Protein 4HW8 (pdb70)

CATH classification: 3.40.190.10 (+1 more: 3.40.190.10)

Nearest PDB structures (foldseek):
  4hw8-assembly1_B  TM=1.002E+00  e=1.871E-74  Staphylococcus aureus subsp. aureus NCTC 8325
  6dtt-assembly1_A  TM=9.181E-01  e=9.989E-35  Thermotoga maritima MSB8
  6dtu-assembly1_A  TM=7.642E-01  e=1.991E-34  Thermotoga maritima MSB8
  8el1-assembly4_D  TM=7.261E-01  e=2.075E-28  Escherichia coli K-12
  5vaw-assembly1_A  TM=8.468E-01  e=7.764E-27  Escherichia coli

Solvent-accessible surface area: 32344 Å² total; per-residue (Å²): 193,127,111,13,141,89,0,24,0,9,0,23,12,38,76,8,59,64,7,0,122,123,14,4,61,92,0,32,158,151,14,55,1,126,28,110,32,38,15,6,29,30,140,78,0,26,141,33,0,47,125,29,2,78,65,74,125,23,4,15,0,0,0,0,21,0,54,36,0,0,31,0,46,114,94,34,7,2,4,61,5,148,35,50,182,109,42,61,160,18,14,6,138,40,0,22,91,3,0,43,46,61,112,64,24,0,0,0,0,0,4,3,55,2,2,0,2,0,14,1,71,125,38,5,134,111,30,2,112,52,4,139,63,5,51,59,25,0,63,151,17,34,57,86,183,121,76,31,31,0,4,1,0,9,1,15,60,1,35,14,0,15,6,6,2,8,29,77,143,23,60,10,1,91,82,106,60,58,87,44,46,42,136,75,17,1,0,52,39,187,79,0,13,123,8,0,84,52,1,27,118,2,8,111,119,35,24,3,22,108,18,6,19,30,71,0,4,26,11,3,0,75,91,26,64,0,0,1,0,6,2,1,21,119,36,6,92,81,1,50,153,69,15,44,165,21,11,2,18,20,30,10,7,51,40,79,68,126,57,8,59,2,1,0,7,1,55,0,0,0,5,0,84,104,7,183,64,75,95,34,0,39,41,0,0,37,55,0,0,32,111,86,2,0,50,98,0,5,92,108,42,50,54,8,7,0,34,50,41,4,107,16,109,32,98,25,2,127,27,3,12,102,3,3,92,89,2,54,7,22,4,4,7,22,20,5,168,15,0,74,66,9,0,14,21,3,2,14,19,1,4,61,51,46,77,6,117,98,2,1,38,75,4,15,103,38,0,50,71,0,4,125,19,49,69,156,202,126,107,17,134,85,0,21,0,7,0,26,21,47,136,12,59,64,4,1,123,118,13,3,66,90,1,38,166,154,12,57,1,132,27,109,25,35,16,5,32,24,136,65,0,24,128,26,0,40,137,40,3,78,68,72,150,21,3,14,0,0,0,0,23,1,59,33,0,0,30,0,47,113,95,34,5,3,4,83,5,177,34,56,184,106,53,59,139,18,9,5,160,52,0,18,120,2,0,40,47,85,124,60,24,0,0,0,0,0,4,2,50,2,3,0,1,0,13,2,73,125,38,8,137,107,30,1,112,57,5,140,58,4,38,60,26,0,62,162,14,35,56,84,168,129,76,34,28,0,3,1,0,6,0,15,61,2,36,12,0,14,6,5,1,7,33,77,127,22,69,8,2,84,97,94,61,81,129,33,37,42,136,83,26,2,0,54,37,175,90,0,13,132,14,0,88,41,1,27,86,1,6,110,118,36,24,3,20,109,15,2,19,29,68,0,4,25,12,2,0,74,90,25,64,0,0,1,0,7,3,1,22,121,39,6,97,63,1,48,139,58,15,44,171,15,10,2,18,18,32,10,9,44,37,80,66,99,63,9,59,2,2,0,8,2,53,0,0,0,6,0,84,103,8,179,67,74,102,39,0,37,39,0,0,36,57,0,1,31,116,89,3,0,47,91,1,4,88,92,33,51,55,9,7,0,34,51,48,5,107,19,106,37,96,25,4,125,30,2,12,104,2,3,90,84,1,42,7,22,5,5,9,22,21,4,167,15,0,80,64,9,1,13,21,2,1,15,26,2,4,56,51,43,75,8,121,100,3,1,50,87,4,19,87,32,0,50,66,1,5,120,14,50,61,152

Sequence (752 aa):
KDKPNQLTMWVDGDDKKQMAFYKKITDQYTKKTGIKVKLVNIGQNDQLENISLDAPAGKGPDIFFLAHDDNTGSSAYLQGLAAEIKLSKDDELKGFNKKQALKAMNYDNKQLALPAIVETTALLFYNKKLVKNAPQTLEEVEANAAKLTDSKKKQYGMLFDAKNFYFNYPFLFGNDDYIFKKNGSEYDIHQLGLNSSKHVVKNAERLQKWYDKGYLPKAATHDVMIGLFKEGKVGQFVTGPWNINEYQETFGKDLGVTTLPTDGGKPPMKPFLGVRGWYLSEYSKHKYWAKDLMMLYITSKDTLQKYTDEEMSEITGRVDVKSSSNPNLKVFEKQARHAEPMPNIPEMRQVWEPMGNASIFISNGKNPKQALDEATNNDITQNIKILHPKDKPNQLTMWVDGDDKQMAFYKKITDQYTKKTGIKVKLVNIGQNDQLENISLDAPAGKGPDIFFLAHDNTGSAYLQGLAAEIKLSKDDELKGFNKQALKAMNYDNNKQLALPAIVETTALLFYNKKLVKKNAPQTLEEVEANAAKLTDSKKKKQYGMLFDAKNFYFNYPFLFGNDDDYIFKKNGSEYDIHQLGLNSSKHVVKNAERLQKWYDKGYLPKAATHDVMIGLFKEEGKVGQFVTGPWNINEYQQEETFGKDLGVTTLPTDGGKPMKPFLGVRGWYLSEYSKHKYWAKDLMLYITSKDTLQKYTDEMSEITGRVDVKSSNPNLKVFEKQARHAEPMPNIPEMRQVWEPMGNASIFISNGKNPKQALDEATNNDITQNIKILHP

Secondary structure (DSSP, 8-state):
----SEEEEEESSHHHHHHHHHHHHHHHHHH--EEEEEE--TTTHHHHHHHHGGGT-S-SEEEEEGGGHHHHHHTT-EEP----HHHHTTB-HHHHHHTEETTEE-EEEEEEE--EEEEETTT--S---BHHHHHHHHHHH-BTTTTBEEEE--TTSHHHHHHHH--TT--SEEESSSSEEEEEE-TT-HHHHHHHHHHHHHHHTTSS-SS--HHHHHHHHHTT-EEEEEE-STTHHHHHHHHGGGEEEEPPPEETTEE---EEEEEEEEEETT-S-HHHHHHHHHHTTSHHHHHHHHHHH---BSBTT---S-HHHHHHHHHTTS-EEPP-SGGGGGTHHHHHHHHHHHHTT--HHHHHHHHHHHHHHHHHHH--/-PPPSEEEEEESSHHHHHHHHHHHHHHHHHH--EEEEEE--HHHHHHHHHHHGGGT-S-SEEEEEGGGHHHHHHTT-EEP----HHHHTTB-HHHHHHTEETTEE-EEEEEEE--EEEEETTT--S---BHHHHHHHHHHH-BTTTTBEEEE--TTSHHHHHHHH--TT--SEEESSS-EEEEEE-TT-HHHHHHHHHHHHHHHTTSS-SS--HHHHHHHHHHT-EEEEEE-STTHHHHHHHHGGGEEEE---EETTEEP--EEEEEEEEEETT-S-HHHHHHHHHHHTSHHHHHHHHHHH---BSBTT---S-HHHHHHHHHHTS-EEPP-SGGGGGTHHHHHHHHHHHHTT--HHHHHHHHHHHHHHHHHHH--

Radius of gyration: 26.46 Å; Cα contacts (8 Å, |Δi|>4): 1482; chains: 2; bounding box: 68×65×67 Å

Foldseek 3Di:
DDDDQEFEEEDADDVVQVLVVVLQVVVCVVPVHHYHYDYDHQVCLLVVCLPQLVVVRHGQKYKHKLLCLAVCVVSQWFDFDDDDPVLCPQFQPQLQLSQAAPNGRFFGFFFKKWKFKKFFCVLPVDDDAEVVVLVVQQLVFDDPPVLAAAEEEQLLFCLTCVLLQDDPPAAQFDCPPSHGDLQRGRLQPPSSLVSLVVVLVCLVSVRYDLPDHRVVVVVCVLVVRYGMYIDMCPCVVVSCVRRPVRIDIAGQHAYVNHGRAGAMMTMGMTGTSSDPCNVVSSVVRSSCRDLVNSLVVCASPVGAIRGLSRDYPDPNVNRRSVSNSRHHYQRSHPLSVLLGPLSSQLSSVSSVPDSNSVSSVVSVVSSSVVCVVVPD/DDDDQEFEEEDADPVVVVLVVVLVVVVCVVRVHYYHYDHDHQVCLQVVQLPQLVVVNHGQKYKHKLLCQAVCVVSQWFDFDDDDPVLCPQFQVQLQLSQADPNGRFFGFWFKKWKFKKFFCVLPVDDDAEVVSLVVQQVPFDDDPVLAGAEDDQQLFCLTCVLLQDAPPADQFDDPPSDGHLQRGRLQPPRSLVSLVVVLVCLVSVNYDLPDHRVNVVVCVLVVRYGMYIDICVCVPVSCVSRPVRIDIAGQHAYVNGGTAHAMMTMGMGGTSSNPCNVVSVVVRSSCRDLVNSLVVCAVPVGATRGLSRDHPDVRVNRRSVSNSRHHYQRSHPLSVLLGPLSSVLSSVSSVPPSSSVSSVVSVVSSNVVCVVVPD

Structure (mmCIF, N/CA/C/O backbone):
data_4HW8
#
_entry.id   4HW8
#
_cell.length_a   102.363
_cell.length_b   102.363
_cell.length_c   190.308
_cell.angle_alpha   90.00
_cell.angle_beta   90.00
_cell.angle_gamma   120.00
#
_symmetry.space_group_name_H-M   'P 65'
#
loop_
_entity.id
_entity.type
_entity.pdbx_description
1 polymer 'Bacterial extracellular solute-binding protein, putative'
2 branched alpha-D-glucopyranose-(1-4)-alpha-D-glucopyranose
3 non-polymer 'CHLORIDE ION'
4 non-polymer 'POTASSIUM ION'
5 non-polymer 'SULFATE ION'
6 water water
#
loop_
_atom_site.group_PDB
_atom_site.id
_atom_site.type_symbol
_atom_site.label_atom_id
_atom_site.label_alt_id
_atom_site.label_comp_id
_atom_site.label_asym_id
_atom_site.label_entity_id
_atom_site.label_seq_id
_atom_site.pdbx_PDB_ins_code
_atom_site.Cartn_x
_atom_site.Cartn_y
_atom_site.Cartn_z
_atom_site.occupancy
_atom_site.B_iso_or_equiv
_atom_site.auth_seq_id
_atom_site.auth_comp_id
_atom_site.auth_asym_id
_atom_site.auth_atom_id
_atom_site.pdbx_PDB_model_num
ATOM 1 N N . LYS A 1 37 ? 101.339 -29.377 -4.926 1.00 92.57 40 LYS A N 1
ATOM 2 C CA . LYS A 1 37 ? 101.677 -28.567 -3.710 1.00 94.14 40 LYS A CA 1
ATOM 3 C C . LYS A 1 37 ? 102.831 -27.553 -3.907 1.00 95.56 40 LYS A C 1
ATOM 4 O O . LYS A 1 37 ? 103.387 -27.047 -2.925 1.00 97.90 40 LYS A O 1
ATOM 10 N N . ASP A 1 38 ? 103.203 -27.283 -5.164 1.00 93.98 41 ASP A N 1
ATOM 11 C CA . ASP A 1 38 ? 104.167 -26.211 -5.480 1.00 94.35 41 ASP A CA 1
ATOM 12 C C . ASP A 1 38 ? 103.376 -25.171 -6.300 1.00 89.56 41 ASP A C 1
ATOM 13 O O . ASP A 1 38 ? 102.768 -25.482 -7.317 1.00 87.47 41 ASP A O 1
ATOM 18 N N . LYS A 1 39 ? 103.382 -23.938 -5.809 1.00 87.47 42 LYS A N 1
ATOM 19 C CA . LYS A 1 39 ? 102.536 -22.851 -6.327 1.00 83.17 42 LYS A CA 1
ATOM 20 C C . LYS A 1 39 ? 102.652 -22.471 -7.797 1.00 82.01 42 LYS A C 1
ATOM 21 O O . LYS A 1 39 ? 103.711 -22.598 -8.389 1.00 83.94 42 LYS A O 1
ATOM 27 N N . PRO A 1 40 ? 101.531 -22.004 -8.384 1.00 78.08 43 PRO A N 1
ATOM 28 C CA . PRO A 1 40 ? 101.484 -21.479 -9.740 1.00 77.54 43 PRO A CA 1
ATOM 29 C C . PRO A 1 40 ? 101.635 -19.967 -9.696 1.00 77.83 43 PRO A C 1
ATOM 30 O O . PRO A 1 40 ? 101.434 -19.368 -8.642 1.00 77.23 43 PRO A O 1
ATOM 34 N N . ASN A 1 41 ? 101.977 -19.352 -10.822 1.00 78.40 44 ASN A N 1
ATOM 35 C CA . ASN A 1 41 ? 102.122 -17.900 -10.858 1.00 79.21 44 ASN A CA 1
ATOM 36 C C . ASN A 1 41 ? 100.788 -17.174 -10.724 1.00 75.59 44 ASN A C 1
ATOM 37 O O . ASN A 1 41 ? 100.701 -16.152 -10.043 1.00 75.98 44 ASN A O 1
ATOM 42 N N . GLN A 1 42 ? 99.745 -17.708 -11.351 1.00 71.90 45 GLN A N 1
ATOM 43 C CA . GLN A 1 42 ? 98.445 -17.042 -11.329 1.00 68.13 45 GLN A CA 1
ATOM 44 C C . GLN A 1 42 ? 97.257 -18.004 -11.254 1.00 63.37 45 GLN A C 1
ATOM 45 O O . GLN A 1 42 ? 97.324 -19.141 -11.731 1.00 62.03 45 GLN A O 1
ATOM 51 N N . LEU A 1 43 ? 96.186 -17.538 -10.611 1.00 59.36 46 LEU A N 1
ATOM 52 C CA . LEU A 1 43 ? 94.941 -18.283 -10.517 1.00 55.33 46 LEU A CA 1
ATOM 53 C C . LEU A 1 43 ? 93.850 -17.414 -11.106 1.00 53.33 46 LEU A C 1
ATOM 54 O O . LEU A 1 43 ? 93.839 -16.206 -10.908 1.00 54.58 46 LEU A O 1
ATOM 59 N N . THR A 1 44 ? 92.939 -18.010 -11.856 1.00 51.12 47 THR A N 1
ATOM 60 C CA . THR A 1 44 ? 91.863 -17.229 -12.450 1.00 49.47 47 THR A CA 1
ATOM 61 C C . THR A 1 44 ? 90.537 -17.630 -11.881 1.00 46.65 47 THR A C 1
ATOM 62 O O . THR A 1 44 ? 90.285 -18.818 -11.671 1.00 43.64 47 THR A O 1
ATOM 66 N N . MET A 1 45 ? 89.692 -16.637 -11.612 1.00 46.93 48 MET A N 1
ATOM 67 C CA . MET A 1 45 ? 88.348 -16.909 -11.129 1.00 45.05 48 MET A CA 1
ATOM 68 C C . MET A 1 45 ? 87.329 -16.073 -11.870 1.00 44.36 48 MET A C 1
ATOM 69 O O . MET A 1 45 ? 87.559 -14.910 -12.154 1.00 44.92 48 MET A O 1
ATOM 74 N N . TRP A 1 46 ? 86.215 -16.719 -12.206 1.00 43.01 49 TRP A N 1
ATOM 75 C CA . TRP A 1 46 ? 85.078 -16.096 -12.876 1.00 43.16 49 TRP A CA 1
ATOM 76 C C . TRP A 1 46 ? 84.045 -15.720 -11.815 1.00 42.80 49 TRP A C 1
ATOM 77 O O . TRP A 1 46 ? 83.512 -16.579 -11.097 1.00 41.08 49 TRP A O 1
ATOM 88 N N . VAL A 1 47 ? 83.778 -14.419 -11.737 1.00 44.47 50 VAL A N 1
ATOM 89 C CA . VAL A 1 47 ? 82.911 -13.821 -10.736 1.00 43.30 50 VAL A CA 1
ATOM 90 C C . VAL A 1 47 ? 81.590 -13.356 -11.347 1.00 44.07 50 VAL A C 1
ATOM 91 O O . VAL A 1 47 ? 81.556 -12.856 -12.469 1.00 45.88 50 VAL A O 1
ATOM 95 N N . ASP A 1 48 ? 80.510 -13.516 -10.592 1.00 42.69 51 ASP A N 1
ATOM 96 C CA . ASP A 1 48 ? 79.174 -13.124 -11.036 1.00 43.50 51 ASP A CA 1
ATOM 97 C C . ASP A 1 48 ? 78.854 -11.652 -10.767 1.00 44.96 51 ASP A C 1
ATOM 98 O O . ASP A 1 48 ? 78.265 -11.323 -9.732 1.00 44.04 51 ASP A O 1
ATOM 103 N N . GLY A 1 49 ? 79.250 -10.775 -11.689 1.00 47.19 52 GLY A N 1
ATOM 104 C CA . GLY A 1 49 ? 78.915 -9.342 -11.591 1.00 49.32 52 GLY A CA 1
ATOM 105 C C . GLY A 1 49 ? 80.004 -8.407 -11.105 1.00 50.95 52 GLY A C 1
ATOM 106 O O . GLY A 1 49 ? 80.917 -8.830 -10.383 1.00 49.40 52 GLY A O 1
ATOM 107 N N A ASP A 1 50 ? 79.926 -7.149 -11.562 0.70 53.68 53 ASP A N 1
ATOM 108 N N B ASP A 1 50 ? 79.865 -7.115 -11.409 0.30 52.87 53 ASP A N 1
ATOM 109 C CA A ASP A 1 50 ? 80.932 -6.132 -11.241 0.70 56.50 53 ASP A CA 1
ATOM 110 C CA B ASP A 1 50 ? 80.852 -6.127 -10.969 0.30 54.72 53 ASP A CA 1
ATOM 111 C C A ASP A 1 50 ? 81.057 -5.924 -9.739 0.70 55.47 53 ASP A C 1
ATOM 112 C C B ASP A 1 50 ? 80.802 -5.922 -9.448 0.30 53.95 53 ASP A C 1
ATOM 113 O O A ASP A 1 50 ? 82.161 -5.828 -9.197 0.70 57.25 53 ASP A O 1
ATOM 114 O O B ASP A 1 50 ? 81.849 -5.860 -8.805 0.30 54.67 53 ASP A O 1
ATOM 123 N N A LYS A 1 51 ? 79.902 -5.867 -9.074 0.50 54.00 54 LYS A N 1
ATOM 124 N N B LYS A 1 51 ? 79.611 -5.821 -8.858 0.50 53.34 54 LYS A N 1
ATOM 125 C CA A LYS A 1 51 ? 79.823 -5.636 -7.629 0.50 53.18 54 LYS A CA 1
ATOM 126 C CA B LYS A 1 51 ? 79.558 -5.653 -7.413 0.50 52.82 54 LYS A CA 1
ATOM 127 C C A LYS A 1 51 ? 80.558 -6.726 -6.842 0.50 50.29 54 LYS A C 1
ATOM 128 C C B LYS A 1 51 ? 80.383 -6.745 -6.698 0.50 50.13 54 LYS A C 1
ATOM 129 O O A LYS A 1 51 ? 81.381 -6.429 -5.977 0.50 50.31 54 LYS A O 1
ATOM 130 O O B LYS A 1 51 ? 81.120 -6.454 -5.758 0.50 50.26 54 LYS A O 1
ATOM 141 N N . GLN A 1 52 ? 80.298 -7.985 -7.176 1.00 47.88 55 GLN A N 1
ATOM 142 C CA . GLN A 1 52 ? 80.990 -9.087 -6.534 1.00 45.29 55 GLN A CA 1
ATOM 143 C C . GLN A 1 52 ? 82.483 -9.054 -6.870 1.00 45.45 55 GLN A C 1
ATOM 144 O O . GLN A 1 52 ? 83.325 -9.340 -6.021 1.00 44.96 55 GLN A O 1
ATOM 150 N N . MET A 1 53 ? 82.818 -8.642 -8.081 1.00 46.49 56 MET A N 1
ATOM 151 C CA . MET A 1 53 ? 84.213 -8.642 -8.498 1.00 48.33 56 MET A CA 1
ATOM 152 C C . MET A 1 53 ? 85.010 -7.608 -7.705 1.00 50.42 56 MET A C 1
ATOM 153 O O . MET A 1 53 ? 86.166 -7.847 -7.335 1.00 51.40 56 MET A O 1
ATOM 158 N N . ALA A 1 54 ? 84.389 -6.463 -7.437 1.00 51.53 57 ALA A N 1
ATOM 159 C CA . ALA A 1 54 ? 85.020 -5.422 -6.637 1.00 53.24 57 ALA A CA 1
ATOM 160 C C . ALA A 1 54 ? 85.269 -5.975 -5.238 1.00 51.15 57 ALA A C 1
ATOM 161 O O . ALA A 1 54 ? 86.314 -5.750 -4.642 1.00 51.86 57 ALA A O 1
ATOM 163 N N . PHE A 1 55 ? 84.311 -6.725 -4.720 1.00 48.69 58 PHE A N 1
ATOM 164 C CA . PHE A 1 55 ? 84.493 -7.316 -3.412 1.00 47.87 58 PHE A CA 1
ATOM 165 C C . PHE A 1 55 ? 85.623 -8.371 -3.416 1.00 46.97 58 PHE A C 1
ATOM 166 O O . PHE A 1 55 ? 86.474 -8.363 -2.538 1.00 47.21 58 PHE A O 1
ATOM 174 N N . TYR A 1 56 ? 85.641 -9.270 -4.395 1.00 45.85 59 TYR A N 1
ATOM 175 C CA . TYR A 1 56 ? 86.690 -10.303 -4.420 1.00 45.58 59 TYR A CA 1
ATOM 176 C C . TYR A 1 56 ? 88.096 -9.798 -4.808 1.00 48.27 59 TYR A C 1
ATOM 177 O O . TYR A 1 56 ? 89.075 -10.413 -4.424 1.00 49.30 59 TYR A O 1
ATOM 186 N N . LYS A 1 57 ? 88.227 -8.701 -5.543 1.00 51.15 60 LYS A N 1
ATOM 187 C CA . LYS A 1 57 ? 89.587 -8.190 -5.791 1.00 54.94 60 LYS A CA 1
ATOM 188 C C . LYS A 1 57 ? 90.274 -7.878 -4.458 1.00 57.19 60 LYS A C 1
ATOM 189 O O . LYS A 1 57 ? 91.443 -8.221 -4.255 1.00 58.16 60 LYS A O 1
ATOM 195 N N . LYS A 1 58 ? 89.544 -7.201 -3.571 1.00 57.51 61 LYS A N 1
ATOM 196 C CA . LYS A 1 58 ? 90.051 -6.842 -2.243 1.00 60.08 61 LYS A CA 1
ATOM 197 C C . LYS A 1 58 ? 90.475 -8.066 -1.427 1.00 58.44 61 LYS A C 1
ATOM 198 O O . LYS A 1 58 ? 91.536 -8.053 -0.788 1.00 60.85 61 LYS A O 1
ATOM 204 N N . ILE A 1 59 ? 89.641 -9.104 -1.432 1.00 54.34 62 ILE A N 1
ATOM 205 C CA . ILE A 1 59 ? 89.942 -10.335 -0.706 1.00 52.84 62 ILE A CA 1
ATOM 206 C C . ILE A 1 59 ? 91.165 -11.007 -1.334 1.00 54.21 62 ILE A C 1
ATOM 207 O O . ILE A 1 59 ? 92.118 -11.361 -0.634 1.00 54.43 62 ILE A O 1
ATOM 212 N N . THR A 1 60 ? 91.130 -11.158 -2.661 1.00 54.54 63 THR A N 1
ATOM 213 C CA . THR A 1 60 ? 92.221 -11.784 -3.419 1.00 55.87 63 THR A CA 1
ATOM 214 C C . THR A 1 60 ? 93.513 -10.942 -3.400 1.00 59.57 63 THR A C 1
ATOM 215 O O . THR A 1 60 ? 94.602 -11.485 -3.565 1.00 61.81 63 THR A O 1
ATOM 219 N N . ASP A 1 61 ? 93.403 -9.629 -3.208 1.00 61.26 64 ASP A N 1
ATOM 220 C CA . ASP A 1 61 ? 94.599 -8.806 -3.047 1.00 64.76 64 ASP A CA 1
ATOM 221 C C . ASP A 1 61 ? 95.302 -9.268 -1.766 1.00 66.15 64 ASP A C 1
ATOM 222 O O . ASP A 1 61 ? 96.533 -9.305 -1.706 1.00 69.20 64 ASP A O 1
ATOM 227 N N . GLN A 1 62 ? 94.523 -9.619 -0.743 1.00 63.92 65 GLN A N 1
ATOM 228 C CA . GLN A 1 62 ? 95.101 -10.118 0.508 1.00 65.06 65 GLN A CA 1
ATOM 229 C C . GLN A 1 62 ? 95.621 -11.538 0.333 1.00 63.69 65 GLN A C 1
ATOM 230 O O . GLN A 1 62 ? 96.661 -11.886 0.892 1.00 66.56 65 GLN A O 1
ATOM 236 N N . TYR A 1 63 ? 94.901 -12.347 -0.441 1.00 60.53 66 TYR A N 1
ATOM 237 C CA . TYR A 1 63 ? 95.332 -13.722 -0.734 1.00 59.58 66 TYR A CA 1
ATOM 238 C C . TYR A 1 63 ? 96.738 -13.728 -1.343 1.00 61.07 66 TYR A C 1
ATOM 239 O O . TYR A 1 63 ? 97.590 -14.533 -0.961 1.00 62.00 66 TYR A O 1
ATOM 248 N N . THR A 1 64 ? 96.960 -12.827 -2.296 1.00 61.62 67 THR A N 1
ATOM 249 C CA . THR A 1 64 ? 98.240 -12.724 -2.977 1.00 64.32 67 THR A CA 1
ATOM 250 C C . THR A 1 64 ? 99.357 -12.305 -2.003 1.00 68.47 67 THR A C 1
ATOM 251 O O . THR A 1 64 ? 100.524 -12.647 -2.206 1.00 71.06 67 THR A O 1
ATOM 255 N N . LYS A 1 65 ? 99.011 -11.578 -0.947 1.00 69.09 68 LYS A N 1
ATOM 256 C CA . LYS A 1 65 ? 100.022 -11.182 0.037 1.00 73.50 68 LYS A CA 1
ATOM 257 C C . LYS A 1 65 ? 100.411 -12.379 0.915 1.00 73.30 68 LYS A C 1
ATOM 258 O O . LYS A 1 65 ? 101.583 -12.526 1.294 1.00 75.67 68 LYS A O 1
ATOM 264 N N . LYS A 1 66 ? 99.431 -13.241 1.205 1.00 69.38 69 LYS A N 1
ATOM 265 C CA . LYS A 1 66 ? 99.649 -14.438 2.027 1.00 69.44 69 LYS A CA 1
ATOM 266 C C . LYS A 1 66 ? 100.425 -15.535 1.293 1.00 70.08 69 LYS A C 1
ATOM 267 O O . LYS A 1 66 ? 101.412 -16.075 1.805 1.00 72.00 69 LYS A O 1
ATOM 273 N N . THR A 1 67 ? 99.952 -15.864 0.097 1.00 67.82 70 THR A N 1
ATOM 274 C CA . THR A 1 67 ? 100.491 -16.970 -0.689 1.00 67.29 70 THR A CA 1
ATOM 275 C C . THR A 1 67 ? 101.547 -16.569 -1.708 1.00 70.48 70 THR A C 1
ATOM 276 O O . THR A 1 67 ? 102.519 -17.295 -1.912 1.00 73.16 70 THR A O 1
ATOM 280 N N . GLY A 1 68 ? 101.344 -15.420 -2.352 1.00 70.97 71 GLY A N 1
ATOM 281 C CA . GLY A 1 68 ? 102.240 -14.934 -3.405 1.00 73.20 71 GLY A CA 1
ATOM 282 C C . GLY A 1 68 ? 101.658 -15.215 -4.781 1.00 71.20 71 GLY A C 1
ATOM 283 O O . GLY A 1 68 ? 102.224 -14.816 -5.784 1.00 72.59 71 GLY A O 1
ATOM 284 N N . ILE A 1 69 ? 100.506 -15.882 -4.813 1.00 68.34 72 ILE A N 1
ATOM 285 C CA . ILE A 1 69 ? 99.836 -16.253 -6.053 1.00 66.27 72 ILE A CA 1
ATOM 286 C C . ILE A 1 69 ? 98.934 -15.133 -6.551 1.00 66.04 72 ILE A C 1
ATOM 287 O O . ILE A 1 69 ? 98.033 -14.700 -5.836 1.00 64.91 72 ILE A O 1
ATOM 292 N N . LYS A 1 70 ? 99.168 -14.666 -7.776 1.00 67.83 73 LYS A N 1
ATOM 293 C CA . LYS A 1 70 ? 98.340 -13.604 -8.367 1.00 67.52 73 LYS A CA 1
ATOM 294 C C . LYS A 1 70 ? 96.973 -14.153 -8.687 1.00 63.22 73 LYS A C 1
ATOM 295 O O . LYS A 1 70 ? 96.838 -15.335 -9.009 1.00 61.67 73 LYS A O 1
ATOM 301 N N . VAL A 1 71 ? 95.953 -13.305 -8.602 1.00 61.12 74 VAL A N 1
ATOM 302 C CA . VAL A 1 71 ? 94.617 -13.730 -8.970 1.00 57.14 74 VAL A CA 1
ATOM 303 C C . VAL A 1 71 ? 94.028 -12.807 -10.025 1.00 57.11 74 VAL A C 1
ATOM 304 O O . VAL A 1 71 ? 94.007 -11.591 -9.857 1.00 56.74 74 VAL A O 1
ATOM 308 N N . LYS A 1 72 ? 93.583 -13.405 -11.129 1.00 56.60 75 LYS A N 1
ATOM 309 C CA . LYS A 1 72 ? 92.900 -12.679 -12.189 1.00 57.48 75 LYS A CA 1
ATOM 310 C C . LYS A 1 72 ? 91.399 -12.893 -12.020 1.00 54.16 75 LYS A C 1
ATOM 311 O O . LYS A 1 72 ? 90.939 -14.024 -11.920 1.00 53.26 75 LYS A O 1
ATOM 317 N N . LEU A 1 73 ? 90.642 -11.809 -12.021 1.00 53.92 76 LEU A N 1
ATOM 318 C CA . LEU A 1 73 ? 89.205 -11.874 -11.873 1.00 51.74 76 LEU A CA 1
ATOM 319 C C . LEU A 1 73 ? 88.586 -11.449 -13.189 1.00 52.70 76 LEU A C 1
ATOM 320 O O . LEU A 1 73 ? 89.045 -10.477 -13.800 1.00 54.86 76 LEU A O 1
ATOM 325 N N . VAL A 1 74 ? 87.552 -12.166 -13.629 1.00 50.52 77 VAL A N 1
ATOM 326 C CA . VAL A 1 74 ? 86.839 -11.824 -14.864 1.00 51.19 77 VAL A CA 1
ATOM 327 C C . VAL A 1 74 ? 85.341 -11.808 -14.552 1.00 49.80 77 VAL A C 1
ATOM 328 O O . VAL A 1 74 ? 84.838 -12.712 -13.904 1.00 47.89 77 VAL A O 1
ATOM 332 N N . ASN A 1 75 ? 84.638 -10.786 -15.013 1.00 51.49 78 ASN A N 1
ATOM 333 C CA . ASN A 1 75 ? 83.211 -10.660 -14.752 1.00 51.53 78 ASN A CA 1
ATOM 334 C C . ASN A 1 75 ? 82.378 -11.328 -15.826 1.00 51.82 78 ASN A C 1
ATOM 335 O O . ASN A 1 75 ? 82.168 -10.784 -16.915 1.00 53.54 78 ASN A O 1
ATOM 340 N N . ILE A 1 76 ? 81.918 -12.527 -15.503 1.00 50.00 79 ILE A N 1
ATOM 341 C CA . ILE A 1 76 ? 81.017 -13.261 -16.361 1.00 49.68 79 ILE A CA 1
ATOM 342 C C . ILE A 1 76 ? 79.843 -13.639 -15.472 1.00 47.55 79 ILE A C 1
ATOM 343 O O . ILE A 1 76 ? 80.027 -14.259 -14.403 1.00 43.61 79 ILE A O 1
ATOM 348 N N . GLY A 1 77 ? 78.648 -13.223 -15.887 1.00 47.58 80 GLY A N 1
ATOM 349 C CA . GLY A 1 77 ? 77.446 -13.519 -15.136 1.00 47.39 80 GLY A CA 1
ATOM 350 C C . GLY A 1 77 ? 77.294 -15.014 -14.959 1.00 46.81 80 GLY A C 1
ATOM 351 O O . GLY A 1 77 ? 77.645 -15.779 -15.863 1.00 46.82 80 GLY A O 1
ATOM 352 N N . GLN A 1 78 ? 76.754 -15.435 -13.817 1.00 45.80 81 GLN A N 1
ATOM 353 C CA . GLN A 1 78 ? 76.592 -16.866 -13.526 1.00 45.00 81 GLN A CA 1
ATOM 354 C C . GLN A 1 78 ? 75.690 -17.633 -14.497 1.00 45.70 81 GLN A C 1
ATOM 355 O O . GLN A 1 78 ? 75.801 -18.857 -14.589 1.00 45.22 81 GLN A O 1
ATOM 361 N N . ASN A 1 79 ? 74.785 -16.932 -15.179 1.00 47.50 82 ASN A N 1
ATOM 362 C CA . ASN A 1 79 ? 73.877 -17.562 -16.159 1.00 49.60 82 ASN A CA 1
ATOM 363 C C . ASN A 1 79 ? 74.573 -17.836 -17.485 1.00 49.78 82 ASN A C 1
ATOM 364 O O . ASN A 1 79 ? 74.035 -18.537 -18.329 1.00 50.67 82 ASN A O 1
ATOM 369 N N . ASP A 1 80 ? 75.761 -17.266 -17.657 1.00 49.57 83 ASP A N 1
ATOM 370 C CA . ASP A 1 80 ? 76.550 -17.420 -18.867 1.00 50.15 83 ASP A CA 1
ATOM 371 C C . ASP A 1 80 ? 77.838 -18.215 -18.649 1.00 47.22 83 ASP A C 1
ATOM 372 O O . ASP A 1 80 ? 78.517 -18.567 -19.620 1.00 48.53 83 ASP A O 1
ATOM 377 N N . GLN A 1 81 ? 78.179 -18.520 -17.402 1.00 43.16 84 GLN A N 1
ATOM 378 C CA . GLN A 1 81 ? 79.450 -19.186 -17.140 1.00 42.32 84 GLN A CA 1
ATOM 379 C C . GLN A 1 81 ? 79.575 -20.619 -17.686 1.00 41.99 84 GLN A C 1
ATOM 380 O O . GLN A 1 81 ? 80.637 -20.963 -18.210 1.00 42.41 84 GLN A O 1
ATOM 386 N N . LEU A 1 82 ? 78.537 -21.452 -17.549 1.00 41.36 85 LEU A N 1
ATOM 387 C CA . LEU A 1 82 ? 78.611 -22.830 -18.084 1.00 41.93 85 LEU A CA 1
ATOM 388 C C . LEU A 1 82 ? 78.878 -22.871 -19.561 1.00 42.52 85 LEU A C 1
ATOM 389 O O . LEU A 1 82 ? 79.727 -23.646 -20.043 1.00 42.98 85 LEU A O 1
ATOM 394 N N . GLU A 1 83 ? 78.125 -22.076 -20.296 1.00 43.77 86 GLU A N 1
ATOM 395 C CA . GLU A 1 83 ? 78.318 -22.032 -21.733 1.00 45.91 86 GLU A CA 1
ATOM 396 C C . GLU A 1 83 ? 79.721 -21.505 -22.019 1.00 44.91 86 GLU A C 1
ATOM 397 O O . GLU A 1 83 ? 80.460 -22.119 -22.762 1.00 48.13 86 GLU A O 1
ATOM 403 N N . ASN A 1 84 ? 80.108 -20.393 -21.413 1.00 43.39 87 ASN A N 1
ATOM 404 C CA . ASN A 1 84 ? 81.425 -19.851 -21.697 1.00 45.12 87 ASN A CA 1
ATOM 405 C C . ASN A 1 84 ? 82.555 -20.854 -21.363 1.00 43.64 87 ASN A C 1
ATOM 406 O O . ASN A 1 84 ? 83.469 -21.035 -22.167 1.00 42.87 87 ASN A O 1
ATOM 411 N N . ILE A 1 85 ? 82.468 -21.514 -20.202 1.00 41.62 88 ILE A N 1
ATOM 412 C CA . ILE A 1 85 ? 83.514 -22.451 -19.761 1.00 42.50 88 ILE A CA 1
ATOM 413 C C . ILE A 1 85 ? 83.535 -23.676 -20.661 1.00 44.41 88 ILE A C 1
ATOM 414 O O . ILE A 1 85 ? 84.593 -24.215 -20.979 1.00 45.28 88 ILE A O 1
ATOM 419 N N . SER A 1 86 ? 82.354 -24.090 -21.084 1.00 45.15 89 SER A N 1
ATOM 420 C CA . SER A 1 86 ? 82.218 -25.209 -21.978 1.00 48.23 89 SER A CA 1
ATOM 421 C C . SER A 1 86 ? 83.101 -25.037 -23.218 1.00 51.08 89 SER A C 1
ATOM 422 O O . SER A 1 86 ? 83.685 -26.006 -23.706 1.00 51.55 89 SER A O 1
ATOM 425 N N . LEU A 1 87 ? 83.201 -23.798 -23.697 1.00 53.06 90 LEU A N 1
ATOM 426 C CA . LEU A 1 87 ? 83.978 -23.468 -24.895 1.00 56.62 90 LEU A CA 1
ATOM 427 C C . LEU A 1 87 ? 85.424 -23.037 -24.612 1.00 56.72 90 LEU A C 1
ATOM 428 O O . LEU A 1 87 ? 86.337 -23.414 -25.338 1.00 59.18 90 LEU A O 1
ATOM 433 N N . ASP A 1 88 ? 85.637 -22.258 -23.558 1.00 54.85 91 ASP A N 1
ATOM 434 C CA . ASP A 1 88 ? 86.980 -21.748 -23.242 1.00 55.34 91 ASP A CA 1
ATOM 435 C C . ASP A 1 88 ? 87.910 -22.724 -22.496 1.00 53.97 91 ASP A C 1
ATOM 436 O O . ASP A 1 88 ? 89.119 -22.710 -22.716 1.00 56.61 91 ASP A O 1
ATOM 441 N N . ALA A 1 89 ? 87.358 -23.553 -21.614 1.00 51.29 92 ALA A N 1
ATOM 442 C CA . ALA A 1 89 ? 88.182 -24.458 -20.802 1.00 50.10 92 ALA A CA 1
ATOM 443 C C . ALA A 1 89 ? 89.079 -25.377 -21.632 1.00 51.66 92 ALA A C 1
ATOM 444 O O . ALA A 1 89 ? 90.277 -25.450 -21.360 1.00 51.68 92 ALA A O 1
ATOM 446 N N . PRO A 1 90 ? 88.505 -26.079 -22.635 1.00 52.01 93 PRO A N 1
ATOM 447 C CA . PRO A 1 90 ? 89.288 -26.981 -23.489 1.00 54.53 93 PRO A CA 1
ATOM 448 C C . PRO A 1 90 ? 90.404 -26.296 -24.262 1.00 57.23 93 PRO A C 1
ATOM 449 O O . PRO A 1 90 ? 91.359 -26.965 -24.664 1.00 58.48 93 PRO A O 1
ATOM 453 N N . ALA A 1 91 ? 90.278 -24.981 -24.475 1.00 57.88 94 ALA A N 1
ATOM 454 C CA . ALA A 1 91 ? 91.282 -24.221 -25.216 1.00 60.61 94 ALA A CA 1
ATOM 455 C C . ALA A 1 91 ? 92.303 -23.592 -24.273 1.00 61.65 94 ALA A C 1
ATOM 456 O O . ALA A 1 91 ? 93.017 -22.675 -24.657 1.00 64.53 94 ALA A O 1
ATOM 458 N N . GLY A 1 92 ? 92.369 -24.084 -23.040 1.00 60.49 95 GLY A N 1
ATOM 459 C CA . GLY A 1 92 ? 93.314 -23.571 -22.048 1.00 61.63 95 GLY A CA 1
ATOM 460 C C . GLY A 1 92 ? 93.070 -22.138 -21.581 1.00 62.10 95 GLY A C 1
ATOM 461 O O . GLY A 1 92 ? 93.934 -21.548 -20.930 1.00 62.46 95 GLY A O 1
ATOM 462 N N . LYS A 1 93 ? 91.897 -21.576 -21.878 1.00 61.90 96 LYS A N 1
ATOM 463 C CA . LYS A 1 93 ? 91.614 -20.182 -21.497 1.00 62.74 96 LYS A CA 1
ATOM 464 C C . LYS A 1 93 ? 90.468 -20.045 -20.497 1.00 59.21 96 LYS A C 1
ATOM 465 O O . LYS A 1 93 ? 89.945 -18.946 -20.275 1.00 59.28 96 LYS A O 1
ATOM 471 N N . GLY A 1 94 ? 90.099 -21.158 -19.870 1.00 55.94 97 GLY A N 1
ATOM 472 C CA . GLY A 1 94 ? 89.062 -21.139 -18.856 1.00 52.69 97 GLY A CA 1
ATOM 473 C C . GLY A 1 94 ? 89.668 -20.741 -17.524 1.00 51.59 97 GLY A C 1
ATOM 474 O O . GLY A 1 94 ? 90.866 -20.514 -17.429 1.00 52.49 97 GLY A O 1
ATOM 475 N N . PRO A 1 95 ? 88.846 -20.675 -16.475 1.00 48.59 98 PRO A N 1
ATOM 476 C CA . PRO A 1 95 ? 89.343 -20.292 -15.169 1.00 47.29 98 PRO A CA 1
ATOM 477 C C . PRO A 1 95 ? 89.724 -21.492 -14.335 1.00 45.04 98 PRO A C 1
ATOM 478 O O . PRO A 1 95 ? 89.507 -22.623 -14.748 1.00 43.61 98 PRO A O 1
ATOM 482 N N . ASP A 1 96 ? 90.300 -21.229 -13.171 1.00 44.09 99 ASP A N 1
ATOM 483 C CA . ASP A 1 96 ? 90.598 -22.282 -12.213 1.00 43.55 99 ASP A CA 1
ATOM 484 C C . ASP A 1 96 ? 89.323 -22.560 -11.407 1.00 40.33 99 ASP A C 1
ATOM 485 O O . ASP A 1 96 ? 88.942 -23.724 -11.196 1.00 39.01 99 ASP A O 1
ATOM 490 N N . ILE A 1 97 ? 88.648 -21.498 -10.988 1.00 39.84 100 ILE A N 1
ATOM 491 C CA . ILE A 1 97 ? 87.390 -21.649 -10.263 1.00 38.74 100 ILE A CA 1
ATOM 492 C C . ILE A 1 97 ? 86.326 -20.777 -10.916 1.00 38.24 100 ILE A C 1
ATOM 493 O O . ILE A 1 97 ? 86.635 -19.743 -11.479 1.00 41.07 100 ILE A O 1
ATOM 498 N N . PHE A 1 98 ? 85.078 -21.237 -10.887 1.00 36.72 101 PHE A N 1
ATOM 499 C CA . PHE A 1 98 ? 83.982 -20.517 -11.511 1.00 34.84 101 PHE A CA 1
ATOM 500 C C . PHE A 1 98 ? 82.739 -20.523 -10.593 1.00 34.10 101 PHE A C 1
ATOM 501 O O . PHE A 1 98 ? 82.707 -21.247 -9.612 1.00 32.42 101 PHE A O 1
ATOM 509 N N . PHE A 1 99 ? 81.738 -19.707 -10.930 1.00 34.13 102 PHE A N 1
ATOM 510 C CA . PHE A 1 99 ? 80.567 -19.467 -10.071 1.00 32.87 102 PHE A CA 1
ATOM 511 C C . PHE A 1 99 ? 79.258 -19.809 -10.757 1.00 31.95 102 PHE A C 1
ATOM 512 O O . PHE A 1 99 ? 78.927 -19.220 -11.789 1.00 31.83 102 PHE A O 1
ATOM 520 N N . LEU A 1 100 ? 78.498 -20.729 -10.163 1.00 30.42 103 LEU A N 1
ATOM 521 C CA . LEU A 1 100 ? 77.197 -21.126 -10.711 1.00 29.25 103 LEU A CA 1
ATOM 522 C C . LEU A 1 100 ? 76.091 -21.232 -9.657 1.00 27.63 103 LEU A C 1
ATOM 523 O O . LEU A 1 100 ? 76.370 -21.312 -8.456 1.00 26.73 103 LEU A O 1
ATOM 528 N N . ALA A 1 101 ? 74.835 -21.253 -10.116 1.00 26.55 104 ALA A N 1
ATOM 529 C CA . ALA A 1 101 ? 73.705 -21.577 -9.232 1.00 26.34 104 ALA A CA 1
ATOM 530 C C . ALA A 1 101 ? 73.771 -23.102 -9.107 1.00 26.46 104 ALA A C 1
ATOM 531 O O . ALA A 1 101 ? 74.097 -23.795 -10.077 1.00 27.93 104 ALA A O 1
ATOM 533 N N . HIS A 1 102 ? 73.443 -23.627 -7.941 1.00 28.00 105 HIS A N 1
ATOM 534 C CA . HIS A 1 102 ? 73.575 -25.056 -7.669 1.00 28.63 105 HIS A CA 1
ATOM 535 C C . HIS A 1 102 ? 72.712 -25.934 -8.554 1.00 29.92 105 HIS A C 1
ATOM 536 O O . HIS A 1 102 ? 72.979 -27.119 -8.695 1.00 30.09 105 HIS A O 1
ATOM 543 N N A ASP A 1 103 ? 71.683 -25.341 -9.139 0.70 32.06 106 ASP A N 1
ATOM 544 N N B ASP A 1 103 ? 71.667 -25.366 -9.144 0.30 31.33 106 ASP A N 1
ATOM 545 C CA A ASP A 1 103 ? 70.765 -26.067 -10.021 0.70 34.25 106 ASP A CA 1
ATOM 546 C CA B ASP A 1 103 ? 70.781 -26.130 -10.029 0.30 32.87 106 ASP A CA 1
ATOM 547 C C A ASP A 1 103 ? 71.531 -26.682 -11.225 0.70 33.95 106 ASP A C 1
ATOM 548 C C B ASP A 1 103 ? 71.535 -26.693 -11.245 0.30 33.27 106 ASP A C 1
ATOM 549 O O A ASP A 1 103 ? 71.086 -27.667 -11.817 0.70 34.10 106 ASP A O 1
ATOM 550 O O B ASP A 1 103 ? 71.085 -27.656 -11.870 0.30 33.77 106 ASP A O 1
ATOM 559 N N . ASN A 1 104 ? 72.680 -26.091 -11.573 1.00 33.38 107 ASN A N 1
ATOM 560 C CA . ASN A 1 104 ? 73.515 -26.547 -12.698 1.00 33.46 107 ASN A CA 1
ATOM 561 C C . ASN A 1 104 ? 74.597 -27.534 -12.317 1.00 33.13 107 ASN A C 1
ATOM 562 O O . ASN A 1 104 ? 75.475 -27.843 -13.138 1.00 33.32 107 ASN A O 1
ATOM 567 N N . THR A 1 105 ? 74.564 -28.024 -11.084 1.00 32.29 108 THR A N 1
ATOM 568 C CA . THR A 1 105 ? 75.607 -28.937 -10.604 1.00 31.05 108 THR A CA 1
ATOM 569 C C . THR A 1 105 ? 75.715 -30.217 -11.450 1.00 31.39 108 THR A C 1
ATOM 570 O O . THR A 1 105 ? 76.785 -30.550 -11.938 1.00 32.47 108 THR A O 1
ATOM 574 N N . GLY A 1 106 ? 74.605 -30.922 -11.614 1.00 31.36 109 GLY A N 1
ATOM 575 C CA . GLY A 1 106 ? 74.576 -32.140 -12.379 1.00 31.65 109 GLY A CA 1
ATOM 576 C C . GLY A 1 106 ? 75.080 -31.917 -13.788 1.00 32.61 109 GLY A C 1
ATOM 577 O O . GLY A 1 106 ? 75.927 -32.676 -14.272 1.00 34.69 109 GLY A O 1
ATOM 578 N N A SER A 1 107 ? 74.585 -30.876 -14.449 0.60 32.15 110 SER A N 1
ATOM 579 N N B SER A 1 107 ? 74.570 -30.868 -14.434 0.40 32.71 110 SER A N 1
ATOM 580 C CA A SER A 1 107 ? 74.978 -30.607 -15.821 0.60 32.89 110 SER A CA 1
ATOM 581 C CA B SER A 1 107 ? 74.942 -30.531 -15.799 0.40 33.74 110 SER A CA 1
ATOM 582 C C A SER A 1 107 ? 76.458 -30.322 -15.907 0.60 32.99 110 SER A C 1
ATOM 583 C C B SER A 1 107 ? 76.433 -30.307 -15.905 0.40 33.39 110 SER A C 1
ATOM 584 O O A SER A 1 107 ? 77.145 -30.878 -16.766 0.60 34.65 110 SER A O 1
ATOM 585 O O B SER A 1 107 ? 77.097 -30.893 -16.761 0.40 34.68 110 SER A O 1
ATOM 590 N N . ALA A 1 108 ? 76.946 -29.451 -15.027 1.00 32.20 111 ALA A N 1
ATOM 591 C CA . ALA A 1 108 ? 78.352 -29.082 -15.016 1.00 32.76 111 ALA A CA 1
ATOM 592 C C . ALA A 1 108 ? 79.233 -30.304 -14.876 1.00 33.60 111 ALA A C 1
ATOM 593 O O . ALA A 1 108 ? 80.285 -30.388 -15.485 1.00 34.79 111 ALA A O 1
ATOM 595 N N . TYR A 1 109 ? 78.792 -31.245 -14.062 1.00 33.24 112 TYR A N 1
ATOM 596 C CA . TYR A 1 109 ? 79.540 -32.462 -13.849 1.00 33.62 112 TYR A CA 1
ATOM 597 C C . TYR A 1 109 ? 79.409 -33.429 -15.031 1.00 34.56 112 TYR A C 1
ATOM 598 O O . TYR A 1 109 ? 80.418 -34.023 -15.471 1.00 34.31 112 TYR A O 1
ATOM 607 N N . LEU A 1 110 ? 78.191 -33.584 -15.560 1.00 33.84 113 LEU A N 1
ATOM 608 C CA . LEU A 1 110 ? 77.991 -34.526 -16.669 1.00 35.25 113 LEU A CA 1
ATOM 609 C C . LEU A 1 110 ? 78.781 -34.105 -17.917 1.00 34.83 113 LEU A C 1
ATOM 610 O O . LEU A 1 110 ? 79.227 -34.974 -18.688 1.00 35.06 113 LEU A O 1
ATOM 615 N N . GLN A 1 111 ? 78.993 -32.797 -18.100 1.00 33.00 114 GLN A N 1
ATOM 616 C CA . GLN A 1 111 ? 79.754 -32.315 -19.273 1.00 35.29 114 GLN A CA 1
ATOM 617 C C . GLN A 1 111 ? 81.269 -32.373 -19.042 1.00 36.19 114 GLN A C 1
ATOM 618 O O . GLN A 1 111 ? 82.045 -31.989 -19.900 1.00 35.63 114 GLN A O 1
ATOM 624 N N . GLY A 1 112 ? 81.694 -32.809 -17.865 1.00 36.87 115 GLY A N 1
ATOM 625 C CA . GLY A 1 112 ? 83.113 -32.913 -17.606 1.00 38.36 115 GLY A CA 1
ATOM 626 C C . GLY A 1 112 ? 83.776 -31.574 -17.425 1.00 37.91 115 GLY A C 1
ATOM 627 O O . GLY A 1 112 ? 84.945 -31.420 -17.771 1.00 40.32 115 GLY A O 1
ATOM 628 N N . LEU A 1 113 ? 83.026 -30.612 -16.891 1.00 36.89 116 LEU A N 1
ATOM 629 C CA . LEU A 1 113 ? 83.531 -29.258 -16.640 1.00 37.74 116 LEU A CA 1
ATOM 630 C C . LEU A 1 113 ? 83.836 -29.023 -15.155 1.00 36.56 116 LEU A C 1
ATOM 631 O O . LEU A 1 113 ? 84.852 -28.413 -14.813 1.00 39.02 116 LEU A O 1
ATOM 636 N N . ALA A 1 114 ? 82.975 -29.517 -14.278 1.00 34.68 117 ALA A N 1
ATOM 637 C CA . ALA A 1 114 ? 83.162 -29.341 -12.840 1.00 33.98 117 ALA A CA 1
ATOM 638 C C . ALA A 1 114 ? 83.879 -30.566 -12.247 1.00 35.58 117 ALA A C 1
ATOM 639 O O . ALA A 1 114 ? 83.428 -31.702 -12.425 1.00 35.69 117 ALA A O 1
ATOM 641 N N . ALA A 1 115 ? 84.985 -30.324 -11.544 1.00 35.91 118 ALA A N 1
ATOM 642 C CA . ALA A 1 115 ? 85.772 -31.396 -10.929 1.00 38.16 118 ALA A CA 1
ATOM 643 C C . ALA A 1 115 ? 85.394 -31.612 -9.445 1.00 38.29 118 ALA A C 1
ATOM 644 O O . ALA A 1 115 ? 85.004 -30.693 -8.754 1.00 36.23 118 ALA A O 1
ATOM 646 N N . GLU A 1 116 ? 85.481 -32.854 -8.996 1.00 40.80 119 GLU A N 1
ATOM 647 C CA . GLU A 1 116 ? 85.198 -33.199 -7.609 1.00 42.03 119 GLU A CA 1
ATOM 648 C C . GLU A 1 116 ? 86.179 -32.478 -6.708 1.00 43.68 119 GLU A C 1
ATOM 649 O O . GLU A 1 116 ? 87.357 -32.372 -7.037 1.00 44.63 119 GLU A O 1
ATOM 655 N N . ILE A 1 117 ? 85.696 -32.020 -5.559 1.00 44.64 120 ILE A N 1
ATOM 656 C CA . ILE A 1 117 ? 86.544 -31.331 -4.594 1.00 46.74 120 ILE A CA 1
ATOM 657 C C . ILE A 1 117 ? 86.669 -32.181 -3.325 1.00 49.91 120 ILE A C 1
ATOM 658 O O . ILE A 1 117 ? 85.681 -32.485 -2.678 1.00 49.05 120 ILE A O 1
ATOM 663 N N . LYS A 1 118 ? 87.890 -32.609 -3.012 1.00 54.42 121 LYS A N 1
ATOM 664 C CA . LYS A 1 118 ? 88.150 -33.415 -1.811 1.00 58.33 121 LYS A CA 1
ATOM 665 C C . LYS A 1 118 ? 88.309 -32.488 -0.609 1.00 58.12 121 LYS A C 1
ATOM 666 O O . LYS A 1 118 ? 89.191 -31.628 -0.585 1.00 58.98 121 LYS A O 1
ATOM 672 N N . LEU A 1 119 ? 87.482 -32.688 0.407 1.00 57.62 122 LEU A N 1
ATOM 673 C CA . LEU A 1 119 ? 87.483 -31.802 1.558 1.00 56.93 122 LEU A CA 1
ATOM 674 C C . LEU A 1 119 ? 87.630 -32.493 2.897 1.00 58.35 122 LEU A C 1
ATOM 675 O O . LEU A 1 119 ? 86.999 -33.512 3.152 1.00 58.77 122 LEU A O 1
ATOM 680 N N . SER A 1 120 ? 88.468 -31.919 3.750 1.00 59.42 123 SER A N 1
ATOM 681 C CA . SER A 1 120 ? 88.653 -32.406 5.112 1.00 62.87 123 SER A CA 1
ATOM 682 C C . SER A 1 120 ? 87.391 -32.195 5.928 1.00 61.87 123 SER A C 1
ATOM 683 O O . SER A 1 120 ? 86.497 -31.448 5.544 1.00 60.34 123 SER A O 1
ATOM 686 N N . LYS A 1 121 ? 87.336 -32.832 7.082 1.00 63.92 124 LYS A N 1
ATOM 687 C CA . LYS A 1 121 ? 86.235 -32.627 7.988 1.00 63.12 124 LYS A CA 1
ATOM 688 C C . LYS A 1 121 ? 86.356 -31.199 8.548 1.00 61.07 124 LYS A C 1
ATOM 689 O O . LYS A 1 121 ? 85.343 -30.515 8.719 1.00 59.21 124 LYS A O 1
ATOM 695 N N A ASP A 1 122 ? 87.590 -30.749 8.793 0.50 62.00 125 ASP A N 1
ATOM 696 N N B ASP A 1 122 ? 87.578 -30.753 8.841 0.50 61.75 125 ASP A N 1
ATOM 697 C CA A ASP A 1 122 ? 87.827 -29.408 9.337 0.50 61.72 125 ASP A CA 1
ATOM 698 C CA B ASP A 1 122 ? 87.777 -29.388 9.345 0.50 61.09 125 ASP A CA 1
ATOM 699 C C A ASP A 1 122 ? 87.589 -28.342 8.262 0.50 58.49 125 ASP A C 1
ATOM 700 C C B ASP A 1 122 ? 87.585 -28.331 8.256 0.50 58.16 125 ASP A C 1
ATOM 701 O O A ASP A 1 122 ? 87.218 -27.212 8.578 0.50 57.53 125 ASP A O 1
ATOM 702 O O B ASP A 1 122 ? 87.241 -27.188 8.558 0.50 57.23 125 ASP A O 1
ATOM 711 N N . GLU A 1 123 ? 87.798 -28.710 6.998 1.00 56.85 126 GLU A N 1
ATOM 712 C CA . GLU A 1 123 ? 87.584 -27.784 5.869 1.00 54.16 126 GLU A CA 1
ATOM 713 C C . GLU A 1 123 ? 86.090 -27.600 5.627 1.00 50.68 126 GLU A C 1
ATOM 714 O O . GLU A 1 123 ? 85.670 -26.571 5.128 1.00 48.41 126 GLU A O 1
ATOM 720 N N . LEU A 1 124 ? 85.304 -28.616 5.977 1.00 50.54 127 LEU A N 1
ATOM 721 C CA . LEU A 1 124 ? 83.851 -28.574 5.850 1.00 48.29 127 LEU A CA 1
ATOM 722 C C . LEU A 1 124 ? 83.205 -27.875 7.052 1.00 48.27 127 LEU A C 1
ATOM 723 O O . LEU A 1 124 ? 82.042 -27.471 6.989 1.00 46.64 127 LEU A O 1
ATOM 728 N N . LYS A 1 125 ? 83.956 -27.724 8.138 1.00 49.79 128 LYS A N 1
ATOM 729 C CA . LYS A 1 125 ? 83.418 -27.120 9.368 1.00 51.26 128 LYS A CA 1
ATOM 730 C C . LYS A 1 125 ? 82.886 -25.700 9.118 1.00 47.85 128 LYS A C 1
ATOM 731 O O . LYS A 1 125 ? 83.558 -24.878 8.506 1.00 47.35 128 LYS A O 1
ATOM 737 N N . GLY A 1 126 ? 81.667 -25.431 9.579 1.00 45.84 129 GLY A N 1
ATOM 738 C CA . GLY A 1 126 ? 81.055 -24.116 9.414 1.00 43.83 129 GLY A CA 1
ATOM 739 C C . GLY A 1 126 ? 80.163 -23.932 8.189 1.00 41.79 129 GLY A C 1
ATOM 740 O O . GLY A 1 126 ? 79.434 -22.927 8.092 1.00 40.09 129 GLY A O 1
ATOM 741 N N . PHE A 1 127 ? 80.224 -24.872 7.248 1.00 39.38 130 PHE A N 1
ATOM 742 C CA . PHE A 1 127 ? 79.379 -24.806 6.068 1.00 37.04 130 PHE A CA 1
ATOM 743 C C . PHE A 1 127 ? 78.002 -25.348 6.348 1.00 36.32 130 PHE A C 1
ATOM 744 O O . PHE A 1 127 ? 77.857 -26.353 7.020 1.00 36.00 130 PHE A O 1
ATOM 752 N N . ASN A 1 128 ? 76.998 -24.635 5.834 1.00 36.11 131 ASN A N 1
ATOM 753 C CA . ASN A 1 128 ? 75.600 -25.034 5.885 1.00 34.23 131 ASN A CA 1
ATOM 754 C C . ASN A 1 128 ? 75.535 -26.426 5.233 1.00 34.68 131 ASN A C 1
ATOM 755 O O . ASN A 1 128 ? 75.937 -26.602 4.083 1.00 32.40 131 ASN A O 1
ATOM 760 N N A LYS A 1 129 ? 75.015 -27.394 5.983 0.50 36.43 132 LYS A N 1
ATOM 761 N N B LYS A 1 129 ? 75.029 -27.401 5.980 0.50 36.14 132 LYS A N 1
ATOM 762 C CA A LYS A 1 129 ? 74.953 -28.798 5.565 0.50 37.26 132 LYS A CA 1
ATOM 763 C CA B LYS A 1 129 ? 74.982 -28.794 5.535 0.50 36.70 132 LYS A CA 1
ATOM 764 C C A LYS A 1 129 ? 74.116 -29.088 4.309 0.50 36.59 132 LYS A C 1
ATOM 765 C C B LYS A 1 129 ? 74.132 -29.068 4.285 0.50 36.25 132 LYS A C 1
ATOM 766 O O A LYS A 1 129 ? 74.510 -29.909 3.475 0.50 35.38 132 LYS A O 1
ATOM 767 O O B LYS A 1 129 ? 74.530 -29.866 3.432 0.50 35.09 132 LYS A O 1
ATOM 778 N N . GLN A 1 130 ? 72.962 -28.438 4.193 1.00 35.74 133 GLN A N 1
ATOM 779 C CA . GLN A 1 130 ? 72.095 -28.633 3.043 1.00 36.40 133 GLN A CA 1
ATOM 780 C C . GLN A 1 130 ? 72.670 -27.889 1.861 1.00 34.27 133 GLN A C 1
ATOM 781 O O . GLN A 1 130 ? 72.491 -28.303 0.739 1.00 33.74 133 GLN A O 1
ATOM 787 N N . ALA A 1 131 ? 73.376 -26.792 2.124 1.00 34.12 134 ALA A N 1
ATOM 788 C CA . ALA A 1 131 ? 74.012 -26.039 1.055 1.00 32.51 134 ALA A CA 1
ATOM 789 C C . ALA A 1 131 ? 75.088 -26.923 0.411 1.00 31.99 134 ALA A C 1
ATOM 790 O O . ALA A 1 131 ? 75.238 -26.927 -0.804 1.00 32.00 134 ALA A O 1
ATOM 792 N N . LEU A 1 132 ? 75.821 -27.691 1.216 1.00 31.98 135 LEU A N 1
ATOM 793 C CA . LEU A 1 132 ? 76.828 -28.582 0.656 1.00 31.90 135 LEU A CA 1
ATOM 794 C C . LEU A 1 132 ? 76.157 -29.653 -0.185 1.00 33.11 135 LEU A C 1
ATOM 795 O O . LEU A 1 132 ? 76.641 -29.961 -1.288 1.00 32.11 135 LEU A O 1
ATOM 800 N N . LYS A 1 133 ? 75.059 -30.222 0.339 1.00 33.49 136 LYS A N 1
ATOM 801 C CA . LYS A 1 133 ? 74.304 -31.251 -0.377 1.00 34.69 136 LYS A CA 1
ATOM 802 C C . LYS A 1 133 ? 73.766 -30.753 -1.731 1.00 33.79 136 LYS A C 1
ATOM 803 O O . LYS A 1 133 ? 73.795 -31.499 -2.726 1.00 33.17 136 LYS A O 1
ATOM 809 N N . ALA A 1 134 ? 73.279 -29.509 -1.760 1.00 31.76 137 ALA A N 1
ATOM 810 C CA . ALA A 1 134 ? 72.809 -28.897 -2.993 1.00 31.76 137 ALA A CA 1
ATOM 811 C C . ALA A 1 134 ? 73.911 -28.928 -4.082 1.00 31.82 137 ALA A C 1
ATOM 812 O O . ALA A 1 134 ? 73.619 -28.953 -5.281 1.00 30.60 137 ALA A O 1
ATOM 814 N N . MET A 1 135 ? 75.168 -28.939 -3.641 1.00 30.70 138 MET A N 1
ATOM 815 C CA . MET A 1 135 ? 76.307 -28.938 -4.536 1.00 30.57 138 MET A CA 1
ATOM 816 C C . MET A 1 135 ? 77.025 -30.272 -4.586 1.00 30.93 138 MET A C 1
ATOM 817 O O . MET A 1 135 ? 78.212 -30.334 -4.886 1.00 31.03 138 MET A O 1
ATOM 822 N N . ASN A 1 136 ? 76.284 -31.335 -4.304 1.00 32.30 139 ASN A N 1
ATOM 823 C CA . ASN A 1 136 ? 76.813 -32.673 -4.283 1.00 33.45 139 ASN A CA 1
ATOM 824 C C . ASN A 1 136 ? 75.998 -33.506 -5.269 1.00 34.80 139 ASN A C 1
ATOM 825 O O . ASN A 1 136 ? 74.768 -33.529 -5.187 1.00 34.61 139 ASN A O 1
ATOM 830 N N . TYR A 1 137 ? 76.690 -34.157 -6.208 1.00 36.38 140 TYR A N 1
ATOM 831 C CA . TYR A 1 137 ? 76.052 -34.953 -7.270 1.00 38.09 140 TYR A CA 1
ATOM 832 C C . TYR A 1 137 ? 76.859 -36.207 -7.514 1.00 39.92 140 TYR A C 1
ATOM 833 O O . TYR A 1 137 ? 78.092 -36.152 -7.547 1.00 39.92 140 TYR A O 1
ATOM 842 N N . ASP A 1 138 ? 76.163 -37.330 -7.690 1.00 41.78 141 ASP A N 1
ATOM 843 C CA . ASP A 1 138 ? 76.803 -38.619 -7.949 1.00 45.08 141 ASP A CA 1
ATOM 844 C C . ASP A 1 138 ? 77.768 -38.937 -6.807 1.00 45.63 141 ASP A C 1
ATOM 845 O O . ASP A 1 138 ? 78.852 -39.493 -7.013 1.00 44.79 141 ASP A O 1
ATOM 850 N N . ASN A 1 139 ? 77.354 -38.538 -5.608 1.00 44.78 142 ASN A N 1
ATOM 851 C CA . ASN A 1 139 ? 78.113 -38.750 -4.395 1.00 45.86 142 ASN A CA 1
ATOM 852 C C . ASN A 1 139 ? 79.469 -38.040 -4.374 1.00 43.73 142 ASN A C 1
ATOM 853 O O . ASN A 1 139 ? 80.395 -38.488 -3.703 1.00 46.15 142 ASN A O 1
ATOM 858 N N . LYS A 1 140 ? 79.560 -36.914 -5.079 1.00 41.13 143 LYS A N 1
ATOM 859 C CA . LYS A 1 140 ? 80.790 -36.106 -5.165 1.00 40.05 143 LYS A CA 1
ATOM 860 C C . LYS A 1 140 ? 80.533 -34.646 -4.817 1.00 37.82 143 LYS A C 1
ATOM 861 O O . LYS A 1 140 ? 79.544 -34.065 -5.274 1.00 37.14 143 LYS A O 1
ATOM 867 N N . GLN A 1 141 ? 81.400 -34.046 -4.008 1.00 37.06 144 GLN A N 1
ATOM 868 C CA . GLN A 1 141 ? 81.214 -32.636 -3.649 1.00 35.64 144 GLN A CA 1
ATOM 869 C C . GLN A 1 141 ? 81.793 -31.848 -4.801 1.00 35.30 144 GLN A C 1
ATOM 870 O O . GLN A 1 141 ? 82.965 -32.027 -5.154 1.00 36.47 144 GLN A O 1
ATOM 876 N N . LEU A 1 142 ? 80.965 -31.004 -5.413 1.00 33.20 145 LEU A N 1
ATOM 877 C CA . LEU A 1 142 ? 81.373 -30.293 -6.614 1.00 32.55 145 LEU A CA 1
ATOM 878 C C . LEU A 1 142 ? 81.512 -28.784 -6.459 1.00 32.04 145 LEU A C 1
ATOM 879 O O . LEU A 1 142 ? 81.986 -28.121 -7.373 1.00 33.32 145 LEU A O 1
ATOM 884 N N . ALA A 1 143 ? 81.093 -28.241 -5.323 1.00 30.92 146 ALA A N 1
ATOM 885 C CA . ALA A 1 143 ? 81.216 -26.801 -5.090 1.00 30.86 146 ALA A CA 1
ATOM 886 C C . ALA A 1 143 ? 81.060 -26.497 -3.636 1.00 30.17 146 ALA A C 1
ATOM 887 O O . ALA A 1 143 ? 80.546 -27.308 -2.882 1.00 29.29 146 ALA A O 1
ATOM 889 N N . LEU A 1 144 ? 81.520 -25.305 -3.275 1.00 29.79 147 LEU A N 1
ATOM 890 C CA . LEU A 1 144 ? 81.384 -24.770 -1.947 1.00 29.76 147 LEU A CA 1
ATOM 891 C C . LEU A 1 144 ? 80.406 -23.594 -2.051 1.00 28.44 147 LEU A C 1
ATOM 892 O O . LEU A 1 144 ? 80.559 -22.740 -2.907 1.00 26.89 147 LEU A O 1
ATOM 897 N N . PRO A 1 145 ? 79.407 -23.557 -1.165 1.00 27.09 148 PRO A N 1
ATOM 898 C CA . PRO A 1 145 ? 78.370 -22.548 -1.185 1.00 27.38 148 PRO A CA 1
ATOM 899 C C . PRO A 1 145 ? 78.838 -21.194 -0.685 1.00 26.58 148 PRO A C 1
ATOM 900 O O . PRO A 1 145 ? 79.424 -21.094 0.380 1.00 29.22 148 PRO A O 1
ATOM 904 N N . ALA A 1 146 ? 78.603 -20.167 -1.467 1.00 26.29 149 ALA A N 1
ATOM 905 C CA . ALA A 1 146 ? 78.980 -18.804 -1.085 1.00 28.07 149 ALA A CA 1
ATOM 906 C C . ALA A 1 146 ? 77.755 -18.026 -0.621 1.00 28.74 149 ALA A C 1
ATOM 907 O O . ALA A 1 146 ? 77.769 -17.392 0.426 1.00 29.33 149 ALA A O 1
ATOM 909 N N . ILE A 1 147 ? 76.696 -18.081 -1.426 1.00 30.28 150 ILE A N 1
ATOM 910 C CA . ILE A 1 147 ? 75.443 -17.365 -1.149 1.00 30.83 150 ILE A CA 1
ATOM 911 C C . ILE A 1 147 ? 74.304 -18.358 -1.095 1.00 30.00 150 ILE A C 1
ATOM 912 O O . ILE A 1 147 ? 74.247 -19.274 -1.904 1.00 29.31 150 ILE A O 1
ATOM 917 N N . VAL A 1 148 ? 73.373 -18.159 -0.173 1.00 30.96 151 VAL A N 1
ATOM 918 C CA . VAL A 1 148 ? 72.186 -19.021 -0.089 1.00 30.69 151 VAL A CA 1
ATOM 919 C C . VAL A 1 148 ? 70.947 -18.150 -0.040 1.00 32.21 151 VAL A C 1
ATOM 920 O O . VAL A 1 148 ? 71.034 -16.973 0.308 1.00 32.36 151 VAL A O 1
ATOM 924 N N . GLU A 1 149 ? 69.798 -18.701 -0.434 1.00 32.85 152 GLU A N 1
ATOM 925 C CA . GLU A 1 149 ? 68.572 -17.969 -0.308 1.00 33.82 152 GLU A CA 1
ATOM 926 C C . GLU A 1 149 ? 67.321 -18.847 -0.207 1.00 33.02 152 GLU A C 1
ATOM 927 O O . GLU A 1 149 ? 67.216 -19.920 -0.817 1.00 32.65 152 GLU A O 1
ATOM 933 N N . THR A 1 150 ? 66.384 -18.371 0.601 1.00 25.24 153 THR A N 1
ATOM 934 C CA . THR A 1 150 ? 65.119 -19.044 0.819 1.00 24.33 153 THR A CA 1
ATOM 935 C C . THR A 1 150 ? 64.111 -17.929 1.017 1.00 24.89 153 THR A C 1
ATOM 936 O O . THR A 1 150 ? 64.476 -16.749 1.037 1.00 25.54 153 THR A O 1
ATOM 940 N N . THR A 1 151 ? 62.846 -18.294 1.137 1.00 23.55 154 THR A N 1
ATOM 941 C CA . THR A 1 151 ? 61.831 -17.346 1.526 1.00 22.39 154 THR A CA 1
ATOM 942 C C . THR A 1 151 ? 61.783 -17.342 3.070 1.00 23.53 154 THR A C 1
ATOM 943 O O . THR A 1 151 ? 62.510 -18.099 3.722 1.00 23.88 154 THR A O 1
ATOM 947 N N . ALA A 1 152 ? 60.993 -16.425 3.625 1.00 23.45 155 ALA A N 1
ATOM 948 C CA . ALA A 1 152 ? 60.704 -16.343 5.063 1.00 24.27 155 ALA A CA 1
ATOM 949 C C . ALA A 1 152 ? 59.337 -15.664 5.177 1.00 24.56 155 ALA A C 1
ATOM 950 O O . ALA A 1 152 ? 58.721 -15.336 4.156 1.00 25.01 155 ALA A O 1
ATOM 952 N N A LEU A 1 153 ? 58.866 -15.466 6.409 0.60 24.95 156 LEU A N 1
ATOM 953 N N B LEU A 1 153 ? 58.859 -15.462 6.399 0.40 24.44 156 LEU A N 1
ATOM 954 C CA A LEU A 1 153 ? 57.560 -14.872 6.656 0.60 25.37 156 LEU A CA 1
ATOM 955 C CA B LEU A 1 153 ? 57.558 -14.855 6.585 0.40 24.32 156 LEU A CA 1
ATOM 956 C C A LEU A 1 153 ? 57.686 -13.457 7.198 0.60 24.68 156 LEU A C 1
ATOM 957 C C B LEU A 1 153 ? 57.662 -13.468 7.188 0.40 24.29 156 LEU A C 1
ATOM 958 O O A LEU A 1 153 ? 58.086 -13.269 8.342 0.60 24.73 156 LEU A O 1
ATOM 959 O O B LEU A 1 153 ? 58.015 -13.311 8.354 0.40 24.44 156 LEU A O 1
ATOM 968 N N . PHE A 1 154 ? 57.358 -12.469 6.365 1.00 24.41 157 PHE A N 1
ATOM 969 C CA . PHE A 1 154 ? 57.333 -11.084 6.791 1.00 25.02 157 PHE A CA 1
ATOM 970 C C . PHE A 1 154 ? 55.938 -10.835 7.317 1.00 25.29 157 PHE A C 1
ATOM 971 O O . PHE A 1 154 ? 54.963 -11.450 6.868 1.00 24.07 157 PHE A O 1
ATOM 979 N N . TYR A 1 155 ? 55.837 -9.946 8.281 1.00 26.99 158 TYR A N 1
ATOM 980 C CA . TYR A 1 155 ? 54.535 -9.555 8.777 1.00 28.07 158 TYR A CA 1
ATOM 981 C C . TYR A 1 155 ? 54.567 -8.104 9.206 1.00 29.30 158 TYR A C 1
ATOM 982 O O . TYR A 1 155 ? 55.604 -7.584 9.618 1.00 30.45 158 TYR A O 1
ATOM 991 N N . ASN A 1 156 ? 53.430 -7.443 9.027 1.00 29.36 159 ASN A N 1
ATOM 992 C CA . ASN A 1 156 ? 53.267 -6.038 9.365 1.00 29.91 159 ASN A CA 1
ATOM 993 C C . ASN A 1 156 ? 52.694 -5.970 10.773 1.00 30.91 159 ASN A C 1
ATOM 994 O O . ASN A 1 156 ? 51.573 -6.366 10.986 1.00 30.71 159 ASN A O 1
ATOM 999 N N . LYS A 1 157 ? 53.467 -5.468 11.728 1.00 32.36 160 LYS A N 1
ATOM 1000 C CA . LYS A 1 157 ? 53.034 -5.461 13.128 1.00 34.20 160 LYS A CA 1
ATOM 1001 C C . LYS A 1 157 ? 51.826 -4.588 13.460 1.00 36.33 160 LYS A C 1
ATOM 1002 O O . LYS A 1 157 ? 51.251 -4.729 14.523 1.00 37.08 160 LYS A O 1
ATOM 1008 N N . LYS A 1 158 ? 51.450 -3.678 12.578 1.00 37.43 161 LYS A N 1
ATOM 1009 C CA . LYS A 1 158 ? 50.263 -2.868 12.813 1.00 39.47 161 LYS A CA 1
ATOM 1010 C C . LYS A 1 158 ? 49.026 -3.753 12.661 1.00 39.09 161 LYS A C 1
ATOM 1011 O O . LYS A 1 158 ? 47.987 -3.483 13.262 1.00 39.59 161 LYS A O 1
ATOM 1017 N N . LEU A 1 159 ? 49.154 -4.819 11.866 1.00 37.22 162 LEU A N 1
ATOM 1018 C CA . LEU A 1 159 ? 48.050 -5.746 11.608 1.00 36.54 162 LEU A CA 1
ATOM 1019 C C . LEU A 1 159 ? 48.204 -7.076 12.366 1.00 35.32 162 LEU A C 1
ATOM 1020 O O . LEU A 1 159 ? 47.219 -7.632 12.847 1.00 36.29 162 LEU A O 1
ATOM 1025 N N . VAL A 1 160 ? 49.437 -7.570 12.457 1.00 34.24 163 VAL A N 1
ATOM 1026 C CA . VAL A 1 160 ? 49.769 -8.844 13.122 1.00 33.69 163 VAL A CA 1
ATOM 1027 C C . VAL A 1 160 ? 50.839 -8.565 14.179 1.00 34.78 163 VAL A C 1
ATOM 1028 O O . VAL A 1 160 ? 52.004 -8.465 13.855 1.00 34.33 163 VAL A O 1
ATOM 1032 N N . LYS A 1 161 ? 50.441 -8.458 15.439 1.00 36.58 164 LYS A N 1
ATOM 1033 C CA . LYS A 1 161 ? 51.371 -8.115 16.514 1.00 38.52 164 LYS A CA 1
ATOM 1034 C C . LYS A 1 161 ? 52.464 -9.113 16.794 1.00 37.09 164 LYS A C 1
ATOM 1035 O O . LYS A 1 161 ? 53.605 -8.735 17.030 1.00 36.23 164 LYS A O 1
ATOM 1041 N N . ASN A 1 162 ? 52.121 -10.387 16.774 1.00 36.32 165 ASN A N 1
ATOM 1042 C CA . ASN A 1 162 ? 53.087 -11.412 17.116 1.00 35.09 165 ASN A CA 1
ATOM 1043 C C . ASN A 1 162 ? 53.430 -12.316 15.965 1.00 33.30 165 ASN A C 1
ATOM 1044 O O . ASN A 1 162 ? 52.597 -12.590 15.103 1.00 32.84 165 ASN A O 1
ATOM 1049 N N . ALA A 1 163 ? 54.664 -12.797 15.993 1.00 31.87 166 ALA A N 1
ATOM 1050 C CA . ALA A 1 163 ? 55.156 -13.693 14.985 1.00 30.81 166 ALA A CA 1
ATOM 1051 C C . ALA A 1 163 ? 54.322 -14.961 15.036 1.00 30.64 166 ALA A C 1
ATOM 1052 O O . ALA A 1 163 ? 54.214 -15.592 16.083 1.00 32.17 166 ALA A O 1
ATOM 1054 N N . PRO A 1 164 ? 53.717 -15.330 13.908 1.00 30.11 167 PRO A N 1
ATOM 1055 C CA . PRO A 1 164 ? 52.948 -16.545 13.909 1.00 29.81 167 PRO A CA 1
ATOM 1056 C C . PRO A 1 164 ? 53.855 -17.761 13.973 1.00 29.45 167 PRO A C 1
ATOM 1057 O O . PRO A 1 164 ? 54.825 -17.865 13.236 1.00 28.13 167 PRO A O 1
ATOM 1061 N N . GLN A 1 165 ? 53.499 -18.673 14.859 1.00 31.56 168 GLN A N 1
ATOM 1062 C CA . GLN A 1 165 ? 54.249 -19.886 15.108 1.00 32.14 168 GLN A CA 1
ATOM 1063 C C . GLN A 1 165 ? 53.762 -21.059 14.290 1.00 31.55 168 GLN A C 1
ATOM 1064 O O . GLN A 1 165 ? 54.546 -21.929 13.951 1.00 31.24 168 GLN A O 1
ATOM 1070 N N . THR A 1 166 ? 52.474 -21.077 13.965 1.00 32.65 169 THR A N 1
ATOM 1071 C CA . THR A 1 166 ? 51.886 -22.211 13.274 1.00 32.79 169 THR A CA 1
ATOM 1072 C C . THR A 1 166 ? 51.117 -21.779 12.053 1.00 31.84 169 THR A C 1
ATOM 1073 O O . THR A 1 166 ? 50.642 -20.633 11.970 1.00 30.99 169 THR A O 1
ATOM 1077 N N . LEU A 1 167 ? 50.961 -22.702 11.109 1.00 31.57 170 LEU A N 1
ATOM 1078 C CA . LEU A 1 167 ? 50.208 -22.397 9.904 1.00 31.88 170 LEU A CA 1
ATOM 1079 C C . LEU A 1 167 ? 48.739 -22.098 10.283 1.00 34.23 170 LEU A C 1
ATOM 1080 O O . LEU A 1 167 ? 48.047 -21.271 9.638 1.00 33.18 170 LEU A O 1
ATOM 1085 N N . GLU A 1 168 ? 48.286 -22.745 11.349 1.00 35.52 171 GLU A N 1
ATOM 1086 C CA . GLU A 1 168 ? 46.943 -22.553 11.856 1.00 39.09 171 GLU A CA 1
ATOM 1087 C C . GLU A 1 168 ? 46.720 -21.070 12.248 1.00 38.11 171 GLU A C 1
ATOM 1088 O O . GLU A 1 168 ? 45.657 -20.522 11.989 1.00 37.61 171 GLU A O 1
ATOM 1094 N N . GLU A 1 169 ? 47.726 -20.410 12.830 1.00 36.33 172 GLU A N 1
ATOM 1095 C CA . GLU A 1 169 ? 47.547 -19.017 13.199 1.00 36.09 172 GLU A CA 1
ATOM 1096 C C . GLU A 1 169 ? 47.807 -18.095 11.999 1.00 34.64 172 GLU A C 1
ATOM 1097 O O . GLU A 1 169 ? 47.327 -16.971 11.967 1.00 33.15 172 GLU A O 1
ATOM 1103 N N . VAL A 1 170 ? 48.547 -18.579 10.997 1.00 34.24 173 VAL A N 1
ATOM 1104 C CA . VAL A 1 170 ? 48.701 -17.828 9.752 1.00 31.96 173 VAL A CA 1
ATOM 1105 C C . VAL A 1 170 ? 47.300 -17.737 9.144 1.00 32.81 173 VAL A C 1
ATOM 1106 O O . VAL A 1 170 ? 46.860 -16.668 8.753 1.00 34.48 173 VAL A O 1
ATOM 1110 N N . GLU A 1 171 ? 46.598 -18.862 9.112 1.00 32.91 174 GLU A N 1
ATOM 1111 C CA . GLU A 1 171 ? 45.233 -18.930 8.607 1.00 34.58 174 GLU A CA 1
ATOM 1112 C C . GLU A 1 171 ? 44.266 -18.087 9.424 1.00 34.94 174 GLU A C 1
ATOM 1113 O O . GLU A 1 171 ? 43.418 -17.408 8.849 1.00 35.65 174 GLU A O 1
ATOM 1119 N N . ALA A 1 172 ? 44.377 -18.158 10.753 1.00 33.23 175 ALA A N 1
ATOM 1120 C CA . ALA A 1 172 ? 43.509 -17.403 11.632 1.00 34.35 175 ALA A CA 1
ATOM 1121 C C . ALA A 1 172 ? 43.709 -15.921 11.356 1.00 34.42 175 ALA A C 1
ATOM 1122 O O . ALA A 1 172 ? 42.744 -15.153 11.338 1.00 35.32 175 ALA A O 1
ATOM 1124 N N . ASN A 1 173 ? 44.961 -15.511 11.156 1.00 33.31 176 ASN A N 1
ATOM 1125 C CA . ASN A 1 173 ? 45.235 -14.124 10.794 1.00 33.52 176 ASN A CA 1
ATOM 1126 C C . ASN A 1 173 ? 44.593 -13.819 9.451 1.00 33.27 176 ASN A C 1
ATOM 1127 O O . ASN A 1 173 ? 44.118 -12.714 9.233 1.00 35.14 176 ASN A O 1
ATOM 1132 N N . ALA A 1 174 ? 44.598 -14.794 8.544 1.00 32.73 177 ALA A N 1
ATOM 1133 C CA . ALA A 1 174 ? 43.981 -14.618 7.225 1.00 32.67 177 ALA A CA 1
ATOM 1134 C C . ALA A 1 174 ? 42.478 -14.416 7.364 1.00 34.32 177 ALA A C 1
ATOM 1135 O O . ALA A 1 174 ? 41.934 -13.533 6.729 1.00 35.03 177 ALA A O 1
ATOM 1137 N N . ALA A 1 175 ? 41.824 -15.219 8.206 1.00 35.44 178 ALA A N 1
ATOM 1138 C CA . ALA A 1 175 ? 40.373 -15.113 8.399 1.00 39.18 178 ALA A CA 1
ATOM 1139 C C . ALA A 1 175 ? 39.978 -13.762 8.961 1.00 41.08 178 ALA A C 1
ATOM 1140 O O . ALA A 1 175 ? 39.006 -13.176 8.541 1.00 42.01 178 ALA A O 1
ATOM 1142 N N . LYS A 1 176 ? 40.769 -13.282 9.909 1.00 42.36 179 LYS A N 1
ATOM 1143 C CA . LYS A 1 176 ? 40.503 -12.040 10.614 1.00 44.21 179 LYS A CA 1
ATOM 1144 C C . LYS A 1 176 ? 40.816 -10.767 9.835 1.00 42.76 179 LYS A C 1
ATOM 1145 O O . LYS A 1 176 ? 40.102 -9.785 9.965 1.00 42.60 179 LYS A O 1
ATOM 1151 N N . LEU A 1 177 ? 41.874 -10.785 9.032 1.00 40.64 180 LEU A N 1
ATOM 1152 C CA . LEU A 1 177 ? 42.336 -9.572 8.370 1.00 41.05 180 LEU A CA 1
ATOM 1153 C C . LEU A 1 177 ? 41.988 -9.427 6.914 1.00 42.73 180 LEU A C 1
ATOM 1154 O O . LEU A 1 177 ? 42.170 -8.362 6.348 1.00 44.49 180 LEU A O 1
ATOM 1159 N N . THR A 1 178 ? 41.507 -10.486 6.288 1.00 44.37 181 THR A N 1
ATOM 1160 C CA . THR A 1 178 ? 41.144 -10.406 4.892 1.00 44.81 181 THR A CA 1
ATOM 1161 C C . THR A 1 178 ? 39.785 -9.725 4.787 1.00 50.18 181 THR A C 1
ATOM 1162 O O . THR A 1 178 ? 38.824 -10.160 5.422 1.00 50.18 181 THR A O 1
ATOM 1166 N N . ASP A 1 179 ? 39.741 -8.635 4.021 1.00 54.61 182 ASP A N 1
ATOM 1167 C CA . ASP A 1 179 ? 38.512 -7.871 3.790 1.00 61.26 182 ASP A CA 1
ATOM 1168 C C . ASP A 1 179 ? 38.397 -7.554 2.313 1.00 64.37 182 ASP A C 1
ATOM 1169 O O . ASP A 1 179 ? 39.294 -6.934 1.735 1.00 63.66 182 ASP A O 1
ATOM 1174 N N . SER A 1 180 ? 37.257 -7.965 1.749 1.00 69.50 183 SER A N 1
ATOM 1175 C CA . SER A 1 180 ? 36.914 -7.891 0.307 1.00 72.96 183 SER A CA 1
ATOM 1176 C C . SER A 1 180 ? 37.549 -6.843 -0.623 1.00 74.52 183 SER A C 1
ATOM 1177 O O . SER A 1 180 ? 38.504 -7.146 -1.368 1.00 73.46 183 SER A O 1
ATOM 1180 N N . LYS A 1 181 ? 37.001 -5.626 -0.590 1.00 77.61 184 LYS A N 1
ATOM 1181 C CA . LYS A 1 181 ? 37.408 -4.576 -1.529 1.00 79.35 184 LYS A CA 1
ATOM 1182 C C . LYS A 1 181 ? 38.351 -3.512 -0.973 1.00 78.47 184 LYS A C 1
ATOM 1183 O O . LYS A 1 181 ? 38.721 -2.578 -1.699 1.00 80.00 184 LYS A O 1
ATOM 1189 N N . LYS A 1 182 ? 38.759 -3.645 0.290 1.00 76.13 185 LYS A N 1
ATOM 1190 C CA . LYS A 1 182 ? 39.723 -2.706 0.853 1.00 73.96 185 LYS A CA 1
ATOM 1191 C C . LYS A 1 182 ? 41.105 -3.134 0.417 1.00 69.93 185 LYS A C 1
ATOM 1192 O O . LYS A 1 182 ? 42.091 -2.553 0.850 1.00 70.65 185 LYS A O 1
ATOM 1198 N N . LYS A 1 183 ? 41.175 -4.133 -0.460 1.00 66.35 186 LYS A N 1
ATOM 1199 C CA . LYS A 1 183 ? 42.453 -4.723 -0.879 1.00 63.36 186 LYS A CA 1
ATOM 1200 C C . LYS A 1 183 ? 43.300 -5.097 0.348 1.00 57.85 186 LYS A C 1
ATOM 1201 O O . LYS A 1 183 ? 44.510 -4.954 0.300 1.00 57.81 186 LYS A O 1
ATOM 1207 N N . GLN A 1 184 ? 42.665 -5.540 1.440 1.00 53.42 187 GLN A N 1
ATOM 1208 C CA . GLN A 1 184 ? 43.401 -5.990 2.632 1.00 49.51 187 GLN A CA 1
ATOM 1209 C C . GLN A 1 184 ? 43.389 -7.521 2.715 1.00 44.58 187 GLN A C 1
ATOM 1210 O O . GLN A 1 184 ? 42.338 -8.154 2.622 1.00 44.03 187 GLN A O 1
ATOM 1216 N N . TYR A 1 185 ? 44.577 -8.095 2.871 1.00 38.95 188 TYR A N 1
ATOM 1217 C CA . TYR A 1 185 ? 44.757 -9.534 2.957 1.00 35.88 188 TYR A CA 1
ATOM 1218 C C . TYR A 1 185 ? 45.589 -9.914 4.157 1.00 33.16 188 TYR A C 1
ATOM 1219 O O . TYR A 1 185 ? 46.652 -9.359 4.391 1.00 32.29 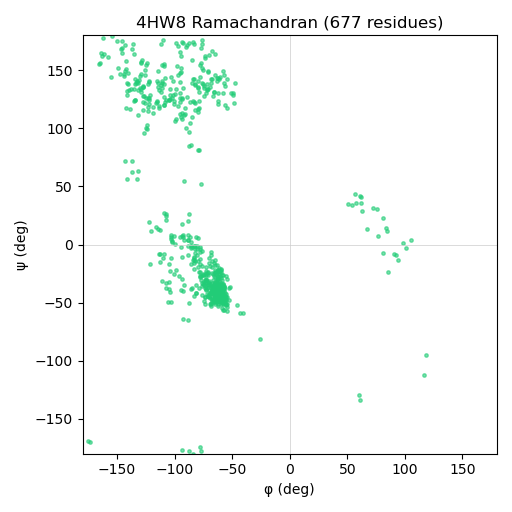188 TYR A O 1
ATOM 1228 N N . GLY A 1 186 ? 45.115 -10.878 4.915 1.00 31.27 189 GLY A N 1
ATOM 1229 C CA . GLY A 1 186 ? 45.846 -11.312 6.075 1.00 31.78 189 GLY A CA 1
ATOM 1230 C C . GLY A 1 186 ? 47.061 -12.111 5.686 1.00 30.72 189 GLY A C 1
ATOM 1231 O O . GLY A 1 186 ? 48.078 -12.071 6.361 1.00 30.78 189 GLY A O 1
ATOM 1232 N N . MET A 1 187 ? 46.961 -12.809 4.572 1.00 30.88 190 MET A N 1
ATOM 1233 C CA . MET A 1 187 ? 48.022 -13.697 4.121 1.00 32.50 190 MET A CA 1
ATOM 1234 C C . MET A 1 187 ? 48.249 -13.569 2.617 1.00 30.76 190 MET A C 1
ATOM 1235 O O . MET A 1 187 ? 47.298 -13.524 1.850 1.00 32.54 190 MET A O 1
ATOM 1240 N N . LEU A 1 188 ? 49.500 -13.464 2.207 1.00 28.33 191 LEU A N 1
ATOM 1241 C CA . LEU A 1 188 ? 49.825 -13.502 0.791 1.00 28.41 191 LEU A CA 1
ATOM 1242 C C . LEU A 1 188 ? 51.130 -14.212 0.487 1.00 27.28 191 LEU A C 1
ATOM 1243 O O . LEU A 1 188 ? 52.097 -14.145 1.248 1.00 25.51 191 LEU A O 1
ATOM 1248 N N . PHE A 1 189 ? 51.123 -14.886 -0.649 1.00 26.81 192 PHE A N 1
ATOM 1249 C CA . PHE A 1 189 ? 52.319 -15.439 -1.262 1.00 27.16 192 PHE A CA 1
ATOM 1250 C C . PHE A 1 189 ? 51.905 -15.764 -2.695 1.00 26.85 192 PHE A C 1
ATOM 1251 O O . PHE A 1 189 ? 50.700 -15.914 -2.969 1.00 25.38 192 PHE A O 1
ATOM 1259 N N . ASP A 1 190 ? 52.871 -15.830 -3.612 1.00 25.94 193 ASP A N 1
ATOM 1260 C CA . ASP A 1 190 ? 52.539 -16.095 -5.024 1.00 27.41 193 ASP A CA 1
ATOM 1261 C C . ASP A 1 190 ? 52.296 -17.581 -5.211 1.00 27.76 193 ASP A C 1
ATOM 1262 O O . ASP A 1 190 ? 53.149 -18.289 -5.687 1.00 25.83 193 ASP A O 1
ATOM 1267 N N . ALA A 1 191 ? 51.086 -18.016 -4.871 1.00 29.72 194 ALA A N 1
ATOM 1268 C CA . ALA A 1 191 ? 50.703 -19.418 -4.910 1.00 30.24 194 ALA A CA 1
ATOM 1269 C C . ALA A 1 191 ? 50.597 -20.026 -6.304 1.00 30.67 194 ALA A C 1
ATOM 1270 O O . ALA A 1 191 ? 50.406 -21.231 -6.426 1.00 31.83 194 ALA A O 1
ATOM 1272 N N . LYS A 1 192 ? 50.672 -19.201 -7.339 1.00 32.16 195 LYS A N 1
ATOM 1273 C CA . LYS A 1 192 ? 50.671 -19.679 -8.734 1.00 33.32 195 LYS A CA 1
ATOM 1274 C C . LYS A 1 192 ? 52.049 -20.196 -9.137 1.00 32.13 195 LYS A C 1
ATOM 1275 O O . LYS A 1 192 ? 52.175 -20.875 -10.149 1.00 31.14 195 LYS A O 1
ATOM 1281 N N . ASN A 1 193 ? 53.081 -19.798 -8.391 1.00 29.90 196 ASN A N 1
ATOM 1282 C CA . ASN A 1 193 ? 54.459 -20.179 -8.705 1.00 29.86 196 ASN A CA 1
ATOM 1283 C C . ASN A 1 193 ? 54.943 -21.277 -7.769 1.00 28.32 196 ASN A C 1
ATOM 1284 O O . ASN A 1 193 ? 54.903 -21.126 -6.560 1.00 28.87 196 ASN A O 1
ATOM 1289 N N . PHE A 1 194 ? 55.410 -22.374 -8.346 1.00 27.60 197 PHE A N 1
ATOM 1290 C CA . PHE A 1 194 ? 55.855 -23.525 -7.569 1.00 27.63 197 PHE A CA 1
ATOM 1291 C C . PHE A 1 194 ? 56.988 -23.210 -6.606 1.00 27.67 197 PHE A C 1
ATOM 1292 O O . PHE A 1 194 ? 57.085 -23.830 -5.537 1.00 27.19 197 PHE A O 1
ATOM 1300 N N . TYR A 1 195 ? 57.831 -22.244 -6.966 1.00 28.16 198 TYR A N 1
ATOM 1301 C CA . TYR A 1 195 ? 58.932 -21.869 -6.105 1.00 27.29 198 TYR A CA 1
ATOM 1302 C C . TYR A 1 195 ? 58.409 -21.323 -4.765 1.00 27.27 198 TYR A C 1
ATOM 1303 O O . TYR A 1 195 ? 59.002 -21.547 -3.724 1.00 27.29 198 TYR A O 1
ATOM 1312 N N . PHE A 1 196 ? 57.275 -20.635 -4.792 1.00 27.06 199 PHE A N 1
ATOM 1313 C CA . PHE A 1 196 ? 56.719 -20.061 -3.569 1.00 26.75 199 PHE A CA 1
ATOM 1314 C C . PHE A 1 196 ? 55.737 -20.964 -2.851 1.00 25.50 199 PHE A C 1
ATOM 1315 O O . PHE A 1 196 ? 55.705 -20.981 -1.631 1.00 26.50 199 PHE A O 1
ATOM 1323 N N . ASN A 1 197 ? 54.951 -21.735 -3.582 1.00 24.83 200 ASN A N 1
ATOM 1324 C CA . ASN A 1 197 ? 53.960 -22.575 -2.916 1.00 25.45 200 ASN A CA 1
ATOM 1325 C C . ASN A 1 197 ? 54.502 -23.905 -2.395 1.00 25.08 200 ASN A C 1
ATOM 1326 O O . ASN A 1 197 ? 53.818 -24.593 -1.639 1.00 26.86 200 ASN A O 1
ATOM 1331 N N . TYR A 1 198 ? 55.723 -24.246 -2.797 1.00 23.79 201 TYR A N 1
ATOM 1332 C CA . TYR A 1 198 ? 56.392 -25.500 -2.415 1.00 24.33 201 TYR A CA 1
ATOM 1333 C C . TYR A 1 198 ? 56.319 -25.866 -0.929 1.00 25.30 201 TYR A C 1
ATOM 1334 O O . TYR A 1 198 ? 55.934 -26.994 -0.584 1.00 26.43 201 TYR A O 1
ATOM 1343 N N . PRO A 1 199 ? 56.694 -24.940 -0.037 1.00 25.60 202 PRO A N 1
ATOM 1344 C CA . PRO A 1 199 ? 56.629 -25.328 1.351 1.00 25.76 202 PRO A CA 1
ATOM 1345 C C . PRO A 1 199 ? 55.218 -25.595 1.839 1.00 25.33 202 PRO A C 1
ATOM 1346 O O . PRO A 1 199 ? 55.044 -26.296 2.820 1.00 26.65 202 PRO A O 1
ATOM 1350 N N . PHE A 1 200 ? 54.220 -25.046 1.170 1.00 25.47 203 PHE A N 1
ATOM 1351 C CA . PHE A 1 200 ? 52.837 -25.273 1.564 1.00 27.02 203 PHE A CA 1
ATOM 1352 C C . PHE A 1 200 ? 52.287 -26.589 1.024 1.00 28.92 203 PHE A C 1
ATOM 1353 O O . PHE A 1 200 ? 51.199 -27.048 1.454 1.00 28.98 203 PHE A O 1
ATOM 1361 N N . LEU A 1 201 ? 53.013 -27.173 0.057 1.00 28.45 204 LEU A N 1
ATOM 1362 C CA . LEU A 1 201 ? 52.568 -28.410 -0.611 1.00 29.30 204 LEU A CA 1
ATOM 1363 C C . LEU A 1 201 ? 53.368 -29.617 -0.200 1.00 29.31 204 LEU A C 1
ATOM 1364 O O . LEU A 1 201 ? 52.803 -30.681 -0.041 1.00 31.34 204 LEU A O 1
ATOM 1369 N N . PHE A 1 202 ? 54.667 -29.455 0.004 1.00 29.09 205 PHE A N 1
ATOM 1370 C CA . PHE A 1 202 ? 55.527 -30.586 0.348 1.00 30.70 205 PHE A CA 1
ATOM 1371 C C . PHE A 1 202 ? 56.024 -30.572 1.778 1.00 33.55 205 PHE A C 1
ATOM 1372 O O . PHE A 1 202 ? 56.712 -29.642 2.202 1.00 33.86 205 PHE A O 1
ATOM 1380 N N . GLY A 1 203 ? 55.660 -31.627 2.499 1.00 36.88 206 GLY A N 1
ATOM 1381 C CA . GLY A 1 203 ? 56.112 -31.864 3.852 1.00 40.68 206 GLY A CA 1
ATOM 1382 C C . GLY A 1 203 ? 57.427 -32.635 3.817 1.00 43.96 206 GLY A C 1
ATOM 1383 O O . GLY A 1 203 ? 57.966 -32.943 2.727 1.00 42.72 206 GLY A O 1
ATOM 1384 N N . ASN A 1 204 ? 57.925 -32.964 5.013 1.00 47.03 207 ASN A N 1
ATOM 1385 C CA . ASN A 1 204 ? 59.223 -33.619 5.188 1.00 50.01 207 ASN A CA 1
ATOM 1386 C C . ASN A 1 204 ? 59.325 -34.986 4.473 1.00 50.26 207 ASN A C 1
ATOM 1387 O O . ASN A 1 204 ? 60.379 -35.328 3.950 1.00 50.85 207 ASN A O 1
ATOM 1392 N N . ASP A 1 205 ? 58.243 -35.765 4.470 1.00 49.96 208 ASP A N 1
ATOM 1393 C CA . ASP A 1 205 ? 58.235 -37.071 3.799 1.00 50.24 208 ASP A CA 1
ATOM 1394 C C . ASP A 1 205 ? 57.723 -37.032 2.351 1.00 47.28 208 ASP A C 1
ATOM 1395 O O . ASP A 1 205 ? 57.520 -38.072 1.734 1.00 47.30 208 ASP A O 1
ATOM 1400 N N . ASP A 1 206 ? 57.500 -35.842 1.807 1.00 43.96 209 ASP A N 1
ATOM 1401 C CA . ASP A 1 206 ? 57.064 -35.718 0.416 1.00 41.25 209 ASP A CA 1
ATOM 1402 C C . ASP A 1 206 ? 58.305 -35.475 -0.414 1.00 40.28 209 ASP A C 1
ATOM 1403 O O . ASP A 1 206 ? 59.366 -35.204 0.139 1.00 39.79 209 ASP A O 1
ATOM 1408 N N . TYR A 1 207 ? 58.200 -35.614 -1.733 1.00 38.87 210 TYR A N 1
ATOM 1409 C CA . TYR A 1 207 ? 59.349 -35.403 -2.574 1.00 37.30 210 TYR A CA 1
ATOM 1410 C C . TYR A 1 207 ? 58.995 -35.074 -4.032 1.00 36.43 210 TYR A C 1
ATOM 1411 O O . TYR A 1 207 ? 57.876 -35.334 -4.495 1.00 34.58 210 TYR A O 1
ATOM 1420 N N . ILE A 1 208 ? 59.973 -34.496 -4.746 1.00 35.01 211 ILE A N 1
ATOM 1421 C CA . ILE A 1 208 ? 59.831 -34.179 -6.172 1.00 32.88 211 ILE A CA 1
ATOM 1422 C C . ILE A 1 208 ? 60.282 -35.426 -6.912 1.00 33.31 211 ILE A C 1
ATOM 1423 O O . ILE A 1 208 ? 59.482 -36.096 -7.569 1.00 32.60 211 ILE A O 1
ATOM 1428 N N . PHE A 1 209 ? 61.559 -35.741 -6.756 1.00 34.69 212 PHE A N 1
ATOM 1429 C CA . PHE A 1 209 ? 62.167 -36.945 -7.269 1.00 37.38 212 PHE A CA 1
ATOM 1430 C C . PHE A 1 209 ? 62.569 -37.719 -6.020 1.00 40.97 212 PHE A C 1
ATOM 1431 O O . PHE A 1 209 ? 63.111 -37.126 -5.087 1.00 39.85 212 PHE A O 1
ATOM 1439 N N . LYS A 1 210 ? 62.315 -39.020 -5.978 1.00 45.31 213 LYS A N 1
ATOM 1440 C CA . LYS A 1 210 ? 62.674 -39.793 -4.799 1.00 50.31 213 LYS A CA 1
ATOM 1441 C C . LYS A 1 210 ? 64.196 -39.869 -4.594 1.00 53.43 213 LYS A C 1
ATOM 1442 O O . LYS A 1 210 ? 64.944 -40.187 -5.518 1.00 53.03 213 LYS A O 1
ATOM 1448 N N . LYS A 1 211 ? 64.636 -39.584 -3.372 1.00 56.98 214 LYS A N 1
ATOM 1449 C CA . LYS A 1 211 ? 66.054 -39.665 -3.032 1.00 61.46 214 LYS A CA 1
ATOM 1450 C C . LYS A 1 211 ? 66.414 -41.073 -2.596 1.00 65.43 214 LYS A C 1
ATOM 1451 O O . LYS A 1 211 ? 66.201 -41.420 -1.439 1.00 67.01 214 LYS A O 1
ATOM 1457 N N . ASN A 1 212 ? 66.950 -41.893 -3.503 1.00 69.10 215 ASN A N 1
ATOM 1458 C CA . ASN A 1 212 ? 67.391 -43.250 -3.126 1.00 73.03 215 ASN A CA 1
ATOM 1459 C C . ASN A 1 212 ? 68.736 -43.182 -2.372 1.00 74.41 215 ASN A C 1
ATOM 1460 O O . ASN A 1 212 ? 69.695 -43.886 -2.704 1.00 76.17 215 ASN A O 1
ATOM 1465 N N . GLY A 1 213 ? 68.775 -42.343 -1.339 1.00 73.58 216 GLY A N 1
ATOM 1466 C CA . GLY A 1 213 ? 69.982 -42.111 -0.564 1.00 74.54 216 GLY A CA 1
ATOM 1467 C C . GLY A 1 213 ? 70.344 -40.648 -0.693 1.00 72.37 216 GLY A C 1
ATOM 1468 O O . GLY A 1 213 ? 69.830 -39.817 0.044 1.00 71.65 216 GLY A O 1
ATOM 1469 N N . SER A 1 214 ? 71.231 -40.335 -1.634 1.00 71.69 217 SER A N 1
ATOM 1470 C CA . SER A 1 214 ? 71.658 -38.941 -1.883 1.00 70.50 217 SER A CA 1
ATOM 1471 C C . SER A 1 214 ? 71.364 -38.492 -3.329 1.00 67.78 217 SER A C 1
ATOM 1472 O O . SER A 1 214 ? 71.342 -37.297 -3.652 1.00 65.76 217 SER A O 1
ATOM 1475 N N . GLU A 1 215 ? 71.128 -39.482 -4.180 1.00 66.73 218 GLU A N 1
ATOM 1476 C CA . GLU A 1 215 ? 70.941 -39.287 -5.582 1.00 64.11 218 GLU A CA 1
ATOM 1477 C C . GLU A 1 215 ? 69.461 -39.408 -5.948 1.00 60.37 218 GLU A C 1
ATOM 1478 O O . GLU A 1 215 ? 68.769 -40.344 -5.507 1.00 62.18 218 GLU A O 1
ATOM 1484 N N . TYR A 1 216 ? 68.983 -38.458 -6.751 1.00 52.59 219 TYR A N 1
ATOM 1485 C CA . TYR A 1 216 ? 67.593 -38.431 -7.158 1.00 47.66 219 TYR A CA 1
ATOM 1486 C C . TYR A 1 216 ? 67.318 -39.402 -8.292 1.00 46.34 219 TYR A C 1
ATOM 1487 O O . TYR A 1 216 ? 68.114 -39.537 -9.227 1.00 46.79 219 TYR A O 1
ATOM 1496 N N . ASP A 1 217 ? 66.165 -40.048 -8.205 1.00 44.65 220 ASP A N 1
ATOM 1497 C CA . ASP A 1 217 ? 65.696 -40.987 -9.199 1.00 45.26 220 ASP A CA 1
ATOM 1498 C C . ASP A 1 217 ? 64.708 -40.248 -10.088 1.00 43.41 220 ASP A C 1
ATOM 1499 O O . ASP A 1 217 ? 63.592 -39.950 -9.670 1.00 41.59 220 ASP A O 1
ATOM 1504 N N . ILE A 1 218 ? 65.124 -39.960 -11.318 1.00 43.37 221 ILE A N 1
ATOM 1505 C CA . ILE A 1 218 ? 64.317 -39.170 -12.238 1.00 42.79 221 ILE A CA 1
ATOM 1506 C C . ILE A 1 218 ? 62.998 -39.809 -12.679 1.00 43.17 221 ILE A C 1
ATOM 1507 O O . ILE A 1 218 ? 62.148 -39.120 -13.238 1.00 43.31 221 ILE A O 1
ATOM 1512 N N . HIS A 1 219 ? 62.833 -41.105 -12.416 1.00 44.49 222 HIS A N 1
ATOM 1513 C CA . HIS A 1 219 ? 61.635 -41.853 -12.795 1.00 44.93 222 HIS A CA 1
ATOM 1514 C C . HIS A 1 219 ? 60.661 -42.119 -11.664 1.00 45.43 222 HIS A C 1
ATOM 1515 O O . HIS A 1 219 ? 59.670 -42.812 -11.857 1.00 44.52 222 HIS A O 1
ATOM 1522 N N . GLN A 1 220 ? 60.942 -41.609 -10.476 1.00 45.12 223 GLN A N 1
ATOM 1523 C CA . GLN A 1 220 ? 59.973 -41.728 -9.418 1.00 46.21 223 GLN A CA 1
ATOM 1524 C C . GLN A 1 220 ? 59.649 -40.318 -8.897 1.00 43.12 223 GLN A C 1
ATOM 1525 O O . GLN A 1 220 ? 60.403 -39.732 -8.114 1.00 42.56 223 GLN A O 1
ATOM 1531 N N . LEU A 1 221 ? 58.520 -39.792 -9.366 1.00 40.44 224 LEU A N 1
ATOM 1532 C CA . LEU A 1 221 ? 58.053 -38.470 -9.008 1.00 38.08 224 LEU A CA 1
ATOM 1533 C C . LEU A 1 221 ? 57.077 -38.557 -7.840 1.00 36.87 224 LEU A C 1
ATOM 1534 O O . LEU A 1 221 ? 56.334 -39.525 -7.724 1.00 36.41 224 LEU A O 1
ATOM 1539 N N . GLY A 1 222 ? 57.061 -37.529 -6.996 1.00 34.73 225 GLY A N 1
ATOM 1540 C CA . GLY A 1 222 ? 56.165 -37.494 -5.848 1.00 34.73 225 GLY A CA 1
ATOM 1541 C C . GLY A 1 222 ? 55.225 -36.306 -5.856 1.00 34.01 225 GLY A C 1
ATOM 1542 O O . GLY A 1 222 ? 54.525 -36.061 -4.879 1.00 34.72 225 GLY A O 1
ATOM 1543 N N . LEU A 1 223 ? 55.171 -35.608 -6.982 1.00 32.50 226 LEU A N 1
ATOM 1544 C CA . LEU A 1 223 ? 54.366 -34.394 -7.138 1.00 33.50 226 LEU A CA 1
ATOM 1545 C C . LEU A 1 223 ? 52.870 -34.601 -6.964 1.00 33.19 226 LEU A C 1
ATOM 1546 O O . LEU A 1 223 ? 52.137 -33.651 -6.710 1.00 34.54 226 LEU A O 1
ATOM 1551 N N . ASN A 1 224 ? 52.430 -35.830 -7.136 1.00 33.21 227 ASN A N 1
ATOM 1552 C CA . ASN A 1 224 ? 51.019 -36.165 -7.030 1.00 34.79 227 ASN A CA 1
ATOM 1553 C C . ASN A 1 224 ? 50.716 -37.177 -5.926 1.00 34.11 227 ASN A C 1
ATOM 1554 O O . ASN A 1 224 ? 49.790 -37.965 -6.068 1.00 37.19 227 ASN A O 1
ATOM 1559 N N A SER A 1 225 ? 51.500 -37.164 -4.849 0.30 38.73 228 SER A N 1
ATOM 1560 N N B SER A 1 225 ? 51.505 -37.165 -4.852 0.70 37.72 228 SER A N 1
ATOM 1561 C CA A SER A 1 225 ? 51.266 -38.063 -3.721 0.30 39.63 228 SER A CA 1
ATOM 1562 C CA B SER A 1 225 ? 51.284 -38.071 -3.719 0.70 38.20 228 SER A CA 1
ATOM 1563 C C A SER A 1 225 ? 49.991 -37.643 -3.016 0.30 39.19 228 SER A C 1
ATOM 1564 C C B SER A 1 225 ? 50.027 -37.634 -2.980 0.70 38.35 228 SER A C 1
ATOM 1565 O O A SER A 1 225 ? 49.535 -36.516 -3.182 0.30 38.19 228 SER A O 1
ATOM 1566 O O B SER A 1 225 ? 49.635 -36.479 -3.068 0.70 37.85 228 SER A O 1
ATOM 1571 N N . LYS A 1 226 ? 49.420 -38.547 -2.229 1.00 40.44 229 LYS A N 1
ATOM 1572 C CA . LYS A 1 226 ? 48.185 -38.244 -1.498 1.00 40.97 229 LYS A CA 1
ATOM 1573 C C . LYS A 1 226 ? 48.367 -37.025 -0.618 1.00 38.12 229 LYS A C 1
ATOM 1574 O O . LYS A 1 226 ? 47.517 -36.142 -0.579 1.00 37.82 229 LYS A O 1
ATOM 1580 N N . HIS A 1 227 ? 49.480 -36.974 0.088 1.00 36.59 230 HIS A N 1
ATOM 1581 C CA . HIS A 1 227 ? 49.706 -35.879 1.013 1.00 35.70 230 HIS A CA 1
ATOM 1582 C C . HIS A 1 227 ? 49.81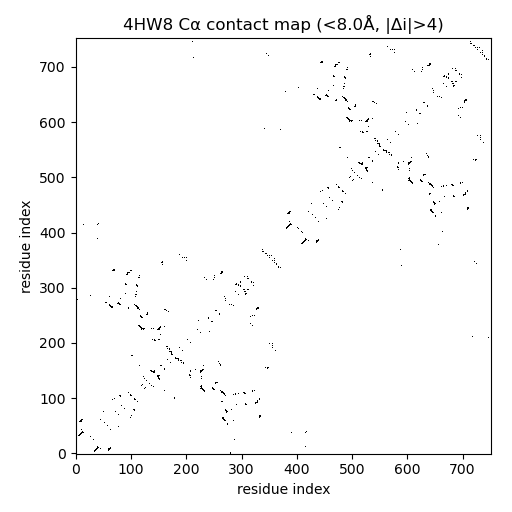9 -34.562 0.275 1.00 32.79 230 HIS A C 1
ATOM 1583 O O . HIS A 1 227 ? 49.260 -33.572 0.704 1.00 32.67 230 HIS A O 1
ATOM 1590 N N . VAL A 1 228 ? 50.524 -34.553 -0.851 1.00 33.51 231 VAL A N 1
ATOM 1591 C CA . VAL A 1 228 ? 50.680 -33.336 -1.636 1.00 31.61 231 VAL A CA 1
ATOM 1592 C C . VAL A 1 228 ? 49.328 -32.915 -2.223 1.00 31.16 231 VAL A C 1
ATOM 1593 O O . VAL A 1 228 ? 48.989 -31.750 -2.233 1.00 30.90 231 VAL A O 1
ATOM 1597 N N . VAL A 1 229 ? 48.552 -33.867 -2.697 1.00 32.75 232 VAL A N 1
ATOM 1598 C CA . VAL A 1 229 ? 47.228 -33.553 -3.212 1.00 33.08 232 VAL A CA 1
ATOM 1599 C C . VAL A 1 229 ? 46.422 -32.901 -2.082 1.00 33.59 232 VAL A C 1
ATOM 1600 O O . VAL A 1 229 ? 45.752 -31.873 -2.285 1.00 32.76 232 VAL A O 1
ATOM 1604 N N . LYS A 1 230 ? 46.557 -33.448 -0.874 1.00 33.70 233 LYS A N 1
ATOM 1605 C CA . LYS A 1 230 ? 45.825 -32.945 0.280 1.00 35.06 233 LYS A CA 1
ATOM 1606 C C . LYS A 1 230 ? 46.191 -31.488 0.583 1.00 32.68 233 LYS A C 1
ATOM 1607 O O . LYS A 1 230 ? 45.306 -30.651 0.818 1.00 29.68 233 LYS A O 1
ATOM 1613 N N . ASN A 1 231 ? 47.485 -31.176 0.556 1.00 31.14 234 ASN A N 1
ATOM 1614 C CA . ASN A 1 231 ? 47.924 -29.796 0.721 1.00 30.15 234 ASN A CA 1
ATOM 1615 C C . ASN A 1 231 ? 47.436 -28.931 -0.447 1.00 29.67 234 ASN A C 1
ATOM 1616 O O . ASN A 1 231 ? 47.079 -27.758 -0.266 1.00 29.87 234 ASN A O 1
ATOM 1621 N N . ALA A 1 232 ? 47.399 -29.496 -1.650 1.00 29.85 235 ALA A N 1
ATOM 1622 C CA . ALA A 1 232 ? 46.914 -28.727 -2.801 1.00 29.17 235 ALA A CA 1
ATOM 1623 C C . ALA A 1 232 ? 45.437 -28.394 -2.639 1.00 30.34 235 ALA A C 1
ATOM 1624 O O . ALA A 1 232 ? 44.995 -27.337 -3.068 1.00 30.74 235 ALA A O 1
ATOM 1626 N N . GLU A 1 233 ? 44.675 -29.304 -2.032 1.00 31.86 236 GLU A N 1
ATOM 1627 C CA . GLU A 1 233 ? 43.250 -29.053 -1.724 1.00 33.22 236 GLU A CA 1
ATOM 1628 C C . GLU A 1 233 ? 43.154 -27.931 -0.696 1.00 33.42 236 GLU A C 1
ATOM 1629 O O . GLU A 1 233 ? 42.319 -27.042 -0.821 1.00 33.92 236 GLU A O 1
ATOM 1635 N N . ARG A 1 234 ? 44.024 -27.954 0.306 1.00 33.40 237 ARG A N 1
ATOM 1636 C CA . ARG A 1 234 ? 44.043 -26.881 1.304 1.00 34.54 237 ARG A CA 1
ATOM 1637 C C . ARG A 1 234 ? 44.337 -25.551 0.615 1.00 32.59 237 ARG A C 1
ATOM 1638 O O . ARG A 1 234 ? 43.700 -24.550 0.889 1.00 32.59 237 ARG A O 1
ATOM 1646 N N . LEU A 1 235 ? 45.293 -25.553 -0.293 1.00 32.52 238 LEU A N 1
ATOM 1647 C CA . LEU A 1 235 ? 45.654 -24.332 -1.024 1.00 32.21 238 LEU A CA 1
ATOM 1648 C C . LEU A 1 235 ? 44.440 -23.802 -1.798 1.00 33.55 238 LEU A C 1
ATOM 1649 O O . LEU A 1 235 ? 44.188 -22.596 -1.830 1.00 32.65 238 LEU A O 1
ATOM 1654 N N . GLN A 1 236 ? 43.703 -24.707 -2.433 1.00 33.66 239 GLN A N 1
ATOM 1655 C CA . GLN A 1 236 ? 42.500 -24.312 -3.168 1.00 35.29 239 GLN A CA 1
ATOM 1656 C C . GLN A 1 236 ? 41.463 -23.714 -2.226 1.00 34.80 239 GLN A C 1
ATOM 1657 O O . GLN A 1 236 ? 40.769 -22.770 -2.591 1.00 36.23 239 GLN A O 1
ATOM 1663 N N . LYS A 1 237 ? 41.350 -24.279 -1.030 1.00 34.89 240 LYS A N 1
ATOM 1664 C CA . LYS A 1 237 ? 40.440 -23.753 -0.018 1.00 36.52 240 LYS A CA 1
ATOM 1665 C C . LYS A 1 237 ? 40.822 -22.308 0.348 1.00 35.17 240 LYS A C 1
ATOM 1666 O O . LYS A 1 237 ? 39.961 -21.484 0.570 1.00 36.01 240 LYS A O 1
ATOM 1672 N N . TRP A 1 238 ? 42.109 -21.977 0.365 1.00 34.97 241 TRP A N 1
ATOM 1673 C CA . TRP A 1 238 ? 42.496 -20.604 0.667 1.00 34.66 241 TRP A CA 1
ATOM 1674 C C . TRP A 1 238 ? 42.057 -19.661 -0.448 1.00 34.89 241 TRP A C 1
ATOM 1675 O O . TRP A 1 238 ? 41.747 -18.498 -0.184 1.00 36.18 241 TRP A O 1
ATOM 1686 N N . TYR A 1 239 ? 42.051 -20.145 -1.689 1.00 34.79 242 TYR A N 1
ATOM 1687 C CA . TYR A 1 239 ? 41.495 -19.362 -2.793 1.00 35.25 242 TYR A CA 1
ATOM 1688 C C . TYR A 1 239 ? 39.969 -19.270 -2.651 1.00 36.76 242 TYR A C 1
ATOM 1689 O O . TYR A 1 239 ? 39.390 -18.209 -2.861 1.00 37.67 242 TYR A O 1
ATOM 1698 N N . ASP A 1 240 ? 39.319 -20.378 -2.298 1.00 37.30 243 ASP A N 1
ATOM 1699 C CA . ASP A 1 240 ? 37.858 -20.372 -2.144 1.00 39.80 243 ASP A CA 1
ATOM 1700 C C . ASP A 1 240 ? 37.420 -19.442 -1.021 1.00 40.51 243 ASP A C 1
ATOM 1701 O O . ASP A 1 240 ? 36.371 -18.810 -1.125 1.00 41.17 243 ASP A O 1
ATOM 1706 N N . LYS A 1 241 ? 38.208 -19.358 0.052 1.00 39.10 244 LYS A N 1
ATOM 1707 C CA . LYS A 1 241 ? 37.860 -18.466 1.166 1.00 40.38 244 LYS A CA 1
ATOM 1708 C C . LYS A 1 241 ? 38.227 -17.001 0.915 1.00 38.83 244 LYS A C 1
ATOM 1709 O O . LYS A 1 241 ? 37.930 -16.138 1.723 1.00 38.65 244 LYS A O 1
ATOM 1715 N N . GLY A 1 242 ? 38.866 -16.722 -0.209 1.00 39.03 245 GLY A N 1
ATOM 1716 C CA . GLY A 1 242 ? 39.244 -15.356 -0.545 1.00 38.17 245 GLY A CA 1
ATOM 1717 C C . GLY A 1 242 ? 40.550 -14.887 0.078 1.00 36.86 245 GLY A C 1
ATOM 1718 O O . GLY A 1 242 ? 40.835 -13.697 0.052 1.00 37.42 245 GLY A O 1
ATOM 1719 N N . TYR A 1 243 ? 41.365 -15.804 0.606 1.00 34.66 246 TYR A N 1
ATOM 1720 C CA . TYR A 1 243 ? 42.616 -15.403 1.250 1.00 33.32 246 TYR A CA 1
ATOM 1721 C C . TYR A 1 243 ? 43.705 -15.016 0.234 1.00 33.10 246 TYR A C 1
ATOM 1722 O O . TYR A 1 243 ? 44.541 -14.129 0.485 1.00 31.58 246 TYR A O 1
ATOM 1731 N N . LEU A 1 244 ? 43.695 -15.685 -0.902 1.00 33.15 247 LEU A N 1
ATOM 1732 C CA . LEU A 1 244 ? 44.681 -15.436 -1.928 1.00 33.84 247 LEU A CA 1
ATOM 1733 C C . LEU A 1 244 ? 43.963 -14.889 -3.143 1.00 35.39 247 LEU A C 1
ATOM 1734 O O . LEU A 1 244 ? 43.052 -15.520 -3.655 1.00 37.11 247 LEU A O 1
ATOM 1739 N N . PRO A 1 245 ? 44.359 -13.706 -3.601 1.00 36.50 248 PRO A N 1
ATOM 1740 C CA . PRO A 1 245 ? 43.693 -13.122 -4.763 1.00 38.23 248 PRO A CA 1
ATOM 1741 C C . PRO A 1 245 ? 44.228 -13.746 -6.041 1.00 37.71 248 PRO A C 1
ATOM 1742 O O . PRO A 1 245 ? 45.445 -13.921 -6.184 1.00 37.75 248 PRO A O 1
ATOM 1746 N N . LYS A 1 246 ? 43.329 -14.087 -6.949 1.00 37.76 249 LYS A N 1
ATOM 1747 C CA . LYS A 1 246 ? 43.696 -14.748 -8.198 1.00 38.26 249 LYS A CA 1
ATOM 1748 C C . LYS A 1 246 ? 44.397 -13.840 -9.196 1.00 37.04 249 LYS A C 1
ATOM 1749 O O . LYS A 1 246 ? 45.254 -14.291 -9.933 1.00 35.93 249 LYS A O 1
ATOM 1755 N N . ALA A 1 247 ? 44.032 -12.567 -9.208 1.00 37.47 250 ALA A N 1
ATOM 1756 C CA . ALA A 1 247 ? 44.556 -11.636 -10.193 1.00 38.51 250 ALA A CA 1
ATOM 1757 C C . ALA A 1 247 ? 45.975 -11.158 -9.906 1.00 37.41 250 ALA A C 1
ATOM 1758 O O . ALA A 1 247 ? 46.729 -10.860 -10.834 1.00 38.63 250 ALA A O 1
ATOM 1760 N N . ALA A 1 248 ? 46.339 -11.085 -8.633 1.00 35.99 251 ALA A N 1
ATOM 1761 C CA . ALA A 1 248 ? 47.645 -10.527 -8.241 1.00 35.40 251 ALA A CA 1
ATOM 1762 C C . ALA A 1 248 ? 48.853 -11.375 -8.647 1.00 34.41 251 ALA A C 1
ATOM 1763 O O . ALA A 1 248 ? 48.825 -12.586 -8.559 1.00 34.60 251 ALA A O 1
ATOM 1765 N N . THR A 1 249 ? 49.901 -10.700 -9.110 1.00 35.49 252 THR A N 1
ATOM 1766 C CA . THR A 1 249 ? 51.186 -11.324 -9.404 1.00 33.69 252 THR A CA 1
ATOM 1767 C C . THR A 1 249 ? 52.072 -11.047 -8.192 1.00 33.50 252 THR A C 1
ATOM 1768 O O . THR A 1 249 ? 51.676 -10.275 -7.301 1.00 32.80 252 THR A O 1
ATOM 1772 N N . HIS A 1 250 ? 53.274 -11.631 -8.161 1.00 31.55 253 HIS A N 1
ATOM 1773 C CA . HIS A 1 250 ? 54.192 -11.377 -7.050 1.00 30.94 253 HIS A CA 1
ATOM 1774 C C . HIS A 1 250 ? 54.457 -9.878 -6.914 1.00 32.04 253 HIS A C 1
ATOM 1775 O O . HIS A 1 250 ? 54.453 -9.325 -5.791 1.00 31.66 253 HIS A O 1
ATOM 1782 N N . ASP A 1 251 ? 54.704 -9.216 -8.039 1.00 31.63 254 ASP A N 1
ATOM 1783 C CA . ASP A 1 251 ? 54.994 -7.789 -7.994 1.00 35.08 254 ASP A CA 1
ATOM 1784 C C . ASP A 1 251 ? 53.842 -6.999 -7.404 1.00 34.10 254 ASP A C 1
ATOM 1785 O O . ASP A 1 251 ? 54.096 -6.010 -6.728 1.00 36.62 254 ASP A O 1
ATOM 1790 N N . VAL A 1 252 ? 52.598 -7.419 -7.648 1.00 31.65 255 VAL A N 1
ATOM 1791 C CA . VAL A 1 252 ? 51.448 -6.729 -7.066 1.00 31.61 255 VAL A CA 1
ATOM 1792 C C . VAL A 1 252 ? 51.430 -6.963 -5.549 1.00 30.87 255 VAL A C 1
ATOM 1793 O O . VAL A 1 252 ? 51.157 -6.045 -4.765 1.00 30.19 255 VAL A O 1
ATOM 1797 N N . MET A 1 253 ? 51.724 -8.203 -5.148 1.00 29.34 256 MET A N 1
ATOM 1798 C CA . MET A 1 253 ? 51.748 -8.566 -3.748 1.00 29.16 256 MET A CA 1
ATOM 1799 C C . MET A 1 253 ? 52.755 -7.736 -2.996 1.00 28.78 256 MET A C 1
ATOM 1800 O O . MET A 1 253 ? 52.502 -7.307 -1.877 1.00 30.31 256 MET A O 1
ATOM 1805 N N . ILE A 1 254 ? 53.895 -7.488 -3.619 1.00 30.17 257 ILE A N 1
ATOM 1806 C CA . ILE A 1 254 ? 54.912 -6.657 -3.020 1.00 29.05 257 ILE A CA 1
ATOM 1807 C C . ILE A 1 254 ? 54.336 -5.273 -2.788 1.00 31.03 257 ILE A C 1
ATOM 1808 O O . ILE A 1 254 ? 54.545 -4.691 -1.733 1.00 30.84 257 ILE A O 1
ATOM 1813 N N . GLY A 1 255 ? 53.611 -4.765 -3.779 1.00 31.96 258 GLY A N 1
ATOM 1814 C CA . GLY A 1 255 ? 53.007 -3.428 -3.710 1.00 35.38 258 GLY A CA 1
ATOM 1815 C C . GLY A 1 255 ? 51.992 -3.326 -2.575 1.00 35.64 258 GLY A C 1
ATOM 1816 O O . GLY A 1 255 ? 52.056 -2.420 -1.756 1.00 36.25 258 GLY A O 1
ATOM 1817 N N . LEU A 1 256 ? 51.067 -4.274 -2.530 1.00 35.48 259 LEU A N 1
ATOM 1818 C CA . LEU A 1 256 ? 50.059 -4.316 -1.478 1.00 34.81 259 LEU A CA 1
ATOM 1819 C C . LEU A 1 256 ? 50.701 -4.375 -0.090 1.00 34.64 259 LEU A C 1
ATOM 1820 O O . LEU A 1 256 ? 50.298 -3.634 0.805 1.00 35.74 259 LEU A O 1
ATOM 1825 N N . PHE A 1 257 ? 51.717 -5.220 0.084 1.00 33.35 260 PHE A N 1
ATOM 1826 C CA . PHE A 1 257 ? 52.414 -5.311 1.380 1.00 32.05 260 PHE A CA 1
ATOM 1827 C C . PHE A 1 257 ? 53.012 -3.971 1.791 1.00 33.21 260 PHE A C 1
ATOM 1828 O O . PHE A 1 257 ? 52.859 -3.537 2.941 1.00 32.60 260 PHE A O 1
ATOM 1836 N N . LYS A 1 258 ? 53.670 -3.309 0.852 1.00 34.87 261 LYS A N 1
ATOM 1837 C CA . LYS A 1 258 ? 54.239 -1.999 1.122 1.00 38.29 261 LYS A CA 1
ATOM 1838 C C . LYS A 1 258 ? 53.191 -0.924 1.399 1.00 39.21 261 LYS A C 1
ATOM 1839 O O . LYS A 1 258 ? 53.493 0.039 2.090 1.00 39.43 261 LYS A O 1
ATOM 1845 N N . GLU A 1 259 ? 51.979 -1.077 0.863 1.00 39.80 262 GLU A N 1
ATOM 1846 C CA . GLU A 1 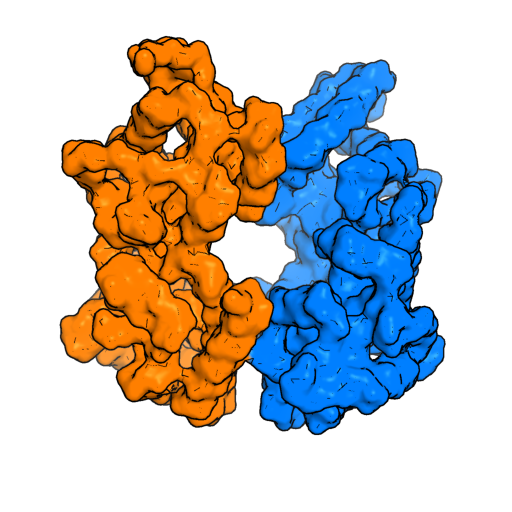259 ? 50.905 -0.119 1.140 1.00 42.37 262 GLU A CA 1
ATOM 1847 C C . GLU A 1 259 ? 50.286 -0.340 2.525 1.00 41.11 262 GLU A C 1
ATOM 1848 O O . GLU A 1 259 ? 49.414 0.411 2.934 1.00 43.29 262 GLU A O 1
ATOM 1854 N N . GLY A 1 260 ? 50.717 -1.364 3.248 1.00 38.40 263 GLY A N 1
ATOM 1855 C CA . GLY A 1 260 ? 50.175 -1.618 4.583 1.00 37.95 263 GLY A CA 1
ATOM 1856 C C . GLY A 1 260 ? 48.843 -2.341 4.542 1.00 37.78 263 GLY A C 1
ATOM 1857 O O . GLY A 1 260 ? 48.075 -2.290 5.492 1.00 38.34 263 GLY A O 1
ATOM 1858 N N . LYS A 1 261 ? 48.584 -3.041 3.443 1.00 37.34 264 LYS A N 1
ATOM 1859 C CA . LYS A 1 261 ? 47.330 -3.749 3.264 1.00 37.58 264 LYS A CA 1
ATOM 1860 C C . LYS A 1 261 ? 47.402 -5.256 3.478 1.00 35.26 264 LYS A C 1
ATOM 1861 O O . LYS A 1 261 ? 46.390 -5.935 3.284 1.00 36.79 264 LYS A O 1
ATOM 1867 N N . VAL A 1 262 ? 48.555 -5.763 3.928 1.00 32.11 265 VAL A N 1
ATOM 1868 C CA . VAL A 1 262 ? 48.821 -7.204 4.038 1.00 29.86 265 VAL A CA 1
ATOM 1869 C C . VAL A 1 262 ? 49.491 -7.560 5.366 1.00 30.35 265 VAL A C 1
ATOM 1870 O O . VAL A 1 262 ? 50.571 -7.044 5.704 1.00 31.17 265 VAL A O 1
ATOM 1874 N N . GLY A 1 263 ? 48.866 -8.466 6.103 1.00 29.99 266 GLY A N 1
ATOM 1875 C CA . GLY A 1 263 ? 49.336 -8.848 7.422 1.00 29.85 266 GLY A CA 1
ATOM 1876 C C . GLY A 1 263 ? 50.574 -9.705 7.433 1.00 29.57 266 GLY A C 1
ATOM 1877 O O . GLY A 1 263 ? 51.500 -9.426 8.196 1.00 28.99 266 GLY A O 1
ATOM 1878 N N . GLN A 1 264 ? 50.582 -10.716 6.552 1.00 28.79 267 GLN A N 1
ATOM 1879 C CA . GLN A 1 264 ? 51.637 -11.707 6.444 1.00 27.75 267 GLN A CA 1
ATOM 1880 C C . GLN A 1 264 ? 52.012 -11.942 4.971 1.00 28.35 267 GLN A C 1
ATOM 1881 O O . GLN A 1 264 ? 51.143 -12.116 4.122 1.00 28.15 267 GLN A O 1
ATOM 1887 N N . PHE A 1 265 ? 53.309 -11.974 4.682 1.00 27.55 268 PHE A N 1
ATOM 1888 C CA . PHE A 1 265 ? 53.773 -12.149 3.317 1.00 26.74 268 PHE A CA 1
ATOM 1889 C C . PHE A 1 265 ? 55.004 -13.013 3.269 1.00 25.87 268 PHE A C 1
ATOM 1890 O O . PHE A 1 265 ? 56.056 -12.669 3.846 1.00 26.77 268 PHE A O 1
ATOM 1898 N N . VAL A 1 266 ? 54.858 -14.153 2.599 1.00 25.53 269 VAL A N 1
ATOM 1899 C CA . VAL A 1 266 ? 55.945 -15.075 2.404 1.00 23.84 269 VAL A CA 1
ATOM 1900 C C . VAL A 1 266 ? 56.650 -14.738 1.097 1.00 24.60 269 VAL A C 1
ATOM 1901 O O . VAL A 1 266 ? 56.068 -14.764 0.029 1.00 25.30 269 VAL A O 1
ATOM 1905 N N . THR A 1 267 ? 57.913 -14.380 1.216 1.00 25.42 270 THR A N 1
ATOM 1906 C CA . THR A 1 267 ? 58.714 -14.047 0.076 1.00 26.76 270 THR A CA 1
ATOM 1907 C C . THR A 1 267 ? 60.184 -14.117 0.478 1.00 27.77 270 THR A C 1
ATOM 1908 O O . THR A 1 267 ? 60.499 -14.387 1.634 1.00 26.63 270 THR A O 1
ATOM 1912 N N . GLY A 1 268 ? 61.069 -13.881 -0.492 1.00 29.64 271 GLY A N 1
ATOM 1913 C CA . GLY A 1 268 ? 62.517 -13.896 -0.280 1.00 30.02 271 GLY A CA 1
ATOM 1914 C C . GLY A 1 268 ? 62.999 -12.629 0.390 1.00 31.36 271 GLY A C 1
ATOM 1915 O O . GLY A 1 268 ? 62.191 -11.783 0.767 1.00 32.17 271 GLY A O 1
ATOM 1916 N N . PRO A 1 269 ? 64.326 -12.480 0.529 1.00 32.59 272 PRO A N 1
ATOM 1917 C CA . PRO A 1 269 ? 64.955 -11.335 1.200 1.00 33.97 272 PRO A CA 1
ATOM 1918 C C . PRO A 1 269 ? 65.325 -10.169 0.281 1.00 35.94 272 PRO A C 1
ATOM 1919 O O . PRO A 1 269 ? 65.906 -9.204 0.751 1.00 36.10 272 PRO A O 1
ATOM 1923 N N . TRP A 1 270 ? 64.972 -10.259 -1.000 1.00 36.97 273 TRP A N 1
ATOM 1924 C CA . TRP A 1 270 ? 65.405 -9.275 -2.016 1.00 38.91 273 TRP A CA 1
ATOM 1925 C C . TRP A 1 270 ? 64.980 -7.842 -1.759 1.00 40.54 273 TRP A C 1
ATOM 1926 O O . TRP A 1 270 ? 65.704 -6.932 -2.130 1.00 42.95 273 TRP A O 1
ATOM 1937 N N . ASN A 1 271 ? 63.816 -7.621 -1.154 1.00 40.85 274 ASN A N 1
ATOM 1938 C CA . ASN A 1 271 ? 63.361 -6.239 -0.880 1.00 42.95 274 ASN A CA 1
ATOM 1939 C C . ASN A 1 271 ? 63.392 -5.890 0.595 1.00 42.55 274 ASN A C 1
ATOM 1940 O O . ASN A 1 271 ? 62.631 -5.038 1.045 1.00 42.29 274 ASN A O 1
ATOM 1945 N N . ILE A 1 272 ? 64.274 -6.531 1.344 1.00 42.29 275 ILE A N 1
ATOM 1946 C CA . ILE A 1 272 ? 64.294 -6.327 2.769 1.00 43.74 275 ILE A CA 1
ATOM 1947 C C . ILE A 1 272 ? 64.570 -4.865 3.158 1.00 45.16 275 ILE A C 1
ATOM 1948 O O . ILE A 1 272 ? 63.955 -4.361 4.080 1.00 45.93 275 ILE A O 1
ATOM 1953 N N . ASN A 1 273 ? 65.445 -4.174 2.434 1.00 46.09 276 ASN A N 1
ATOM 1954 C CA . ASN A 1 273 ? 65.720 -2.764 2.723 1.00 48.28 276 ASN A CA 1
ATOM 1955 C C . ASN A 1 273 ? 64.515 -1.875 2.466 1.00 46.83 276 ASN A C 1
ATOM 1956 O O . ASN A 1 273 ? 64.231 -0.975 3.238 1.00 47.18 276 ASN A O 1
ATOM 1961 N N . GLU A 1 274 ? 63.820 -2.112 1.366 1.00 45.69 277 GLU A N 1
ATOM 1962 C CA . GLU A 1 274 ? 62.646 -1.300 1.049 1.00 45.45 277 GLU A CA 1
ATOM 1963 C C . GLU A 1 274 ? 61.602 -1.469 2.154 1.00 42.34 277 GLU A C 1
ATOM 1964 O O . GLU A 1 274 ? 61.005 -0.488 2.593 1.00 41.94 277 GLU A O 1
ATOM 1970 N N . TYR A 1 275 ? 61.393 -2.717 2.599 1.00 38.93 278 TYR A N 1
ATOM 1971 C CA . TYR A 1 275 ? 60.402 -3.000 3.635 1.00 37.68 278 TYR A CA 1
ATOM 1972 C C . TYR A 1 275 ? 60.773 -2.367 4.986 1.00 37.36 278 TYR A C 1
ATOM 1973 O O . TYR A 1 275 ? 59.897 -1.858 5.677 1.00 35.20 278 TYR A O 1
ATOM 1982 N N . GLN A 1 276 ? 62.068 -2.410 5.322 1.00 37.38 279 GLN A N 1
ATOM 1983 C CA . GLN A 1 276 ? 62.614 -1.803 6.530 1.00 39.55 279 GLN A CA 1
ATOM 1984 C C . GLN A 1 276 ? 62.391 -0.304 6.513 1.00 39.86 279 GLN A C 1
ATOM 1985 O O . GLN A 1 276 ? 61.946 0.263 7.508 1.00 37.15 279 GLN A O 1
ATOM 1991 N N . GLU A 1 277 ? 62.675 0.314 5.366 1.00 40.67 280 GLU A N 1
ATOM 1992 C CA . GLU A 1 277 ? 62.556 1.765 5.197 1.00 43.47 280 GLU A CA 1
ATOM 1993 C C . GLU A 1 277 ? 61.097 2.173 5.369 1.00 42.53 280 GLU A C 1
ATOM 1994 O O . GLU A 1 277 ? 60.796 3.170 6.032 1.00 42.94 280 GLU A O 1
ATOM 2000 N N . THR A 1 278 ? 60.199 1.377 4.794 1.00 39.54 281 THR A N 1
ATOM 2001 C CA . THR A 1 278 ? 58.770 1.643 4.861 1.00 39.05 281 THR A CA 1
ATOM 2002 C C . THR A 1 278 ? 58.192 1.452 6.246 1.00 37.29 281 THR A C 1
ATOM 2003 O O . THR A 1 278 ? 57.546 2.342 6.762 1.00 37.30 281 THR A O 1
ATOM 2007 N N . PHE A 1 279 ? 58.454 0.311 6.865 1.00 36.84 282 PHE A N 1
ATOM 2008 C CA . PHE A 1 279 ? 57.847 -0.009 8.161 1.00 36.51 282 PHE A CA 1
ATOM 2009 C C . PHE A 1 279 ? 58.659 0.217 9.431 1.00 36.64 282 PHE A C 1
ATOM 2010 O O . PHE A 1 279 ? 58.077 0.328 10.493 1.00 36.53 282 PHE A O 1
ATOM 2018 N N . GLY A 1 280 ? 59.981 0.264 9.344 1.00 36.26 283 GLY A N 1
ATOM 2019 C CA . GLY A 1 280 ? 60.789 0.452 10.530 1.00 36.08 283 GLY A CA 1
ATOM 2020 C C . GLY A 1 280 ? 60.549 -0.665 11.515 1.00 35.34 283 GLY A C 1
ATOM 2021 O O . GLY A 1 280 ? 60.606 -1.846 11.140 1.00 33.84 283 GLY A O 1
ATOM 2022 N N . LYS A 1 281 ? 60.265 -0.308 12.770 1.00 35.09 284 LYS A N 1
ATOM 2023 C CA . LYS A 1 281 ? 60.048 -1.321 13.817 1.00 35.02 284 LYS A CA 1
ATOM 2024 C C . LYS A 1 281 ? 58.816 -2.185 13.573 1.00 34.11 284 LYS A C 1
ATOM 2025 O O . LYS A 1 281 ? 58.692 -3.248 14.167 1.00 33.63 284 LYS A O 1
ATOM 2031 N N . ASP A 1 282 ? 57.903 -1.741 12.710 1.00 34.28 285 ASP A N 1
ATOM 2032 C CA . ASP A 1 282 ? 56.713 -2.534 12.411 1.00 33.50 285 ASP A CA 1
ATOM 2033 C C . ASP A 1 282 ? 56.950 -3.664 11.403 1.00 32.66 285 ASP A C 1
ATOM 2034 O O . ASP A 1 282 ? 56.017 -4.393 11.064 1.00 31.73 285 ASP A O 1
ATOM 2039 N N . LEU A 1 283 ? 58.176 -3.791 10.899 1.00 31.73 286 LEU A N 1
ATOM 2040 C CA . LEU A 1 283 ? 58.481 -4.889 10.002 1.00 31.72 286 LEU A CA 1
ATOM 2041 C C . LEU A 1 283 ? 58.832 -6.105 10.843 1.00 30.74 286 LEU A C 1
ATOM 2042 O O . LEU A 1 283 ? 59.855 -6.147 11.514 1.00 30.70 286 LEU A O 1
ATOM 2047 N N . GLY A 1 284 ? 57.959 -7.080 10.830 1.00 30.36 287 GLY A N 1
ATOM 2048 C CA . GLY A 1 284 ? 58.238 -8.322 11.524 1.00 30.61 287 GLY A CA 1
ATOM 2049 C C . GLY A 1 284 ? 58.774 -9.298 10.520 1.00 28.68 287 GLY A C 1
ATOM 2050 O O . GLY A 1 284 ? 58.398 -9.262 9.338 1.00 28.56 287 GLY A O 1
ATOM 2051 N N . VAL A 1 285 ? 59.689 -10.144 10.964 1.00 29.64 288 VAL A N 1
ATOM 2052 C CA . VAL A 1 285 ? 60.228 -11.178 10.108 1.00 30.40 288 VAL A CA 1
ATOM 2053 C C . VAL A 1 285 ? 60.410 -12.410 10.955 1.00 30.68 288 VAL A C 1
ATOM 2054 O O . VAL A 1 285 ? 60.992 -12.337 12.035 1.00 31.39 288 VAL A O 1
ATOM 2058 N N . THR A 1 286 ? 59.949 -13.548 10.457 1.00 30.11 289 THR A N 1
ATOM 2059 C CA . THR A 1 286 ? 60.106 -14.791 11.184 1.00 29.66 289 THR A CA 1
ATOM 2060 C C . THR A 1 286 ? 60.295 -15.962 10.203 1.00 29.84 289 THR A C 1
ATOM 2061 O O . THR A 1 286 ? 60.117 -15.802 8.997 1.00 30.13 289 THR A O 1
ATOM 2065 N N . THR A 1 287 ? 60.693 -17.121 10.721 1.00 29.30 290 THR A N 1
ATOM 2066 C CA . THR A 1 287 ? 60.831 -18.315 9.911 1.00 28.50 290 THR A CA 1
ATOM 2067 C C . THR A 1 287 ? 59.446 -18.839 9.585 1.00 29.53 290 THR A C 1
ATOM 2068 O O . THR A 1 287 ? 58.457 -18.481 10.254 1.00 29.24 290 THR A O 1
ATOM 2072 N N . LEU A 1 288 ? 59.353 -19.667 8.541 1.00 29.18 291 LEU A N 1
ATOM 2073 C CA . LEU A 1 288 ? 58.084 -20.239 8.174 1.00 27.54 291 LEU A CA 1
ATOM 2074 C C . LEU A 1 288 ? 57.606 -21.054 9.385 1.00 27.89 291 LEU A C 1
ATOM 2075 O O . LEU A 1 288 ? 58.410 -21.646 10.079 1.00 27.65 291 LEU A O 1
ATOM 2080 N N . PRO A 1 289 ? 56.295 -21.059 9.641 1.00 26.77 292 PRO A N 1
ATOM 2081 C CA . PRO A 1 289 ? 55.769 -21.728 10.809 1.00 27.59 292 PRO A CA 1
ATOM 2082 C C . PRO A 1 289 ? 55.733 -23.243 10.654 1.00 29.45 292 PRO A C 1
ATOM 2083 O O . PRO A 1 289 ? 56.010 -23.760 9.575 1.00 28.72 292 PRO A O 1
ATOM 2087 N N . THR A 1 290 ? 55.411 -23.930 11.745 1.00 29.69 293 THR A N 1
ATOM 2088 C CA . THR A 1 290 ? 55.228 -25.350 11.720 1.00 30.21 293 THR A CA 1
ATOM 2089 C C . THR A 1 290 ? 53.841 -25.591 11.127 1.00 32.32 293 THR A C 1
ATOM 2090 O O . THR A 1 290 ? 52.955 -24.722 11.186 1.00 33.78 293 THR A O 1
ATOM 2094 N N . ASP A 1 291 ? 53.681 -26.761 10.537 1.00 33.52 294 ASP A N 1
ATOM 2095 C CA . ASP A 1 291 ? 52.457 -27.198 9.897 1.00 34.83 294 ASP A CA 1
ATOM 2096 C C . ASP A 1 291 ? 52.230 -28.584 10.435 1.00 36.12 294 ASP A C 1
ATOM 2097 O O . ASP A 1 291 ? 53.009 -29.490 10.167 1.00 36.03 294 ASP A O 1
ATOM 2102 N N . GLY A 1 292 ? 51.194 -28.737 11.248 1.00 37.77 295 GLY A N 1
ATOM 2103 C CA . GLY A 1 292 ? 50.946 -30.006 11.913 1.00 40.60 295 GLY A CA 1
ATOM 2104 C C . GLY A 1 292 ? 52.108 -30.365 12.837 1.00 41.20 295 GLY A C 1
ATOM 2105 O O . GLY A 1 292 ? 52.471 -31.538 12.947 1.00 43.12 295 GLY A O 1
ATOM 2106 N N . GLY A 1 293 ? 52.718 -29.354 13.474 1.00 39.43 296 GLY A N 1
ATOM 2107 C CA . GLY A 1 293 ? 53.874 -29.588 14.366 1.00 39.13 296 GLY A CA 1
ATOM 2108 C C . GLY A 1 293 ? 55.244 -29.759 13.697 1.00 37.75 296 GLY A C 1
ATOM 2109 O O . GLY A 1 293 ? 56.269 -29.803 14.387 1.00 36.44 296 GLY A O 1
ATOM 2110 N N . LYS A 1 294 ? 55.267 -29.841 12.367 1.00 35.98 297 LYS A N 1
ATOM 2111 C CA . LYS A 1 294 ? 56.507 -29.987 11.609 1.00 37.10 297 LYS A CA 1
ATOM 2112 C C . LYS A 1 294 ? 56.939 -28.692 10.923 1.00 34.31 297 LYS A C 1
ATOM 2113 O O . LYS A 1 294 ? 56.119 -27.995 10.356 1.00 32.30 297 LYS A O 1
ATOM 2119 N N A PRO A 1 295 ? 58.256 -28.480 10.828 0.50 34.93 298 PRO A N 1
ATOM 2120 N N B PRO A 1 295 ? 58.227 -28.332 11.020 0.50 34.53 298 PRO A N 1
ATOM 2121 C CA A PRO A 1 295 ? 58.794 -27.288 10.200 0.50 33.43 298 PRO A CA 1
ATOM 2122 C CA B PRO A 1 295 ? 58.623 -27.090 10.363 0.50 33.03 298 PRO A CA 1
ATOM 2123 C C A PRO A 1 295 ? 58.450 -27.208 8.728 0.50 32.15 298 PRO A C 1
ATOM 2124 C C B PRO A 1 295 ? 58.486 -27.143 8.837 0.50 32.05 298 PRO A C 1
ATOM 2125 O O A PRO A 1 295 ? 58.591 -28.202 8.012 0.50 32.62 298 PRO A O 1
ATOM 2126 O O B PRO A 1 295 ? 58.823 -28.145 8.211 0.50 32.69 298 PRO A O 1
ATOM 2133 N N . MET A 1 296 ? 57.954 -26.064 8.277 1.00 32.45 299 MET A N 1
ATOM 2134 C CA . MET A 1 296 ? 57.741 -25.917 6.863 1.00 32.14 299 MET A CA 1
ATOM 2135 C C . MET A 1 296 ? 59.112 -25.560 6.332 1.00 30.65 299 MET A C 1
ATOM 2136 O O . MET A 1 296 ? 59.821 -24.753 6.945 1.00 30.86 299 MET A O 1
ATOM 2141 N N . LYS A 1 297 ? 59.490 -26.186 5.229 1.00 30.52 300 LYS A N 1
ATOM 2142 C CA . LYS A 1 297 ? 60.809 -25.986 4.634 1.00 32.01 300 LYS A CA 1
ATOM 2143 C C . LYS A 1 297 ? 60.714 -25.514 3.213 1.00 29.91 300 LYS A C 1
ATOM 2144 O O . LYS A 1 297 ? 60.245 -26.231 2.345 1.00 30.26 300 LYS A O 1
ATOM 2150 N N . PRO A 1 298 ? 61.176 -24.301 2.973 1.00 28.59 301 PRO A N 1
ATOM 2151 C CA . PRO A 1 298 ? 61.124 -23.749 1.647 1.00 28.19 301 PRO A CA 1
ATOM 2152 C C . PRO A 1 298 ? 62.296 -24.232 0.862 1.00 26.99 301 PRO A C 1
ATOM 2153 O O . PRO A 1 298 ? 63.201 -24.861 1.417 1.00 27.06 301 PRO A O 1
ATOM 2157 N N . PHE A 1 299 ? 62.292 -23.922 -0.423 1.00 26.04 302 PHE A N 1
ATOM 2158 C CA . PHE A 1 299 ? 63.390 -24.280 -1.243 1.00 26.22 302 PHE A CA 1
ATOM 2159 C C . PHE A 1 299 ? 64.632 -23.537 -0.789 1.00 27.02 302 PHE A C 1
ATOM 2160 O O . PHE A 1 299 ? 64.548 -22.389 -0.357 1.00 26.97 302 PHE A O 1
ATOM 2168 N N . LEU A 1 300 ? 65.776 -24.207 -0.922 1.00 26.84 303 LEU A N 1
ATOM 2169 C CA . LEU A 1 300 ? 67.069 -23.601 -0.671 1.00 26.75 303 LEU A CA 1
ATOM 2170 C C . LEU A 1 300 ? 67.765 -23.428 -2.021 1.00 26.71 303 LEU A C 1
ATOM 2171 O O . LEU A 1 300 ? 67.864 -24.372 -2.791 1.00 26.45 303 LEU A O 1
ATOM 2176 N N . GLY A 1 301 ? 68.210 -22.206 -2.307 1.00 26.88 304 GLY A N 1
ATOM 2177 C CA . GLY A 1 301 ? 68.951 -21.880 -3.519 1.00 25.13 304 GLY A CA 1
ATOM 2178 C C . GLY A 1 301 ? 70.360 -21.563 -3.073 1.00 26.08 304 GLY A C 1
ATOM 2179 O O . GLY A 1 301 ? 70.559 -20.852 -2.096 1.00 25.77 304 GLY A O 1
ATOM 2180 N N . VAL A 1 302 ? 71.339 -22.112 -3.777 1.00 26.80 305 VAL A N 1
ATOM 2181 C CA . VAL A 1 302 ? 72.732 -21.945 -3.431 1.00 27.83 305 VAL A CA 1
ATOM 2182 C C . VAL A 1 302 ? 73.506 -21.545 -4.656 1.00 28.92 305 VAL A C 1
ATOM 2183 O O . VAL A 1 302 ? 73.226 -22.002 -5.756 1.00 29.31 305 VAL A O 1
ATOM 2187 N N . ARG A 1 303 ? 74.453 -20.650 -4.469 1.00 30.82 306 ARG A N 1
ATOM 2188 C CA . ARG A 1 303 ? 75.309 -20.183 -5.559 1.00 31.66 306 ARG A CA 1
ATOM 2189 C C . ARG A 1 303 ? 76.697 -20.265 -4.979 1.00 31.77 306 ARG A C 1
ATOM 2190 O O . ARG A 1 303 ? 76.869 -19.951 -3.796 1.00 28.60 306 ARG A O 1
ATOM 2198 N N . GLY A 1 304 ? 77.675 -20.719 -5.790 1.00 31.68 307 GLY A N 1
ATOM 2199 C CA . GLY A 1 304 ? 79.027 -20.883 -5.296 1.00 30.96 307 GLY A CA 1
ATOM 2200 C C . GLY A 1 304 ? 80.099 -21.288 -6.285 1.00 31.62 307 GLY A C 1
ATOM 2201 O O . GLY A 1 304 ? 79.870 -21.333 -7.488 1.00 32.49 307 GLY A O 1
ATOM 2202 N N . TRP A 1 305 ? 81.259 -21.639 -5.728 1.00 30.97 308 TRP A N 1
ATOM 2203 C CA . TRP A 1 305 ? 82.462 -21.904 -6.472 1.00 31.25 308 TRP A CA 1
ATOM 2204 C C . TRP A 1 305 ? 82.679 -23.357 -6.835 1.00 31.48 308 TRP A C 1
ATOM 2205 O O . TRP A 1 305 ? 82.676 -24.226 -5.965 1.00 30.84 308 TRP A O 1
ATOM 2216 N N . TYR A 1 306 ? 82.875 -23.581 -8.129 1.00 31.09 309 TYR A N 1
ATOM 2217 C CA . TYR A 1 306 ? 83.147 -24.882 -8.712 1.00 32.18 309 TYR A CA 1
ATOM 2218 C C . TYR A 1 306 ? 84.592 -24.876 -9.146 1.00 33.85 309 TYR A C 1
ATOM 2219 O O . TYR A 1 306 ? 85.178 -23.803 -9.390 1.00 35.26 309 TYR A O 1
ATOM 2228 N N . LEU A 1 307 ? 85.171 -26.072 -9.217 1.00 34.53 310 LEU A N 1
ATOM 2229 C CA . LEU A 1 307 ? 86.552 -26.257 -9.626 1.00 35.73 310 LEU A CA 1
ATOM 2230 C C . LEU A 1 307 ? 86.561 -26.803 -11.049 1.00 36.91 310 LEU A C 1
ATOM 2231 O O . LEU A 1 307 ? 85.947 -27.843 -11.337 1.00 37.31 310 LEU A O 1
ATOM 2236 N N . SER A 1 308 ? 87.251 -26.113 -11.948 1.00 37.23 311 SER A N 1
ATOM 2237 C CA . SER A 1 308 ? 87.279 -26.552 -13.330 1.00 37.62 311 SER A CA 1
ATOM 2238 C C . SER A 1 308 ? 88.122 -27.805 -13.497 1.00 39.67 311 SER A C 1
ATOM 2239 O O . SER A 1 308 ? 89.220 -27.883 -12.964 1.00 40.25 311 SER A O 1
ATOM 2242 N N . GLU A 1 309 ? 87.592 -28.785 -14.231 1.00 40.35 312 GLU A N 1
ATOM 2243 C CA . GLU A 1 309 ? 88.345 -29.976 -14.559 1.00 42.39 312 GLU A CA 1
ATOM 2244 C C . GLU A 1 309 ? 89.576 -29.623 -15.373 1.00 43.60 312 GLU A C 1
ATOM 2245 O O . GLU A 1 309 ? 90.544 -30.377 -15.363 1.00 44.71 312 GLU A O 1
ATOM 2251 N N . TYR A 1 310 ? 89.525 -28.488 -16.079 1.00 42.57 313 TYR A N 1
ATOM 2252 C CA . TYR A 1 310 ? 90.635 -28.033 -16.915 1.00 43.63 313 TYR A CA 1
ATOM 2253 C C . TYR A 1 310 ? 91.661 -27.159 -16.173 1.00 43.82 313 TYR A C 1
ATOM 2254 O O . TYR A 1 310 ? 92.544 -26.576 -16.785 1.00 43.12 313 TYR A O 1
ATOM 2263 N N . SER A 1 311 ? 91.541 -27.042 -14.856 1.00 43.26 314 SER A N 1
ATOM 2264 C CA . SER A 1 311 ? 92.547 -26.295 -14.104 1.00 43.75 314 SER A CA 1
ATOM 2265 C C . SER A 1 311 ? 93.816 -27.123 -14.008 1.00 45.86 314 SER A C 1
ATOM 2266 O O . SER A 1 311 ? 93.753 -28.309 -13.742 1.00 47.33 314 SER A O 1
ATOM 2269 N N . LYS A 1 312 ? 94.966 -26.501 -14.211 1.00 47.59 315 LYS A N 1
ATOM 2270 C CA . LYS A 1 312 ? 96.239 -27.218 -14.081 1.00 50.87 315 LYS A CA 1
ATOM 2271 C C . LYS A 1 312 ? 96.814 -27.077 -12.667 1.00 51.65 315 LYS A C 1
ATOM 2272 O O . LYS A 1 312 ? 97.926 -27.515 -12.410 1.00 52.49 315 LYS A O 1
ATOM 2278 N N . HIS A 1 313 ? 96.050 -26.466 -11.762 1.00 50.92 316 HIS A N 1
ATOM 2279 C CA . HIS A 1 313 ? 96.501 -26.236 -10.394 1.00 52.58 316 HIS A CA 1
ATOM 2280 C C . HIS A 1 313 ? 95.365 -26.448 -9.381 1.00 51.03 316 HIS A C 1
ATOM 2281 O O . HIS A 1 313 ? 95.048 -25.577 -8.574 1.00 48.55 316 HIS A O 1
ATOM 2288 N N . LYS A 1 314 ? 94.779 -27.637 -9.428 1.00 51.18 317 LYS A N 1
ATOM 2289 C CA . LYS A 1 314 ? 93.654 -27.981 -8.581 1.00 50.66 317 LYS A CA 1
ATOM 2290 C C . LYS A 1 314 ? 93.927 -27.841 -7.078 1.00 51.18 317 LYS A C 1
ATOM 2291 O O . LYS A 1 314 ? 93.054 -27.396 -6.338 1.00 47.24 317 LYS A O 1
ATOM 2297 N N . TYR A 1 315 ? 95.127 -28.195 -6.625 1.00 53.14 318 TYR A N 1
ATOM 2298 C CA . TYR A 1 315 ? 95.422 -28.062 -5.206 1.00 54.35 318 TYR A CA 1
ATOM 2299 C C . TYR A 1 315 ? 95.238 -26.622 -4.755 1.00 52.84 318 TYR A C 1
ATOM 2300 O O . TYR A 1 315 ? 94.490 -26.351 -3.821 1.00 51.30 318 TYR A O 1
ATOM 2309 N N . TRP A 1 316 ? 95.944 -25.709 -5.417 1.00 52.87 319 TRP A N 1
ATOM 2310 C CA . TRP A 1 316 ? 95.902 -24.293 -5.057 1.00 51.50 319 TRP A CA 1
ATOM 2311 C C . TRP A 1 316 ? 94.606 -23.582 -5.393 1.00 48.81 319 TRP A C 1
ATOM 2312 O O . TRP A 1 316 ? 94.296 -22.566 -4.773 1.00 47.31 319 TRP A O 1
ATOM 2323 N N . ALA A 1 317 ? 93.858 -24.108 -6.361 1.00 46.86 320 ALA A N 1
ATOM 2324 C CA . ALA A 1 317 ? 92.545 -23.557 -6.688 1.00 44.89 320 ALA A CA 1
ATOM 2325 C C . ALA A 1 317 ? 91.646 -23.863 -5.508 1.00 43.46 320 ALA A C 1
ATOM 2326 O O . ALA A 1 317 ? 90.851 -23.037 -5.084 1.00 42.62 320 ALA A O 1
ATOM 2328 N N . LYS A 1 318 ? 91.793 -25.068 -4.975 1.00 44.17 321 LYS A N 1
ATOM 2329 C CA . LYS A 1 318 ? 91.031 -25.495 -3.817 1.00 44.07 321 LYS A CA 1
ATOM 2330 C C . LYS A 1 318 ? 91.366 -24.571 -2.636 1.00 43.50 321 LYS A C 1
ATOM 2331 O O . LYS A 1 318 ? 90.478 -24.160 -1.861 1.00 40.43 321 LYS A O 1
ATOM 2337 N N . ASP A 1 319 ? 92.652 -24.245 -2.521 1.00 43.64 322 ASP A N 1
ATOM 2338 C CA . ASP A 1 319 ? 93.140 -23.381 -1.461 1.00 45.11 322 ASP A CA 1
ATOM 2339 C C . ASP A 1 319 ? 92.499 -22.004 -1.573 1.00 44.20 322 ASP A C 1
ATOM 2340 O O . ASP A 1 319 ? 92.058 -21.439 -0.580 1.00 46.42 322 ASP A O 1
ATOM 2345 N N . LEU A 1 320 ? 92.464 -21.460 -2.782 1.00 42.73 323 LEU A N 1
ATOM 2346 C CA . LEU A 1 320 ? 91.841 -20.171 -3.003 1.00 41.87 323 LEU A CA 1
ATOM 2347 C C . LEU A 1 320 ? 90.333 -20.227 -2.700 1.00 40.08 323 LEU A C 1
ATOM 2348 O O . LEU A 1 320 ? 89.792 -19.303 -2.117 1.00 40.07 323 LEU A O 1
ATOM 2353 N N A MET A 1 321 ? 89.672 -21.310 -3.115 0.70 39.58 324 MET A N 1
ATOM 2354 N N B MET A 1 321 ? 89.679 -21.309 -3.107 0.30 38.72 324 MET A N 1
ATOM 2355 C CA A MET A 1 321 ? 88.234 -21.497 -2.871 0.70 38.74 324 MET A CA 1
ATOM 2356 C CA B MET A 1 321 ? 88.251 -21.470 -2.869 0.30 36.88 324 MET A CA 1
ATOM 2357 C C A MET A 1 321 ? 87.941 -21.489 -1.371 0.70 39.19 324 MET A C 1
ATOM 2358 C C B MET A 1 321 ? 87.946 -21.479 -1.370 0.30 38.19 324 MET A C 1
ATOM 2359 O O A MET A 1 321 ? 86.942 -20.926 -0.936 0.70 40.06 324 MET A O 1
ATOM 2360 O O B MET A 1 321 ? 86.942 -20.916 -0.936 0.30 38.10 324 MET A O 1
ATOM 2369 N N . LEU A 1 322 ? 88.808 -22.123 -0.587 1.00 40.83 325 LEU A N 1
ATOM 2370 C CA . LEU A 1 322 ? 88.637 -22.180 0.879 1.00 42.92 325 LEU A CA 1
ATOM 2371 C C . LEU A 1 322 ? 88.865 -20.798 1.534 1.00 43.24 325 LEU A C 1
ATOM 2372 O O . LEU A 1 322 ? 88.228 -20.446 2.532 1.00 43.58 325 LEU A O 1
ATOM 2377 N N . TYR A 1 323 ? 89.766 -20.023 0.947 1.00 43.18 326 TYR A N 1
ATOM 2378 C CA . TYR A 1 323 ? 90.080 -18.705 1.444 1.00 43.44 326 TYR A CA 1
ATOM 2379 C C . TYR A 1 323 ? 88.915 -17.749 1.184 1.00 40.64 326 TYR A C 1
ATOM 2380 O O . TYR A 1 323 ? 88.545 -16.962 2.065 1.00 41.07 326 TYR A O 1
ATOM 2389 N N . ILE A 1 324 ? 88.346 -17.806 -0.012 1.00 37.93 327 ILE A N 1
ATOM 2390 C CA . ILE A 1 324 ? 87.235 -16.918 -0.338 1.00 37.33 327 ILE A CA 1
ATOM 2391 C C . ILE A 1 324 ? 85.880 -17.372 0.267 1.00 35.75 327 ILE A C 1
ATOM 2392 O O . ILE A 1 324 ? 84.878 -16.674 0.099 1.00 36.31 327 ILE A O 1
ATOM 2397 N N . THR A 1 325 ? 85.856 -18.520 0.962 1.00 35.46 328 THR A N 1
ATOM 2398 C CA . THR A 1 325 ? 84.647 -19.026 1.642 1.00 35.04 328 THR A CA 1
ATOM 2399 C C . THR A 1 325 ? 84.878 -19.235 3.133 1.00 37.08 328 THR A C 1
ATOM 2400 O O . THR A 1 325 ? 84.123 -19.981 3.807 1.00 36.09 328 THR A O 1
ATOM 2404 N N . SER A 1 326 ? 85.919 -18.585 3.648 1.00 38.92 329 SER A N 1
ATOM 2405 C CA . SER A 1 326 ? 86.246 -18.641 5.069 1.00 41.04 329 SER A CA 1
ATOM 2406 C C . SER A 1 326 ? 85.235 -17.809 5.821 1.00 40.33 329 SER A C 1
ATOM 2407 O O . SER A 1 326 ? 84.540 -16.994 5.222 1.00 39.15 329 SER A O 1
ATOM 2410 N N . LYS A 1 327 ? 85.142 -18.018 7.130 1.00 43.20 330 LYS A N 1
ATOM 2411 C CA . LYS A 1 327 ? 84.238 -17.218 7.986 1.00 44.22 330 LYS A CA 1
ATOM 2412 C C . LYS A 1 327 ? 84.597 -15.741 7.842 1.00 45.03 330 LYS A C 1
ATOM 2413 O O . LYS A 1 327 ? 83.739 -14.895 7.710 1.00 44.40 330 LYS A O 1
ATOM 2419 N N . ASP A 1 328 ? 85.886 -15.444 7.842 1.00 47.47 331 ASP A N 1
ATOM 2420 C CA . ASP A 1 328 ? 86.341 -14.075 7.697 1.00 48.89 331 ASP A CA 1
ATOM 2421 C C . ASP A 1 328 ? 85.843 -13.427 6.398 1.00 47.13 331 ASP A C 1
ATOM 2422 O O . ASP A 1 328 ? 85.328 -12.318 6.410 1.00 47.49 331 ASP A O 1
ATOM 2427 N N . THR A 1 329 ? 86.014 -14.117 5.276 1.00 44.78 332 THR A N 1
ATOM 2428 C CA . THR A 1 329 ? 85.613 -13.557 4.003 1.00 43.18 332 THR A CA 1
ATOM 2429 C C . THR A 1 329 ? 84.112 -13.410 3.872 1.00 41.21 332 THR A C 1
ATOM 2430 O O . THR A 1 329 ? 83.621 -12.366 3.442 1.00 39.50 332 THR A O 1
ATOM 2434 N N . LEU A 1 330 ? 83.380 -14.458 4.226 1.00 39.77 333 LEU A N 1
ATOM 2435 C CA . LEU A 1 330 ? 81.926 -14.416 4.097 1.00 37.90 333 LEU A CA 1
ATOM 2436 C C . LEU A 1 330 ? 81.253 -13.484 5.110 1.00 38.70 333 LEU A C 1
ATOM 2437 O O . LEU A 1 330 ? 80.160 -12.990 4.853 1.00 38.44 333 LEU A O 1
ATOM 2442 N N . GLN A 1 331 ? 81.907 -13.235 6.245 1.00 40.72 334 GLN A N 1
ATOM 2443 C CA . GLN A 1 331 ? 81.379 -12.301 7.230 1.00 41.14 334 GLN A CA 1
ATOM 2444 C C . GLN A 1 331 ? 81.434 -10.916 6.593 1.00 42.58 334 GLN A C 1
ATOM 2445 O O . GLN A 1 331 ? 80.437 -10.167 6.625 1.00 41.87 334 GLN A O 1
ATOM 2451 N N . LYS A 1 332 ? 82.599 -10.588 6.018 1.00 43.34 335 LYS A N 1
ATOM 2452 C CA . LYS A 1 332 ? 82.790 -9.323 5.311 1.00 44.42 335 LYS A CA 1
ATOM 2453 C C . LYS A 1 332 ? 81.785 -9.205 4.203 1.00 43.39 335 LYS A C 1
ATOM 2454 O O . LYS A 1 332 ? 81.239 -8.123 3.957 1.00 44.91 335 LYS A O 1
ATOM 2460 N N . TYR A 1 333 ? 81.517 -10.330 3.545 1.00 42.20 336 TYR A N 1
ATOM 2461 C CA . TYR A 1 333 ? 80.586 -10.361 2.436 1.00 40.56 336 TYR A CA 1
ATOM 2462 C C . TYR A 1 333 ? 79.171 -10.048 2.882 1.00 40.12 336 TYR A C 1
ATOM 2463 O O . TYR A 1 333 ? 78.499 -9.257 2.248 1.00 39.85 336 TYR A O 1
ATOM 2472 N N . THR A 1 334 ? 78.697 -10.686 3.946 1.00 40.56 337 THR A N 1
ATOM 2473 C CA . THR A 1 334 ? 77.320 -10.433 4.380 1.00 41.21 337 THR A CA 1
ATOM 2474 C C . THR A 1 334 ? 77.191 -8.972 4.834 1.00 42.96 337 THR A C 1
ATOM 2475 O O . THR A 1 334 ? 76.164 -8.336 4.605 1.00 42.74 337 THR A O 1
ATOM 2479 N N . ASP A 1 335 ? 78.257 -8.427 5.416 1.00 45.18 338 ASP A N 1
ATOM 2480 C CA . ASP A 1 335 ? 78.228 -7.034 5.863 1.00 48.11 338 ASP A CA 1
ATOM 2481 C C . ASP A 1 335 ? 78.056 -6.049 4.703 1.00 49.41 338 ASP A C 1
ATOM 2482 O O . ASP A 1 335 ? 77.226 -5.137 4.768 1.00 49.57 338 ASP A O 1
ATOM 2487 N N A GLU A 1 336 ? 78.833 -6.236 3.642 0.50 50.32 339 GLU A N 1
ATOM 2488 N N B GLU A 1 336 ? 78.841 -6.251 3.648 0.50 49.94 339 GLU A N 1
ATOM 2489 C CA A GLU A 1 336 ? 78.781 -5.315 2.510 0.50 51.89 339 GLU A CA 1
ATOM 2490 C CA B GLU A 1 336 ? 78.847 -5.351 2.496 0.50 51.21 339 GLU A CA 1
ATOM 2491 C C A GLU A 1 336 ? 77.660 -5.582 1.507 0.50 51.27 339 GLU A C 1
ATOM 2492 C C B GLU A 1 336 ? 77.736 -5.603 1.463 0.50 50.93 339 GLU A C 1
ATOM 2493 O O A GLU A 1 336 ? 77.178 -4.651 0.862 0.50 52.37 339 GLU A O 1
ATOM 2494 O O B GLU A 1 336 ? 77.346 -4.682 0.748 0.50 52.10 339 GLU A O 1
ATOM 2505 N N . MET A 1 337 ? 77.227 -6.833 1.391 1.00 50.25 340 MET A N 1
ATOM 2506 C CA . MET A 1 337 ? 76.177 -7.190 0.422 1.00 49.70 340 MET A CA 1
ATOM 2507 C C . MET A 1 337 ? 74.790 -7.438 0.970 1.00 48.45 340 MET A C 1
ATOM 2508 O O . MET A 1 337 ? 73.845 -7.508 0.191 1.00 48.88 340 MET A O 1
ATOM 2513 N N . SER A 1 338 ? 74.644 -7.592 2.283 1.00 47.69 341 SER A N 1
ATOM 2514 C CA . SER A 1 338 ? 73.329 -7.907 2.870 1.00 46.26 341 SER A CA 1
ATOM 2515 C C . SER A 1 338 ? 72.728 -9.173 2.275 1.00 43.91 341 SER A C 1
ATOM 2516 O O . SER A 1 338 ? 71.546 -9.238 1.971 1.00 45.04 341 SER A O 1
ATOM 2519 N N . GLU A 1 339 ? 73.547 -10.195 2.121 1.00 42.14 342 GLU A N 1
ATOM 2520 C CA . GLU A 1 339 ? 73.063 -11.457 1.634 1.00 39.24 342 GLU A CA 1
ATOM 2521 C C . GLU A 1 339 ? 73.437 -12.509 2.636 1.00 36.33 342 GLU A C 1
ATOM 2522 O O . GLU A 1 339 ? 74.405 -12.346 3.374 1.00 36.81 342 GLU A O 1
ATOM 2528 N N . ILE A 1 340 ? 72.664 -13.583 2.654 1.00 32.96 343 ILE A N 1
ATOM 2529 C CA . ILE A 1 340 ? 72.929 -14.707 3.516 1.00 32.28 343 ILE A CA 1
ATOM 2530 C C . ILE A 1 340 ? 73.961 -15.572 2.775 1.00 32.31 343 ILE A C 1
ATOM 2531 O O . ILE A 1 340 ? 73.871 -15.755 1.546 1.00 30.35 343 ILE A O 1
ATOM 2536 N N . THR A 1 341 ? 74.892 -16.151 3.527 1.00 31.86 344 THR A N 1
ATOM 2537 C CA . THR A 1 341 ? 75.975 -16.933 2.944 1.00 31.20 344 THR A CA 1
ATOM 2538 C C . THR A 1 341 ? 75.870 -18.409 3.276 1.00 30.78 344 THR A C 1
ATOM 2539 O O . THR A 1 341 ? 75.047 -18.811 4.085 1.00 30.85 344 THR A O 1
ATOM 2543 N N . GLY A 1 342 ? 76.733 -19.214 2.665 1.00 30.22 345 GLY A N 1
ATOM 2544 C CA . GLY A 1 342 ? 76.741 -20.656 2.910 1.00 30.57 345 GLY A CA 1
ATOM 2545 C C . GLY A 1 342 ? 77.436 -21.110 4.191 1.00 30.83 345 GLY A C 1
ATOM 2546 O O . GLY A 1 342 ? 77.593 -22.322 4.425 1.00 31.26 345 GLY A O 1
ATOM 2547 N N . ARG A 1 343 ? 77.866 -20.144 5.006 1.00 31.67 346 ARG A N 1
ATOM 2548 C CA . ARG A 1 343 ? 78.507 -20.392 6.304 1.00 33.20 346 ARG A CA 1
ATOM 2549 C C . ARG A 1 343 ? 77.537 -20.094 7.457 1.00 33.60 346 ARG A C 1
ATOM 2550 O O . ARG A 1 343 ? 77.002 -18.988 7.562 1.00 33.32 346 ARG A O 1
ATOM 2558 N N . VAL A 1 344 ? 77.329 -21.077 8.325 1.00 34.79 347 VAL A N 1
ATOM 2559 C CA . VAL A 1 344 ? 76.451 -20.912 9.457 1.00 36.47 347 VAL A CA 1
ATOM 2560 C C . VAL A 1 344 ? 77.127 -20.126 10.585 1.00 38.26 347 VAL A C 1
ATOM 2561 O O . VAL A 1 344 ? 76.436 -19.622 11.468 1.00 39.90 347 VAL A O 1
ATOM 2565 N N . ASP A 1 345 ? 78.457 -20.002 10.543 1.00 39.15 348 ASP A N 1
ATOM 2566 C CA . ASP A 1 345 ? 79.193 -19.231 11.563 1.00 41.91 348 ASP A CA 1
ATOM 2567 C C . ASP A 1 345 ? 79.333 -17.743 11.211 1.00 42.20 348 ASP A C 1
ATOM 2568 O O . ASP A 1 345 ? 79.995 -16.986 11.928 1.00 43.59 348 ASP A O 1
ATOM 2573 N N . VAL A 1 346 ? 78.711 -17.332 10.106 1.00 40.58 349 VAL A N 1
ATOM 2574 C CA . VAL A 1 346 ? 78.700 -15.943 9.685 1.00 40.03 349 VAL A CA 1
ATOM 2575 C C . VAL A 1 346 ? 77.395 -15.359 10.239 1.00 39.90 349 VAL A C 1
ATOM 2576 O O . VAL A 1 346 ? 76.338 -15.955 10.086 1.00 39.40 349 VAL A O 1
ATOM 2580 N N . LYS A 1 347 ? 77.486 -14.211 10.902 1.00 41.17 350 LYS A N 1
ATOM 2581 C CA . LYS A 1 347 ? 76.331 -13.575 11.512 1.00 41.79 350 LYS A CA 1
ATOM 2582 C C . LYS A 1 347 ? 76.187 -12.146 11.032 1.00 41.87 350 LYS A C 1
ATOM 2583 O O . LYS A 1 347 ? 77.099 -11.315 11.207 1.00 43.97 350 LYS A O 1
ATOM 2589 N N . SER A 1 348 ? 75.039 -11.858 10.438 1.00 40.50 351 SER A N 1
ATOM 2590 C CA . SER A 1 348 ? 74.705 -10.514 10.008 1.00 39.30 351 SER A CA 1
ATOM 2591 C C . SER A 1 348 ? 74.386 -9.683 11.230 1.00 40.21 351 SER A C 1
ATOM 2592 O O . SER A 1 348 ? 73.936 -10.217 12.239 1.00 41.03 351 SER A O 1
ATOM 2595 N N A SER A 1 349 ? 74.631 -8.381 11.147 0.70 40.12 352 SER A N 1
ATOM 2596 N N B SER A 1 349 ? 74.635 -8.380 11.130 0.30 39.86 352 SER A N 1
ATOM 2597 C CA A SER A 1 349 ? 74.297 -7.486 12.232 0.70 41.80 352 SER A CA 1
ATOM 2598 C CA B SER A 1 349 ? 74.309 -7.445 12.191 0.30 40.55 352 SER A CA 1
ATOM 2599 C C A SER A 1 349 ? 72.802 -7.120 12.127 0.70 40.06 352 SER A C 1
ATOM 2600 C C B SER A 1 349 ? 72.812 -7.115 12.122 0.30 39.92 352 SER A C 1
ATOM 2601 O O A SER A 1 349 ? 72.209 -6.660 13.080 0.70 39.93 352 SER A O 1
ATOM 2602 O O B SER A 1 349 ? 72.219 -6.693 13.104 0.30 40.40 352 SER A O 1
ATOM 2607 N N . ASN A 1 350 ? 72.216 -7.314 10.947 1.00 38.76 353 ASN A N 1
ATOM 2608 C CA . ASN A 1 350 ? 70.783 -7.037 10.716 1.00 38.60 353 ASN A CA 1
ATOM 2609 C C . ASN A 1 350 ? 69.911 -8.172 11.285 1.00 37.32 353 ASN A C 1
ATOM 2610 O O . ASN A 1 350 ? 70.017 -9.303 10.861 1.00 36.53 353 ASN A O 1
ATOM 2615 N N . PRO A 1 351 ? 69.075 -7.877 12.269 1.00 39.25 354 PRO A N 1
ATOM 2616 C CA . PRO A 1 351 ? 68.195 -8.917 12.843 1.00 39.94 354 PRO A CA 1
ATOM 2617 C C . PRO A 1 351 ? 67.199 -9.545 11.858 1.00 38.70 354 PRO A C 1
ATOM 2618 O O . PRO A 1 351 ? 66.790 -10.684 12.060 1.00 38.64 354 PRO A O 1
ATOM 2622 N N . ASN A 1 352 ? 66.768 -8.801 10.839 1.00 37.86 355 ASN A N 1
ATOM 2623 C CA . ASN A 1 352 ? 65.853 -9.364 9.848 1.00 36.67 355 ASN A CA 1
ATOM 2624 C C . ASN A 1 352 ? 66.579 -10.437 9.029 1.00 35.75 355 ASN A C 1
ATOM 2625 O O . ASN A 1 352 ? 65.973 -11.444 8.688 1.00 34.30 355 ASN A O 1
ATOM 2630 N N . LEU A 1 353 ? 67.880 -10.233 8.756 1.00 36.27 356 LEU A N 1
ATOM 2631 C CA . LEU A 1 353 ? 68.687 -11.213 8.000 1.00 36.07 356 LEU A CA 1
ATOM 2632 C C . LEU A 1 353 ? 69.048 -12.418 8.845 1.00 37.07 356 LEU A C 1
ATOM 2633 O O . LEU A 1 353 ? 69.262 -13.499 8.316 1.00 36.86 356 LEU A O 1
ATOM 2638 N N . LYS A 1 354 ? 69.114 -12.235 10.158 1.00 38.90 357 LYS A N 1
ATOM 2639 C CA . LYS A 1 354 ? 69.382 -13.337 11.069 1.00 39.63 357 LYS A CA 1
ATOM 2640 C C . LYS A 1 354 ? 68.238 -14.373 10.929 1.00 37.00 357 LYS A C 1
ATOM 2641 O O . LYS A 1 354 ? 68.443 -15.588 11.068 1.00 36.18 357 LYS A O 1
ATOM 2647 N N . VAL A 1 355 ? 67.039 -13.890 10.630 1.00 34.59 358 VAL A N 1
ATOM 2648 C CA . VAL A 1 355 ? 65.913 -14.773 10.417 1.00 32.16 358 VAL A CA 1
ATOM 2649 C C . VAL A 1 355 ? 66.188 -15.617 9.163 1.00 31.81 358 VAL A C 1
ATOM 2650 O O . VAL A 1 355 ? 66.017 -16.833 9.181 1.00 31.70 358 VAL A O 1
ATOM 2654 N N . PHE A 1 356 ? 66.653 -14.979 8.091 1.00 30.23 359 PHE A N 1
ATOM 2655 C CA . PHE A 1 356 ? 66.965 -15.699 6.881 1.00 29.04 359 PHE A CA 1
ATOM 2656 C C . PHE A 1 356 ? 68.148 -16.673 7.107 1.00 30.39 359 PHE A C 1
ATOM 2657 O O . PHE A 1 356 ? 68.167 -17.766 6.527 1.00 30.06 359 PHE A O 1
ATOM 2665 N N . GLU A 1 357 ? 69.118 -16.294 7.934 1.00 30.73 360 GLU A N 1
ATOM 2666 C CA . GLU A 1 357 ? 70.228 -17.208 8.254 1.00 32.03 360 GLU A CA 1
ATOM 2667 C C . GLU A 1 357 ? 69.674 -18.509 8.829 1.00 31.74 360 GLU A C 1
ATOM 2668 O O . GLU A 1 357 ? 70.081 -19.592 8.437 1.00 31.20 360 GLU A O 1
ATOM 2674 N N . LYS A 1 358 ? 68.745 -18.385 9.770 1.00 32.82 361 LYS A N 1
ATOM 2675 C CA . LYS A 1 358 ? 68.146 -19.542 10.422 1.00 33.29 361 LYS A CA 1
ATOM 2676 C C . LYS A 1 358 ? 67.313 -20.341 9.457 1.00 31.98 361 LYS A C 1
ATOM 2677 O O . LYS A 1 358 ? 67.350 -21.552 9.466 1.00 31.08 361 LYS A O 1
ATOM 2683 N N . GLN A 1 359 ? 66.564 -19.655 8.605 1.00 31.58 362 GLN A N 1
ATOM 2684 C CA . GLN A 1 359 ? 65.698 -20.348 7.669 1.00 29.50 362 GLN A CA 1
ATOM 2685 C C . GLN A 1 359 ? 66.488 -21.183 6.719 1.00 29.64 362 GLN A C 1
ATOM 2686 O O . GLN A 1 359 ? 66.015 -22.249 6.296 1.00 29.36 362 GLN A O 1
ATOM 2692 N N . ALA A 1 360 ? 67.688 -20.708 6.386 1.00 29.31 363 ALA A N 1
ATOM 2693 C CA . ALA A 1 360 ? 68.553 -21.407 5.431 1.00 29.62 363 ALA A CA 1
ATOM 2694 C C . ALA A 1 360 ? 69.101 -22.697 5.989 1.00 31.21 363 ALA A C 1
ATOM 2695 O O . ALA A 1 360 ? 69.626 -23.507 5.227 1.00 32.54 363 ALA A O 1
ATOM 2697 N N . ARG A 1 361 ? 69.022 -22.882 7.309 1.00 32.16 364 ARG A N 1
ATOM 2698 C CA . ARG A 1 361 ? 69.489 -24.111 7.943 1.00 34.11 364 ARG A CA 1
ATOM 2699 C C . ARG A 1 361 ? 68.314 -25.070 8.099 1.00 35.89 364 ARG A C 1
ATOM 2700 O O . ARG A 1 361 ? 68.477 -26.182 8.598 1.00 36.84 364 ARG A O 1
ATOM 2708 N N . HIS A 1 362 ? 67.122 -24.621 7.696 1.00 35.09 365 HIS A N 1
ATOM 2709 C CA . HIS A 1 362 ? 65.935 -25.444 7.776 1.00 34.98 365 HIS A CA 1
ATOM 2710 C C . HIS A 1 362 ? 65.241 -25.361 6.433 1.00 34.13 365 HIS A C 1
ATOM 2711 O O . HIS A 1 362 ? 64.117 -24.870 6.317 1.00 34.33 365 HIS A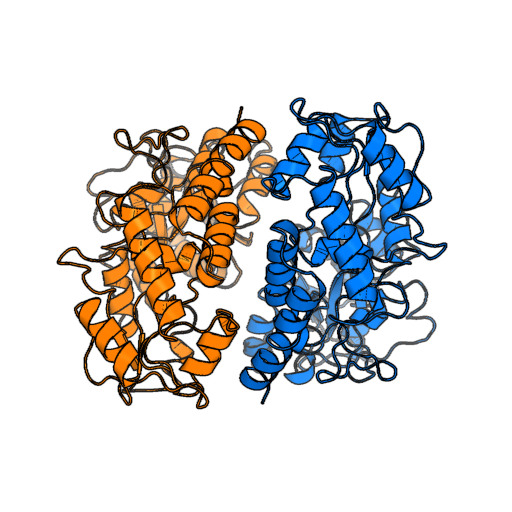 O 1
ATOM 2718 N N . ALA A 1 363 ? 65.925 -25.847 5.403 1.00 32.01 366 ALA A N 1
ATOM 2719 C CA . ALA A 1 363 ? 65.391 -25.748 4.064 1.00 32.38 366 ALA A CA 1
ATOM 2720 C C . ALA A 1 363 ? 65.756 -26.944 3.209 1.00 32.19 366 ALA A C 1
ATOM 2721 O O . ALA A 1 363 ? 66.569 -27.771 3.592 1.00 32.73 366 ALA A O 1
ATOM 2723 N N . GLU A 1 364 ? 65.121 -27.022 2.051 1.00 33.00 367 GLU A N 1
ATOM 2724 C CA . GLU A 1 364 ? 65.279 -28.143 1.132 1.00 33.54 367 GLU A CA 1
ATOM 2725 C C . GLU A 1 364 ? 65.841 -27.672 -0.198 1.00 32.11 367 GLU A C 1
ATOM 2726 O O . GLU A 1 364 ? 65.241 -26.838 -0.870 1.00 32.66 367 GLU A O 1
ATOM 2732 N N . PRO A 1 365 ? 67.022 -28.170 -0.571 1.00 31.94 368 PRO A N 1
ATOM 2733 C CA . PRO A 1 365 ? 67.618 -27.802 -1.839 1.00 30.79 368 PRO A CA 1
ATOM 2734 C C . PRO A 1 365 ? 66.718 -28.102 -3.049 1.00 30.12 368 PRO A C 1
ATOM 2735 O O . PRO A 1 365 ? 66.055 -29.135 -3.102 1.00 31.25 368 PRO A O 1
ATOM 2739 N N . MET A 1 366 ? 66.686 -27.199 -4.001 1.00 29.99 369 MET A N 1
ATOM 2740 C CA . MET A 1 366 ? 65.994 -27.468 -5.251 1.00 30.70 369 MET A CA 1
ATOM 2741 C C . MET A 1 366 ? 66.822 -28.596 -5.858 1.00 31.64 369 MET A C 1
ATOM 2742 O O . MET A 1 366 ? 68.057 -28.526 -5.844 1.00 31.85 369 MET A O 1
ATOM 2747 N N . PRO A 1 367 ? 66.173 -29.675 -6.320 1.00 31.79 370 PRO A N 1
ATOM 2748 C CA . PRO A 1 367 ? 66.997 -30.767 -6.875 1.00 32.89 370 PRO A CA 1
ATOM 2749 C C . PRO A 1 367 ? 68.027 -30.241 -7.881 1.00 33.09 370 PRO A C 1
ATOM 2750 O O . PRO A 1 367 ? 67.674 -29.492 -8.778 1.00 34.66 370 PRO A O 1
ATOM 2754 N N . ASN A 1 368 ? 69.289 -30.628 -7.720 1.00 31.87 371 ASN A N 1
ATOM 2755 C CA . ASN A 1 368 ? 70.361 -30.086 -8.557 1.00 31.97 371 ASN A CA 1
ATOM 2756 C C . ASN A 1 368 ? 70.633 -30.825 -9.867 1.00 31.75 371 ASN A C 1
ATOM 2757 O O . ASN A 1 368 ? 71.711 -30.687 -10.424 1.00 30.34 371 ASN A O 1
ATOM 2762 N N . ILE A 1 369 ? 69.651 -31.603 -10.336 1.00 31.61 372 ILE A N 1
ATOM 2763 C CA . ILE A 1 369 ? 69.774 -32.404 -11.550 1.00 31.94 372 ILE A CA 1
ATOM 2764 C C . ILE A 1 369 ? 69.147 -31.700 -12.778 1.00 32.18 372 ILE A C 1
ATOM 2765 O O . ILE A 1 369 ? 68.243 -30.879 -12.632 1.00 30.87 372 ILE A O 1
ATOM 2770 N N . PRO A 1 370 ? 69.631 -32.017 -13.997 1.00 32.33 373 PRO A N 1
ATOM 2771 C CA . PRO A 1 370 ? 69.069 -31.411 -15.204 1.00 31.77 373 PRO A CA 1
ATOM 2772 C C . PRO A 1 370 ? 67.560 -31.641 -15.351 1.00 31.03 373 PRO A C 1
ATOM 2773 O O . PRO A 1 370 ? 66.847 -30.760 -15.776 1.00 28.80 373 PRO A O 1
ATOM 2777 N N . GLU A 1 371 ? 67.083 -32.815 -14.957 1.00 32.10 374 GLU A N 1
ATOM 2778 C CA . GLU A 1 371 ? 65.676 -33.147 -15.117 1.00 32.36 374 GLU A CA 1
ATOM 2779 C C . GLU A 1 371 ? 64.720 -32.256 -14.316 1.00 31.51 374 GLU A C 1
ATOM 2780 O O . GLU A 1 371 ? 63.524 -32.232 -14.596 1.00 31.99 374 GLU A O 1
ATOM 2786 N N . MET A 1 372 ? 65.242 -31.547 -13.320 1.00 30.15 375 MET A N 1
ATOM 2787 C CA . MET A 1 372 ? 64.435 -30.643 -12.515 1.00 29.67 375 MET A CA 1
ATOM 2788 C C . MET A 1 372 ? 63.902 -29.494 -13.358 1.00 30.55 375 MET A C 1
ATOM 2789 O O . MET A 1 372 ? 62.919 -28.894 -12.995 1.00 29.26 375 MET A O 1
ATOM 2794 N N . ARG A 1 373 ? 64.574 -29.173 -14.467 1.00 32.74 376 ARG A N 1
ATOM 2795 C CA . ARG A 1 373 ? 64.133 -28.095 -15.349 1.00 34.10 376 ARG A CA 1
ATOM 2796 C C . ARG A 1 373 ? 62.800 -28.386 -15.975 1.00 33.59 376 ARG A C 1
ATOM 2797 O O . ARG A 1 373 ? 62.087 -27.474 -16.372 1.00 33.92 376 ARG A O 1
ATOM 2805 N N . GLN A 1 374 ? 62.473 -29.664 -16.090 1.00 30.69 377 GLN A N 1
ATOM 2806 C CA . GLN A 1 374 ? 61.191 -30.057 -16.654 1.00 30.04 377 GLN A CA 1
ATOM 2807 C C . GLN A 1 374 ? 60.041 -29.960 -15.655 1.00 27.93 377 GLN A C 1
ATOM 2808 O O . GLN A 1 374 ? 58.884 -30.076 -16.030 1.00 28.16 377 GLN A O 1
ATOM 2814 N N . VAL A 1 375 ? 60.368 -29.719 -14.397 1.00 26.77 378 VAL A N 1
ATOM 2815 C CA . VAL A 1 375 ? 59.393 -29.713 -13.342 1.00 26.35 378 VAL A CA 1
ATOM 2816 C C . VAL A 1 375 ? 58.693 -28.389 -13.176 1.00 26.58 378 VAL A C 1
ATOM 2817 O O . VAL A 1 375 ? 57.502 -28.354 -12.924 1.00 26.78 378 VAL A O 1
ATOM 2821 N N . TRP A 1 376 ? 59.434 -27.297 -13.340 1.00 27.15 379 TRP A N 1
ATOM 2822 C CA . TRP A 1 376 ? 58.920 -25.956 -13.055 1.00 26.73 379 TRP A CA 1
ATOM 2823 C C . TRP A 1 376 ? 57.639 -25.547 -13.755 1.00 27.37 379 TRP A C 1
ATOM 2824 O O . TRP A 1 376 ? 56.666 -25.215 -13.090 1.00 27.39 379 TRP A O 1
ATOM 2835 N N . GLU A 1 377 ? 57.637 -25.582 -15.085 1.00 26.91 380 GLU A N 1
ATOM 2836 C CA . GLU A 1 377 ? 56.493 -25.117 -15.825 1.00 27.58 380 GLU A CA 1
ATOM 2837 C C . GLU A 1 377 ? 55.238 -25.974 -15.607 1.00 28.08 380 GLU A C 1
ATOM 2838 O O . GLU A 1 377 ? 54.157 -25.429 -15.364 1.00 29.03 380 GLU A O 1
ATOM 2844 N N . PRO A 1 378 ? 55.354 -27.305 -15.701 1.00 27.99 381 PRO A N 1
ATOM 2845 C CA . PRO A 1 378 ? 54.157 -28.094 -15.446 1.00 28.52 381 PRO A CA 1
ATOM 2846 C C . PRO A 1 378 ? 53.564 -27.860 -14.049 1.00 26.97 381 PRO A C 1
ATOM 2847 O O . PRO A 1 378 ? 52.344 -27.835 -13.912 1.00 26.33 381 PRO A O 1
ATOM 2851 N N . MET A 1 379 ? 54.404 -27.717 -13.027 1.00 25.99 382 MET A N 1
ATOM 2852 C CA . MET A 1 379 ? 53.882 -27.442 -11.677 1.00 26.29 382 MET A CA 1
ATOM 2853 C C . MET A 1 379 ? 53.326 -26.030 -11.580 1.00 25.58 382 MET A C 1
ATOM 2854 O O . MET A 1 379 ? 52.373 -25.782 -10.846 1.00 26.33 382 MET A O 1
ATOM 2859 N N . GLY A 1 380 ? 53.908 -25.097 -12.330 1.00 25.10 383 GLY A N 1
ATOM 2860 C CA . GLY A 1 380 ? 53.371 -23.744 -12.377 1.00 25.57 383 GLY A CA 1
ATOM 2861 C C . GLY A 1 380 ? 51.976 -23.798 -13.000 1.00 26.57 383 GLY A C 1
ATOM 2862 O O . GLY A 1 380 ? 51.034 -23.188 -12.499 1.00 26.72 383 GLY A O 1
ATOM 2863 N N . ASN A 1 381 ? 51.852 -24.541 -14.094 1.00 26.45 384 ASN A N 1
ATOM 2864 C CA . ASN A 1 381 ? 50.578 -24.678 -14.780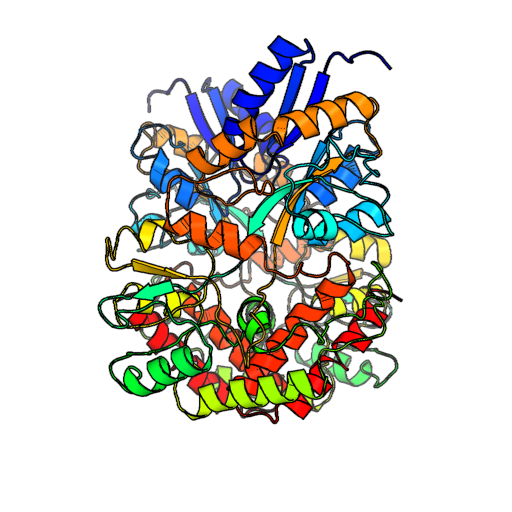 1.00 28.57 384 ASN A CA 1
ATOM 2865 C C . ASN A 1 381 ? 49.542 -25.304 -13.848 1.00 29.79 384 ASN A C 1
ATOM 2866 O O . ASN A 1 381 ? 48.419 -24.789 -13.722 1.00 31.79 384 ASN A O 1
ATOM 2871 N N . ALA A 1 382 ? 49.915 -26.390 -13.170 1.00 28.08 385 ALA A N 1
ATOM 2872 C CA . ALA A 1 382 ? 48.989 -27.038 -12.243 1.00 28.02 385 ALA A CA 1
ATOM 2873 C C . ALA A 1 382 ? 48.556 -26.047 -11.141 1.00 29.23 385 ALA A C 1
ATOM 2874 O O . ALA A 1 382 ? 47.373 -26.007 -10.755 1.00 30.63 385 ALA A O 1
ATOM 2876 N N . SER A 1 383 ? 49.495 -25.227 -10.659 1.00 29.10 386 SER A N 1
ATOM 2877 C CA . SER A 1 383 ? 49.185 -24.252 -9.601 1.00 29.40 386 SER A CA 1
ATOM 2878 C C . SER A 1 383 ? 48.176 -23.224 -10.125 1.00 30.32 386 SER A C 1
ATOM 2879 O O . SER A 1 383 ? 47.224 -22.872 -9.435 1.00 30.54 386 SER A O 1
ATOM 2882 N N . ILE A 1 384 ? 48.372 -22.781 -11.366 1.00 29.60 387 ILE A N 1
ATOM 2883 C CA . ILE A 1 384 ? 47.458 -21.862 -11.995 1.00 30.04 387 ILE A CA 1
ATOM 2884 C C . ILE A 1 384 ? 46.069 -22.502 -12.063 1.00 29.83 387 ILE A C 1
ATOM 2885 O O . ILE A 1 384 ? 45.080 -21.888 -11.646 1.00 30.48 387 ILE A O 1
ATOM 2890 N N . PHE A 1 385 ? 45.997 -23.742 -12.547 1.00 30.26 388 PHE A N 1
ATOM 2891 C CA . PHE A 1 385 ? 44.717 -24.440 -12.656 1.00 31.41 388 PHE A CA 1
ATOM 2892 C C . PHE A 1 385 ? 44.034 -24.585 -11.302 1.00 31.41 388 PHE A C 1
ATOM 2893 O O . PHE A 1 385 ? 42.844 -24.374 -11.167 1.00 32.86 388 PHE A O 1
ATOM 2901 N N . ILE A 1 386 ? 44.807 -24.930 -10.293 1.00 32.25 389 ILE A N 1
ATOM 2902 C CA . ILE A 1 386 ? 44.293 -25.054 -8.945 1.00 32.21 389 ILE A CA 1
ATOM 2903 C C . ILE A 1 386 ? 43.702 -23.714 -8.481 1.00 33.42 389 ILE A C 1
ATOM 2904 O O . ILE A 1 386 ? 42.611 -23.677 -7.879 1.00 34.37 389 ILE A O 1
ATOM 2909 N N . SER A 1 387 ? 44.381 -22.619 -8.805 1.00 33.00 390 SER A N 1
ATOM 2910 C CA . SER A 1 387 ? 43.889 -21.294 -8.433 1.00 35.33 390 SER A CA 1
ATOM 2911 C C . SER A 1 387 ? 42.548 -21.027 -9.141 1.00 37.20 390 SER A C 1
ATOM 2912 O O . SER A 1 387 ? 41.675 -20.370 -8.604 1.00 40.02 390 SER A O 1
ATOM 2915 N N . ASN A 1 388 ? 42.400 -21.580 -10.338 1.00 37.53 391 ASN A N 1
ATOM 2916 C CA . ASN A 1 388 ? 41.192 -21.406 -11.168 1.00 38.56 391 ASN A CA 1
ATOM 2917 C C . ASN A 1 388 ? 40.064 -22.397 -10.841 1.00 39.24 391 ASN A C 1
ATOM 2918 O O . ASN A 1 388 ? 38.993 -22.342 -11.430 1.00 40.66 391 ASN A O 1
ATOM 2923 N N . GLY A 1 389 ? 40.303 -23.313 -9.912 1.00 38.82 392 GLY A N 1
ATOM 2924 C CA . GLY A 1 389 ? 39.256 -24.252 -9.499 1.00 38.95 392 GLY A CA 1
ATOM 2925 C C . GLY A 1 389 ? 39.387 -25.680 -10.003 1.00 38.42 392 GLY A C 1
ATOM 2926 O O . GLY A 1 389 ? 38.526 -26.498 -9.737 1.00 38.35 392 GLY A O 1
ATOM 2927 N N . LYS A 1 390 ? 40.460 -26.004 -10.708 1.00 37.32 393 LYS A N 1
ATOM 2928 C CA . LYS A 1 390 ? 40.595 -27.360 -11.198 1.00 37.97 393 LYS A CA 1
ATOM 2929 C C . LYS A 1 390 ? 40.798 -28.310 -10.008 1.00 37.86 393 LYS A C 1
ATOM 2930 O O . LYS A 1 390 ? 41.447 -27.953 -9.020 1.00 36.85 393 LYS A O 1
ATOM 2936 N N . ASN A 1 391 ? 40.202 -29.495 -10.095 1.00 39.46 394 ASN A N 1
ATOM 2937 C CA . ASN A 1 391 ? 40.395 -30.554 -9.102 1.00 39.88 394 ASN A CA 1
ATOM 2938 C C . ASN A 1 391 ? 41.903 -30.702 -8.861 1.00 37.95 394 ASN A C 1
ATOM 2939 O O . ASN A 1 391 ? 42.652 -30.958 -9.795 1.00 37.54 394 ASN A O 1
ATOM 2944 N N . PRO A 1 392 ? 42.362 -30.541 -7.613 1.00 37.93 395 PRO A N 1
ATOM 2945 C CA . PRO A 1 392 ? 43.822 -30.625 -7.450 1.00 35.60 395 PRO A CA 1
ATOM 2946 C C . PRO A 1 392 ? 44.459 -31.994 -7.775 1.00 36.57 395 PRO A C 1
ATOM 2947 O O . PRO A 1 392 ? 45.558 -32.015 -8.328 1.00 34.73 395 PRO A O 1
ATOM 2951 N N . LYS A 1 393 ? 43.799 -33.114 -7.474 1.00 38.24 396 LYS A N 1
ATOM 2952 C CA . LYS A 1 393 ? 44.369 -34.422 -7.849 1.00 39.78 396 LYS A CA 1
ATOM 2953 C C . LYS A 1 393 ? 44.580 -34.487 -9.370 1.00 40.19 396 LYS A C 1
ATOM 2954 O O . LYS A 1 393 ? 45.642 -34.907 -9.823 1.00 40.82 396 LYS A O 1
ATOM 2960 N N . GLN A 1 394 ? 43.583 -34.063 -10.151 1.00 41.21 397 GLN A N 1
ATOM 2961 C CA . GLN A 1 394 ? 43.707 -34.046 -11.614 1.00 42.51 397 GLN A CA 1
ATOM 2962 C C . GLN A 1 394 ? 44.857 -33.148 -12.041 1.00 39.38 397 GLN A C 1
ATOM 2963 O O . GLN A 1 394 ? 45.663 -33.514 -12.879 1.00 39.78 397 GLN A O 1
ATOM 2969 N N . ALA A 1 395 ? 44.890 -31.953 -11.479 1.00 37.15 398 ALA A N 1
ATOM 2970 C CA . ALA A 1 395 ? 45.880 -30.965 -11.843 1.00 34.94 398 ALA A CA 1
ATOM 2971 C C . ALA A 1 395 ? 47.271 -31.549 -11.674 1.00 34.10 398 ALA A C 1
ATOM 2972 O O . ALA A 1 395 ? 48.066 -31.533 -12.605 1.00 33.98 398 ALA A O 1
ATOM 2974 N N . LEU A 1 396 ? 47.524 -32.124 -10.502 1.00 34.09 399 LEU A N 1
ATOM 2975 C CA . LEU A 1 396 ? 48.825 -32.710 -10.178 1.00 34.06 399 LEU A CA 1
ATOM 2976 C C . LEU A 1 396 ? 49.089 -34.028 -10.904 1.00 35.33 399 LEU A C 1
ATOM 2977 O O . LEU A 1 396 ? 50.239 -34.360 -11.184 1.00 33.59 399 LEU A O 1
ATOM 2982 N N . ASP A 1 397 ? 48.038 -34.784 -11.196 1.00 37.89 400 ASP A N 1
ATOM 2983 C CA . ASP A 1 397 ? 48.216 -35.998 -11.984 1.00 41.04 400 ASP A CA 1
ATOM 2984 C C . ASP A 1 397 ? 48.697 -35.640 -13.405 1.00 40.77 400 ASP A C 1
ATOM 2985 O O . ASP A 1 397 ? 49.608 -36.274 -13.933 1.00 41.47 400 ASP A O 1
ATOM 2990 N N . GLU A 1 398 ? 48.092 -34.621 -14.004 1.00 40.46 401 GLU A N 1
ATOM 2991 C CA . GLU A 1 398 ? 48.456 -34.203 -15.358 1.00 41.50 401 GLU A CA 1
ATOM 2992 C C . GLU A 1 398 ? 49.867 -33.623 -15.397 1.00 39.09 401 GLU A C 1
ATOM 2993 O O . GLU A 1 398 ? 50.616 -33.859 -16.354 1.00 38.11 401 GLU A O 1
ATOM 2999 N N . ALA A 1 399 ? 50.219 -32.840 -14.378 1.00 36.09 402 ALA A N 1
ATOM 3000 C CA . ALA A 1 399 ? 51.556 -32.270 -14.320 1.00 33.94 402 ALA A CA 1
ATOM 3001 C C . ALA A 1 399 ? 52.557 -33.424 -14.267 1.00 33.25 402 ALA A C 1
ATOM 3002 O O . ALA A 1 399 ? 53.551 -33.424 -14.958 1.00 31.73 402 ALA A O 1
ATOM 3004 N N . THR A 1 400 ? 52.260 -34.428 -13.457 1.00 33.68 403 THR A N 1
ATOM 3005 C CA . THR A 1 400 ? 53.180 -35.545 -13.292 1.00 33.46 403 THR A CA 1
ATOM 3006 C C . THR A 1 400 ? 53.377 -36.290 -14.592 1.00 34.21 403 THR A C 1
ATOM 3007 O O . THR A 1 400 ? 54.503 -36.600 -14.950 1.00 33.17 403 THR A O 1
ATOM 3011 N N A ASN A 1 401 ? 52.287 -36.579 -15.296 0.70 35.87 404 ASN A N 1
ATOM 3012 N N B ASN A 1 401 ? 52.282 -36.562 -15.298 0.30 35.17 404 ASN A N 1
ATOM 3013 C CA A ASN A 1 401 ? 52.392 -37.260 -16.576 0.70 37.96 404 ASN A CA 1
ATOM 3014 C CA B ASN A 1 401 ? 52.343 -37.229 -16.592 0.30 36.60 404 ASN A CA 1
ATOM 3015 C C A ASN A 1 401 ? 53.157 -36.399 -17.596 0.70 36.96 404 ASN A C 1
ATOM 3016 C C B ASN A 1 401 ? 53.146 -36.399 -17.592 0.30 36.24 404 ASN A C 1
ATOM 3017 O O A ASN A 1 401 ? 53.964 -36.917 -18.372 0.70 37.05 404 ASN A O 1
ATOM 3018 O O B ASN A 1 401 ? 53.944 -36.936 -18.363 0.30 36.76 404 ASN A O 1
ATOM 3027 N N . ASP A 1 402 ? 52.938 -35.085 -17.558 1.00 35.34 405 ASP A N 1
ATOM 3028 C CA . ASP A 1 402 ? 53.619 -34.165 -18.468 1.00 35.11 405 ASP A CA 1
ATOM 3029 C C . ASP A 1 402 ? 55.130 -34.124 -18.206 1.00 34.52 405 ASP A C 1
ATOM 3030 O O . ASP A 1 402 ? 55.939 -34.157 -19.150 1.00 33.41 405 ASP A O 1
ATOM 3035 N N . ILE A 1 403 ? 55.503 -34.103 -16.931 1.00 32.02 406 ILE A N 1
ATOM 3036 C CA . ILE A 1 403 ? 56.899 -34.123 -16.541 1.00 30.46 406 ILE A CA 1
ATOM 3037 C C . ILE A 1 403 ? 57.552 -35.425 -17.006 1.00 31.38 406 ILE A C 1
ATOM 3038 O O . ILE A 1 403 ? 58.616 -35.425 -17.617 1.00 31.05 406 ILE A O 1
ATOM 3043 N N . THR A 1 404 ? 56.901 -36.537 -16.723 1.00 33.46 407 THR A N 1
ATOM 3044 C CA . THR A 1 404 ? 57.405 -37.832 -17.140 1.00 35.01 407 THR A CA 1
ATOM 3045 C C . THR A 1 404 ? 57.684 -37.806 -18.646 1.00 36.86 407 THR A C 1
ATOM 3046 O O . THR A 1 404 ? 58.757 -38.195 -19.095 1.00 36.44 407 THR A O 1
ATOM 3050 N N . GLN A 1 405 ? 56.713 -37.296 -19.400 1.00 38.39 408 GLN A N 1
ATOM 3051 C CA . GLN A 1 405 ? 56.761 -37.218 -20.868 1.00 40.26 408 GLN A CA 1
ATOM 3052 C C . GLN A 1 405 ? 57.880 -36.298 -21.347 1.00 37.87 408 GLN A C 1
ATOM 3053 O O . GLN A 1 405 ? 58.629 -36.634 -22.245 1.00 37.40 408 GLN A O 1
ATOM 3059 N N . ASN A 1 406 ? 57.976 -35.119 -20.741 1.00 35.55 409 ASN A N 1
ATOM 3060 C CA . ASN A 1 406 ? 58.972 -34.162 -21.146 1.00 34.17 409 ASN A CA 1
ATOM 3061 C C . ASN A 1 406 ? 60.392 -34.605 -20.804 1.00 34.93 409 ASN A C 1
ATOM 3062 O O . ASN A 1 406 ? 61.327 -34.322 -21.550 1.00 35.64 409 ASN A O 1
ATOM 3067 N N . ILE A 1 407 ? 60.551 -35.314 -19.697 1.00 35.60 410 ILE A N 1
ATOM 3068 C CA . ILE A 1 407 ? 61.858 -35.797 -19.315 1.00 35.95 410 ILE A CA 1
ATOM 3069 C C . ILE A 1 407 ? 62.318 -36.843 -20.328 1.00 38.26 410 ILE A C 1
ATOM 3070 O O . ILE A 1 407 ? 63.492 -36.885 -20.675 1.00 39.28 410 ILE A O 1
ATOM 3075 N N . LYS A 1 408 ? 61.398 -37.671 -20.809 1.00 40.44 411 LYS A N 1
ATOM 3076 C CA . LYS A 1 408 ? 61.741 -38.704 -21.788 1.00 44.78 411 LYS A CA 1
ATOM 3077 C C . LYS A 1 408 ? 62.180 -38.094 -23.118 1.00 44.69 411 LYS A C 1
ATOM 3078 O O . LYS A 1 408 ? 63.105 -38.580 -23.758 1.00 47.73 411 LYS A O 1
ATOM 3084 N N . ILE A 1 409 ? 61.509 -37.032 -23.528 1.00 42.93 412 ILE A N 1
ATOM 3085 C CA . ILE A 1 409 ? 61.832 -36.380 -24.773 1.00 42.87 412 ILE A CA 1
ATOM 3086 C C . ILE A 1 409 ? 63.178 -35.690 -24.694 1.00 41.58 412 ILE A C 1
ATOM 3087 O O . ILE A 1 409 ? 63.990 -35.817 -25.597 1.00 41.35 412 ILE A O 1
ATOM 3092 N N . LEU A 1 410 ? 63.412 -34.956 -23.609 1.00 40.46 413 LEU A N 1
ATOM 3093 C CA . LEU A 1 410 ? 64.638 -34.173 -23.491 1.00 40.20 413 LEU A CA 1
ATOM 3094 C C . LEU A 1 410 ? 65.849 -34.925 -22.929 1.00 43.13 413 LEU A C 1
ATOM 3095 O O . LEU A 1 410 ? 66.973 -34.458 -23.089 1.00 44.37 413 LEU A O 1
ATOM 3100 N N . HIS A 1 411 ? 65.627 -36.077 -22.288 1.00 46.35 414 HIS A N 1
ATOM 3101 C CA . HIS A 1 411 ? 66.723 -36.901 -21.744 1.00 49.07 414 HIS A CA 1
ATOM 3102 C C . HIS A 1 411 ? 66.497 -38.390 -22.041 1.00 54.43 414 HIS A C 1
ATOM 3103 O O . HIS A 1 411 ? 66.178 -39.157 -21.140 1.00 55.50 414 HIS A O 1
ATOM 3110 N N . PRO A 1 412 ? 66.660 -38.796 -23.318 1.00 58.42 415 PRO A N 1
ATOM 3111 C CA . PRO A 1 412 ? 66.460 -40.178 -23.757 1.00 62.34 415 PRO A CA 1
ATOM 3112 C C . PRO A 1 412 ? 67.714 -41.047 -23.614 1.00 64.50 415 PRO A C 1
ATOM 3113 O O . PRO A 1 412 ? 67.851 -41.771 -22.625 1.00 66.42 415 PRO A O 1
ATOM 3117 N N . LYS B 1 37 ? 82.597 23.238 -26.541 1.00 93.66 40 LYS B N 1
ATOM 3118 C CA . LYS B 1 37 ? 81.988 21.910 -26.845 1.00 90.20 40 LYS B CA 1
ATOM 3119 C C . LYS B 1 37 ? 83.065 20.992 -27.451 1.00 89.38 40 LYS B C 1
ATOM 3120 O O . LYS B 1 37 ? 82.768 20.100 -28.266 1.00 87.08 40 LYS B O 1
ATOM 3126 N N . ASP B 1 38 ? 84.315 21.226 -27.024 1.00 90.21 41 ASP B N 1
ATOM 3127 C CA . ASP B 1 38 ? 85.477 20.463 -27.494 1.00 89.46 41 ASP B CA 1
ATOM 3128 C C . ASP B 1 38 ? 85.699 19.153 -26.714 1.00 85.96 41 ASP B C 1
ATOM 3129 O O . ASP B 1 38 ? 85.246 18.983 -25.577 1.00 84.20 41 ASP B O 1
ATOM 3134 N N . LYS B 1 39 ? 86.428 18.249 -27.360 1.00 84.36 42 LYS B N 1
ATOM 3135 C CA . LYS B 1 39 ? 86.691 16.887 -26.870 1.00 80.62 42 LYS B CA 1
ATOM 3136 C C . LYS B 1 39 ? 87.141 16.758 -25.413 1.00 79.20 42 LYS B C 1
ATOM 3137 O O . LYS B 1 39 ? 87.920 17.572 -24.931 1.00 81.70 42 LYS B O 1
ATOM 3143 N N . PRO B 1 40 ? 86.615 15.744 -24.699 1.00 75.20 43 PRO B N 1
ATOM 3144 C CA . PRO B 1 40 ? 87.097 15.466 -23.359 1.00 74.53 43 PRO B CA 1
ATOM 3145 C C . PRO B 1 40 ? 88.208 14.429 -23.478 1.00 74.22 43 PRO B C 1
ATOM 3146 O O . PRO B 1 40 ? 88.449 13.909 -24.573 1.00 72.94 43 PRO B O 1
ATOM 3150 N N . ASN B 1 41 ? 88.887 14.134 -22.378 1.00 74.38 44 ASN B N 1
ATOM 3151 C CA . ASN B 1 41 ? 89.963 13.145 -22.405 1.00 74.98 44 ASN B CA 1
ATOM 3152 C C . ASN B 1 41 ? 89.463 11.708 -22.406 1.00 71.35 44 ASN B C 1
ATOM 3153 O O . ASN B 1 41 ? 90.137 10.820 -22.914 1.00 71.83 44 ASN B O 1
ATOM 3158 N N . GLN B 1 42 ? 88.283 11.478 -21.842 1.00 68.53 45 GLN B N 1
ATOM 3159 C CA . GLN B 1 42 ? 87.762 10.121 -21.729 1.00 65.50 45 GLN B CA 1
ATOM 3160 C C . GLN B 1 42 ? 86.241 10.072 -21.775 1.00 61.57 45 GLN B C 1
ATOM 3161 O O . GLN B 1 42 ? 85.569 11.036 -21.411 1.00 61.77 45 GLN B O 1
ATOM 3167 N N . LEU B 1 43 ? 85.716 8.941 -22.246 1.00 58.14 46 LEU B N 1
ATOM 3168 C CA . LEU B 1 43 ? 84.287 8.661 -22.292 1.00 53.91 46 LEU B CA 1
ATOM 3169 C C . LEU B 1 43 ? 84.125 7.263 -21.745 1.00 52.24 46 LEU B C 1
ATOM 3170 O O . LEU B 1 43 ? 84.927 6.399 -22.050 1.00 51.98 46 LEU B O 1
ATOM 3175 N N . THR B 1 44 ? 83.099 7.038 -20.931 1.00 49.51 47 THR B N 1
ATOM 3176 C CA . THR B 1 44 ? 82.884 5.735 -20.334 1.00 48.42 47 THR B CA 1
ATOM 3177 C C . THR B 1 44 ? 81.635 5.063 -20.899 1.00 46.40 47 THR B C 1
ATOM 3178 O O . THR B 1 44 ? 80.618 5.716 -21.124 1.00 45.07 47 THR B O 1
ATOM 3182 N N . MET B 1 45 ? 81.720 3.760 -21.155 1.00 46.20 48 MET B N 1
ATOM 3183 C CA . MET B 1 45 ? 80.556 3.020 -21.634 1.00 44.62 48 MET B CA 1
ATOM 3184 C C . MET B 1 45 ? 80.336 1.738 -20.867 1.00 43.51 48 MET B C 1
ATOM 3185 O O . MET B 1 45 ? 81.273 1.040 -20.518 1.00 44.90 48 MET B O 1
ATOM 3190 N N . TRP B 1 46 ? 79.068 1.469 -20.590 1.00 42.73 49 TRP B N 1
ATOM 3191 C CA . TRP B 1 46 ? 78.619 0.269 -19.881 1.00 44.17 49 TRP B CA 1
ATOM 3192 C C . TRP B 1 46 ? 78.100 -0.771 -20.895 1.00 43.33 49 TRP B C 1
ATOM 3193 O O . TRP B 1 46 ? 77.014 -0.624 -21.460 1.00 42.05 49 TRP B O 1
ATOM 3204 N N . VAL B 1 47 ? 78.907 -1.820 -21.089 1.00 45.01 50 VAL B N 1
ATOM 3205 C CA . VAL B 1 47 ? 78.677 -2.876 -22.073 1.00 44.44 50 VAL B CA 1
ATOM 3206 C C . VAL B 1 47 ? 78.118 -4.137 -21.436 1.00 44.45 50 VAL B C 1
ATOM 3207 O O . VAL B 1 47 ? 78.556 -4.545 -20.363 1.00 47.32 50 VAL B O 1
ATOM 3211 N N . ASP B 1 48 ? 77.184 -4.774 -22.129 1.00 43.01 51 ASP B N 1
ATOM 3212 C CA . ASP B 1 48 ? 76.503 -5.974 -21.642 1.00 43.76 51 ASP B CA 1
ATOM 3213 C C . ASP B 1 48 ? 77.214 -7.308 -21.953 1.00 45.63 51 ASP B C 1
ATOM 3214 O O . ASP B 1 48 ? 76.892 -7.983 -22.943 1.00 44.49 51 ASP B O 1
ATOM 3219 N N . GLY B 1 49 ? 78.165 -7.683 -21.095 1.00 48.00 52 GLY B N 1
ATOM 3220 C CA . GLY B 1 49 ? 78.850 -8.981 -21.199 1.00 50.63 52 GLY B CA 1
ATOM 3221 C C . GLY B 1 49 ? 80.290 -8.897 -21.627 1.00 51.97 52 GLY B C 1
ATOM 3222 O O . GLY B 1 49 ? 80.690 -7.930 -22.274 1.00 51.07 52 GLY B O 1
ATOM 3223 N N A ASP B 1 50 ? 81.065 -9.924 -21.273 0.60 54.74 53 ASP B N 1
ATOM 3224 N N B ASP B 1 50 ? 81.085 -9.901 -21.267 0.40 54.65 53 ASP B N 1
ATOM 3225 C CA A ASP B 1 50 ? 82.485 -9.970 -21.620 0.60 57.01 53 ASP B CA 1
ATOM 3226 C CA B ASP B 1 50 ? 82.500 -9.898 -21.634 0.40 56.61 53 ASP B CA 1
ATOM 3227 C C A ASP B 1 50 ? 82.683 -10.108 -23.124 0.60 56.84 53 ASP B C 1
ATOM 3228 C C B ASP B 1 50 ? 82.695 -10.110 -23.134 0.40 56.71 53 ASP B C 1
ATOM 3229 O O A ASP B 1 50 ? 83.661 -9.606 -23.677 0.60 57.32 53 ASP B O 1
ATOM 3230 O O B ASP B 1 50 ? 83.693 -9.660 -23.699 0.40 57.25 53 ASP B O 1
ATOM 3239 N N . LYS B 1 51 ? 81.748 -10.799 -23.773 1.00 56.67 54 LYS B N 1
ATOM 3240 C CA . LYS B 1 51 ? 81.830 -11.061 -25.208 1.00 57.76 54 LYS B CA 1
ATOM 3241 C C . LYS B 1 51 ? 81.669 -9.757 -25.989 1.00 55.02 54 LYS B C 1
ATOM 3242 O O . LYS B 1 51 ? 82.513 -9.409 -26.812 1.00 55.20 54 LYS B O 1
ATOM 3248 N N . GLN B 1 52 ? 80.593 -9.029 -25.711 1.00 52.39 55 GLN B N 1
ATOM 3249 C CA . GLN B 1 52 ? 80.384 -7.743 -26.350 1.00 49.90 55 GLN B CA 1
ATOM 3250 C C . GLN B 1 52 ? 81.493 -6.757 -25.948 1.00 50.27 55 GLN B C 1
ATOM 3251 O O . GLN B 1 52 ? 81.923 -5.927 -26.739 1.00 47.77 55 GLN B O 1
ATOM 3257 N N . MET B 1 53 ? 81.964 -6.864 -24.711 1.00 51.65 56 MET B N 1
ATOM 3258 C CA . MET B 1 53 ? 82.989 -5.974 -24.244 1.00 52.89 56 MET B CA 1
ATOM 3259 C C . MET B 1 53 ? 84.277 -6.132 -25.061 1.00 53.27 56 MET B C 1
ATOM 3260 O O . MET B 1 53 ? 84.871 -5.136 -25.493 1.00 53.33 56 MET B O 1
ATOM 3265 N N . ALA B 1 54 ? 84.684 -7.374 -25.307 1.00 53.18 57 ALA B N 1
ATOM 3266 C CA . ALA B 1 54 ? 85.886 -7.648 -26.100 1.00 53.91 57 ALA B CA 1
ATOM 3267 C C . ALA B 1 54 ? 85.746 -7.078 -27.513 1.00 51.49 57 ALA B C 1
ATOM 3268 O O . ALA B 1 54 ? 86.730 -6.640 -28.115 1.00 53.21 57 ALA B O 1
ATOM 3270 N N . PHE B 1 55 ? 84.524 -7.107 -28.038 1.00 47.47 58 PHE B N 1
ATOM 3271 C CA . PHE B 1 55 ? 84.234 -6.590 -29.371 1.00 46.05 58 PHE B CA 1
ATOM 3272 C C . PHE B 1 55 ? 84.242 -5.067 -29.404 1.00 46.39 58 PHE B C 1
ATOM 3273 O O . PHE B 1 55 ? 84.788 -4.474 -30.323 1.00 46.77 58 PHE B O 1
ATOM 3281 N N . TYR B 1 56 ? 83.613 -4.432 -28.418 1.00 46.50 59 TYR B N 1
ATOM 3282 C CA . TYR B 1 56 ? 83.579 -2.979 -28.387 1.00 46.87 59 TYR B CA 1
ATOM 3283 C C . TYR B 1 56 ? 84.926 -2.356 -28.014 1.00 50.24 59 TYR B C 1
ATOM 3284 O O . TYR B 1 56 ? 85.157 -1.182 -28.312 1.00 50.63 59 TYR B O 1
ATOM 3293 N N . LYS B 1 57 ? 85.822 -3.133 -27.400 1.00 52.87 60 LYS B N 1
ATOM 3294 C CA . LYS B 1 57 ? 87.156 -2.626 -27.101 1.00 55.62 60 LYS B CA 1
ATOM 3295 C C . LYS B 1 57 ? 87.860 -2.359 -28.420 1.00 56.35 60 LYS B C 1
ATOM 3296 O O . LYS B 1 57 ? 88.413 -1.277 -28.631 1.00 57.15 60 LYS B O 1
ATOM 3302 N N . LYS B 1 58 ? 87.853 -3.361 -29.297 1.00 56.21 61 LYS B N 1
ATOM 3303 C CA . LYS B 1 58 ? 88.480 -3.239 -30.610 1.00 57.93 61 LYS B CA 1
ATOM 3304 C C . LYS B 1 58 ? 87.926 -2.035 -31.323 1.00 55.85 61 LYS B C 1
ATOM 3305 O O . LYS B 1 58 ? 88.683 -1.196 -31.808 1.00 56.64 61 LYS B O 1
ATOM 3311 N N . ILE B 1 59 ? 86.600 -1.944 -31.384 1.00 52.73 62 ILE B N 1
ATOM 3312 C CA . ILE B 1 59 ? 85.961 -0.817 -32.051 1.00 51.34 62 ILE B CA 1
ATOM 3313 C C . ILE B 1 59 ? 86.345 0.533 -31.438 1.00 51.61 62 ILE B C 1
ATOM 3314 O O . ILE B 1 59 ? 86.669 1.463 -32.162 1.00 53.05 62 ILE B O 1
ATOM 3319 N N . THR B 1 60 ? 86.296 0.644 -30.113 1.00 50.80 63 THR B N 1
ATOM 3320 C CA . THR B 1 60 ? 86.610 1.912 -29.451 1.00 51.17 63 THR B CA 1
ATOM 3321 C C . THR B 1 60 ? 88.092 2.292 -29.610 1.00 54.24 63 THR B C 1
ATOM 3322 O O . THR B 1 60 ? 88.427 3.476 -29.648 1.00 54.57 63 THR B O 1
ATOM 3326 N N . ASP B 1 61 ? 88.972 1.296 -29.711 1.00 56.02 64 ASP B N 1
ATOM 3327 C CA . ASP B 1 61 ? 90.392 1.570 -29.951 1.00 59.84 64 ASP B CA 1
ATOM 3328 C C . ASP B 1 61 ? 90.544 2.380 -31.237 1.00 60.94 64 ASP B C 1
ATOM 3329 O O . ASP B 1 61 ? 91.383 3.276 -31.319 1.00 64.00 64 ASP B O 1
ATOM 3334 N N . GLN B 1 62 ? 89.725 2.076 -32.236 1.00 59.33 65 GLN B N 1
ATOM 3335 C CA . GLN B 1 62 ? 89.781 2.821 -33.486 1.00 60.73 65 GLN B CA 1
ATOM 3336 C C . GLN B 1 62 ? 89.176 4.205 -33.305 1.00 59.06 65 GLN B C 1
ATOM 3337 O O . GLN B 1 62 ? 89.621 5.171 -33.934 1.00 60.59 65 GLN B O 1
ATOM 3343 N N . TYR B 1 63 ? 88.172 4.302 -32.439 1.00 55.58 66 TYR B N 1
ATOM 3344 C CA . TYR B 1 63 ? 87.559 5.588 -32.142 1.00 55.12 66 TYR B CA 1
ATOM 3345 C C . TYR B 1 63 ? 88.622 6.513 -31.554 1.00 57.29 66 TYR B C 1
ATOM 3346 O O . TYR B 1 63 ? 88.717 7.678 -31.924 1.00 57.30 66 TYR B O 1
ATOM 3355 N N . THR B 1 64 ? 89.429 5.970 -30.650 1.00 58.74 67 THR B N 1
ATOM 3356 C CA . THR B 1 64 ? 90.469 6.737 -29.994 1.00 61.58 67 THR B CA 1
ATOM 3357 C C . THR B 1 64 ? 91.533 7.228 -31.003 1.00 65.57 67 THR B C 1
ATOM 3358 O O . THR B 1 64 ? 91.986 8.369 -30.901 1.00 67.41 67 THR B O 1
ATOM 3362 N N . LYS B 1 65 ? 91.918 6.393 -31.973 1.00 66.62 68 LYS B N 1
ATOM 3363 C CA . LYS B 1 65 ? 92.889 6.825 -33.008 1.00 70.46 68 LYS B CA 1
ATOM 3364 C C . LYS B 1 65 ? 92.305 7.963 -33.852 1.00 70.65 68 LYS B C 1
ATOM 3365 O O . LYS B 1 65 ? 93.014 8.910 -34.204 1.00 73.03 68 LYS B O 1
ATOM 3371 N N . LYS B 1 66 ? 91.013 7.862 -34.171 1.00 67.51 69 LYS B N 1
ATOM 3372 C CA . LYS B 1 66 ? 90.327 8.881 -34.970 1.00 67.86 69 LYS B CA 1
ATOM 3373 C C . LYS B 1 66 ? 90.163 10.218 -34.240 1.00 68.27 69 LYS B C 1
ATOM 3374 O O . LYS B 1 66 ? 90.531 11.269 -34.770 1.00 71.80 69 LYS B O 1
ATOM 3380 N N . THR B 1 67 ? 89.623 10.159 -33.025 1.00 65.40 70 THR B N 1
ATOM 3381 C CA . THR B 1 67 ? 89.259 11.349 -32.251 1.00 65.32 70 THR B CA 1
ATOM 3382 C C . THR B 1 67 ? 90.230 11.774 -31.164 1.00 67.42 70 THR B C 1
ATOM 3383 O O . THR B 1 67 ? 90.233 12.936 -30.768 1.00 68.26 70 THR B O 1
ATOM 3387 N N . GLY B 1 68 ? 91.013 10.831 -30.646 1.00 68.02 71 GLY B N 1
ATOM 3388 C CA . GLY B 1 68 ? 91.968 11.129 -29.567 1.00 69.47 71 GLY B CA 1
ATOM 3389 C C . GLY B 1 68 ? 91.344 10.935 -28.194 1.00 66.99 71 GLY B C 1
ATOM 3390 O O . GLY B 1 68 ? 92.036 10.974 -27.185 1.00 67.63 71 GLY B O 1
ATOM 3391 N N . ILE B 1 69 ? 90.033 10.706 -28.163 1.00 63.82 72 ILE B N 1
ATOM 3392 C CA . ILE B 1 69 ? 89.308 10.508 -26.917 1.00 61.71 72 ILE B CA 1
ATOM 3393 C C . ILE B 1 69 ? 89.410 9.051 -26.477 1.00 61.62 72 ILE B C 1
ATOM 3394 O O . ILE B 1 69 ? 89.047 8.142 -27.228 1.00 61.25 72 ILE B O 1
ATOM 3399 N N . LYS B 1 70 ? 89.905 8.825 -25.265 1.00 63.24 73 LYS B N 1
ATOM 3400 C CA . LYS B 1 70 ? 90.010 7.470 -24.727 1.00 63.63 73 LYS B CA 1
ATOM 3401 C C . LYS B 1 70 ? 88.618 6.991 -24.312 1.00 61.38 73 LYS B C 1
ATOM 3402 O O . LYS B 1 70 ? 87.751 7.800 -23.944 1.00 59.25 73 LYS B O 1
ATOM 3408 N N . VAL B 1 71 ? 88.408 5.680 -24.397 1.00 59.75 74 VAL B N 1
ATOM 3409 C CA . VAL B 1 71 ? 87.156 5.078 -24.000 1.00 56.60 74 VAL B CA 1
ATOM 3410 C C . VAL B 1 71 ? 87.391 4.021 -22.925 1.00 57.03 74 VAL B C 1
ATOM 3411 O O . VAL B 1 71 ? 88.182 3.107 -23.106 1.00 58.41 74 VAL B O 1
ATOM 3415 N N . LYS B 1 72 ? 86.717 4.172 -21.796 1.00 57.04 75 LYS B N 1
ATOM 3416 C CA . LYS B 1 72 ? 86.761 3.187 -20.731 1.00 58.01 75 LYS B CA 1
ATOM 3417 C C . LYS B 1 72 ? 85.509 2.355 -20.885 1.00 56.34 75 LYS B C 1
ATOM 3418 O O . LYS B 1 72 ? 84.425 2.914 -21.076 1.00 55.42 75 LYS B O 1
ATOM 3424 N N . LEU B 1 73 ? 85.649 1.031 -20.803 1.00 56.49 76 LEU B N 1
ATOM 3425 C CA . LEU B 1 73 ? 84.515 0.109 -20.920 1.00 54.14 76 LEU B CA 1
ATOM 3426 C C . LEU B 1 73 ? 84.312 -0.633 -19.609 1.00 54.37 76 LEU B C 1
ATOM 3427 O O . LEU B 1 73 ? 85.278 -1.030 -18.972 1.00 56.59 76 LEU B O 1
ATOM 3432 N N . VAL B 1 74 ? 83.066 -0.843 -19.204 1.00 53.02 77 VAL B N 1
ATOM 3433 C CA . VAL B 1 74 ? 82.793 -1.590 -17.973 1.00 53.42 77 VAL B CA 1
ATOM 3434 C C . VAL B 1 74 ? 81.771 -2.681 -18.261 1.00 51.88 77 VAL B C 1
ATOM 3435 O O . VAL B 1 74 ? 80.776 -2.439 -18.942 1.00 50.29 77 VAL B O 1
ATOM 3439 N N . ASN B 1 75 ? 82.028 -3.892 -17.775 1.00 53.18 78 ASN B N 1
ATOM 3440 C CA . ASN B 1 75 ? 81.110 -5.005 -18.008 1.00 51.81 78 ASN B CA 1
ATOM 3441 C C . ASN B 1 75 ? 80.026 -5.043 -16.951 1.00 52.03 78 ASN B C 1
ATOM 3442 O O . ASN B 1 75 ? 80.269 -5.415 -15.813 1.00 54.28 78 ASN B O 1
ATOM 3447 N N . ILE B 1 76 ? 78.831 -4.625 -17.331 1.00 50.31 79 ILE B N 1
ATOM 3448 C CA . ILE B 1 76 ? 77.686 -4.659 -16.448 1.00 50.45 79 ILE B CA 1
ATOM 3449 C C . ILE B 1 76 ? 76.524 -5.232 -17.244 1.00 49.72 79 ILE B C 1
ATOM 3450 O O . ILE B 1 76 ? 76.181 -4.709 -18.320 1.00 47.71 79 ILE B O 1
ATOM 3455 N N . GLY B 1 77 ? 75.928 -6.303 -16.727 1.00 50.70 80 GLY B N 1
ATOM 3456 C CA . GLY B 1 77 ? 74.787 -6.935 -17.379 1.00 50.49 80 GLY B CA 1
ATOM 3457 C C . GLY B 1 77 ? 73.694 -5.916 -17.616 1.00 49.56 80 GLY B C 1
ATOM 3458 O O . GLY B 1 77 ? 73.461 -5.045 -16.770 1.00 49.53 80 GLY B O 1
ATOM 3459 N N . GLN B 1 78 ? 73.015 -6.020 -18.752 1.00 48.75 81 GLN B N 1
ATOM 3460 C CA . GLN B 1 78 ? 71.972 -5.063 -19.083 1.00 48.45 81 GLN B CA 1
ATOM 3461 C C . GLN B 1 78 ? 70.832 -5.106 -18.075 1.00 49.46 81 GLN B C 1
ATOM 3462 O O . GLN B 1 78 ? 70.180 -4.088 -17.838 1.00 50.98 81 GLN B O 1
ATOM 3468 N N . ASN B 1 79 ? 70.606 -6.272 -17.478 1.00 51.55 82 ASN B N 1
ATOM 3469 C CA . ASN B 1 79 ? 69.556 -6.453 -16.458 1.00 53.29 82 ASN B CA 1
ATOM 3470 C C . ASN B 1 79 ? 69.869 -5.725 -15.148 1.00 53.47 82 ASN B C 1
ATOM 3471 O O . ASN B 1 79 ? 68.981 -5.522 -14.336 1.00 52.95 82 ASN B O 1
ATOM 3476 N N . ASP B 1 80 ? 71.138 -5.369 -14.948 1.00 53.31 83 ASP B N 1
ATOM 3477 C CA . ASP B 1 80 ? 71.598 -4.667 -13.745 1.00 54.05 83 ASP B CA 1
ATOM 3478 C C . ASP B 1 80 ? 72.011 -3.204 -13.992 1.00 51.53 83 ASP B C 1
ATOM 3479 O O . ASP B 1 80 ? 72.214 -2.451 -13.034 1.00 52.05 83 ASP B O 1
ATOM 3484 N N . GLN B 1 81 ? 72.133 -2.800 -15.258 1.00 48.03 84 GLN B N 1
ATOM 3485 C CA . GLN B 1 81 ? 72.585 -1.447 -15.565 1.00 46.39 84 GLN B CA 1
ATOM 3486 C C . GLN B 1 81 ? 71.662 -0.330 -15.082 1.00 46.02 84 GLN B C 1
ATOM 3487 O O . GLN B 1 81 ? 72.153 0.713 -14.687 1.00 47.42 84 GLN B O 1
ATOM 3493 N N . LEU B 1 82 ? 70.351 -0.530 -15.095 1.00 45.71 85 LEU B N 1
ATOM 3494 C CA . LEU B 1 82 ? 69.447 0.565 -14.718 1.00 46.67 85 LEU B CA 1
ATOM 3495 C C . LEU B 1 82 ? 69.534 0.863 -13.230 1.00 48.68 85 LEU B C 1
ATOM 3496 O O . LEU B 1 82 ? 69.625 2.018 -12.837 1.00 50.65 85 LEU B O 1
ATOM 3501 N N . GLU B 1 83 ? 69.528 -0.175 -12.407 1.00 51.06 86 GLU B N 1
ATOM 3502 C CA . GLU B 1 83 ? 69.659 -0.005 -10.962 1.00 53.75 86 GLU B CA 1
ATOM 3503 C C . GLU B 1 83 ? 71.005 0.623 -10.623 1.00 52.74 86 GLU B C 1
ATOM 3504 O O . GLU B 1 83 ? 71.079 1.565 -9.837 1.00 52.60 86 GLU B O 1
ATOM 3510 N N . ASN B 1 84 ? 72.066 0.089 -11.223 1.00 51.23 87 ASN B N 1
ATOM 3511 C CA . ASN B 1 84 ? 73.418 0.568 -10.966 1.00 51.59 87 ASN B CA 1
ATOM 3512 C C . ASN B 1 84 ? 73.609 2.028 -11.318 1.00 49.91 87 ASN B C 1
ATOM 3513 O O . ASN B 1 84 ? 74.263 2.765 -10.580 1.00 49.87 87 ASN B O 1
ATOM 3518 N N . ILE B 1 85 ? 73.047 2.440 -12.454 1.00 47.65 88 ILE B N 1
ATOM 3519 C CA . ILE B 1 85 ? 73.220 3.803 -12.916 1.00 47.46 88 ILE B CA 1
ATOM 3520 C C . ILE B 1 85 ? 72.463 4.781 -12.024 1.00 48.84 88 ILE B C 1
ATOM 3521 O O . ILE B 1 85 ? 72.959 5.876 -11.777 1.00 50.00 88 ILE B O 1
ATOM 3526 N N . SER B 1 86 ? 71.300 4.384 -11.501 1.00 48.72 89 SER B N 1
ATOM 3527 C CA . SER B 1 86 ? 70.532 5.291 -10.640 1.00 51.55 89 SER B CA 1
ATOM 3528 C C . SER B 1 86 ? 71.328 5.643 -9.388 1.00 53.35 89 SER B C 1
ATOM 3529 O O . SER B 1 86 ? 71.141 6.710 -8.824 1.00 53.93 89 SER B O 1
ATOM 3532 N N . LEU B 1 87 ? 72.214 4.743 -8.975 1.00 54.45 90 LEU B N 1
ATOM 3533 C CA . LEU B 1 87 ? 73.084 4.971 -7.825 1.00 58.10 90 LEU B CA 1
ATOM 3534 C C . LEU B 1 87 ? 74.404 5.687 -8.197 1.00 57.25 90 LEU B C 1
ATOM 3535 O O . LEU B 1 87 ? 74.763 6.679 -7.587 1.00 57.88 90 LEU B O 1
ATOM 3540 N N . ASP B 1 88 ? 75.107 5.183 -9.210 1.00 55.43 91 ASP B N 1
ATOM 3541 C CA . ASP B 1 88 ? 76.413 5.740 -9.612 1.00 54.80 91 ASP B CA 1
ATOM 3542 C C . ASP B 1 88 ? 76.374 7.093 -10.324 1.00 53.56 91 ASP B C 1
ATOM 3543 O O . ASP B 1 88 ? 77.247 7.932 -10.104 1.00 54.31 91 ASP B O 1
ATOM 3548 N N . ALA B 1 89 ? 75.389 7.301 -11.192 1.00 51.40 92 ALA B N 1
ATOM 3549 C CA . ALA B 1 89 ? 75.349 8.532 -11.990 1.00 50.47 92 ALA B CA 1
ATOM 3550 C C . ALA B 1 89 ? 75.321 9.801 -11.125 1.00 51.90 92 ALA B C 1
ATOM 3551 O O . ALA B 1 89 ? 76.124 10.708 -11.349 1.00 50.47 92 ALA B O 1
ATOM 3553 N N . PRO B 1 90 ? 74.402 9.864 -10.134 1.00 53.21 93 PRO B N 1
ATOM 3554 C CA . PRO B 1 90 ? 74.351 11.048 -9.239 1.00 55.49 93 PRO B CA 1
ATOM 3555 C C . PRO B 1 90 ? 75.634 11.265 -8.442 1.00 57.77 93 PRO B C 1
ATOM 3556 O O . PRO B 1 90 ? 75.890 12.387 -7.993 1.00 59.54 93 PRO B O 1
ATOM 3560 N N . ALA B 1 91 ? 76.428 10.209 -8.254 1.00 57.97 94 ALA B N 1
ATOM 3561 C CA . ALA B 1 91 ? 77.685 10.331 -7.521 1.00 60.18 94 ALA B CA 1
ATOM 3562 C C . ALA B 1 91 ? 78.886 10.589 -8.458 1.00 60.94 94 ALA B C 1
ATOM 3563 O O . ALA B 1 91 ? 80.035 10.583 -8.019 1.00 63.24 94 ALA B O 1
ATOM 3565 N N . GLY B 1 92 ? 78.623 10.820 -9.743 1.00 59.73 95 GLY B N 1
ATOM 3566 C CA . GLY B 1 92 ? 79.694 11.076 -10.724 1.00 60.25 95 GLY B CA 1
ATOM 3567 C C . GLY B 1 92 ? 80.479 9.852 -11.196 1.00 60.25 95 GLY B C 1
ATOM 3568 O O . GLY B 1 92 ? 81.461 9.986 -11.926 1.00 61.15 95 GLY B O 1
ATOM 3569 N N . LYS B 1 93 ? 80.029 8.661 -10.807 1.00 59.75 96 LYS B N 1
ATOM 3570 C CA . LYS B 1 93 ? 80.700 7.402 -11.153 1.00 59.07 96 LYS B CA 1
ATOM 3571 C C . LYS B 1 93 ? 79.996 6.650 -12.280 1.00 56.17 96 LYS B C 1
ATOM 3572 O O . LYS B 1 93 ? 80.347 5.518 -12.587 1.00 55.76 96 LYS B O 1
ATOM 3578 N N . GLY B 1 94 ? 79.006 7.279 -12.900 1.00 54.36 97 GLY B N 1
ATOM 3579 C CA . GLY B 1 94 ? 78.249 6.640 -13.971 1.00 51.99 97 GLY B CA 1
ATOM 3580 C C . GLY B 1 94 ? 78.923 6.756 -15.325 1.00 50.82 97 GLY B C 1
ATOM 3581 O O . GLY B 1 94 ? 79.938 7.430 -15.471 1.00 51.89 97 GLY B O 1
ATOM 3582 N N . PRO B 1 95 ? 78.354 6.105 -16.331 1.00 48.26 98 PRO B N 1
ATOM 3583 C CA . PRO B 1 95 ? 78.947 6.184 -17.657 1.00 47.50 98 PRO B CA 1
ATOM 3584 C C . PRO B 1 95 ? 78.397 7.346 -18.470 1.00 45.95 98 PRO B C 1
ATOM 3585 O O . PRO B 1 95 ? 77.464 8.008 -18.059 1.00 45.88 98 PRO B O 1
ATOM 3589 N N . ASP B 1 96 ? 79.010 7.618 -19.606 1.00 45.96 99 ASP B N 1
ATOM 3590 C CA . ASP B 1 96 ? 78.458 8.601 -20.510 1.00 44.86 99 ASP B CA 1
ATOM 3591 C C . ASP B 1 96 ? 77.351 7.895 -21.308 1.00 42.70 99 ASP B C 1
ATOM 3592 O O . ASP B 1 96 ? 76.290 8.466 -21.523 1.00 41.46 99 ASP B O 1
ATOM 3597 N N . ILE B 1 97 ? 77.594 6.649 -21.730 1.00 41.09 100 ILE B N 1
ATOM 3598 C CA . ILE B 1 97 ? 76.568 5.876 -22.457 1.00 39.66 100 ILE B CA 1
ATOM 3599 C C . ILE B 1 97 ? 76.415 4.480 -21.826 1.00 38.77 100 ILE B C 1
ATOM 3600 O O . ILE B 1 97 ? 77.387 3.894 -21.330 1.00 39.83 100 ILE B O 1
ATOM 3605 N N . PHE B 1 98 ? 75.187 3.968 -21.817 1.00 37.03 101 PHE B N 1
ATOM 3606 C CA . PHE B 1 98 ? 74.894 2.675 -21.203 1.00 35.75 101 PHE B CA 1
ATOM 3607 C C . PHE B 1 98 ? 73.984 1.860 -22.112 1.00 35.27 101 PHE B C 1
ATOM 3608 O O . PHE B 1 98 ? 73.509 2.376 -23.124 1.00 35.68 101 PHE B O 1
ATOM 3616 N N . PHE B 1 99 ? 73.751 0.598 -21.746 1.00 34.81 102 PHE B N 1
ATOM 3617 C CA . PHE B 1 99 ? 73.048 -0.357 -22.603 1.00 33.14 102 PHE B CA 1
ATOM 3618 C C . PHE B 1 99 ? 71.867 -1.002 -21.897 1.00 33.00 102 PHE B C 1
ATOM 3619 O O . PHE B 1 99 ? 72.012 -1.533 -20.797 1.00 34.75 102 PHE B O 1
ATOM 3627 N N . LEU B 1 100 ? 70.697 -0.954 -22.540 1.00 31.69 103 LEU B N 1
ATOM 3628 C CA . LEU B 1 100 ? 69.473 -1.561 -22.006 1.00 30.55 103 LEU B CA 1
ATOM 3629 C C . LEU B 1 100 ? 68.563 -2.234 -23.076 1.00 28.93 103 LEU B C 1
ATOM 3630 O O . LEU B 1 100 ? 68.614 -1.893 -24.259 1.00 26.91 103 LEU B O 1
ATOM 3635 N N . ALA B 1 101 ? 67.717 -3.164 -22.614 1.00 28.11 104 ALA B N 1
ATOM 3636 C CA . ALA B 1 101 ? 66.624 -3.736 -23.413 1.00 28.47 104 ALA B CA 1
ATOM 3637 C C . ALA B 1 101 ? 65.601 -2.609 -23.531 1.00 26.82 104 ALA B C 1
ATOM 3638 O O . ALA B 1 101 ? 65.359 -1.940 -22.570 1.00 29.18 104 ALA B O 1
ATOM 3640 N N . HIS B 1 102 ? 65.003 -2.403 -24.700 1.00 29.69 105 HIS B N 1
ATOM 3641 C CA . HIS B 1 102 ? 64.118 -1.245 -24.937 1.00 30.54 105 HIS B CA 1
ATOM 3642 C C . HIS B 1 102 ? 62.901 -1.110 -24.050 1.00 32.73 105 HIS B C 1
ATOM 3643 O O . HIS B 1 102 ? 62.330 -0.022 -23.976 1.00 32.91 105 HIS B O 1
ATOM 3650 N N . ASP B 1 103 ? 62.454 -2.197 -23.430 1.00 34.85 106 ASP B N 1
ATOM 3651 C CA . ASP B 1 103 ? 61.279 -2.103 -22.566 1.00 38.14 106 ASP B CA 1
ATOM 3652 C C . ASP B 1 103 ? 61.519 -1.279 -21.316 1.00 37.49 106 ASP B C 1
ATOM 3653 O O . ASP B 1 103 ? 60.568 -0.880 -20.668 1.00 38.43 106 ASP B O 1
ATOM 3658 N N . ASN B 1 104 ? 62.783 -0.996 -21.015 1.00 36.10 107 ASN B N 1
ATOM 3659 C CA . ASN B 1 104 ? 63.146 -0.157 -19.898 1.00 36.91 107 ASN B CA 1
ATOM 3660 C C . ASN B 1 104 ? 63.206 1.324 -20.269 1.00 34.76 107 ASN B C 1
ATOM 3661 O O . ASN B 1 104 ? 63.591 2.159 -19.435 1.00 34.42 107 ASN B O 1
ATOM 3666 N N . THR B 1 105 ? 62.840 1.639 -21.506 1.00 32.89 108 THR B N 1
ATOM 3667 C CA . THR B 1 105 ? 62.930 3.001 -22.024 1.00 32.87 108 THR B CA 1
ATOM 3668 C C . THR B 1 105 ? 62.154 3.998 -21.199 1.00 32.57 108 THR B C 1
ATOM 3669 O O . THR B 1 105 ? 62.714 4.950 -20.739 1.00 33.19 108 THR B O 1
ATOM 3673 N N . GLY B 1 106 ? 60.865 3.766 -21.007 1.00 33.79 109 GLY B N 1
ATOM 3674 C CA . GLY B 1 106 ? 60.034 4.683 -20.225 1.00 34.87 109 GLY B CA 1
ATOM 3675 C C . GLY B 1 106 ? 60.533 4.872 -18.796 1.00 36.13 109 GLY B C 1
ATOM 3676 O O . GLY B 1 106 ? 60.575 5.991 -18.278 1.00 36.55 109 GLY B O 1
ATOM 3677 N N . SER B 1 107 ? 60.915 3.775 -18.161 1.00 35.63 110 SER B N 1
ATOM 3678 C CA . SER B 1 107 ? 61.381 3.823 -16.789 1.00 36.83 110 SER B CA 1
ATOM 3679 C C . SER B 1 107 ? 62.708 4.568 -16.704 1.00 35.25 110 SER B C 1
ATOM 3680 O O . SER B 1 107 ? 62.907 5.370 -15.823 1.00 37.28 110 SER B O 1
ATOM 3683 N N . ALA B 1 108 ? 63.604 4.318 -17.641 1.00 33.87 111 ALA B N 1
ATOM 3684 C CA . ALA B 1 108 ? 64.897 4.994 -17.648 1.00 32.93 111 ALA B CA 1
ATOM 3685 C C . ALA B 1 108 ? 64.681 6.490 -17.792 1.00 33.79 111 ALA B C 1
ATOM 3686 O O . ALA B 1 108 ? 65.326 7.279 -17.137 1.00 35.33 111 ALA B O 1
ATOM 3688 N N . TYR B 1 109 ? 63.769 6.877 -18.669 1.00 33.23 112 TYR B N 1
ATOM 3689 C CA . TYR B 1 109 ? 63.489 8.285 -18.868 1.00 33.17 112 TYR B CA 1
ATOM 3690 C C . TYR B 1 109 ? 62.811 8.912 -17.627 1.00 34.64 112 TYR B C 1
ATOM 3691 O O . TYR B 1 109 ? 63.283 9.918 -17.095 1.00 33.83 112 TYR B O 1
ATOM 3700 N N . LEU B 1 110 ? 61.724 8.299 -17.175 1.00 35.95 113 LEU B N 1
ATOM 3701 C CA . LEU B 1 110 ? 60.952 8.783 -16.028 1.00 38.46 113 LEU B CA 1
ATOM 3702 C C . LEU B 1 110 ? 61.786 8.979 -14.742 1.00 39.44 113 LEU B C 1
ATOM 3703 O O . LEU B 1 110 ? 61.476 9.842 -13.939 1.00 40.88 113 LEU B O 1
ATOM 3708 N N . GLN B 1 111 ? 62.843 8.190 -14.571 1.00 39.82 114 GLN B N 1
ATOM 3709 C CA . GLN B 1 111 ? 63.731 8.331 -13.429 1.00 41.24 114 GLN B CA 1
ATOM 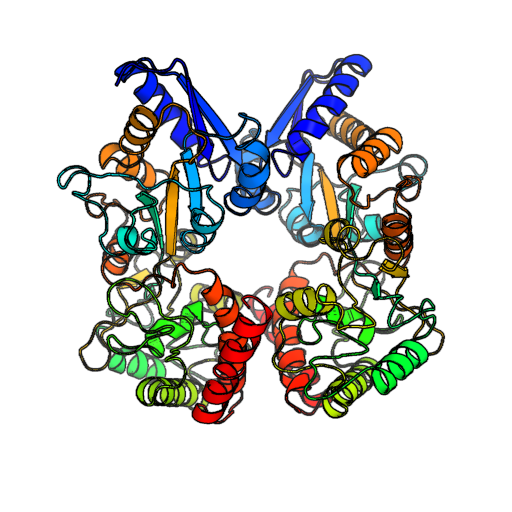3710 C C . GLN B 1 111 ? 64.785 9.439 -13.613 1.00 42.08 114 GLN B C 1
ATOM 3711 O O . GLN B 1 111 ? 65.557 9.716 -12.698 1.00 43.53 114 GLN B O 1
ATOM 3717 N N . GLY B 1 112 ? 64.836 10.072 -14.784 1.00 41.58 115 GLY B N 1
ATOM 3718 C CA . GLY B 1 112 ? 65.815 11.140 -15.028 1.00 41.18 115 GLY B CA 1
ATOM 3719 C C . GLY B 1 112 ? 67.216 10.591 -15.254 1.00 40.93 115 GLY B C 1
ATOM 3720 O O . GLY B 1 112 ? 68.216 11.237 -14.923 1.00 41.11 115 GLY B O 1
ATOM 3721 N N . LEU B 1 113 ? 67.297 9.383 -15.808 1.00 39.77 116 LEU B N 1
ATOM 3722 C CA . LEU B 1 113 ? 68.587 8.744 -16.045 1.00 38.94 116 LEU B CA 1
ATOM 3723 C C . LEU B 1 113 ? 68.956 8.716 -17.516 1.00 37.26 116 LEU B C 1
ATOM 3724 O O . LEU B 1 113 ? 70.119 8.797 -17.857 1.00 36.16 116 LEU B O 1
ATOM 3729 N N . ALA B 1 114 ? 67.953 8.599 -18.375 1.00 37.51 117 ALA B N 1
ATOM 3730 C CA . ALA B 1 114 ? 68.142 8.554 -19.833 1.00 36.94 117 ALA B CA 1
ATOM 3731 C C . ALA B 1 114 ? 67.838 9.911 -20.450 1.00 37.22 117 ALA B C 1
ATOM 3732 O O . ALA B 1 114 ? 66.721 10.418 -20.319 1.00 38.38 117 ALA B O 1
ATOM 3734 N N . ALA B 1 115 ? 68.822 10.487 -21.129 1.00 37.43 118 ALA B N 1
ATOM 3735 C CA . ALA B 1 115 ? 68.653 11.792 -21.773 1.00 39.03 118 ALA B CA 1
ATOM 3736 C C . ALA B 1 115 ? 68.249 11.655 -23.236 1.00 39.19 118 ALA B C 1
ATOM 3737 O O . ALA B 1 115 ? 68.574 10.658 -23.904 1.00 36.66 118 ALA B O 1
ATOM 3739 N N . GLU B 1 116 ? 67.537 12.672 -23.712 1.00 41.63 119 GLU B N 1
ATOM 3740 C CA . GLU B 1 116 ? 67.073 12.739 -25.088 1.00 43.23 119 GLU B CA 1
ATOM 3741 C C . GLU B 1 116 ? 68.236 12.933 -26.048 1.00 44.60 119 GLU B C 1
ATOM 3742 O O . GLU B 1 116 ? 69.116 13.740 -25.805 1.00 46.06 119 GLU B O 1
ATOM 3748 N N . ILE B 1 117 ? 68.229 12.180 -27.139 1.00 46.17 120 ILE B N 1
ATOM 3749 C CA . ILE B 1 117 ? 69.267 12.269 -28.154 1.00 48.61 120 ILE B CA 1
ATOM 3750 C C . ILE B 1 117 ? 68.628 12.917 -29.367 1.00 50.77 120 ILE B C 1
ATOM 3751 O O . ILE B 1 117 ? 67.650 12.415 -29.907 1.00 50.31 120 ILE B O 1
ATOM 3756 N N . LYS B 1 118 ? 69.176 14.050 -29.767 1.00 54.59 121 LYS B N 1
ATOM 3757 C CA . LYS B 1 118 ? 68.665 14.815 -30.896 1.00 58.19 121 LYS B CA 1
ATOM 3758 C C . LYS B 1 118 ? 69.495 14.381 -32.107 1.00 57.20 121 LYS B C 1
ATOM 3759 O O . LYS B 1 118 ? 70.727 14.492 -32.104 1.00 56.50 121 LYS B O 1
ATOM 3765 N N . LEU B 1 119 ? 68.822 13.887 -33.140 1.00 56.30 122 LEU B N 1
ATOM 3766 C CA . LEU B 1 119 ? 69.508 13.315 -34.292 1.00 56.18 122 LEU B CA 1
ATOM 3767 C C . LEU B 1 119 ? 69.129 13.904 -35.654 1.00 58.14 122 LEU B C 1
ATOM 3768 O O . LEU B 1 119 ? 67.981 14.285 -35.882 1.00 59.30 122 LEU B O 1
ATOM 3773 N N . SER B 1 120 ? 70.110 13.963 -36.553 1.00 58.55 123 SER B N 1
ATOM 3774 C CA . SER B 1 120 ? 69.892 14.429 -37.920 1.00 61.31 123 SER B CA 1
ATOM 3775 C C . SER B 1 120 ? 69.228 13.337 -38.711 1.00 60.29 123 SER B C 1
ATOM 3776 O O . SER B 1 120 ? 69.384 12.168 -38.383 1.00 59.25 123 SER B O 1
ATOM 3779 N N . LYS B 1 121 ? 68.526 13.703 -39.779 1.00 62.63 124 LYS B N 1
ATOM 3780 C CA . LYS B 1 121 ? 67.978 12.700 -40.684 1.00 62.16 124 LYS B CA 1
ATOM 3781 C C . LYS B 1 121 ? 69.140 11.851 -41.210 1.00 60.29 124 LYS B C 1
ATOM 3782 O O . LYS B 1 121 ? 69.015 10.636 -41.329 1.00 58.50 124 LYS B O 1
ATOM 3788 N N A ASP B 1 122 ? 70.263 12.499 -41.517 0.70 61.44 125 ASP B N 1
ATOM 3789 N N B ASP B 1 122 ? 70.266 12.497 -41.512 0.30 61.39 125 ASP B N 1
ATOM 3790 C CA A ASP B 1 122 ? 71.449 11.793 -42.003 0.70 61.26 125 ASP B CA 1
ATOM 3791 C CA B ASP B 1 122 ? 71.442 11.789 -42.006 0.30 60.91 125 ASP B CA 1
ATOM 3792 C C A ASP B 1 122 ? 72.016 10.849 -40.956 0.70 58.19 125 ASP B C 1
ATOM 3793 C C B ASP B 1 122 ? 71.965 10.815 -40.957 0.30 57.96 125 ASP B C 1
ATOM 3794 O O A ASP B 1 122 ? 72.630 9.846 -41.299 0.70 57.99 125 ASP B O 1
ATOM 3795 O O B ASP B 1 122 ? 72.494 9.758 -41.296 0.30 57.39 125 ASP B O 1
ATOM 3804 N N . GLU B 1 123 ? 71.810 11.175 -39.684 1.00 56.47 126 GLU B N 1
ATOM 3805 C CA . GLU B 1 123 ? 72.272 10.333 -38.580 1.00 53.84 126 GLU B CA 1
ATOM 3806 C C . GLU B 1 123 ? 71.318 9.163 -38.347 1.00 51.55 126 GLU B C 1
ATOM 3807 O O . GLU B 1 123 ? 71.749 8.100 -37.924 1.00 50.96 126 GLU B O 1
ATOM 3813 N N . LEU B 1 124 ? 70.034 9.364 -38.629 1.00 50.76 127 LEU B N 1
ATOM 3814 C CA . LEU B 1 124 ? 69.031 8.317 -38.490 1.00 49.23 127 LEU B CA 1
ATOM 3815 C C . LEU B 1 124 ? 69.074 7.321 -39.673 1.00 49.86 127 LEU B C 1
ATOM 3816 O O . LEU B 1 124 ? 68.671 6.158 -39.542 1.00 47.00 127 LEU B O 1
ATOM 3821 N N . LYS B 1 125 ? 69.592 7.784 -40.808 1.00 51.35 128 LYS B N 1
ATOM 3822 C CA . LYS B 1 125 ? 69.664 6.984 -42.025 1.00 52.09 128 LYS B CA 1
ATOM 3823 C C . LYS B 1 125 ? 70.260 5.588 -41.791 1.00 49.44 128 LYS B C 1
ATOM 3824 O O . LYS B 1 125 ? 71.316 5.445 -41.180 1.00 49.16 128 LYS B O 1
ATOM 3830 N N . GLY B 1 126 ? 69.558 4.554 -42.256 1.00 47.48 129 GLY B N 1
ATOM 3831 C CA . GLY B 1 126 ? 70.037 3.186 -42.116 1.00 45.19 129 GLY B CA 1
ATOM 3832 C C . GLY B 1 126 ? 69.556 2.462 -40.871 1.00 42.60 129 GLY B C 1
ATOM 3833 O O . GLY B 1 126 ? 69.764 1.248 -40.737 1.00 41.74 129 GLY B O 1
ATOM 3834 N N . PHE B 1 127 ? 68.920 3.187 -39.954 1.00 40.13 130 PHE B N 1
ATOM 3835 C CA . PHE B 1 127 ? 68.381 2.560 -38.759 1.00 37.58 130 PHE B CA 1
ATOM 3836 C C . PHE B 1 127 ? 66.990 1.971 -38.978 1.00 36.86 130 PHE B C 1
ATOM 3837 O O . PHE B 1 127 ? 66.139 2.584 -39.618 1.00 37.87 130 PHE B O 1
ATOM 3845 N N . ASN B 1 128 ? 66.773 0.789 -38.408 1.00 34.87 131 ASN B N 1
ATOM 3846 C CA . ASN B 1 128 ? 65.473 0.137 -38.409 1.00 34.38 131 ASN B CA 1
ATOM 3847 C C . ASN B 1 128 ? 64.449 1.100 -37.782 1.00 34.62 131 ASN B C 1
ATOM 3848 O O . ASN B 1 128 ? 64.580 1.495 -36.620 1.00 33.45 131 ASN B O 1
ATOM 3853 N N . LYS B 1 129 ? 63.429 1.467 -38.550 1.00 37.27 132 LYS B N 1
ATOM 3854 C CA . LYS B 1 129 ? 62.426 2.447 -38.099 1.00 37.91 132 LYS B CA 1
ATOM 3855 C C . LYS B 1 129 ? 61.630 2.051 -36.874 1.00 36.68 132 LYS B C 1
ATOM 3856 O O . LYS B 1 129 ? 61.409 2.881 -36.011 1.00 35.67 132 LYS B O 1
ATOM 3862 N N . GLN B 1 130 ? 61.174 0.800 -36.804 1.00 36.52 133 GLN B N 1
ATOM 3863 C CA . GLN B 1 130 ? 60.421 0.365 -35.638 1.00 36.00 133 GLN B CA 1
ATOM 3864 C C . GLN B 1 130 ? 61.362 0.202 -34.455 1.00 34.19 133 GLN B C 1
ATOM 3865 O O . GLN B 1 130 ? 60.941 0.334 -33.307 1.00 34.44 133 GLN B O 1
ATOM 3871 N N . ALA B 1 131 ? 62.636 -0.070 -34.723 1.00 33.42 134 ALA B N 1
ATOM 3872 C CA . ALA B 1 131 ? 63.612 -0.205 -33.633 1.00 32.19 134 ALA B CA 1
ATOM 3873 C C . ALA B 1 131 ? 63.792 1.150 -32.940 1.00 32.09 134 ALA B C 1
ATOM 3874 O O . ALA B 1 131 ? 63.869 1.236 -31.709 1.00 30.91 134 ALA B O 1
ATOM 3876 N N . LEU B 1 132 ? 63.845 2.214 -33.741 1.00 33.66 135 LEU B N 1
ATOM 3877 C CA . LEU B 1 132 ? 63.951 3.565 -33.213 1.00 34.30 135 LEU B CA 1
ATOM 3878 C C . LEU B 1 132 ? 62.718 3.897 -32.380 1.00 35.44 135 LEU B C 1
ATOM 3879 O O . LEU B 1 132 ? 62.846 4.430 -31.261 1.00 34.87 135 LEU B O 1
ATOM 3884 N N . LYS B 1 133 ? 61.527 3.579 -32.915 1.00 35.29 136 LYS B N 1
ATOM 3885 C CA . LYS B 1 133 ? 60.285 3.851 -32.192 1.00 36.52 136 LYS B CA 1
ATOM 3886 C C . LYS B 1 133 ? 60.281 3.119 -30.864 1.00 34.64 136 LYS B C 1
ATOM 3887 O O . LYS B 1 133 ? 59.798 3.652 -29.866 1.00 34.21 136 LYS B O 1
ATOM 3893 N N . ALA B 1 134 ? 60.817 1.898 -30.860 1.00 31.89 137 ALA B N 1
ATOM 3894 C CA . ALA B 1 134 ? 60.897 1.093 -29.643 1.00 31.83 137 ALA B CA 1
ATOM 3895 C C . ALA B 1 134 ? 61.707 1.820 -28.556 1.00 30.75 137 ALA B C 1
ATOM 3896 O O . ALA B 1 134 ? 61.480 1.620 -27.364 1.00 29.34 137 ALA B O 1
ATOM 3898 N N . MET B 1 135 ? 62.605 2.693 -28.994 1.00 29.62 138 MET B N 1
ATOM 3899 C CA . MET B 1 135 ? 63.462 3.472 -28.122 1.00 29.82 138 MET B CA 1
ATOM 3900 C C . MET B 1 135 ? 63.066 4.945 -28.055 1.00 31.83 138 MET B C 1
ATOM 3901 O O . MET B 1 135 ? 63.880 5.810 -27.741 1.00 32.61 138 MET B O 1
ATOM 3906 N N . ASN B 1 136 ? 61.799 5.223 -28.332 1.00 33.10 139 ASN B N 1
ATOM 3907 C CA . ASN B 1 136 ? 61.277 6.578 -28.314 1.00 33.43 139 ASN B CA 1
ATOM 3908 C C . ASN B 1 136 ? 60.116 6.627 -27.325 1.00 35.06 139 ASN B C 1
ATOM 3909 O O . ASN B 1 136 ? 59.190 5.819 -27.420 1.00 35.65 139 ASN B O 1
ATOM 3914 N N . TYR B 1 137 ? 60.181 7.564 -26.372 1.00 36.43 140 TYR B N 1
ATOM 3915 C CA . TYR B 1 137 ? 59.155 7.718 -25.326 1.00 37.86 140 TYR B CA 1
ATOM 3916 C C . TYR B 1 137 ? 58.916 9.197 -25.046 1.00 39.14 140 TYR B C 1
ATOM 3917 O O . TYR B 1 137 ? 59.865 9.984 -24.977 1.00 38.07 140 TYR B O 1
ATOM 3926 N N . ASP B 1 138 ? 57.644 9.554 -24.863 1.00 41.27 141 ASP B N 1
ATOM 3927 C CA . ASP B 1 138 ? 57.216 10.934 -24.629 1.00 43.11 141 ASP B CA 1
ATOM 3928 C C . ASP B 1 138 ? 57.679 11.794 -25.819 1.00 43.26 141 ASP B C 1
ATOM 3929 O O . ASP B 1 138 ? 58.062 12.944 -25.651 1.00 44.39 141 ASP B O 1
ATOM 3934 N N A ASN B 1 139 ? 57.634 11.204 -27.013 0.60 42.47 142 ASN B N 1
ATOM 3935 N N B ASN B 1 139 ? 57.606 11.206 -27.017 0.40 42.44 142 ASN B N 1
ATOM 3936 C CA A ASN B 1 139 ? 58.045 11.858 -28.253 0.60 42.34 142 ASN B CA 1
ATOM 3937 C CA B ASN B 1 139 ? 58.056 11.833 -28.266 0.40 42.42 142 ASN B CA 1
ATOM 3938 C C A ASN B 1 139 ? 59.527 12.254 -28.259 0.60 41.39 142 ASN B C 1
ATOM 3939 C C B ASN B 1 139 ? 59.521 12.259 -28.248 0.40 41.43 142 ASN B C 1
ATOM 3940 O O A ASN B 1 139 ? 59.905 13.253 -28.865 0.60 42.41 142 ASN B O 1
ATOM 3941 O O B ASN B 1 139 ? 59.880 13.285 -28.822 0.40 42.56 142 ASN B O 1
ATOM 3950 N N . LYS B 1 140 ? 60.361 11.453 -27.603 1.00 39.29 143 LYS B N 1
ATOM 3951 C CA . LYS B 1 140 ? 61.791 11.722 -27.526 1.00 38.32 143 LYS B CA 1
ATOM 3952 C C . LYS B 1 140 ? 62.598 10.484 -27.845 1.00 37.29 143 LYS B C 1
ATOM 3953 O O . LYS B 1 140 ? 62.324 9.397 -27.320 1.00 34.53 143 LYS B O 1
ATOM 3959 N N . GLN B 1 141 ? 63.612 10.648 -28.688 1.00 37.05 144 GLN B N 1
ATOM 3960 C CA . GLN B 1 141 ? 64.477 9.529 -29.031 1.00 35.39 144 GLN B CA 1
ATOM 3961 C C . GLN B 1 141 ? 65.449 9.393 -27.871 1.00 35.22 144 GLN B C 1
ATOM 3962 O O . GLN B 1 141 ? 66.220 10.306 -27.565 1.00 36.36 144 GLN B O 1
ATOM 3968 N N . LEU B 1 142 ? 65.377 8.255 -27.202 1.00 34.01 145 LEU B N 1
ATOM 3969 C CA . LEU B 1 142 ? 66.165 8.021 -26.012 1.00 33.60 145 LEU B CA 1
ATOM 3970 C C . LEU B 1 142 ? 67.289 7.016 -26.201 1.00 32.74 145 LEU B C 1
ATOM 3971 O O . LEU B 1 142 ? 68.112 6.846 -25.301 1.00 33.20 145 LEU B O 1
ATOM 3976 N N . ALA B 1 143 ? 67.334 6.348 -27.344 1.00 31.21 146 ALA B N 1
ATOM 3977 C CA . ALA B 1 143 ? 68.417 5.398 -27.576 1.00 31.92 146 ALA B CA 1
ATOM 3978 C C . ALA B 1 143 ? 68.533 5.029 -29.040 1.00 32.00 146 ALA B C 1
ATOM 3979 O O . ALA B 1 143 ? 67.623 5.308 -29.828 1.00 32.36 146 ALA B O 1
ATOM 3981 N N . LEU B 1 144 ? 69.674 4.427 -29.385 1.00 31.61 147 LEU B N 1
ATOM 3982 C CA . LEU B 1 144 ? 69.967 3.954 -30.736 1.00 30.92 147 LEU B CA 1
ATOM 3983 C C . LEU B 1 144 ? 70.034 2.451 -30.653 1.00 30.81 147 LEU B C 1
ATOM 3984 O O . LEU B 1 144 ? 70.689 1.898 -29.770 1.00 30.81 147 LEU B O 1
ATOM 3989 N N . PRO B 1 145 ? 69.370 1.758 -31.571 1.00 31.29 148 PRO B N 1
ATOM 3990 C CA . PRO B 1 145 ? 69.327 0.312 -31.475 1.00 30.45 148 PRO B CA 1
ATOM 3991 C C . PRO B 1 145 ? 70.581 -0.392 -31.992 1.00 32.05 148 PRO B C 1
ATOM 3992 O O . PRO B 1 145 ? 71.098 -0.049 -33.064 1.00 35.07 148 PRO B O 1
ATOM 3996 N N . ALA B 1 146 ? 71.065 -1.361 -31.229 1.00 30.39 149 ALA B N 1
ATOM 3997 C CA . ALA B 1 146 ? 72.240 -2.118 -31.602 1.00 30.85 149 ALA B CA 1
ATOM 3998 C C . ALA B 1 146 ? 71.847 -3.522 -32.063 1.00 30.52 149 ALA B C 1
ATOM 3999 O O . ALA B 1 146 ? 72.260 -3.963 -33.115 1.00 30.46 149 ALA B O 1
ATOM 4001 N N . ILE B 1 147 ? 71.027 -4.193 -31.265 1.00 31.93 150 ILE B N 1
ATOM 4002 C CA . ILE B 1 147 ? 70.574 -5.552 -31.531 1.00 32.57 150 ILE B CA 1
ATOM 4003 C C . ILE B 1 147 ? 69.070 -5.605 -31.562 1.00 32.96 150 ILE B C 1
ATOM 4004 O O . ILE B 1 147 ? 68.400 -5.009 -30.718 1.00 34.37 150 ILE B O 1
ATOM 4009 N N . VAL B 1 148 ? 68.522 -6.337 -32.520 1.00 33.57 151 VAL B N 1
ATOM 4010 C CA . VAL B 1 148 ? 67.082 -6.497 -32.573 1.00 33.33 151 VAL B CA 1
ATOM 4011 C C . VAL B 1 148 ? 66.799 -7.989 -32.604 1.00 34.51 151 VAL B C 1
ATOM 4012 O O . VAL B 1 148 ? 67.631 -8.770 -33.080 1.00 35.30 151 VAL B O 1
ATOM 4016 N N . GLU B 1 149 ? 65.661 -8.403 -32.066 1.00 34.01 152 GLU B N 1
ATOM 4017 C CA . GLU B 1 149 ? 65.289 -9.798 -32.210 1.00 35.64 152 GLU B CA 1
ATOM 4018 C C . GLU B 1 149 ? 63.781 -9.993 -32.375 1.00 34.15 152 GLU B C 1
ATOM 4019 O O . GLU B 1 149 ? 62.979 -9.217 -31.874 1.00 32.63 152 GLU B O 1
ATOM 4025 N N . THR B 1 150 ? 63.429 -11.014 -33.151 1.00 29.63 153 THR B N 1
ATOM 4026 C CA . THR B 1 150 ? 62.040 -11.406 -33.366 1.00 28.35 153 THR B CA 1
ATOM 4027 C C . THR B 1 150 ? 62.045 -12.905 -33.606 1.00 27.38 153 THR B C 1
ATOM 4028 O O . THR B 1 150 ? 63.112 -13.526 -33.731 1.00 27.80 153 THR B O 1
ATOM 4032 N N . THR B 1 151 ? 60.862 -13.483 -33.720 1.00 26.18 154 THR B N 1
ATOM 4033 C CA . THR B 1 151 ? 60.747 -14.859 -34.141 1.00 24.78 154 THR B CA 1
ATOM 4034 C C . THR B 1 151 ? 60.646 -14.842 -35.663 1.00 26.12 154 THR B C 1
ATOM 4035 O O . THR B 1 151 ? 60.541 -13.776 -36.293 1.00 27.22 154 THR B O 1
ATOM 4039 N N . ALA B 1 152 ? 60.715 -16.037 -36.235 1.00 26.37 155 ALA B N 1
ATOM 4040 C CA . ALA B 1 152 ? 60.584 -16.294 -37.669 1.00 26.72 155 ALA B CA 1
ATOM 4041 C C . ALA B 1 152 ? 60.047 -17.722 -37.745 1.00 26.20 155 ALA B C 1
ATOM 4042 O O . ALA B 1 152 ? 59.850 -18.351 -36.704 1.00 24.23 155 ALA B O 1
ATOM 4044 N N A LEU B 1 153 ? 59.845 -18.218 -38.968 0.50 26.66 156 LEU B N 1
ATOM 4045 N N B LEU B 1 153 ? 59.826 -18.230 -38.957 0.50 27.09 156 LEU B N 1
ATOM 4046 C CA A LEU B 1 153 ? 59.302 -19.548 -39.205 0.50 26.73 156 LEU B CA 1
ATOM 4047 C CA B LEU B 1 153 ? 59.290 -19.573 -39.135 0.50 27.39 156 LEU B CA 1
ATOM 4048 C C A LEU B 1 153 ? 60.360 -20.497 -39.744 0.50 28.08 156 LEU B C 1
ATOM 4049 C C B LEU B 1 153 ? 60.325 -20.508 -39.736 0.50 28.51 156 LEU B C 1
ATOM 4050 O O A LEU B 1 153 ? 60.783 -20.366 -40.894 0.50 27.88 156 LEU B O 1
ATOM 4051 O O B LEU B 1 153 ? 60.699 -20.375 -40.904 0.50 28.24 156 LEU B O 1
ATOM 4060 N N . PHE B 1 154 ? 60.778 -21.453 -38.914 1.00 28.12 157 PHE B N 1
ATOM 4061 C CA . PHE B 1 154 ? 61.721 -22.463 -39.331 1.00 28.17 157 PHE B CA 1
ATOM 4062 C C . PHE B 1 154 ? 60.899 -23.660 -39.819 1.00 28.99 157 PHE B C 1
ATOM 4063 O O . PHE B 1 154 ? 59.808 -23.977 -39.260 1.00 28.20 157 PHE B O 1
ATOM 4071 N N . TYR B 1 155 ? 61.394 -24.339 -40.840 1.00 28.41 158 TYR B N 1
ATOM 4072 C CA . TYR B 1 155 ? 60.724 -25.522 -41.286 1.00 29.69 158 TYR B CA 1
ATOM 4073 C C . TYR B 1 155 ? 61.737 -26.554 -41.685 1.00 30.77 158 TYR B C 1
ATOM 4074 O O . TYR B 1 155 ? 62.844 -26.217 -42.074 1.00 34.46 158 TYR B O 1
ATOM 4083 N N . ASN B 1 156 ? 61.357 -27.817 -41.548 1.00 30.86 159 ASN B N 1
ATOM 4084 C CA . ASN B 1 156 ? 62.213 -28.943 -41.885 1.00 31.52 159 ASN B CA 1
ATOM 4085 C C . ASN B 1 156 ? 61.886 -29.354 -43.308 1.00 31.12 159 ASN B C 1
ATOM 4086 O O . ASN B 1 156 ? 60.848 -29.904 -43.555 1.00 31.86 159 ASN B O 1
ATOM 4091 N N . LYS B 1 157 ? 62.783 -29.114 -44.236 1.00 31.82 160 LYS B N 1
ATOM 4092 C CA . LYS B 1 157 ? 62.495 -29.421 -45.619 1.00 34.15 160 LYS B CA 1
ATOM 4093 C C . LYS B 1 157 ? 62.196 -30.880 -45.902 1.00 36.74 160 LYS B C 1
ATOM 4094 O O . LYS B 1 157 ? 61.525 -31.152 -46.875 1.00 37.84 160 LYS B O 1
ATOM 4100 N N . LYS B 1 158 ? 62.652 -31.821 -45.070 1.00 38.52 161 LYS B N 1
ATOM 4101 C CA . LYS B 1 158 ? 62.329 -33.216 -45.325 1.00 41.11 161 LYS B CA 1
ATOM 4102 C C . LYS B 1 158 ? 60.840 -33.430 -45.126 1.00 40.68 161 LYS B C 1
ATOM 4103 O O . LYS B 1 158 ? 60.297 -34.370 -45.677 1.00 42.68 161 LYS B O 1
ATOM 4109 N N . LEU B 1 159 ? 60.190 -32.580 -44.320 1.00 38.72 162 LEU B N 1
ATOM 4110 C CA . LEU B 1 159 ? 58.744 -32.704 -44.040 1.00 38.27 162 LEU B CA 1
ATOM 4111 C C . LEU B 1 159 ? 57.907 -31.667 -44.764 1.00 37.93 162 LEU B C 1
ATOM 4112 O O . LEU B 1 159 ? 56.744 -31.936 -45.101 1.00 39.02 162 LEU B O 1
ATOM 4117 N N . VAL B 1 160 ? 58.484 -30.480 -44.957 1.00 36.21 163 VAL B N 1
ATOM 4118 C CA . VAL B 1 160 ? 57.830 -29.367 -45.649 1.00 37.17 163 VAL B CA 1
ATOM 4119 C C . VAL B 1 160 ? 58.821 -28.849 -46.704 1.00 38.03 163 VAL B C 1
ATOM 4120 O O . VAL B 1 160 ? 59.786 -28.166 -46.376 1.00 38.42 163 VAL B O 1
ATOM 4124 N N A LYS B 1 161 ? 58.606 -29.200 -47.965 0.50 39.01 164 LYS B N 1
ATOM 4125 N N B LYS B 1 161 ? 58.561 -29.190 -47.966 0.50 39.01 164 LYS B N 1
ATOM 4126 C CA A LYS B 1 161 ? 59.521 -28.776 -49.019 0.50 39.48 164 LYS B CA 1
ATOM 4127 C CA B LYS B 1 161 ? 59.420 -28.804 -49.082 0.50 39.55 164 LYS B CA 1
ATOM 4128 C C A LYS B 1 161 ? 59.544 -27.271 -49.278 0.50 38.27 164 LYS B C 1
ATOM 4129 C C B LYS B 1 161 ? 59.531 -27.295 -49.256 0.50 38.25 164 LYS B C 1
ATOM 4130 O O A LYS B 1 161 ? 60.610 -26.703 -49.503 0.50 37.76 164 LYS B O 1
ATOM 4131 O O B LYS B 1 161 ? 60.628 -26.753 -49.397 0.50 37.62 164 LYS B O 1
ATOM 4142 N N . ASN B 1 162 ? 58.372 -26.642 -49.241 1.00 37.75 165 ASN B N 1
ATOM 4143 C CA . ASN B 1 162 ? 58.229 -25.216 -49.541 1.00 37.17 165 ASN B CA 1
ATOM 4144 C C . ASN B 1 162 ? 57.916 -24.280 -48.382 1.00 36.12 165 ASN B C 1
ATOM 4145 O O . ASN B 1 162 ? 57.168 -24.615 -47.476 1.00 35.02 165 ASN B O 1
ATOM 4150 N N . ALA B 1 163 ? 58.496 -23.084 -48.464 1.00 36.53 166 ALA B N 1
ATOM 4151 C CA . ALA B 1 163 ? 58.314 -22.032 -47.467 1.00 34.98 166 ALA B CA 1
ATOM 4152 C C . ALA B 1 163 ? 56.849 -21.657 -47.438 1.00 34.44 166 ALA B C 1
ATOM 4153 O O . ALA B 1 163 ? 56.290 -21.274 -48.465 1.00 36.06 166 ALA B O 1
ATOM 4155 N N . PRO B 1 164 ? 56.206 -21.798 -46.276 1.00 33.99 167 PRO B N 1
ATOM 4156 C CA . PRO B 1 164 ? 54.795 -21.443 -46.165 1.00 33.74 167 PRO B CA 1
ATOM 4157 C C . PRO B 1 164 ? 54.576 -19.938 -46.327 1.00 34.14 167 PRO B C 1
ATOM 4158 O O . PRO B 1 164 ? 55.201 -19.141 -45.626 1.00 33.68 167 PRO B O 1
ATOM 4162 N N . GLN B 1 165 ? 53.679 -19.574 -47.231 1.00 34.70 168 GLN B N 1
ATOM 4163 C CA . GLN B 1 165 ? 53.378 -18.188 -47.534 1.00 36.04 168 GLN B CA 1
ATOM 4164 C C . GLN B 1 165 ? 52.165 -17.653 -46.795 1.00 36.05 168 GLN B C 1
ATOM 4165 O O . GLN B 1 165 ? 52.063 -16.448 -46.575 1.00 36.71 168 GLN B O 1
ATOM 4171 N N . THR B 1 166 ? 51.234 -18.539 -46.437 1.00 36.59 169 THR B N 1
ATOM 4172 C CA . THR B 1 166 ? 50.020 -18.132 -45.741 1.00 36.20 169 THR B CA 1
ATOM 4173 C C . THR B 1 166 ? 49.829 -18.979 -44.501 1.00 36.08 169 THR B C 1
ATOM 4174 O O . THR B 1 166 ? 50.359 -20.084 -44.391 1.00 36.10 169 THR B O 1
ATOM 4178 N N . LEU B 1 167 ? 49.055 -18.456 -43.571 1.00 36.35 170 LEU B N 1
ATOM 4179 C CA . LEU B 1 167 ? 48.724 -19.187 -42.378 1.00 37.00 170 LEU B CA 1
ATOM 4180 C C . LEU B 1 167 ? 47.890 -20.419 -42.746 1.00 37.22 170 LEU B C 1
ATOM 4181 O O . LEU B 1 167 ? 48.039 -21.491 -42.160 1.00 36.46 170 LEU B O 1
ATOM 4186 N N . GLU B 1 168 ? 47.041 -20.274 -43.752 1.00 38.96 171 GLU B N 1
ATOM 4187 C CA . GLU B 1 168 ? 46.187 -21.392 -44.225 1.00 40.57 171 GLU B CA 1
ATOM 4188 C C . GLU B 1 168 ? 47.090 -22.558 -44.686 1.00 39.18 171 GLU B C 1
ATOM 4189 O O . GLU B 1 168 ? 46.774 -23.724 -44.499 1.00 39.42 171 GLU B O 1
ATOM 4195 N N . GLU B 1 169 ? 48.239 -22.213 -45.264 1.00 38.20 172 GLU B N 1
ATOM 4196 C CA . GLU B 1 169 ? 49.240 -23.188 -45.716 1.00 37.05 172 GLU B CA 1
ATOM 4197 C C . GLU B 1 169 ? 49.930 -23.847 -44.511 1.00 35.94 172 GLU B C 1
ATOM 4198 O O . GLU B 1 169 ? 50.158 -25.064 -44.504 1.00 35.10 172 GLU B O 1
ATOM 4204 N N . VAL B 1 170 ? 50.293 -23.036 -43.512 1.00 34.16 173 VAL B N 1
ATOM 4205 C CA . VAL B 1 170 ? 50.864 -23.555 -42.280 1.00 31.82 173 VAL B CA 1
ATOM 4206 C C . VAL B 1 170 ? 49.837 -24.539 -41.661 1.00 34.26 173 VAL B C 1
ATOM 4207 O O . VAL B 1 170 ? 50.186 -25.634 -41.252 1.00 34.26 173 VAL B O 1
ATOM 4211 N N . GLU B 1 171 ? 48.573 -24.136 -41.602 1.00 36.50 174 GLU B N 1
ATOM 4212 C CA . GLU B 1 171 ? 47.506 -25.014 -41.088 1.00 38.59 174 GLU B CA 1
ATOM 4213 C C . GLU B 1 171 ? 47.392 -26.312 -41.887 1.00 38.69 174 GLU B C 1
ATOM 4214 O O . GLU B 1 171 ? 47.276 -27.388 -41.312 1.00 39.07 174 GLU B O 1
ATOM 4220 N N . ALA B 1 172 ? 47.441 -26.195 -43.213 1.00 38.35 175 ALA B N 1
ATOM 4221 C CA . ALA B 1 172 ? 47.387 -27.350 -44.085 1.00 39.29 175 ALA B CA 1
ATOM 4222 C C . ALA B 1 172 ? 48.548 -28.298 -43.775 1.00 38.21 175 ALA B C 1
ATOM 4223 O O . ALA B 1 172 ? 48.372 -29.526 -43.750 1.00 38.58 175 ALA B O 1
ATOM 4225 N N . ASN B 1 173 ? 49.735 -27.738 -43.548 1.00 36.70 176 ASN B N 1
ATOM 4226 C CA . ASN B 1 173 ? 50.880 -28.566 -43.176 1.00 37.21 176 ASN B CA 1
ATOM 4227 C C . ASN B 1 173 ? 50.658 -29.177 -41.796 1.00 37.87 176 ASN B C 1
ATOM 4228 O O . ASN B 1 173 ? 51.013 -30.326 -41.579 1.00 39.27 176 ASN B O 1
ATOM 4233 N N . ALA B 1 174 ? 50.044 -28.422 -40.877 1.00 36.71 177 ALA B N 1
ATOM 4234 C CA . ALA B 1 174 ? 49.704 -28.967 -39.564 1.00 37.88 177 ALA B CA 1
ATOM 4235 C C . ALA B 1 174 ? 48.814 -30.231 -39.720 1.00 40.03 177 ALA B C 1
ATOM 4236 O O . ALA B 1 174 ? 49.124 -31.282 -39.159 1.00 39.71 177 ALA B O 1
ATOM 4238 N N . ALA B 1 175 ? 47.737 -30.113 -40.505 1.00 41.22 178 ALA B N 1
ATOM 4239 C CA . ALA B 1 175 ? 46.774 -31.217 -40.725 1.00 43.68 178 ALA B CA 1
ATOM 4240 C C . ALA B 1 175 ? 47.379 -32.472 -41.323 1.00 44.67 178 ALA B C 1
ATOM 4241 O O . ALA B 1 175 ? 46.975 -33.571 -40.978 1.00 45.94 178 ALA B O 1
ATOM 4243 N N . LYS B 1 176 ? 48.351 -32.308 -42.209 1.00 45.70 179 LYS B N 1
ATOM 4244 C CA . LYS B 1 176 ? 48.940 -33.440 -42.908 1.00 47.92 179 LYS B CA 1
ATOM 4245 C C . LYS B 1 176 ? 49.989 -34.169 -42.121 1.00 47.97 179 LYS B C 1
ATOM 4246 O O . LYS B 1 176 ? 50.047 -35.398 -42.152 1.00 47.55 179 LYS B O 1
ATOM 4252 N N . LEU B 1 177 ? 50.838 -33.407 -41.444 1.00 47.11 180 LEU B N 1
ATOM 4253 C CA . LEU B 1 177 ? 51.991 -33.968 -40.757 1.00 48.07 180 LEU B CA 1
ATOM 4254 C C . LEU B 1 177 ? 51.807 -34.315 -39.283 1.00 49.81 180 LEU B C 1
ATOM 4255 O O . LEU B 1 177 ? 52.671 -34.972 -38.702 1.00 52.00 180 LEU B O 1
ATOM 4260 N N . THR B 1 178 ? 50.711 -33.889 -38.668 1.00 50.39 181 THR B N 1
ATOM 4261 C CA . THR B 1 178 ? 50.519 -34.145 -37.245 1.00 49.96 181 THR B CA 1
ATOM 4262 C C . THR B 1 178 ? 50.043 -35.582 -36.995 1.00 54.70 181 THR B C 1
ATOM 4263 O O . THR B 1 178 ? 48.979 -35.965 -37.455 1.00 55.02 181 THR B O 1
ATOM 4267 N N . ASP B 1 179 ? 50.846 -36.357 -36.276 1.00 58.97 182 ASP B N 1
ATOM 4268 C CA . ASP B 1 179 ? 50.545 -37.755 -35.951 1.00 64.99 182 ASP B CA 1
ATOM 4269 C C . ASP B 1 179 ? 50.525 -37.915 -34.441 1.00 68.29 182 ASP B C 1
ATOM 4270 O O . ASP B 1 179 ? 51.486 -37.556 -33.740 1.00 67.68 182 ASP B O 1
ATOM 4275 N N . SER B 1 180 ? 49.441 -38.499 -33.953 1.00 72.91 183 SER B N 1
ATOM 4276 C CA . SER B 1 180 ? 49.156 -38.618 -32.514 1.00 76.28 183 SER B CA 1
ATOM 4277 C C . SER B 1 180 ? 50.296 -39.104 -31.562 1.00 77.76 183 SER B C 1
ATOM 4278 O O . SER B 1 180 ? 50.877 -38.289 -30.806 1.00 76.42 183 SER B O 1
ATOM 4281 N N A LYS B 1 181 ? 50.603 -40.402 -31.635 0.50 80.04 184 LYS B N 1
ATOM 4282 N N B LYS B 1 181 ? 50.604 -40.402 -31.599 0.50 80.21 184 LYS B N 1
ATOM 4283 C CA A LYS B 1 181 ? 51.601 -41.047 -30.771 0.50 81.22 184 LYS B CA 1
ATOM 4284 C CA B LYS B 1 181 ? 51.624 -41.000 -30.714 0.50 81.42 184 LYS B CA 1
ATOM 4285 C C A LYS B 1 181 ? 53.052 -40.749 -31.154 0.50 80.35 184 LYS B C 1
ATOM 4286 C C B LYS B 1 181 ? 53.082 -40.788 -31.144 0.50 80.57 184 LYS B C 1
ATOM 4287 O O A LYS B 1 181 ? 53.876 -40.429 -30.288 0.50 80.42 184 LYS B O 1
ATOM 4288 O O B LYS B 1 181 ? 53.951 -40.570 -30.290 0.50 80.82 184 LYS B O 1
ATOM 4299 N N . LYS B 1 182 ? 53.355 -40.848 -32.449 1.00 80.04 185 LYS B N 1
ATOM 4300 C CA . LYS B 1 182 ? 54.735 -40.665 -32.969 1.00 78.25 185 LYS B CA 1
ATOM 4301 C C . LYS B 1 182 ? 55.434 -39.354 -32.619 1.00 74.01 185 LYS B C 1
ATOM 4302 O O . LYS B 1 182 ? 56.565 -39.138 -33.044 1.00 74.12 185 LYS B O 1
ATOM 4308 N N . LYS B 1 183 ? 54.791 -38.501 -31.829 1.00 70.35 186 LYS B N 1
ATOM 4309 C CA . LYS B 1 183 ? 55.321 -37.176 -31.528 1.00 66.67 186 LYS B CA 1
ATOM 4310 C C . LYS B 1 183 ? 55.630 -36.411 -32.822 1.00 61.58 186 LYS B C 1
ATOM 4311 O O . LYS B 1 183 ? 56.592 -35.662 -32.857 1.00 61.53 186 LYS B O 1
ATOM 4317 N N . GLN B 1 184 ? 54.849 -36.599 -33.885 1.00 57.31 187 GLN B N 1
ATOM 4318 C CA . GLN B 1 184 ? 55.084 -35.807 -35.094 1.00 53.07 187 GLN B CA 1
ATOM 4319 C C . GLN B 1 184 ? 54.052 -34.686 -35.166 1.00 48.96 187 GLN B C 1
ATOM 4320 O O . GLN B 1 184 ? 52.855 -34.928 -35.096 1.00 48.11 187 GLN B O 1
ATOM 4326 N N . TYR B 1 185 ? 54.532 -33.455 -35.301 1.00 44.50 188 TYR B N 1
ATOM 4327 C CA . TYR B 1 185 ? 53.657 -32.298 -35.383 1.00 42.05 188 TYR B CA 1
ATOM 4328 C C . TYR B 1 185 ? 54.000 -31.470 -36.605 1.00 40.44 188 TYR B C 1
ATOM 4329 O O . TYR B 1 185 ? 55.172 -31.224 -36.886 1.00 40.27 188 TYR B O 1
ATOM 4338 N N . GLY B 1 186 ? 52.988 -31.033 -37.341 1.00 39.23 189 GLY B N 1
ATOM 4339 C CA . GLY B 1 186 ? 53.245 -30.192 -38.502 1.00 38.63 189 GLY B CA 1
ATOM 4340 C C . GLY B 1 186 ? 53.564 -28.737 -38.155 1.00 37.29 189 GLY B C 1
ATOM 4341 O O . GLY B 1 186 ? 54.279 -28.056 -38.886 1.00 37.41 189 GLY B O 1
ATOM 4342 N N . MET B 1 187 ? 53.052 -28.275 -37.026 1.00 36.67 190 MET B N 1
ATOM 4343 C CA . MET B 1 187 ? 53.174 -26.886 -36.619 1.00 36.16 190 MET B CA 1
ATOM 4344 C C . MET B 1 187 ? 53.409 -26.768 -35.107 1.00 33.36 190 MET B C 1
ATOM 4345 O O . MET B 1 187 ? 52.680 -27.356 -34.325 1.00 33.80 190 MET B O 1
ATOM 4350 N N . LEU B 1 188 ? 54.432 -26.030 -34.699 1.00 30.99 191 LEU B N 1
ATOM 4351 C CA . LEU B 1 188 ? 54.647 -25.781 -33.273 1.00 29.76 191 LEU B CA 1
ATOM 4352 C C . LEU B 1 188 ? 55.096 -24.393 -32.985 1.00 28.52 191 LEU B C 1
ATOM 4353 O O . LEU B 1 188 ? 55.786 -23.757 -33.784 1.00 30.21 191 LEU B O 1
ATOM 4358 N N . PHE B 1 189 ? 54.663 -23.935 -31.831 1.00 27.69 192 PHE B N 1
ATOM 4359 C CA . PHE B 1 189 ? 55.136 -22.717 -31.209 1.00 28.50 192 PHE B CA 1
ATOM 4360 C C . PHE B 1 189 ? 54.639 -22.771 -29.759 1.00 28.04 192 PHE B C 1
ATOM 4361 O O . PHE B 1 189 ? 53.679 -23.506 -29.458 1.00 27.12 192 PHE B O 1
ATOM 4369 N N . ASP B 1 190 ? 55.316 -22.077 -28.847 1.00 27.39 193 ASP B N 1
ATOM 4370 C CA . ASP B 1 190 ? 54.898 -22.120 -27.435 1.00 27.47 193 ASP B CA 1
ATOM 4371 C C . ASP B 1 190 ? 53.719 -21.209 -27.233 1.00 27.69 193 ASP B C 1
ATOM 4372 O O . ASP B 1 190 ? 53.862 -20.076 -26.768 1.00 27.29 193 ASP B O 1
ATOM 4377 N N . ALA B 1 191 ? 52.546 -21.738 -27.584 1.00 28.84 194 ALA B N 1
ATOM 4378 C CA . ALA B 1 191 ? 51.293 -21.006 -27.575 1.00 29.90 194 ALA B CA 1
ATOM 4379 C C . ALA B 1 191 ? 50.762 -20.612 -26.186 1.00 30.30 194 ALA B C 1
ATOM 4380 O O . ALA B 1 191 ? 49.760 -19.898 -26.114 1.00 29.60 194 ALA B O 1
ATOM 4382 N N . LYS B 1 192 ? 51.400 -21.077 -25.103 1.00 29.37 195 LYS B N 1
ATOM 4383 C CA . LYS B 1 192 ? 50.978 -20.682 -23.754 1.00 30.34 195 LYS B CA 1
ATOM 4384 C C . LYS B 1 192 ? 51.718 -19.377 -23.340 1.00 29.36 195 LYS B C 1
ATOM 4385 O O . LYS B 1 192 ? 51.445 -18.837 -22.288 1.00 29.79 195 LYS B O 1
ATOM 4391 N N . ASN B 1 193 ? 52.708 -18.940 -24.122 1.00 28.85 196 ASN B N 1
ATOM 4392 C CA . ASN B 1 193 ? 53.499 -17.738 -23.797 1.00 27.84 196 ASN B CA 1
ATOM 4393 C C . ASN B 1 193 ? 53.087 -16.634 -24.775 1.00 27.07 196 ASN B C 1
ATOM 4394 O O . ASN B 1 193 ? 53.129 -16.812 -25.983 1.00 26.69 196 ASN B O 1
ATOM 4399 N N . PHE B 1 194 ? 52.634 -15.518 -24.220 1.00 27.66 197 PHE B N 1
ATOM 4400 C CA . PHE B 1 194 ? 52.155 -14.380 -24.990 1.00 28.15 197 PHE B CA 1
ATOM 4401 C C . PHE B 1 194 ? 53.215 -13.862 -25.926 1.00 28.43 197 PHE B C 1
ATOM 4402 O O . PHE B 1 194 ? 52.884 -13.401 -27.029 1.00 29.74 197 PHE B O 1
ATOM 4410 N N . TYR B 1 195 ? 54.479 -13.932 -25.511 1.00 26.88 198 TYR B N 1
ATOM 4411 C CA . TYR B 1 195 ? 55.554 -13.500 -26.376 1.00 26.98 198 TYR B CA 1
ATOM 4412 C C . TYR B 1 195 ? 55.501 -14.238 -27.719 1.00 27.17 198 TYR B C 1
ATOM 4413 O O . TYR B 1 195 ? 55.678 -13.632 -28.768 1.00 29.89 198 TYR B O 1
ATOM 4422 N N . PHE B 1 196 ? 55.240 -15.539 -27.680 1.00 26.72 199 PHE B N 1
ATOM 4423 C CA . PHE B 1 196 ? 55.248 -16.362 -28.896 1.00 26.53 199 PHE B CA 1
ATOM 4424 C C . PHE B 1 196 ? 53.964 -16.349 -29.655 1.00 26.83 199 PHE B C 1
ATOM 4425 O O . PHE B 1 196 ? 54.006 -16.338 -30.886 1.00 25.41 199 PHE B O 1
ATOM 4433 N N . ASN B 1 197 ? 52.827 -16.328 -28.943 1.00 25.98 200 ASN B N 1
ATOM 4434 C CA . ASN B 1 197 ? 51.541 -16.348 -29.604 1.00 26.45 200 ASN B CA 1
ATOM 4435 C C . ASN B 1 197 ? 51.055 -14.975 -30.084 1.00 27.63 200 ASN B C 1
ATOM 4436 O O . ASN B 1 197 ? 50.089 -14.881 -30.863 1.00 28.50 200 ASN B O 1
ATOM 4441 N N . TYR B 1 198 ? 51.730 -13.914 -29.650 1.00 27.15 201 TYR B N 1
ATOM 4442 C CA . TYR B 1 198 ? 51.361 -12.559 -30.047 1.00 26.70 201 TYR B CA 1
ATOM 4443 C C . TYR B 1 198 ? 50.967 -12.399 -31.517 1.00 28.53 201 TYR B C 1
ATOM 4444 O O . TYR B 1 198 ? 49.860 -11.961 -31.814 1.00 30.23 201 TYR B O 1
ATOM 4453 N N . PRO B 1 199 ? 51.867 -12.741 -32.445 1.00 29.40 202 PRO B N 1
ATOM 4454 C CA . PRO B 1 199 ? 51.545 -12.524 -33.849 1.00 30.43 202 PRO B CA 1
ATOM 4455 C C . PRO B 1 199 ? 50.340 -13.319 -34.365 1.00 31.47 202 PRO B C 1
ATOM 4456 O O . PRO B 1 199 ? 49.743 -12.934 -35.364 1.00 32.51 202 PRO B O 1
ATOM 4460 N N . PHE B 1 200 ? 49.989 -14.410 -33.688 1.00 31.81 203 PHE B N 1
ATOM 4461 C CA . PHE B 1 200 ? 48.821 -15.222 -34.058 1.00 32.76 203 PHE B CA 1
ATOM 4462 C C . PHE B 1 200 ? 47.496 -14.652 -33.498 1.00 34.77 203 PHE B C 1
ATOM 4463 O O . PHE B 1 200 ? 46.393 -15.060 -33.917 1.00 35.01 203 PHE B O 1
ATOM 4471 N N . LEU B 1 201 ? 47.606 -13.713 -32.559 1.00 33.14 204 LEU B N 1
ATOM 4472 C CA . LEU B 1 201 ? 46.433 -13.148 -31.901 1.00 34.60 204 LEU B CA 1
ATOM 4473 C C . LEU B 1 201 ? 46.150 -11.688 -32.256 1.00 34.64 204 LEU B C 1
ATOM 4474 O O . LEU B 1 201 ? 44.989 -11.284 -32.290 1.00 35.59 204 LEU B O 1
ATOM 4479 N N . PHE B 1 202 ? 47.210 -10.925 -32.524 1.00 33.52 205 PHE B N 1
ATOM 4480 C CA . PHE B 1 202 ? 47.118 -9.506 -32.813 1.00 33.44 205 PHE B CA 1
ATOM 4481 C C . PHE B 1 202 ? 47.510 -9.154 -34.233 1.00 35.18 205 PHE B C 1
ATOM 4482 O O . PHE B 1 202 ? 48.652 -9.381 -34.646 1.00 31.46 205 PHE B O 1
ATOM 4490 N N . GLY B 1 203 ? 46.540 -8.588 -34.957 1.00 37.68 206 GLY B N 1
ATOM 4491 C CA . GLY B 1 203 ? 46.714 -8.121 -36.324 1.00 40.57 206 GLY B CA 1
ATOM 4492 C C . GLY B 1 203 ? 47.080 -6.640 -36.294 1.00 43.93 206 GLY B C 1
ATOM 4493 O O . GLY B 1 203 ? 47.241 -6.054 -35.200 1.00 43.99 206 GLY B O 1
ATOM 4494 N N . ASN B 1 204 ? 47.212 -6.030 -37.479 1.00 45.79 207 ASN B N 1
ATOM 4495 C CA . ASN B 1 204 ? 47.633 -4.621 -37.598 1.00 48.08 207 ASN B CA 1
ATOM 4496 C C . ASN B 1 204 ? 46.711 -3.586 -36.966 1.00 48.98 207 ASN B C 1
ATOM 4497 O O . ASN B 1 204 ? 47.181 -2.538 -36.530 1.00 49.97 207 ASN B O 1
ATOM 4502 N N A ASP B 1 205 ? 45.412 -3.882 -36.940 0.50 49.49 208 ASP B N 1
ATOM 4503 N N B ASP B 1 205 ? 45.412 -3.846 -36.934 0.50 49.37 208 ASP B N 1
ATOM 4504 C CA A ASP B 1 205 ? 44.409 -2.991 -36.349 0.50 51.02 208 ASP B CA 1
ATOM 4505 C CA B ASP B 1 205 ? 44.502 -2.905 -36.281 0.50 50.73 208 ASP B CA 1
ATOM 4506 C C A ASP B 1 205 ? 44.153 -3.270 -34.855 0.50 49.52 208 ASP B C 1
ATOM 4507 C C B ASP B 1 205 ? 44.072 -3.330 -34.873 0.50 49.39 208 ASP B C 1
ATOM 4508 O O A ASP B 1 205 ? 43.420 -2.526 -34.213 0.50 51.37 208 ASP B O 1
ATOM 4509 O O B ASP B 1 205 ? 43.126 -2.777 -34.326 0.50 51.38 208 ASP B O 1
ATOM 4518 N N . ASP B 1 206 ? 44.765 -4.324 -34.309 1.00 46.52 209 ASP B N 1
ATOM 4519 C CA . ASP B 1 206 ? 44.566 -4.713 -32.903 1.00 43.94 209 ASP B CA 1
ATOM 4520 C C . ASP B 1 206 ? 45.670 -4.022 -32.094 1.00 42.44 209 ASP B C 1
ATOM 4521 O O . ASP B 1 206 ? 46.597 -3.476 -32.671 1.00 43.08 209 ASP B O 1
ATOM 4526 N N . TYR B 1 207 ? 45.568 -4.021 -30.768 1.00 40.83 210 TYR B N 1
ATOM 4527 C CA . TYR B 1 207 ? 46.587 -3.374 -29.949 1.00 39.41 210 TYR B CA 1
ATOM 4528 C C . TYR B 1 207 ? 46.552 -3.845 -28.517 1.00 37.15 210 TYR B C 1
ATOM 4529 O O . TYR B 1 207 ? 45.587 -4.433 -28.077 1.00 37.31 210 TYR B O 1
ATOM 4538 N N . ILE B 1 208 ? 47.629 -3.576 -27.799 1.00 36.19 211 ILE B N 1
ATOM 4539 C CA . ILE B 1 208 ? 47.741 -3.941 -26.390 1.00 34.13 211 ILE B CA 1
ATOM 4540 C C . ILE B 1 208 ? 47.260 -2.733 -25.626 1.00 34.68 211 ILE B C 1
ATOM 4541 O O . ILE B 1 208 ? 46.247 -2.811 -24.940 1.00 34.25 211 ILE B O 1
ATOM 4546 N N . PHE B 1 209 ? 47.990 -1.626 -25.762 1.00 36.05 212 PHE B N 1
ATOM 4547 C CA . PHE B 1 209 ? 47.591 -0.316 -25.246 1.00 39.39 212 PHE B CA 1
ATOM 4548 C C . PHE B 1 209 ? 47.294 0.544 -26.481 1.00 42.38 212 PHE B C 1
ATOM 4549 O O . PHE B 1 209 ? 48.021 0.468 -27.441 1.00 41.19 212 PHE B O 1
ATOM 4557 N N . LYS B 1 210 ? 46.268 1.380 -26.466 1.00 47.99 213 LYS B N 1
ATOM 4558 C CA . LYS B 1 210 ? 45.985 2.203 -27.649 1.00 52.98 213 LYS B CA 1
ATOM 4559 C C . LYS B 1 210 ? 47.036 3.308 -27.835 1.00 56.30 213 LYS B C 1
ATOM 4560 O O . LYS B 1 210 ? 47.402 3.983 -26.880 1.00 55.68 213 LYS B O 1
ATOM 4566 N N . LYS B 1 211 ? 47.522 3.473 -29.071 1.00 60.23 214 LYS B N 1
ATOM 4567 C CA . LYS B 1 211 ? 48.480 4.532 -29.388 1.00 64.49 214 LYS B CA 1
ATOM 4568 C C . LYS B 1 211 ? 47.757 5.767 -29.897 1.00 69.19 214 LYS B C 1
ATOM 4569 O O . LYS B 1 211 ? 47.258 5.748 -31.013 1.00 71.64 214 LYS B O 1
ATOM 4575 N N . ASN B 1 212 ? 47.696 6.833 -29.094 1.00 72.66 215 ASN B N 1
ATOM 4576 C CA . ASN B 1 212 ? 47.095 8.109 -29.529 1.00 76.91 215 ASN B CA 1
ATOM 4577 C C . ASN B 1 212 ? 48.214 8.982 -30.129 1.00 78.30 215 ASN B C 1
ATOM 4578 O O . ASN B 1 212 ? 48.431 10.131 -29.723 1.00 79.57 215 ASN B O 1
ATOM 4583 N N . GLY B 1 213 ? 48.907 8.404 -31.113 1.00 77.50 216 GLY B N 1
ATOM 4584 C CA . GLY B 1 213 ? 50.075 9.010 -31.747 1.00 77.75 216 GLY B CA 1
ATOM 4585 C C . GLY B 1 213 ? 51.227 8.073 -31.426 1.00 74.26 216 GLY B C 1
ATOM 4586 O O . GLY B 1 213 ? 51.258 6.944 -31.914 1.00 72.76 216 GLY B O 1
ATOM 4587 N N . SER B 1 214 ? 52.170 8.542 -30.609 1.00 72.92 217 SER B N 1
ATOM 4588 C CA . SER B 1 214 ? 53.297 7.711 -30.146 1.00 70.13 217 SER B CA 1
ATOM 4589 C C . SER B 1 214 ? 53.078 7.294 -28.688 1.00 66.96 217 SER B C 1
ATOM 4590 O O . SER B 1 214 ? 53.711 6.357 -28.193 1.00 63.73 217 SER B O 1
ATOM 4593 N N . GLU B 1 215 ? 52.168 8.009 -28.026 1.00 65.74 218 GLU B N 1
ATOM 4594 C CA . GLU B 1 215 ? 51.829 7.795 -26.638 1.00 63.34 218 GLU B CA 1
ATOM 4595 C C . GLU B 1 215 ? 50.870 6.617 -26.421 1.00 59.53 218 GLU B C 1
ATOM 4596 O O . GLU B 1 215 ? 49.707 6.669 -26.846 1.00 60.18 218 GLU B O 1
ATOM 4602 N N . TYR B 1 216 ? 51.346 5.568 -25.750 1.00 53.30 219 TYR B N 1
ATOM 4603 C CA . TYR B 1 216 ? 50.474 4.468 -25.393 1.00 48.57 219 TYR B CA 1
ATOM 4604 C C . TYR B 1 216 ? 49.564 4.955 -24.280 1.00 48.16 219 TYR B C 1
ATOM 4605 O O . TYR B 1 216 ? 50.025 5.543 -23.303 1.00 48.61 219 TYR B O 1
ATOM 4614 N N . ASP B 1 217 ? 48.269 4.734 -24.433 1.00 47.18 220 ASP B N 1
ATOM 4615 C CA . ASP B 1 217 ? 47.313 5.102 -23.407 1.00 47.88 220 ASP B CA 1
ATOM 4616 C C . ASP B 1 217 ? 47.164 3.855 -22.534 1.00 45.17 220 ASP B C 1
ATOM 4617 O O . ASP B 1 217 ? 46.638 2.835 -22.985 1.00 42.24 220 ASP B O 1
ATOM 4622 N N . ILE B 1 218 ? 47.650 3.942 -21.296 1.00 44.97 221 ILE B N 1
ATOM 4623 C CA . ILE B 1 218 ? 47.649 2.797 -20.373 1.00 43.47 221 ILE B CA 1
ATOM 4624 C C . ILE B 1 218 ? 46.260 2.405 -19.878 1.00 44.98 221 ILE B C 1
ATOM 4625 O O . ILE B 1 218 ? 46.094 1.346 -19.267 1.00 44.00 221 ILE B O 1
ATOM 4630 N N . HIS B 1 219 ? 45.272 3.263 -20.129 1.00 47.93 222 HIS B N 1
ATOM 4631 C CA . HIS B 1 219 ? 43.891 3.000 -19.728 1.00 49.34 222 HIS B CA 1
ATOM 4632 C C . HIS B 1 219 ? 43.000 2.498 -20.873 1.00 50.21 222 HIS B C 1
ATOM 4633 O O . HIS B 1 219 ? 41.797 2.386 -20.708 1.00 50.78 222 HIS B O 1
ATOM 4640 N N . GLN B 1 220 ? 43.589 2.216 -22.031 1.00 49.43 223 GLN B N 1
ATOM 4641 C CA . GLN B 1 220 ? 42.837 1.678 -23.152 1.00 50.31 223 GLN B CA 1
ATOM 4642 C C . GLN B 1 220 ? 43.505 0.407 -23.627 1.00 46.62 223 GLN B C 1
ATOM 4643 O O . GLN B 1 220 ? 44.446 0.456 -24.416 1.00 45.64 223 GLN B O 1
ATOM 4649 N N . LEU B 1 221 ? 42.995 -0.724 -23.142 1.00 44.26 224 LEU B N 1
ATOM 4650 C CA . LEU B 1 221 ? 43.523 -2.036 -23.465 1.00 41.66 224 LEU B CA 1
ATOM 4651 C C . LEU B 1 221 ? 42.756 -2.675 -24.621 1.00 41.01 224 LEU B C 1
ATOM 4652 O O . LEU B 1 221 ? 41.541 -2.586 -24.681 1.00 42.27 224 LEU B O 1
ATOM 4657 N N . GLY B 1 222 ? 43.470 -3.334 -25.528 1.00 39.36 225 GLY B N 1
ATOM 4658 C CA . GLY B 1 222 ? 42.845 -3.974 -26.682 1.00 39.66 225 GLY B CA 1
ATOM 4659 C C . GLY B 1 222 ? 42.973 -5.481 -26.654 1.00 38.52 225 GLY B C 1
ATOM 4660 O O . GLY B 1 222 ? 42.683 -6.158 -27.647 1.00 38.25 225 GLY B O 1
ATOM 4661 N N . LEU B 1 223 ? 43.372 -5.997 -25.500 1.00 37.41 226 LEU B N 1
ATOM 4662 C CA . LEU B 1 223 ? 43.616 -7.418 -25.301 1.00 36.96 226 LEU B CA 1
ATOM 4663 C C . LEU B 1 223 ? 42.389 -8.276 -25.497 1.00 37.83 226 LEU B C 1
ATOM 4664 O O . LEU B 1 223 ? 42.517 -9.430 -25.864 1.00 39.72 226 LEU B O 1
ATOM 4669 N N . ASN B 1 224 ? 41.203 -7.712 -25.269 1.00 39.11 227 ASN B N 1
ATOM 4670 C CA . ASN B 1 224 ? 39.963 -8.454 -25.414 1.00 38.94 227 ASN B CA 1
ATOM 4671 C C . ASN B 1 224 ? 39.065 -7.963 -26.543 1.00 39.42 227 ASN B C 1
ATOM 4672 O O . ASN B 1 224 ? 37.854 -8.059 -26.446 1.00 42.84 227 ASN B O 1
ATOM 4677 N N A SER B 1 225 ? 39.671 -7.448 -27.612 0.60 40.88 228 SER B N 1
ATOM 4678 N N B SER B 1 225 ? 39.664 -7.442 -27.613 0.40 40.13 228 SER B N 1
ATOM 4679 C CA A SER B 1 225 ? 38.931 -7.000 -28.795 0.60 42.06 228 SER B CA 1
ATOM 4680 C CA B SER B 1 225 ? 38.900 -6.958 -28.761 0.40 40.56 228 SER B CA 1
ATOM 4681 C C A SER B 1 225 ? 38.192 -8.152 -29.434 0.60 41.77 228 SER B C 1
ATOM 4682 C C B SER B 1 225 ? 38.217 -8.127 -29.451 0.40 41.14 228 SER B C 1
ATOM 4683 O O A SER B 1 225 ? 38.532 -9.310 -29.230 0.60 40.21 228 SER B O 1
ATOM 4684 O O B SER B 1 225 ? 38.621 -9.274 -29.286 0.40 39.49 228 SER B O 1
ATOM 4689 N N . LYS B 1 226 ? 37.187 -7.835 -30.232 1.00 43.63 229 LYS B N 1
ATOM 4690 C CA . LYS B 1 226 ? 36.470 -8.869 -30.941 1.00 45.17 229 LYS B CA 1
ATOM 4691 C C . LYS B 1 226 ? 37.451 -9.664 -31.817 1.00 42.06 229 LYS B C 1
ATOM 4692 O O . LYS B 1 226 ? 37.429 -10.884 -31.838 1.00 41.33 229 LYS B O 1
ATOM 4698 N N . HIS B 1 227 ? 38.333 -8.966 -32.505 1.00 41.53 230 HIS B N 1
ATOM 4699 C CA . HIS B 1 227 ? 39.279 -9.625 -33.396 1.00 41.18 230 HIS B CA 1
ATOM 4700 C C . HIS B 1 227 ? 40.307 -10.515 -32.686 1.00 38.35 230 HIS B C 1
ATOM 4701 O O . HIS B 1 227 ? 40.682 -11.558 -33.214 1.00 36.95 230 HIS B O 1
ATOM 4708 N N . VAL B 1 228 ? 40.779 -10.097 -31.513 1.00 37.48 231 VAL B N 1
ATOM 4709 C CA . VAL B 1 228 ? 41.751 -10.901 -30.750 1.00 34.76 231 VAL B CA 1
ATOM 4710 C C . VAL B 1 228 ? 41.039 -12.133 -30.238 1.00 34.38 231 VAL B C 1
ATOM 4711 O O . VAL B 1 228 ? 41.538 -13.242 -30.360 1.00 33.49 231 VAL B O 1
ATOM 4715 N N . VAL B 1 229 ? 39.837 -11.941 -29.720 1.00 36.33 232 VAL B N 1
ATOM 4716 C CA . VAL B 1 229 ? 39.032 -13.054 -29.258 1.00 36.29 232 VAL B CA 1
ATOM 4717 C C . VAL B 1 229 ? 38.815 -14.079 -30.404 1.00 36.90 232 VAL B C 1
ATOM 4718 O O . VAL B 1 229 ? 38.983 -15.265 -30.188 1.00 36.71 232 VAL B O 1
ATOM 4722 N N . LYS B 1 230 ? 38.478 -13.638 -31.614 1.00 37.72 233 LYS B N 1
ATOM 4723 C CA . LYS B 1 230 ? 38.338 -14.583 -32.735 1.00 39.47 233 LYS B CA 1
ATOM 4724 C C . LYS B 1 230 ? 39.647 -15.329 -32.973 1.00 37.09 233 LYS B C 1
ATOM 4725 O O . LYS B 1 230 ? 39.657 -16.543 -33.145 1.00 37.35 233 LYS B O 1
ATOM 4731 N N . ASN B 1 231 ? 40.758 -14.609 -33.009 1.00 34.98 234 ASN B N 1
ATOM 4732 C CA . ASN B 1 231 ? 42.052 -15.285 -33.179 1.00 32.90 234 ASN B CA 1
ATOM 4733 C C . ASN B 1 231 ? 42.335 -16.261 -32.051 1.00 31.48 234 ASN B C 1
ATOM 4734 O O . ASN B 1 231 ? 42.945 -17.313 -32.282 1.00 31.89 234 ASN B O 1
ATOM 4739 N N . ALA B 1 232 ? 41.899 -15.923 -30.839 1.00 30.56 235 ALA B N 1
ATOM 4740 C CA . ALA B 1 232 ? 42.126 -16.786 -29.704 1.00 30.50 235 ALA B CA 1
ATOM 4741 C C . ALA B 1 232 ? 41.244 -18.049 -29.829 1.00 32.68 235 ALA B C 1
ATOM 4742 O O . ALA B 1 232 ? 41.666 -19.146 -29.450 1.00 33.23 235 ALA B O 1
ATOM 4744 N N . GLU B 1 233 ? 40.044 -17.899 -30.386 1.00 33.79 236 GLU B N 1
ATOM 4745 C CA . GLU B 1 233 ? 39.177 -19.042 -30.654 1.00 36.36 236 GLU B CA 1
ATOM 4746 C C . GLU B 1 233 ? 39.833 -19.967 -31.688 1.00 37.20 236 GLU B C 1
ATOM 4747 O O . GLU B 1 233 ? 39.718 -21.205 -31.605 1.00 36.85 236 GLU B O 1
ATOM 4753 N N . ARG B 1 234 ? 40.536 -19.373 -32.654 1.00 37.24 237 ARG B N 1
ATOM 4754 C CA . ARG B 1 234 ? 41.274 -20.161 -33.642 1.00 37.27 237 ARG B CA 1
ATOM 4755 C C . ARG B 1 234 ? 42.422 -20.888 -32.954 1.00 35.03 237 ARG B C 1
ATOM 4756 O O . ARG B 1 234 ? 42.685 -22.049 -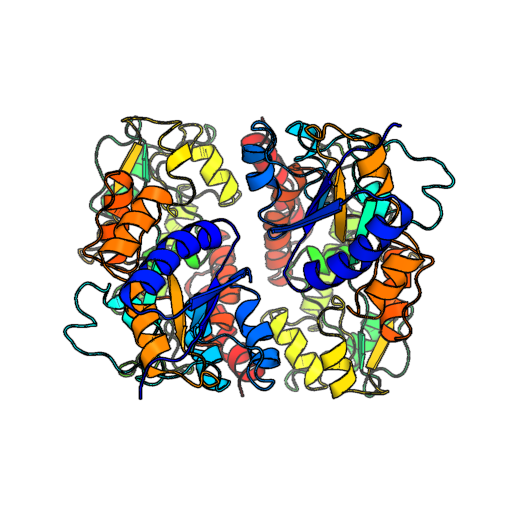33.232 1.00 33.35 237 ARG B O 1
ATOM 4764 N N . LEU B 1 235 ? 43.116 -20.197 -32.061 1.00 34.60 238 LEU B N 1
ATOM 4765 C CA . LEU B 1 235 ? 44.208 -20.812 -31.329 1.00 33.96 238 LEU B CA 1
ATOM 4766 C C . LEU B 1 235 ? 43.711 -22.043 -30.576 1.00 34.54 238 LEU B C 1
ATOM 4767 O O . LEU B 1 235 ? 44.332 -23.092 -30.624 1.00 35.45 238 LEU B O 1
ATOM 4772 N N . GLN B 1 236 ? 42.579 -21.917 -29.895 1.00 35.16 239 GLN B N 1
ATOM 4773 C CA . GLN B 1 236 ? 41.991 -23.044 -29.181 1.00 35.49 239 GLN B CA 1
ATOM 4774 C C . GLN B 1 236 ? 41.627 -24.176 -30.134 1.00 36.52 239 GLN B C 1
ATOM 4775 O O . GLN B 1 236 ? 41.713 -25.351 -29.777 1.00 35.70 239 GLN B O 1
ATOM 4781 N N . LYS B 1 237 ? 41.182 -23.812 -31.336 1.00 37.40 240 LYS B N 1
ATOM 4782 C CA . LYS B 1 237 ? 40.824 -24.790 -32.347 1.00 39.99 240 LYS B CA 1
ATOM 4783 C C . LYS B 1 237 ? 42.042 -25.625 -32.695 1.00 37.88 240 LYS B C 1
ATOM 4784 O O . LYS B 1 237 ? 41.922 -26.831 -32.927 1.00 38.64 240 LYS B O 1
ATOM 4790 N N . TRP B 1 238 ? 43.210 -24.980 -32.769 1.00 35.47 241 TRP B N 1
ATOM 4791 C CA . TRP B 1 238 ? 44.452 -25.701 -33.034 1.00 34.48 241 TRP B CA 1
ATOM 4792 C C . TRP B 1 238 ? 44.745 -26.686 -31.921 1.00 35.46 241 TRP B C 1
ATOM 4793 O O . TRP B 1 238 ? 45.204 -27.793 -32.186 1.00 36.58 241 TRP B O 1
ATOM 4804 N N . TYR B 1 239 ? 44.511 -26.285 -30.674 1.00 35.34 242 TYR B N 1
ATOM 4805 C CA . TYR B 1 239 ? 44.642 -27.225 -29.576 1.00 36.29 242 TYR B CA 1
ATOM 4806 C C . TYR B 1 239 ? 43.631 -28.351 -29.738 1.00 37.88 242 TYR B C 1
ATOM 4807 O O . TYR B 1 239 ? 43.997 -29.507 -29.624 1.00 39.95 242 TYR B O 1
ATOM 4816 N N . ASP B 1 240 ? 42.376 -28.022 -30.036 1.00 39.45 243 ASP B N 1
ATOM 4817 C CA . ASP B 1 240 ? 41.315 -29.050 -30.159 1.00 42.29 243 ASP B CA 1
ATOM 4818 C C . ASP B 1 240 ? 41.626 -30.081 -31.250 1.00 44.08 243 ASP B C 1
ATOM 4819 O O . ASP B 1 240 ? 41.344 -31.267 -31.090 1.00 44.26 243 ASP B O 1
ATOM 4824 N N . LYS B 1 241 ? 42.216 -29.616 -32.354 1.00 44.09 244 LYS B N 1
ATOM 4825 C CA . LYS B 1 241 ? 42.588 -30.493 -33.470 1.00 45.65 244 LYS B CA 1
ATOM 4826 C C . LYS B 1 241 ? 43.863 -31.300 -33.212 1.00 43.84 244 LYS B C 1
ATOM 4827 O O . LYS B 1 241 ? 44.234 -32.146 -34.017 1.00 43.88 244 LYS B O 1
ATOM 4833 N N . GLY B 1 242 ? 44.536 -31.026 -32.100 1.00 41.53 245 GLY B N 1
ATOM 4834 C CA . GLY B 1 242 ? 45.745 -31.746 -31.754 1.00 40.32 245 GLY B CA 1
ATOM 4835 C C . GLY B 1 242 ? 47.001 -31.201 -32.404 1.00 38.55 245 GLY B C 1
ATOM 4836 O O . GLY B 1 242 ? 48.035 -31.848 -32.344 1.00 38.82 245 GLY B O 1
ATOM 4837 N N . TYR B 1 243 ? 46.930 -30.019 -33.016 1.00 36.42 246 TYR B N 1
ATOM 4838 C CA . TYR B 1 243 ? 48.118 -29.450 -33.669 1.00 35.85 246 TYR B CA 1
ATOM 4839 C C . TYR B 1 243 ? 49.135 -28.942 -32.662 1.00 34.94 246 TYR B C 1
ATOM 4840 O O . TYR B 1 243 ? 50.333 -28.951 -32.942 1.00 33.98 246 TYR B O 1
ATOM 4849 N N . LEU B 1 244 ? 48.662 -28.479 -31.501 1.00 34.35 247 LEU B N 1
ATOM 4850 C CA . LEU B 1 244 ? 49.551 -27.971 -30.458 1.00 33.03 247 LEU B CA 1
ATOM 4851 C C . LEU B 1 244 ? 49.432 -28.867 -29.242 1.00 34.52 247 LEU B C 1
ATOM 4852 O O . LEU B 1 244 ? 48.340 -29.065 -28.733 1.00 36.39 247 LEU B O 1
ATOM 4857 N N . PRO B 1 245 ? 50.550 -29.467 -28.801 1.00 35.36 248 PRO B N 1
ATOM 4858 C CA . PRO B 1 245 ? 50.471 -30.336 -27.632 1.00 37.01 248 PRO B CA 1
ATOM 4859 C C . PRO B 1 245 ? 50.375 -29.506 -26.369 1.00 35.60 248 PRO B C 1
ATOM 4860 O O . PRO B 1 245 ? 51.044 -28.497 -26.246 1.00 35.58 248 PRO B O 1
ATOM 4864 N N . LYS B 1 246 ? 49.540 -29.933 -25.445 1.00 36.08 249 LYS B N 1
ATOM 4865 C CA . LYS B 1 246 ? 49.334 -29.200 -24.202 1.00 36.81 249 LYS B CA 1
ATOM 4866 C C . LYS B 1 246 ? 50.481 -29.385 -23.224 1.00 35.40 249 LYS B C 1
ATOM 4867 O O . LYS B 1 246 ? 50.822 -28.464 -22.512 1.00 34.59 249 LYS B O 1
ATOM 4873 N N . ALA B 1 247 ? 51.104 -30.562 -23.226 1.00 35.39 250 ALA B N 1
ATOM 4874 C CA . ALA B 1 247 ? 52.149 -30.873 -22.243 1.00 36.19 250 ALA B CA 1
ATOM 4875 C C . ALA B 1 247 ? 53.505 -30.238 -22.536 1.00 34.02 250 ALA B C 1
ATOM 4876 O O . ALA B 1 247 ? 54.267 -29.975 -21.624 1.00 34.88 250 ALA B O 1
ATOM 4878 N N . ALA B 1 248 ? 53.778 -29.989 -23.798 1.00 32.40 251 ALA B N 1
ATOM 4879 C CA . ALA B 1 248 ? 55.087 -29.508 -24.227 1.00 32.69 251 ALA B CA 1
ATOM 4880 C C . ALA B 1 248 ? 55.373 -28.058 -23.902 1.00 31.71 251 ALA B C 1
ATOM 4881 O O . ALA B 1 248 ? 54.544 -27.174 -24.106 1.00 31.17 251 ALA B O 1
ATOM 4883 N N . THR B 1 249 ? 56.581 -27.844 -23.398 1.00 32.68 252 THR B N 1
ATOM 4884 C CA . THR B 1 249 ? 57.108 -26.526 -23.124 1.00 30.53 252 THR B CA 1
ATOM 4885 C C . THR B 1 249 ? 57.963 -26.140 -24.314 1.00 31.13 252 THR B C 1
ATOM 4886 O O . THR B 1 249 ? 58.278 -26.979 -25.176 1.00 28.76 252 THR B O 1
ATOM 4890 N N . HIS B 1 250 ? 58.391 -24.884 -24.335 1.00 30.97 253 HIS B N 1
ATOM 4891 C CA . HIS B 1 250 ? 59.209 -24.412 -25.416 1.00 30.68 253 HIS B CA 1
ATOM 4892 C C . HIS B 1 250 ? 60.465 -25.274 -25.573 1.00 31.63 253 HIS B C 1
ATOM 4893 O O . HIS B 1 250 ? 60.870 -25.592 -26.693 1.00 32.27 253 HIS B O 1
ATOM 4900 N N . ASP B 1 251 ? 61.089 -25.652 -24.466 1.00 32.25 254 ASP B N 1
ATOM 4901 C CA . ASP B 1 251 ? 62.293 -26.483 -24.549 1.00 34.76 254 ASP B CA 1
ATOM 4902 C C . ASP B 1 251 ? 62.019 -27.866 -25.130 1.00 33.22 254 ASP B C 1
ATOM 4903 O O . ASP B 1 251 ? 62.876 -28.423 -25.777 1.00 35.24 254 ASP B O 1
ATOM 4908 N N . VAL B 1 252 ? 60.839 -28.419 -24.880 1.00 31.94 255 VAL B N 1
ATOM 4909 C CA . VAL B 1 252 ? 60.463 -29.709 -25.454 1.00 31.35 255 VAL B CA 1
ATOM 4910 C C . VAL B 1 252 ? 60.301 -29.551 -26.971 1.00 29.89 255 VAL B C 1
ATOM 4911 O O . VAL B 1 252 ? 60.750 -30.398 -27.737 1.00 31.17 255 VAL B O 1
ATOM 4915 N N . MET B 1 253 ? 59.702 -28.444 -27.394 1.00 28.28 256 MET B N 1
ATOM 4916 C CA . MET B 1 253 ? 59.497 -28.165 -28.809 1.00 28.55 256 MET B CA 1
ATOM 4917 C C . MET B 1 253 ? 60.835 -28.083 -29.554 1.00 29.45 256 MET B C 1
ATOM 4918 O O . MET B 1 253 ? 61.003 -28.645 -30.634 1.00 30.37 256 MET B O 1
ATOM 4923 N N . ILE B 1 254 ? 61.787 -27.394 -28.963 1.00 29.73 257 ILE B N 1
ATOM 4924 C CA . ILE B 1 254 ? 63.120 -27.319 -29.523 1.00 30.85 257 ILE B CA 1
ATOM 4925 C C . ILE B 1 254 ? 63.685 -28.725 -29.739 1.00 32.83 257 ILE B C 1
ATOM 4926 O O . ILE B 1 254 ? 64.205 -29.042 -30.818 1.00 31.59 257 ILE B O 1
ATOM 4931 N N . GLY B 1 255 ? 63.568 -29.570 -28.717 1.00 33.65 258 GLY B N 1
ATOM 4932 C CA . GLY B 1 255 ? 64.069 -30.940 -28.797 1.00 36.05 258 GLY B CA 1
ATOM 4933 C C . GLY B 1 255 ? 63.410 -31.732 -29.916 1.00 35.88 258 GLY B C 1
ATOM 4934 O O . GLY B 1 255 ? 64.087 -32.396 -30.705 1.00 37.92 258 GLY B O 1
ATOM 4935 N N . LEU B 1 256 ? 62.085 -31.676 -29.956 1.00 34.68 259 LEU B N 1
ATOM 4936 C CA . LEU B 1 256 ? 61.297 -32.356 -30.977 1.00 34.11 259 LEU B CA 1
ATOM 4937 C C . LEU B 1 256 ? 61.682 -31.908 -32.378 1.00 32.86 259 LEU B C 1
ATOM 4938 O O . LEU B 1 256 ? 61.790 -32.718 -33.284 1.00 33.03 259 LEU B O 1
ATOM 4943 N N . PHE B 1 257 ? 61.877 -30.605 -32.552 1.00 32.26 260 PHE B N 1
ATOM 4944 C CA . PHE B 1 257 ? 62.248 -30.075 -33.844 1.00 32.02 260 PHE B CA 1
ATOM 4945 C C . PHE B 1 257 ? 63.596 -30.613 -34.285 1.00 34.81 260 PHE B C 1
ATOM 4946 O O . PHE B 1 257 ? 63.759 -30.982 -35.454 1.00 34.24 260 PHE B O 1
ATOM 4954 N N . LYS B 1 258 ? 64.551 -30.651 -33.353 1.00 37.08 261 LYS B N 1
ATOM 4955 C CA . LYS B 1 258 ? 65.888 -31.179 -33.638 1.00 41.81 261 LYS B CA 1
ATOM 4956 C C . LYS B 1 258 ? 65.849 -32.663 -33.966 1.00 43.74 261 LYS B C 1
ATOM 4957 O O . LYS B 1 258 ? 66.599 -33.133 -34.816 1.00 45.22 261 LYS B O 1
ATOM 4963 N N A GLU B 1 259 ? 64.922 -33.359 -33.320 0.70 44.67 262 GLU B N 1
ATOM 4964 N N B GLU B 1 259 ? 65.002 -33.415 -33.269 0.30 44.29 262 GLU B N 1
ATOM 4965 C CA A GLU B 1 259 ? 64.740 -34.793 -33.483 0.70 47.44 262 GLU B CA 1
ATOM 4966 C CA B GLU B 1 259 ? 64.857 -34.847 -33.548 0.30 46.30 262 GLU B CA 1
ATOM 4967 C C A GLU B 1 259 ? 64.224 -35.095 -34.897 0.70 46.40 262 GLU B C 1
ATOM 4968 C C B GLU B 1 259 ? 64.244 -35.110 -34.929 0.30 45.88 262 GLU B C 1
ATOM 4969 O O A GLU B 1 259 ? 64.285 -36.220 -35.360 0.70 47.58 262 GLU B O 1
ATOM 4970 O O B GLU B 1 259 ? 64.244 -36.242 -35.401 0.30 47.32 262 GLU B O 1
ATOM 4981 N N . GLY B 1 260 ? 63.720 -34.066 -35.570 1.00 44.43 263 GLY B N 1
ATOM 4982 C CA . GLY B 1 260 ? 63.177 -34.191 -36.918 1.00 43.85 263 GLY B CA 1
ATOM 4983 C C . GLY B 1 260 ? 61.721 -34.596 -36.958 1.00 42.72 263 GLY B C 1
ATOM 4984 O O . GLY B 1 260 ? 61.261 -35.112 -37.956 1.00 43.81 263 GLY B O 1
ATOM 4985 N N . LYS B 1 261 ? 60.993 -34.320 -35.886 1.00 40.98 264 LYS B N 1
ATOM 4986 C CA . LYS B 1 261 ? 59.589 -34.682 -35.788 1.00 40.92 264 LYS B CA 1
ATOM 4987 C C . LYS B 1 261 ? 58.623 -33.531 -35.987 1.00 37.92 264 LYS B C 1
ATOM 4988 O O . LYS B 1 261 ? 57.420 -33.720 -35.843 1.00 37.96 264 LYS B O 1
ATOM 4994 N N . VAL B 1 262 ? 59.136 -32.349 -36.326 1.00 35.04 265 VAL B N 1
ATOM 4995 C CA . VAL B 1 262 ? 58.308 -31.164 -36.464 1.00 34.20 265 VAL B CA 1
ATOM 4996 C C . VAL B 1 262 ? 58.514 -30.483 -37.818 1.00 34.25 265 VAL B C 1
ATOM 4997 O O . VAL B 1 262 ? 59.630 -30.153 -38.175 1.00 34.43 265 VAL B O 1
ATOM 5001 N N . GLY B 1 263 ? 57.426 -30.233 -38.543 1.00 34.97 266 GLY B N 1
ATOM 5002 C CA . GLY B 1 263 ? 57.506 -29.614 -39.872 1.00 34.17 266 GLY B CA 1
ATOM 5003 C C . GLY B 1 263 ? 57.824 -28.131 -39.853 1.00 32.99 266 GLY B C 1
ATOM 5004 O O . GLY B 1 263 ? 58.688 -27.667 -40.586 1.00 31.93 266 GLY B O 1
ATOM 5005 N N . GLN B 1 264 ? 57.089 -27.400 -39.016 1.00 32.14 267 GLN B N 1
ATOM 5006 C CA . GLN B 1 264 ? 57.189 -25.951 -38.879 1.00 30.54 267 GLN B CA 1
ATOM 5007 C C . GLN B 1 264 ? 57.293 -25.549 -37.410 1.00 31.00 267 GLN B C 1
ATOM 5008 O O . GLN B 1 264 ? 56.499 -26.004 -36.568 1.00 30.02 267 GLN B O 1
ATOM 5014 N N . PHE B 1 265 ? 58.246 -24.665 -37.119 1.00 30.52 268 PHE B N 1
ATOM 5015 C CA . PHE B 1 265 ? 58.505 -24.210 -35.760 1.00 28.91 268 PHE B CA 1
ATOM 5016 C C . PHE B 1 265 ? 58.776 -22.703 -35.738 1.00 28.64 268 PHE B C 1
ATOM 5017 O O . PHE B 1 265 ? 59.741 -22.220 -36.357 1.00 28.48 268 PHE B O 1
ATOM 5025 N N . VAL B 1 266 ? 57.902 -21.961 -35.062 1.00 27.17 269 VAL B N 1
ATOM 5026 C CA . VAL B 1 266 ? 58.066 -20.527 -34.953 1.00 26.53 269 VAL B CA 1
ATOM 5027 C C . VAL B 1 266 ? 58.785 -20.234 -33.645 1.00 27.36 269 VAL B C 1
ATOM 5028 O O . VAL B 1 266 ? 58.248 -20.474 -32.573 1.00 28.54 269 VAL B O 1
ATOM 5032 N N . THR B 1 267 ? 60.024 -19.753 -33.742 1.00 26.77 270 THR B N 1
ATOM 5033 C CA . THR B 1 267 ? 60.820 -19.441 -32.571 1.00 26.18 270 THR B CA 1
ATOM 5034 C C . THR B 1 267 ? 61.837 -18.368 -32.943 1.00 26.72 270 THR B C 1
ATOM 5035 O O . THR B 1 267 ? 61.905 -17.936 -34.103 1.00 25.11 270 THR B O 1
ATOM 5039 N N . GLY B 1 268 ? 62.641 -17.958 -31.968 1.00 27.15 271 GLY B N 1
ATOM 5040 C CA . GLY B 1 268 ? 63.687 -16.963 -32.192 1.00 28.50 271 GLY B CA 1
ATOM 5041 C C . GLY B 1 268 ? 64.905 -17.543 -32.886 1.00 30.48 271 GLY B C 1
ATOM 5042 O O . GLY B 1 268 ? 64.929 -18.736 -33.246 1.00 32.21 271 GLY B O 1
ATOM 5043 N N . PRO B 1 269 ? 65.931 -16.710 -33.090 1.00 32.80 272 PRO B N 1
ATOM 5044 C CA . PRO B 1 269 ? 67.169 -17.080 -33.764 1.00 34.56 272 PRO B CA 1
ATOM 5045 C C . PRO B 1 269 ? 68.241 -17.716 -32.854 1.00 37.30 272 PRO B C 1
ATOM 5046 O O . PRO B 1 269 ? 69.314 -18.120 -33.327 1.00 37.89 272 PRO B O 1
ATOM 5050 N N . TRP B 1 270 ? 67.932 -17.826 -31.572 1.00 38.11 273 TRP B N 1
ATOM 5051 C CA . TRP B 1 270 ? 68.886 -18.285 -30.570 1.00 40.33 273 TRP B CA 1
ATOM 5052 C C . TRP B 1 270 ? 69.588 -19.605 -30.889 1.00 42.43 273 TRP B C 1
ATOM 5053 O O . TRP B 1 270 ? 70.767 -19.755 -30.588 1.00 43.30 273 TRP B O 1
ATOM 5064 N N . ASN B 1 271 ? 68.883 -20.557 -31.506 1.00 41.99 274 ASN B N 1
ATOM 5065 C CA . ASN B 1 271 ? 69.491 -21.853 -31.808 1.00 43.27 274 ASN B CA 1
ATOM 5066 C C . ASN B 1 271 ? 69.804 -22.092 -33.271 1.00 42.37 274 ASN B C 1
ATOM 5067 O O . ASN B 1 271 ? 69.942 -23.237 -33.685 1.00 43.52 274 ASN B O 1
ATOM 5072 N N . ILE B 1 272 ? 69.909 -21.013 -34.037 1.00 41.14 275 ILE B N 1
ATOM 5073 C CA . ILE B 1 272 ? 70.216 -21.077 -35.453 1.00 42.87 275 ILE B CA 1
ATOM 5074 C C . ILE B 1 272 ? 71.327 -22.077 -35.766 1.00 44.49 275 ILE B C 1
ATOM 5075 O O . ILE B 1 272 ? 71.132 -23.044 -36.508 1.00 42.68 275 ILE B O 1
ATOM 5080 N N . ASN B 1 273 ? 72.485 -21.844 -35.164 1.00 46.76 276 ASN B N 1
ATOM 5081 C CA . ASN B 1 273 ? 73.656 -22.660 -35.419 1.00 49.75 276 ASN B CA 1
ATOM 5082 C C . ASN B 1 273 ? 73.435 -24.125 -35.200 1.00 49.02 276 ASN B C 1
ATOM 5083 O O . ASN B 1 273 ? 73.838 -24.922 -36.032 1.00 51.15 276 ASN B O 1
ATOM 5088 N N . GLU B 1 274 ? 72.787 -24.500 -34.109 1.00 48.28 277 GLU B N 1
ATOM 5089 C CA . GLU B 1 274 ? 72.570 -25.921 -33.881 1.00 48.71 277 GLU B CA 1
ATOM 5090 C C . GLU B 1 274 ? 71.480 -26.495 -34.806 1.00 45.43 277 GLU B C 1
ATOM 5091 O O . GLU B 1 274 ? 71.508 -27.693 -35.093 1.00 45.61 277 GLU B O 1
ATOM 5097 N N . TYR B 1 275 ? 70.535 -25.664 -35.270 1.00 40.85 278 TYR B N 1
ATOM 5098 C CA . TYR B 1 275 ? 69.557 -26.139 -36.252 1.00 38.30 278 TYR B CA 1
ATOM 5099 C C . TYR B 1 275 ? 70.258 -26.343 -37.622 1.00 37.94 278 TYR B C 1
ATOM 5100 O O . TYR B 1 275 ? 69.963 -27.299 -38.339 1.00 37.17 278 TYR B O 1
ATOM 5109 N N A GLN B 1 276 ? 71.193 -25.447 -37.943 0.50 37.41 279 GLN B N 1
ATOM 5110 N N B GLN B 1 276 ? 71.172 -25.445 -37.983 0.50 37.57 279 GLN B N 1
ATOM 5111 C CA A GLN B 1 276 ? 71.987 -25.541 -39.167 0.50 37.92 279 GLN B CA 1
ATOM 5112 C CA B GLN B 1 276 ? 71.900 -25.597 -39.238 0.50 38.30 279 GLN B CA 1
ATOM 5113 C C A GLN B 1 276 ? 72.920 -26.737 -39.097 0.50 40.17 279 GLN B C 1
ATOM 5114 C C B GLN B 1 276 ? 72.733 -26.866 -39.160 0.50 39.69 279 GLN B C 1
ATOM 5115 O O A GLN B 1 276 ? 73.158 -27.402 -40.097 0.50 41.38 279 GLN B O 1
ATOM 5116 O O B GLN B 1 276 ? 72.658 -27.710 -40.044 0.50 40.08 279 GLN B O 1
ATOM 5127 N N A GLU B 1 277 ? 73.425 -27.010 -37.902 0.50 41.47 280 GLU B N 1
ATOM 5128 N N B GLU B 1 277 ? 73.496 -27.006 -38.079 0.50 40.63 280 GLU B N 1
ATOM 5129 C CA A GLU B 1 277 ? 74.321 -28.138 -37.662 0.50 44.18 280 GLU B CA 1
ATOM 5130 C CA B GLU B 1 277 ? 74.347 -28.178 -37.866 0.50 42.74 280 GLU B CA 1
ATOM 5131 C C A GLU B 1 277 ? 73.598 -29.472 -37.845 0.50 43.84 280 GLU B C 1
ATOM 5132 C C B GLU B 1 277 ? 73.556 -29.486 -37.955 0.50 42.96 280 GLU B C 1
ATOM 5133 O O A GLU B 1 277 ? 74.127 -30.400 -38.450 0.50 43.88 280 GLU B O 1
ATOM 5134 O O B GLU B 1 277 ? 74.018 -30.439 -38.576 0.50 42.88 280 GLU B O 1
ATOM 5145 N N . THR B 1 278 ? 72.373 -29.533 -37.339 1.00 42.30 281 THR B N 1
ATOM 5146 C CA . THR B 1 278 ? 71.540 -30.737 -37.389 1.00 43.24 281 THR B CA 1
ATOM 5147 C C . THR B 1 278 ? 70.945 -31.027 -38.774 1.00 42.01 281 THR B C 1
ATOM 5148 O O . THR B 1 278 ? 70.923 -32.168 -39.214 1.00 42.26 281 THR B O 1
ATOM 5152 N N . PHE B 1 279 ? 70.445 -29.989 -39.441 1.00 40.12 282 PHE B N 1
ATOM 5153 C CA . PHE B 1 279 ? 69.721 -30.159 -40.696 1.00 38.98 282 PHE B CA 1
ATOM 5154 C C . PHE B 1 279 ? 70.418 -29.809 -41.995 1.00 38.04 282 PHE B C 1
ATOM 5155 O O . PHE B 1 279 ? 70.006 -30.287 -43.036 1.00 38.18 282 PHE B O 1
ATOM 5163 N N . GLY B 1 280 ? 71.434 -28.963 -41.955 1.00 38.27 283 GLY B N 1
ATOM 5164 C CA . GLY B 1 280 ? 72.153 -28.599 -43.174 1.00 39.11 283 GLY B CA 1
ATOM 5165 C C . GLY B 1 280 ? 71.211 -27.933 -44.169 1.00 38.06 283 GLY B C 1
ATOM 5166 O O . GLY B 1 280 ? 70.418 -27.065 -43.796 1.00 35.89 283 GLY B O 1
ATOM 5167 N N . LYS B 1 281 ? 71.271 -28.355 -45.429 1.00 38.63 284 LYS B N 1
ATOM 5168 C CA . LYS B 1 281 ? 70.418 -27.755 -46.454 1.00 37.99 284 LYS B CA 1
ATOM 5169 C C . LYS B 1 281 ? 68.938 -27.930 -46.171 1.00 36.07 284 LYS B C 1
ATOM 5170 O O . LYS B 1 281 ? 68.123 -27.167 -46.691 1.00 34.56 284 LYS B O 1
ATOM 5176 N N . ASP B 1 282 ? 68.590 -28.907 -45.332 1.00 36.59 285 ASP B N 1
ATOM 5177 C CA . ASP B 1 282 ? 67.192 -29.160 -45.022 1.00 36.99 285 ASP B CA 1
ATOM 5178 C C . ASP B 1 282 ? 66.576 -28.161 -44.046 1.00 36.37 285 ASP B C 1
ATOM 5179 O O . ASP B 1 282 ? 65.377 -28.248 -43.773 1.00 35.59 285 ASP B O 1
ATOM 5184 N N . LEU B 1 283 ? 67.378 -27.245 -43.497 1.00 35.24 286 LEU B N 1
ATOM 5185 C CA . LEU B 1 283 ? 66.830 -26.241 -42.610 1.00 34.62 286 LEU B CA 1
ATOM 5186 C C . LEU B 1 283 ? 66.255 -25.109 -43.445 1.00 33.73 286 LEU B C 1
ATOM 5187 O O . LEU B 1 283 ? 66.981 -24.432 -44.156 1.00 34.68 286 LEU B O 1
ATOM 5192 N N . GLY B 1 284 ? 64.952 -24.917 -43.353 1.00 33.15 287 GLY B N 1
ATOM 5193 C CA . GLY B 1 284 ? 64.304 -23.835 -44.042 1.00 33.43 287 GLY B CA 1
ATOM 5194 C C . GLY B 1 284 ? 63.988 -22.737 -43.055 1.00 33.06 287 GLY B C 1
ATOM 5195 O O . GLY B 1 284 ? 63.694 -23.011 -41.885 1.00 33.45 287 GLY B O 1
ATOM 5196 N N . VAL B 1 285 ? 64.088 -21.492 -43.502 1.00 32.66 288 VAL B N 1
ATOM 5197 C CA . VAL B 1 285 ? 63.712 -20.375 -42.674 1.00 32.39 288 VAL B CA 1
ATOM 5198 C C . VAL B 1 285 ? 62.979 -19.367 -43.534 1.00 31.54 288 VAL B C 1
ATOM 5199 O O . VAL B 1 285 ? 63.447 -19.021 -44.605 1.00 30.04 288 VAL B O 1
ATOM 5203 N N . THR B 1 286 ? 61.842 -18.879 -43.048 1.00 30.95 289 THR B N 1
ATOM 5204 C CA . THR B 1 286 ? 61.074 -17.875 -43.768 1.00 30.10 289 THR B CA 1
ATOM 5205 C C . THR B 1 286 ? 60.411 -16.920 -42.767 1.00 31.30 289 THR B C 1
ATOM 5206 O O . THR B 1 286 ? 60.337 -17.202 -41.560 1.00 28.70 289 THR B O 1
ATOM 5210 N N . THR B 1 287 ? 59.951 -15.779 -43.281 1.00 32.24 290 THR B N 1
ATOM 5211 C CA . THR B 1 287 ? 59.244 -14.805 -42.481 1.00 31.69 290 THR B CA 1
ATOM 5212 C C . THR B 1 287 ? 57.874 -15.371 -42.125 1.00 31.22 290 THR B C 1
ATOM 5213 O O . THR B 1 287 ? 57.396 -16.331 -42.730 1.00 29.64 290 THR B O 1
ATOM 5217 N N . LEU B 1 288 ? 57.243 -14.778 -41.124 1.00 31.13 291 LEU B N 1
ATOM 5218 C CA . LEU B 1 288 ? 55.924 -15.208 -40.741 1.00 30.43 291 LEU B CA 1
ATOM 5219 C C . LEU B 1 288 ? 54.993 -14.957 -41.930 1.00 31.56 291 LEU B C 1
ATOM 5220 O O . LEU B 1 288 ? 55.103 -13.931 -42.612 1.00 30.20 291 LEU B O 1
ATOM 5225 N N . PRO B 1 289 ? 54.064 -15.890 -42.185 1.00 31.69 292 PRO B N 1
ATOM 5226 C CA . PRO B 1 289 ? 53.194 -15.730 -43.371 1.00 33.71 292 PRO B CA 1
ATOM 5227 C C . PRO B 1 289 ? 52.103 -14.694 -43.175 1.00 34.87 292 PRO B C 1
ATOM 5228 O O . PRO B 1 289 ? 51.963 -14.148 -42.081 1.00 34.16 292 PRO B O 1
ATOM 5232 N N . THR B 1 290 ? 51.343 -14.445 -44.241 1.00 36.29 293 THR B N 1
ATOM 5233 C CA . THR B 1 290 ? 50.197 -13.556 -44.201 1.00 36.38 293 THR B CA 1
ATOM 5234 C C . THR B 1 290 ? 49.041 -14.291 -43.517 1.00 37.37 293 THR B C 1
ATOM 5235 O O . THR B 1 290 ? 48.958 -15.519 -43.549 1.00 36.24 293 THR B O 1
ATOM 5239 N N . ASP B 1 291 ? 48.167 -13.525 -42.883 1.00 40.13 294 ASP B N 1
ATOM 5240 C CA . ASP B 1 291 ? 46.999 -14.052 -42.203 1.00 42.70 294 ASP B CA 1
ATOM 5241 C C . ASP B 1 291 ? 45.789 -13.320 -42.813 1.00 47.03 294 ASP B C 1
ATOM 5242 O O . ASP B 1 291 ? 45.522 -12.157 -42.505 1.00 48.58 294 ASP B O 1
ATOM 5247 N N . GLY B 1 292 ? 45.069 -14.001 -43.695 1.00 50.04 295 GLY B N 1
ATOM 5248 C CA . GLY B 1 292 ? 43.965 -13.378 -44.392 1.00 53.49 295 GLY B CA 1
ATOM 5249 C C . GLY B 1 292 ? 44.460 -12.199 -45.221 1.00 55.23 295 GLY B C 1
ATOM 5250 O O . GLY B 1 292 ? 43.829 -11.145 -45.236 1.00 56.80 295 GLY B O 1
ATOM 5251 N N . GLY B 1 293 ? 45.602 -12.374 -45.892 1.00 55.18 296 GLY B N 1
ATOM 5252 C CA . GLY B 1 293 ? 46.188 -11.324 -46.735 1.00 57.18 296 GLY B CA 1
ATOM 5253 C C . GLY B 1 293 ? 47.081 -10.304 -46.029 1.00 57.88 296 GLY B C 1
ATOM 5254 O O . GLY B 1 293 ? 47.942 -9.686 -46.664 1.00 58.07 296 GLY B O 1
ATOM 5255 N N . LYS B 1 294 ? 46.882 -10.127 -44.725 1.00 55.78 297 LYS B N 1
ATOM 5256 C CA . LYS B 1 294 ? 47.659 -9.171 -43.927 1.00 56.73 297 LYS B CA 1
ATOM 5257 C C . LYS B 1 294 ? 48.870 -9.878 -43.268 1.00 55.11 297 LYS B C 1
ATOM 5258 O O . LYS B 1 294 ? 48.707 -10.861 -42.557 1.00 54.22 297 LYS B O 1
ATOM 5264 N N . PRO B 1 295 ? 50.084 -9.360 -43.485 1.00 55.63 298 PRO B N 1
ATOM 5265 C CA . PRO B 1 295 ? 51.299 -10.046 -42.998 1.00 54.16 298 PRO B CA 1
ATOM 5266 C C . PRO B 1 295 ? 51.407 -10.037 -41.473 1.00 51.31 298 PRO B C 1
ATOM 5267 O O . PRO B 1 295 ? 51.027 -9.063 -40.824 1.00 51.94 298 PRO B O 1
ATOM 5271 N N . MET B 1 296 ? 51.900 -11.130 -40.909 1.00 47.91 299 MET B N 1
ATOM 5272 C CA . MET B 1 296 ? 51.981 -11.250 -39.466 1.00 44.85 299 MET B CA 1
ATOM 5273 C C . MET B 1 296 ? 53.205 -10.556 -38.944 1.00 41.81 299 MET B C 1
ATOM 5274 O O . MET B 1 296 ? 54.280 -10.636 -39.533 1.00 42.83 299 MET B O 1
ATOM 5279 N N . LYS B 1 297 ? 53.030 -9.852 -37.842 1.00 38.93 300 LYS B N 1
ATOM 5280 C CA . LYS B 1 297 ? 54.119 -9.155 -37.226 1.00 36.18 300 LYS B CA 1
ATOM 5281 C C . LYS B 1 297 ? 54.377 -9.660 -35.822 1.00 33.15 300 LYS B C 1
ATOM 5282 O O . LYS B 1 297 ? 53.560 -9.481 -34.916 1.00 30.06 300 LYS B O 1
ATOM 5288 N N . PRO B 1 298 ? 55.540 -10.289 -35.631 1.00 32.30 301 PRO B N 1
ATOM 5289 C CA . PRO B 1 298 ? 55.896 -10.730 -34.302 1.00 30.95 301 PRO B CA 1
ATOM 5290 C C . PRO B 1 298 ? 56.374 -9.532 -33.480 1.00 30.24 301 PRO B C 1
ATOM 5291 O O . PRO B 1 298 ? 56.556 -8.421 -34.025 1.00 29.58 301 PRO B O 1
ATOM 5295 N N . PHE B 1 299 ? 56.527 -9.742 -32.176 1.00 28.70 302 PHE B N 1
ATOM 5296 C CA . PHE B 1 299 ? 57.088 -8.726 -31.323 1.00 28.73 302 PHE B CA 1
ATOM 5297 C C . PHE B 1 299 ? 58.525 -8.434 -31.762 1.00 28.68 302 PHE B C 1
ATOM 5298 O O . PHE B 1 299 ? 59.269 -9.353 -32.179 1.00 27.57 302 PHE B O 1
ATOM 5306 N N . LEU B 1 300 ? 58.902 -7.162 -31.673 1.00 29.08 303 LEU B N 1
ATOM 5307 C CA . LEU B 1 300 ? 60.271 -6.721 -31.933 1.00 28.45 303 LEU B CA 1
ATOM 5308 C C . LEU B 1 300 ? 60.882 -6.355 -30.588 1.00 28.82 303 LEU B C 1
ATOM 5309 O O . LEU B 1 300 ? 60.316 -5.565 -29.821 1.00 29.23 303 LEU B O 1
ATOM 5314 N N . GLY B 1 301 ? 62.008 -6.978 -30.279 1.00 29.02 304 GLY B N 1
ATOM 5315 C CA . GLY B 1 301 ? 62.784 -6.673 -29.083 1.00 27.68 304 GLY B CA 1
ATOM 5316 C C . GLY B 1 301 ? 64.026 -5.980 -29.591 1.00 27.98 304 GLY B C 1
ATOM 5317 O O . GLY B 1 301 ? 64.607 -6.405 -30.593 1.00 26.80 304 GLY B O 1
ATOM 5318 N N . VAL B 1 302 ? 64.438 -4.927 -28.887 1.00 28.47 305 VAL B N 1
ATOM 5319 C CA . VAL B 1 302 ? 65.580 -4.098 -29.256 1.00 27.72 305 VAL B CA 1
ATOM 5320 C C . VAL B 1 302 ? 66.441 -3.838 -28.030 1.00 28.27 305 VAL B C 1
ATOM 5321 O O . VAL B 1 302 ? 65.916 -3.646 -26.931 1.00 27.50 305 VAL B O 1
ATOM 5325 N N . ARG B 1 303 ? 67.761 -3.824 -28.215 1.00 27.83 306 ARG B N 1
ATOM 5326 C CA . ARG B 1 303 ? 68.680 -3.518 -27.127 1.00 29.41 306 ARG B CA 1
ATOM 5327 C C . ARG B 1 303 ? 69.638 -2.507 -27.693 1.00 30.15 306 ARG B C 1
ATOM 5328 O O . ARG B 1 303 ? 70.032 -2.624 -28.857 1.00 30.26 306 ARG B O 1
ATOM 5336 N N . GLY B 1 304 ? 70.010 -1.508 -26.890 1.00 30.36 307 GLY B N 1
ATOM 5337 C CA . GLY B 1 304 ? 70.872 -0.465 -27.386 1.00 31.24 307 GLY B CA 1
ATOM 5338 C C . GLY B 1 304 ? 71.409 0.574 -26.420 1.00 31.72 307 GLY B C 1
ATOM 5339 O O . GLY B 1 304 ? 71.279 0.461 -25.197 1.00 32.79 307 GLY B O 1
ATOM 5340 N N . TRP B 1 305 ? 72.021 1.596 -27.012 1.00 30.98 308 TRP B N 1
ATOM 5341 C CA . TRP B 1 305 ? 72.747 2.616 -26.291 1.00 31.11 308 TRP B CA 1
ATOM 5342 C C . TRP B 1 305 ? 71.892 3.798 -25.869 1.00 32.08 308 TRP B C 1
ATOM 5343 O O . TRP B 1 305 ? 71.214 4.393 -26.704 1.00 31.77 308 TRP B O 1
ATOM 5354 N N . TYR B 1 306 ? 71.943 4.107 -24.563 1.00 32.22 309 TYR B N 1
ATOM 5355 C CA . TYR B 1 306 ? 71.241 5.246 -23.954 1.00 32.36 309 TYR B CA 1
ATOM 5356 C C . TYR B 1 306 ? 72.264 6.278 -23.515 1.00 33.31 309 TYR B C 1
ATOM 5357 O O . TYR B 1 306 ? 73.417 5.948 -23.237 1.00 34.83 309 TYR B O 1
ATOM 5366 N N . LEU B 1 307 ? 71.829 7.526 -23.441 1.00 33.35 310 LEU B N 1
ATOM 5367 C CA . LEU B 1 307 ? 72.677 8.617 -23.037 1.00 34.53 310 LEU B CA 1
ATOM 5368 C C . LEU B 1 307 ? 72.361 8.943 -21.578 1.00 35.14 310 LEU B C 1
ATOM 5369 O O . LEU B 1 307 ? 71.193 9.142 -21.215 1.00 34.80 310 LEU B O 1
ATOM 5374 N N . SER B 1 308 ? 73.378 9.008 -20.733 1.00 34.48 311 SER B N 1
ATOM 5375 C CA . SER B 1 308 ? 73.131 9.325 -19.338 1.00 35.46 311 SER B CA 1
ATOM 5376 C C . SER B 1 308 ? 72.904 10.811 -19.121 1.00 36.26 311 SER B C 1
ATOM 5377 O O . SER B 1 308 ? 73.680 11.629 -19.602 1.00 37.93 311 SER B O 1
ATOM 5380 N N . GLU B 1 309 ? 71.837 11.155 -18.404 1.00 37.55 312 GLU B N 1
ATOM 5381 C CA . GLU B 1 309 ? 71.573 12.554 -18.037 1.00 40.34 312 GLU B CA 1
ATOM 5382 C C . GLU B 1 309 ? 72.732 13.142 -17.246 1.00 40.58 312 GLU B C 1
ATOM 5383 O O . GLU B 1 309 ? 72.954 14.336 -17.278 1.00 40.41 312 GLU B O 1
ATOM 5389 N N . TYR B 1 310 ? 73.468 12.276 -16.561 1.00 40.54 313 TYR B N 1
ATOM 5390 C CA . TYR B 1 310 ? 74.611 12.673 -15.766 1.00 42.07 313 TYR B CA 1
ATOM 5391 C C . TYR B 1 310 ? 75.936 12.740 -16.569 1.00 43.19 313 TYR B C 1
ATOM 5392 O O . TYR B 1 310 ? 77.010 12.950 -16.000 1.00 43.26 313 TYR B O 1
ATOM 5401 N N . SER B 1 311 ? 75.869 12.567 -17.881 1.00 42.15 314 SER B N 1
ATOM 5402 C CA . SER B 1 311 ? 77.067 12.720 -18.698 1.00 43.58 314 SER B CA 1
ATOM 5403 C C . SER B 1 311 ? 77.375 14.183 -18.847 1.00 45.34 314 SER B C 1
ATOM 5404 O O . SER B 1 311 ? 76.469 14.979 -19.100 1.00 45.69 314 SER B O 1
ATOM 5407 N N . LYS B 1 312 ? 78.651 14.541 -18.741 1.00 46.88 315 LYS B N 1
ATOM 5408 C CA . LYS B 1 312 ? 79.051 15.936 -18.890 1.00 49.68 315 LYS B CA 1
ATOM 5409 C C . LYS B 1 312 ? 79.599 16.236 -20.282 1.00 50.69 315 LYS B C 1
ATOM 5410 O O . LYS B 1 312 ? 80.009 17.368 -20.557 1.00 51.95 315 LYS B O 1
ATOM 5416 N N . HIS B 1 313 ? 79.624 15.231 -21.153 1.00 49.03 316 HIS B N 1
ATOM 5417 C CA . HIS B 1 313 ? 80.128 15.423 -22.507 1.00 51.04 316 HIS B CA 1
ATOM 5418 C C . HIS B 1 313 ? 79.128 14.796 -23.475 1.00 49.72 316 HIS B C 1
ATOM 5419 O O . HIS B 1 313 ? 79.460 13.936 -24.281 1.00 49.59 316 HIS B O 1
ATOM 5426 N N . LYS B 1 314 ? 77.890 15.258 -23.379 1.00 49.86 317 LYS B N 1
ATOM 5427 C CA . LYS B 1 314 ? 76.802 14.707 -24.172 1.00 48.94 317 LYS B CA 1
ATOM 5428 C C . LYS B 1 314 ? 77.030 14.743 -25.691 1.00 49.24 317 LYS B C 1
ATOM 5429 O O . LYS B 1 314 ? 76.616 13.837 -26.384 1.00 47.84 317 LYS B O 1
ATOM 5435 N N . TYR B 1 315 ? 77.684 15.781 -26.200 1.00 51.59 318 TYR B N 1
ATOM 5436 C CA . TYR B 1 315 ? 77.945 15.866 -27.637 1.00 52.60 318 TYR B CA 1
ATOM 5437 C C . TYR B 1 315 ? 78.824 14.720 -28.095 1.00 51.56 318 TYR B C 1
ATOM 5438 O O . TYR B 1 315 ? 78.487 14.020 -29.058 1.00 50.18 318 TYR B O 1
ATOM 5447 N N . TRP B 1 316 ? 79.963 14.551 -27.421 1.00 50.92 319 TRP B N 1
ATOM 5448 C CA . TRP B 1 316 ? 80.898 13.493 -27.775 1.00 50.06 319 TRP B CA 1
ATOM 5449 C C . TRP B 1 316 ? 80.404 12.100 -27.373 1.00 47.94 319 TRP B C 1
ATOM 5450 O O . TRP B 1 316 ? 80.722 11.132 -28.044 1.00 46.75 319 TRP B O 1
ATOM 5461 N N . ALA B 1 317 ? 79.610 11.995 -26.306 1.00 46.73 320 ALA B N 1
ATOM 5462 C CA . ALA B 1 317 ? 79.010 10.701 -25.952 1.00 44.23 320 ALA B CA 1
ATOM 5463 C C . ALA B 1 317 ? 78.152 10.283 -27.148 1.00 43.14 320 ALA B C 1
ATOM 5464 O O . ALA B 1 317 ? 78.251 9.160 -27.630 1.00 42.84 320 ALA B O 1
ATOM 5466 N N . LYS B 1 318 ? 77.337 11.210 -27.645 1.00 43.14 321 LYS B N 1
ATOM 5467 C CA . LYS B 1 318 ? 76.495 10.954 -28.803 1.00 43.51 321 LYS B CA 1
ATOM 5468 C C . LYS B 1 318 ? 77.361 10.595 -30.011 1.00 43.74 321 LYS B C 1
ATOM 5469 O O . LYS B 1 318 ? 77.050 9.661 -30.739 1.00 43.04 321 LYS B O 1
ATOM 5475 N N . ASP B 1 319 ? 78.448 11.340 -30.213 1.00 45.39 322 ASP B N 1
ATOM 5476 C CA . ASP B 1 319 ? 79.377 11.074 -31.307 1.00 46.47 322 ASP B CA 1
ATOM 5477 C C . ASP B 1 319 ? 79.896 9.628 -31.238 1.00 45.40 322 ASP B C 1
ATOM 5478 O O . ASP B 1 319 ? 79.921 8.925 -32.249 1.00 45.82 322 ASP B O 1
ATOM 5483 N N . LEU B 1 320 ? 80.325 9.196 -30.054 1.00 43.91 323 LEU B N 1
ATOM 5484 C CA . LEU B 1 320 ? 80.787 7.811 -29.860 1.00 43.16 323 LEU B CA 1
ATOM 5485 C C . LEU B 1 320 ? 79.656 6.798 -30.121 1.00 41.80 323 LEU B C 1
ATOM 5486 O O . LEU B 1 320 ? 79.862 5.760 -30.728 1.00 41.10 323 LEU B O 1
ATOM 5491 N N . MET B 1 321 ? 78.465 7.114 -29.639 1.00 41.75 324 MET B N 1
ATOM 5492 C CA . MET B 1 321 ? 77.310 6.254 -29.829 1.00 40.82 324 MET B CA 1
ATOM 5493 C C . MET B 1 321 ? 77.030 6.033 -31.328 1.00 40.37 324 MET B C 1
ATOM 5494 O O . MET B 1 321 ? 76.691 4.925 -31.754 1.00 39.19 324 MET B O 1
ATOM 5499 N N . LEU B 1 322 ? 77.160 7.086 -32.123 1.00 40.90 325 LEU B N 1
ATOM 5500 C CA . LEU B 1 322 ? 76.938 6.967 -33.557 1.00 41.37 325 LEU B CA 1
ATOM 5501 C C . LEU B 1 322 ? 78.030 6.124 -34.191 1.00 41.64 325 LEU B C 1
ATOM 5502 O O . LEU B 1 322 ? 77.776 5.344 -35.108 1.00 41.71 325 LEU B O 1
ATOM 5507 N N . TYR B 1 323 ? 79.252 6.280 -33.706 1.00 41.23 326 TYR B N 1
ATOM 5508 C CA . TYR B 1 323 ? 80.365 5.540 -34.261 1.00 41.43 326 TYR B CA 1
ATOM 5509 C C . TYR B 1 323 ? 80.231 4.036 -34.019 1.00 40.25 326 TYR B C 1
ATOM 5510 O O . TYR B 1 323 ? 80.540 3.229 -34.901 1.00 41.62 326 TYR B O 1
ATOM 5519 N N . ILE B 1 324 ? 79.756 3.663 -32.835 1.00 38.99 327 ILE B N 1
ATOM 5520 C CA . ILE B 1 324 ? 79.603 2.251 -32.488 1.00 37.46 327 ILE B CA 1
ATOM 5521 C C . ILE B 1 324 ? 78.316 1.649 -33.031 1.00 36.01 327 ILE B C 1
ATOM 5522 O O . ILE B 1 324 ? 78.118 0.451 -32.910 1.00 36.78 327 ILE B O 1
ATOM 5527 N N . THR B 1 325 ? 77.443 2.483 -33.607 1.00 35.34 328 THR B N 1
ATOM 5528 C CA . THR B 1 325 ? 76.222 2.019 -34.268 1.00 34.43 328 THR B CA 1
ATOM 5529 C C . THR B 1 325 ? 76.284 2.267 -35.787 1.00 35.38 328 THR B C 1
ATOM 5530 O O . THR B 1 325 ? 75.274 2.150 -36.484 1.00 35.40 328 THR B O 1
ATOM 5534 N N . SER B 1 326 ? 77.465 2.607 -36.298 1.00 37.24 329 SER B N 1
ATOM 5535 C CA . SER B 1 326 ? 77.650 2.806 -37.739 1.00 39.14 329 SER B CA 1
ATOM 5536 C C . SER B 1 326 ? 77.432 1.491 -38.480 1.00 38.46 329 SER B C 1
ATOM 5537 O O . SER B 1 326 ? 77.441 0.420 -37.888 1.00 38.74 329 SER B O 1
ATOM 5540 N N . LYS B 1 327 ? 77.236 1.593 -39.777 1.00 39.70 330 LYS B N 1
ATOM 5541 C CA . LYS B 1 327 ? 77.114 0.430 -40.644 1.00 42.04 330 LYS B CA 1
ATOM 5542 C C . LYS B 1 327 ? 78.355 -0.441 -40.499 1.00 41.57 330 LYS B C 1
ATOM 5543 O O . LYS B 1 327 ? 78.255 -1.660 -40.347 1.00 41.00 330 LYS B O 1
ATOM 5549 N N . ASP B 1 328 ? 79.523 0.190 -40.564 1.00 41.48 331 ASP B N 1
ATOM 5550 C CA . ASP B 1 328 ? 80.789 -0.510 -40.452 1.00 42.96 331 ASP B CA 1
ATOM 5551 C C . ASP B 1 328 ? 80.839 -1.329 -39.169 1.00 42.05 331 ASP B C 1
ATOM 5552 O O . ASP B 1 328 ? 81.063 -2.534 -39.211 1.00 43.79 331 ASP B O 1
ATOM 5557 N N . THR B 1 329 ? 80.591 -0.688 -38.030 1.00 40.78 332 THR B N 1
ATOM 5558 C CA . THR B 1 329 ? 80.675 -1.376 -36.749 1.00 39.37 332 THR B CA 1
ATOM 5559 C C . THR B 1 329 ? 79.678 -2.526 -36.610 1.00 37.31 332 THR B C 1
ATOM 5560 O O . THR B 1 329 ? 80.051 -3.628 -36.212 1.00 35.30 332 THR B O 1
ATOM 5564 N N . LEU B 1 330 ? 78.419 -2.259 -36.932 1.00 35.76 333 LEU B N 1
ATOM 5565 C CA . LEU B 1 330 ? 77.366 -3.260 -36.765 1.00 35.37 333 LEU B CA 1
ATOM 5566 C C . LEU B 1 330 ? 77.445 -4.385 -37.807 1.00 35.60 333 LEU B C 1
ATOM 5567 O O . LEU B 1 330 ? 76.970 -5.490 -37.554 1.00 34.91 333 LEU B O 1
ATOM 5572 N N . GLN B 1 331 ? 78.076 -4.116 -38.946 1.00 36.69 334 GLN B N 1
ATOM 5573 C CA . GLN B 1 331 ? 78.336 -5.171 -39.913 1.00 37.20 334 GLN B CA 1
ATOM 5574 C C . GLN B 1 331 ? 79.363 -6.122 -39.279 1.00 38.93 334 GLN B C 1
ATOM 5575 O O . GLN B 1 331 ? 79.203 -7.339 -39.315 1.00 40.77 334 GLN B O 1
ATOM 5581 N N . LYS B 1 332 ? 80.419 -5.575 -38.701 1.00 39.73 335 LYS B N 1
ATOM 5582 C CA . LYS B 1 332 ? 81.396 -6.420 -38.026 1.00 41.49 335 LYS B CA 1
ATOM 5583 C C . LYS B 1 332 ? 80.727 -7.161 -36.876 1.00 40.01 335 LYS B C 1
ATOM 5584 O O . LYS B 1 332 ? 81.090 -8.300 -36.568 1.00 39.56 335 LYS B O 1
ATOM 5590 N N . TYR B 1 333 ? 79.762 -6.495 -36.236 1.00 37.79 336 TYR B N 1
ATOM 5591 C CA . TYR B 1 333 ? 79.063 -7.078 -35.129 1.00 37.45 336 TYR B CA 1
ATOM 5592 C C . TYR B 1 333 ? 78.262 -8.279 -35.592 1.00 37.17 336 TYR B C 1
ATOM 5593 O O . TYR B 1 333 ? 78.354 -9.329 -34.997 1.00 36.85 336 TYR B O 1
ATOM 5602 N N . THR B 1 334 ? 77.486 -8.140 -36.659 1.00 38.09 337 THR B N 1
ATOM 5603 C CA . THR B 1 334 ? 76.707 -9.285 -37.135 1.00 38.88 337 THR B CA 1
ATOM 5604 C C . THR B 1 334 ? 77.637 -10.410 -37.605 1.00 40.55 337 THR B C 1
ATOM 5605 O O . THR B 1 334 ? 77.374 -11.575 -37.334 1.00 40.86 337 THR B O 1
ATOM 5609 N N . ASP B 1 335 ? 78.741 -10.066 -38.264 1.00 42.51 338 ASP B N 1
ATOM 5610 C CA . ASP B 1 335 ? 79.657 -11.098 -38.749 1.00 46.24 338 ASP B CA 1
ATOM 5611 C C . ASP B 1 335 ? 80.180 -11.927 -37.608 1.00 48.69 338 ASP B C 1
ATOM 5612 O O . ASP B 1 335 ? 80.097 -13.149 -37.628 1.00 49.94 338 ASP B O 1
ATOM 5617 N N . GLU B 1 336 ? 80.693 -11.239 -36.598 1.00 51.58 339 GLU B N 1
ATOM 5618 C CA . GLU B 1 336 ? 81.327 -11.885 -35.465 1.00 53.79 339 GLU B CA 1
ATOM 5619 C C . GLU B 1 336 ? 80.374 -12.476 -34.407 1.00 53.14 339 GLU B C 1
ATOM 5620 O O . GLU B 1 336 ? 80.761 -13.410 -33.714 1.00 54.12 339 GLU B O 1
ATOM 5626 N N . MET B 1 337 ? 79.134 -11.988 -34.306 1.00 51.78 340 MET B N 1
ATOM 5627 C CA . MET B 1 337 ? 78.204 -12.481 -33.276 1.00 50.23 340 MET B CA 1
ATOM 5628 C C . MET B 1 337 ? 77.003 -13.261 -33.775 1.00 49.79 340 MET B C 1
ATOM 5629 O O . MET B 1 337 ? 76.322 -13.899 -32.974 1.00 50.88 340 MET B O 1
ATOM 5634 N N . SER B 1 338 ? 76.696 -13.192 -35.065 1.00 47.89 341 SER B N 1
ATOM 5635 C CA . SER B 1 338 ? 75.526 -13.890 -35.611 1.00 46.94 341 SER B CA 1
ATOM 5636 C C . SER B 1 338 ? 74.216 -13.408 -35.014 1.00 44.32 341 SER B C 1
ATOM 5637 O O . SER B 1 338 ? 73.307 -14.198 -34.743 1.00 44.57 341 SER B O 1
ATOM 5640 N N . GLU B 1 339 ? 74.115 -12.104 -34.831 1.00 42.60 342 GLU B N 1
ATOM 5641 C CA . GLU B 1 339 ? 72.887 -11.495 -34.345 1.00 40.87 342 GLU B CA 1
ATOM 5642 C C . GLU B 1 339 ? 72.444 -10.453 -35.337 1.00 38.21 342 GLU B C 1
ATOM 5643 O O . GLU B 1 339 ? 73.264 -9.908 -36.088 1.00 39.09 342 GLU B O 1
ATOM 5649 N N . ILE B 1 340 ? 71.149 -10.171 -35.319 1.00 35.26 343 ILE B N 1
ATOM 5650 C CA . ILE B 1 340 ? 70.554 -9.169 -36.175 1.00 33.47 343 ILE B CA 1
ATOM 5651 C C . ILE B 1 340 ? 70.773 -7.844 -35.468 1.00 33.05 343 ILE B C 1
ATOM 5652 O O . ILE B 1 340 ? 70.693 -7.765 -34.229 1.00 31.72 343 ILE B O 1
ATOM 5657 N N . THR B 1 341 ? 71.057 -6.803 -36.244 1.00 33.07 344 THR B N 1
ATOM 5658 C CA . THR B 1 341 ? 71.354 -5.504 -35.670 1.00 32.49 344 THR B CA 1
ATOM 5659 C C . THR B 1 341 ? 70.240 -4.519 -35.944 1.00 32.32 344 THR B C 1
ATOM 5660 O O . THR B 1 341 ? 69.290 -4.837 -36.649 1.00 34.47 344 THR B O 1
ATOM 5664 N N . GLY B 1 342 ? 70.380 -3.320 -35.389 1.00 31.69 345 GLY B N 1
ATOM 5665 C CA . GLY B 1 342 ? 69.418 -2.243 -35.565 1.00 32.50 345 GLY B CA 1
ATOM 5666 C C . GLY B 1 342 ? 69.592 -1.462 -36.855 1.00 34.11 345 GLY B C 1
ATOM 5667 O O . GLY B 1 342 ? 68.821 -0.543 -37.126 1.00 33.26 345 GLY B O 1
ATOM 5668 N N . ARG B 1 343 ? 70.606 -1.828 -37.657 1.00 35.77 346 ARG B N 1
ATOM 5669 C CA . ARG B 1 343 ? 70.861 -1.188 -38.952 1.00 35.29 346 ARG B CA 1
ATOM 5670 C C . ARG B 1 343 ? 70.309 -2.064 -40.099 1.00 36.28 346 ARG B C 1
ATOM 5671 O O . ARG B 1 343 ? 70.688 -3.253 -40.243 1.00 35.53 346 ARG B O 1
ATOM 5679 N N . VAL B 1 344 ? 69.430 -1.488 -40.924 1.00 35.77 347 VAL B N 1
ATOM 5680 C CA . VAL B 1 344 ? 68.850 -2.251 -42.030 1.00 35.73 347 VAL B CA 1
ATOM 5681 C C . VAL B 1 344 ? 69.851 -2.394 -43.179 1.00 37.54 347 VAL B C 1
ATOM 5682 O O . VAL B 1 344 ? 69.697 -3.266 -44.019 1.00 39.25 347 VAL B O 1
ATOM 5686 N N . ASP B 1 345 ? 70.875 -1.544 -43.195 1.00 38.15 348 ASP B N 1
ATOM 5687 C CA . ASP B 1 345 ? 71.914 -1.596 -44.229 1.00 39.92 348 ASP B CA 1
ATOM 5688 C C . ASP B 1 345 ? 73.050 -2.579 -43.904 1.00 40.04 348 ASP B C 1
ATOM 5689 O O . ASP B 1 345 ? 73.991 -2.703 -44.667 1.00 42.91 348 ASP B O 1
ATOM 5694 N N . VAL B 1 346 ? 72.946 -3.284 -42.781 1.00 39.58 349 VAL B N 1
ATOM 5695 C CA . VAL B 1 346 ? 73.923 -4.303 -42.392 1.00 39.15 349 VAL B CA 1
ATOM 5696 C C . VAL B 1 346 ? 73.385 -5.607 -42.941 1.00 39.81 349 VAL B C 1
ATOM 5697 O O . VAL B 1 346 ? 72.203 -5.877 -42.816 1.00 39.99 349 VAL B O 1
ATOM 5701 N N . LYS B 1 347 ? 74.250 -6.400 -43.570 1.00 41.48 350 LYS B N 1
ATOM 5702 C CA . LYS B 1 347 ? 73.849 -7.649 -44.210 1.00 42.04 350 LYS B CA 1
ATOM 5703 C C . LYS B 1 347 ? 74.675 -8.851 -43.754 1.00 41.53 350 LYS B C 1
ATOM 5704 O O . LYS B 1 347 ? 75.886 -8.915 -43.990 1.00 41.68 350 LYS B O 1
ATOM 5710 N N . SER B 1 348 ? 74.025 -9.808 -43.103 1.00 39.32 351 SER B N 1
ATOM 5711 C CA . SER B 1 348 ? 74.700 -11.037 -42.727 1.00 40.96 351 SER B CA 1
ATOM 5712 C C . SER B 1 348 ? 74.965 -11.853 -43.994 1.00 42.50 351 SER B C 1
ATOM 5713 O O . SER B 1 348 ? 74.205 -11.784 -44.969 1.00 41.71 351 SER B O 1
ATOM 5716 N N . SER B 1 349 ? 76.045 -12.620 -43.994 1.00 43.11 352 SER B N 1
ATOM 5717 C CA . SER B 1 349 ? 76.300 -13.476 -45.125 1.00 44.44 352 SER B CA 1
ATOM 5718 C C . SER B 1 349 ? 75.603 -14.835 -44.932 1.00 42.87 352 SER B C 1
ATOM 5719 O O . SER B 1 349 ? 75.658 -15.686 -45.806 1.00 44.40 352 SER B O 1
ATOM 5722 N N . ASN B 1 350 ? 74.922 -15.014 -43.797 1.00 40.39 353 ASN B N 1
ATOM 5723 C CA . ASN B 1 350 ? 74.16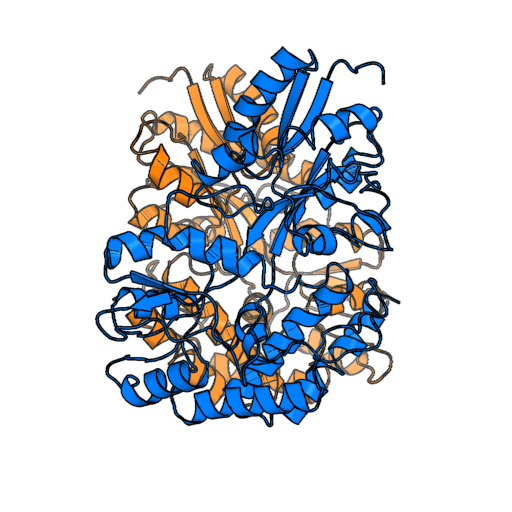3 -16.234 -43.518 1.00 39.23 353 ASN B CA 1
ATOM 5724 C C . ASN B 1 350 ? 72.743 -16.011 -44.014 1.00 38.32 353 ASN B C 1
ATOM 5725 O O . ASN B 1 350 ? 72.012 -15.177 -43.456 1.00 36.06 353 ASN B O 1
ATOM 5730 N N . PRO B 1 351 ? 72.339 -16.741 -45.064 1.00 38.92 354 PRO B N 1
ATOM 5731 C CA . PRO B 1 351 ? 70.980 -16.551 -45.594 1.00 38.92 354 PRO B CA 1
ATOM 5732 C C . PRO B 1 351 ? 69.866 -16.831 -44.597 1.00 37.81 354 PRO B C 1
ATOM 5733 O O . PRO B 1 351 ? 68.749 -16.361 -44.796 1.00 37.92 354 PRO B O 1
ATOM 5737 N N . ASN B 1 352 ? 70.144 -17.611 -43.559 1.00 38.28 355 ASN B N 1
ATOM 5738 C CA . ASN B 1 352 ? 69.140 -17.860 -42.524 1.00 38.24 355 ASN B CA 1
ATOM 5739 C C . ASN B 1 352 ? 68.941 -16.607 -41.661 1.00 36.40 355 ASN B C 1
ATOM 5740 O O . ASN B 1 352 ? 67.820 -16.273 -41.269 1.00 36.16 355 ASN B O 1
ATOM 5745 N N . LEU B 1 353 ? 70.025 -15.905 -41.371 1.00 35.51 356 LEU B N 1
ATOM 5746 C CA . LEU B 1 353 ? 69.917 -14.669 -40.621 1.00 33.75 356 LEU B CA 1
ATOM 5747 C C . LEU B 1 353 ? 69.377 -13.565 -41.509 1.00 33.67 356 LEU B C 1
ATOM 5748 O O . LEU B 1 353 ? 68.772 -12.645 -41.015 1.00 33.23 356 LEU B O 1
ATOM 5753 N N . LYS B 1 354 ? 69.569 -13.659 -42.820 1.00 34.84 357 LYS B N 1
ATOM 5754 C CA . LYS B 1 354 ? 68.991 -12.675 -43.726 1.00 36.94 357 LYS B CA 1
ATOM 5755 C C . LYS B 1 354 ? 67.459 -12.637 -43.574 1.00 36.25 357 LYS B C 1
ATOM 5756 O O . LYS B 1 354 ? 66.847 -11.583 -43.698 1.00 35.83 357 LYS B O 1
ATOM 5762 N N . VAL B 1 355 ? 66.850 -13.796 -43.306 1.00 35.11 358 VAL B N 1
ATOM 5763 C CA . VAL B 1 355 ? 65.410 -13.886 -43.096 1.00 33.37 358 VAL B CA 1
ATOM 5764 C C . VAL B 1 355 ? 64.996 -13.101 -41.830 1.00 33.01 358 VAL B C 1
ATOM 5765 O O . VAL B 1 355 ? 64.029 -12.328 -41.846 1.00 32.09 358 VAL B O 1
ATOM 5769 N N . PHE B 1 356 ? 65.741 -13.271 -40.743 1.00 32.73 359 PHE B N 1
ATOM 5770 C CA . PHE B 1 356 ? 65.448 -12.522 -39.522 1.00 31.33 359 PHE B CA 1
ATOM 5771 C C . PHE B 1 356 ? 65.657 -11.019 -39.731 1.00 31.63 359 PHE B C 1
ATOM 5772 O O . PHE B 1 356 ? 64.951 -10.225 -39.127 1.00 30.89 359 PHE B O 1
ATOM 5780 N N . GLU B 1 357 ? 66.606 -10.632 -40.591 1.00 32.42 360 GLU B N 1
ATOM 5781 C CA . GLU B 1 357 ? 66.833 -9.216 -40.896 1.00 33.61 360 GLU B CA 1
ATOM 5782 C C . GLU B 1 357 ? 65.573 -8.658 -41.501 1.00 34.55 360 GLU B C 1
ATOM 5783 O O . GLU B 1 357 ? 65.155 -7.537 -41.179 1.00 35.10 360 GLU B O 1
ATOM 5789 N N . LYS B 1 358 ? 64.992 -9.424 -42.418 1.00 34.65 361 LYS B N 1
ATOM 5790 C CA . LYS B 1 358 ? 63.754 -9.009 -43.059 1.00 35.69 361 LYS B CA 1
ATOM 5791 C C . LYS B 1 358 ? 62.633 -8.949 -42.029 1.00 33.52 361 LYS B C 1
ATOM 5792 O O . LYS B 1 358 ? 61.908 -7.962 -41.951 1.00 32.72 361 LYS B O 1
ATOM 5798 N N . GLN B 1 359 ? 62.531 -9.980 -41.200 1.00 32.88 362 GLN B N 1
ATOM 5799 C CA . GLN B 1 359 ? 61.458 -10.039 -40.219 1.00 32.15 362 GLN B CA 1
ATOM 5800 C C . GLN B 1 359 ? 61.515 -8.885 -39.272 1.00 31.37 362 GLN B C 1
ATOM 5801 O O . GLN B 1 359 ? 60.479 -8.421 -38.814 1.00 31.70 362 GLN B O 1
ATOM 5807 N N . ALA B 1 360 ? 62.724 -8.438 -38.959 1.00 31.00 363 ALA B N 1
ATOM 5808 C CA . ALA B 1 360 ? 62.925 -7.305 -38.048 1.00 30.67 363 ALA B CA 1
ATOM 5809 C C . ALA B 1 360 ? 62.363 -6.016 -38.625 1.00 31.27 363 ALA B C 1
ATOM 5810 O O . ALA B 1 360 ? 62.083 -5.068 -37.876 1.00 31.05 363 ALA B O 1
ATOM 5812 N N . ARG B 1 361 ? 62.248 -5.945 -39.953 1.00 30.94 364 ARG B N 1
ATOM 5813 C CA . ARG B 1 361 ? 61.676 -4.755 -40.607 1.00 32.27 364 ARG B CA 1
ATOM 5814 C C . ARG B 1 361 ? 60.146 -4.814 -40.704 1.00 32.43 364 ARG B C 1
ATOM 5815 O O . ARG B 1 361 ? 59.525 -3.884 -41.189 1.00 33.17 364 ARG B O 1
ATOM 5823 N N . HIS B 1 362 ? 59.555 -5.916 -40.254 1.00 32.80 365 HIS B N 1
ATOM 5824 C CA . HIS B 1 362 ? 58.114 -6.125 -40.318 1.00 34.04 365 HIS B CA 1
ATOM 5825 C C . HIS B 1 362 ? 57.667 -6.724 -38.987 1.00 33.64 365 HIS B C 1
ATOM 5826 O O . HIS B 1 362 ? 57.181 -7.876 -38.902 1.00 33.21 365 HIS B O 1
ATOM 5833 N N . ALA B 1 363 ? 57.877 -5.945 -37.940 1.00 32.88 366 ALA B N 1
ATOM 5834 C CA . ALA B 1 363 ? 57.558 -6.373 -36.599 1.00 33.13 366 ALA B CA 1
ATOM 5835 C C . ALA B 1 363 ? 57.012 -5.228 -35.754 1.00 32.26 366 ALA B C 1
ATOM 5836 O O . ALA B 1 363 ? 57.037 -4.078 -36.163 1.00 33.89 366 ALA B O 1
ATOM 5838 N N . GLU B 1 364 ? 56.534 -5.554 -34.564 1.00 32.85 367 GLU B N 1
ATOM 5839 C CA . GLU B 1 364 ? 55.883 -4.576 -33.700 1.00 33.87 367 GLU B CA 1
ATOM 5840 C C . GLU B 1 364 ? 56.589 -4.499 -32.343 1.00 31.89 367 GLU B C 1
ATOM 5841 O O . GLU B 1 364 ? 56.650 -5.476 -31.601 1.00 32.34 367 GLU B O 1
ATOM 5847 N N . PRO B 1 365 ? 57.129 -3.328 -32.009 1.00 33.26 368 PRO B N 1
ATOM 5848 C CA . PRO B 1 365 ? 57.830 -3.216 -30.742 1.00 33.15 368 PRO B CA 1
ATOM 5849 C C . PRO B 1 365 ? 56.977 -3.604 -29.524 1.00 32.79 368 PRO B C 1
ATOM 5850 O O . PRO B 1 365 ? 55.803 -3.261 -29.449 1.00 32.24 368 PRO B O 1
ATOM 5854 N N . MET B 1 366 ? 57.560 -4.358 -28.610 1.00 32.77 369 MET B N 1
ATOM 5855 C CA . MET B 1 366 ? 56.906 -4.631 -27.345 1.00 33.55 369 MET B CA 1
ATOM 5856 C C . MET B 1 366 ? 56.783 -3.229 -26.720 1.00 32.89 369 MET B C 1
ATOM 5857 O O . MET B 1 366 ? 57.749 -2.490 -26.717 1.00 33.26 369 MET B O 1
ATOM 5862 N N . PRO B 1 367 ? 55.588 -2.844 -26.235 1.00 32.38 370 PRO B N 1
ATOM 5863 C CA . PRO B 1 367 ? 55.459 -1.496 -25.685 1.00 31.58 370 PRO B CA 1
ATOM 5864 C C . PRO B 1 367 ? 56.545 -1.204 -24.672 1.00 30.85 370 PRO B C 1
ATOM 5865 O O . PRO B 1 367 ? 56.791 -1.999 -23.771 1.00 30.89 370 PRO B O 1
ATOM 5869 N N . ASN B 1 368 ? 57.197 -0.058 -24.844 1.00 30.97 371 ASN B N 1
ATOM 5870 C CA . ASN B 1 368 ? 58.343 0.311 -24.040 1.00 30.94 371 ASN B CA 1
ATOM 5871 C C . ASN B 1 368 ? 58.036 1.048 -22.728 1.00 32.01 371 ASN B C 1
ATOM 5872 O O . ASN B 1 368 ? 58.879 1.787 -22.199 1.00 33.54 371 ASN B O 1
ATOM 5877 N N . ILE B 1 369 ? 56.850 0.816 -22.191 1.00 33.01 372 ILE B N 1
ATOM 5878 C CA . ILE B 1 369 ? 56.388 1.507 -21.005 1.00 34.31 372 ILE B CA 1
ATOM 5879 C C . ILE B 1 369 ? 56.344 0.580 -19.791 1.00 35.33 372 ILE B C 1
ATOM 5880 O O . ILE B 1 369 ? 56.175 -0.614 -19.947 1.00 35.20 372 ILE B O 1
ATOM 5885 N N . PRO B 1 370 ? 56.477 1.144 -18.571 1.00 36.10 373 PRO B N 1
ATOM 5886 C CA . PRO B 1 370 ? 56.505 0.326 -17.363 1.00 36.44 373 PRO B CA 1
ATOM 5887 C C . PRO B 1 370 ? 55.256 -0.534 -17.173 1.00 36.86 373 PRO B C 1
ATOM 5888 O O . PRO B 1 370 ? 55.345 -1.648 -16.663 1.00 35.92 373 PRO B O 1
ATOM 5892 N N . GLU B 1 371 ? 54.111 -0.020 -17.599 1.00 37.05 374 GLU B N 1
ATOM 5893 C CA . GLU B 1 371 ? 52.851 -0.725 -17.439 1.00 36.82 374 GLU B CA 1
ATOM 5894 C C . GLU B 1 371 ? 52.800 -1.985 -18.292 1.00 35.96 374 GLU B C 1
ATOM 5895 O O . GLU B 1 371 ? 51.977 -2.865 -18.031 1.00 35.82 374 GLU B O 1
ATOM 5901 N N . MET B 1 372 ? 53.657 -2.075 -19.316 1.00 33.76 375 MET B N 1
ATOM 5902 C CA . MET B 1 372 ? 53.708 -3.299 -20.126 1.00 33.39 375 MET B CA 1
ATOM 5903 C C . MET B 1 372 ? 54.095 -4.483 -19.251 1.00 33.10 375 MET B C 1
ATOM 5904 O O . MET B 1 372 ? 53.723 -5.602 -19.540 1.00 32.49 375 MET B O 1
ATOM 5909 N N . ARG B 1 373 ? 54.826 -4.235 -18.163 1.00 34.25 376 ARG B N 1
ATOM 5910 C CA . ARG B 1 373 ? 55.230 -5.316 -17.251 1.00 35.78 376 ARG B CA 1
ATOM 5911 C C . ARG B 1 373 ? 54.046 -6.053 -16.648 1.00 35.35 376 ARG B C 1
ATOM 5912 O O . ARG B 1 373 ? 54.155 -7.231 -16.301 1.00 35.20 376 ARG B O 1
ATOM 5920 N N . GLN B 1 374 ? 52.924 -5.353 -16.510 1.00 31.61 377 GLN B N 1
ATOM 5921 C CA . GLN B 1 374 ? 51.723 -5.933 -15.921 1.00 30.96 377 GLN B CA 1
ATOM 5922 C C . GLN B 1 374 ? 50.936 -6.806 -16.881 1.00 29.99 377 GLN B C 1
ATOM 5923 O O . GLN B 1 374 ? 50.093 -7.594 -16.457 1.00 30.73 377 GLN B O 1
ATOM 5929 N N . VAL B 1 375 ? 51.257 -6.707 -18.161 1.00 29.28 378 VAL B N 1
ATOM 5930 C CA . VAL B 1 375 ? 50.554 -7.454 -19.196 1.00 27.85 378 VAL B CA 1
ATOM 5931 C C . VAL B 1 375 ? 50.972 -8.931 -19.309 1.00 28.01 378 VAL B C 1
ATOM 5932 O O . VAL B 1 375 ? 50.131 -9.798 -19.509 1.00 27.74 378 VAL B O 1
ATOM 5936 N N . TRP B 1 376 ? 52.256 -9.218 -19.126 1.00 27.42 379 TRP B N 1
ATOM 5937 C CA . TRP B 1 376 ? 52.773 -10.553 -19.427 1.00 27.44 379 TRP B CA 1
ATOM 5938 C C . TRP B 1 376 ? 52.146 -11.724 -18.711 1.00 27.37 379 TRP B C 1
ATOM 5939 O O . TRP B 1 376 ? 51.761 -12.709 -19.361 1.00 26.10 379 TRP B O 1
ATOM 5950 N N . GLU B 1 377 ? 52.049 -11.649 -17.392 1.00 27.19 380 GLU B N 1
ATOM 5951 C CA . GLU B 1 377 ? 51.556 -12.812 -16.659 1.00 29.31 380 GLU B CA 1
ATOM 5952 C C . GLU B 1 377 ? 50.062 -13.072 -16.848 1.00 29.02 380 GLU B C 1
ATOM 5953 O O . GLU B 1 377 ? 49.655 -14.222 -17.019 1.00 30.68 380 GLU B O 1
ATOM 5959 N N . PRO B 1 378 ? 49.238 -12.020 -16.820 1.00 28.53 381 PRO B N 1
ATOM 5960 C CA . PRO B 1 378 ? 47.829 -12.264 -17.054 1.00 28.86 381 PRO B CA 1
ATOM 5961 C C . PRO B 1 378 ? 47.554 -12.797 -18.474 1.00 28.70 381 PRO B C 1
ATOM 5962 O O . PRO B 1 378 ? 46.688 -13.645 -18.638 1.00 29.91 381 PRO B O 1
ATOM 5966 N N . MET B 1 379 ? 48.269 -12.313 -19.483 1.00 27.19 382 MET B N 1
ATOM 5967 C CA . MET B 1 379 ? 48.092 -12.852 -20.830 1.00 28.45 382 MET B CA 1
ATOM 5968 C C . MET B 1 379 ? 48.644 -14.281 -20.911 1.00 29.43 382 MET B C 1
ATOM 5969 O O . MET B 1 379 ? 48.107 -15.129 -21.644 1.00 30.87 382 MET B O 1
ATOM 5974 N N . GLY B 1 380 ? 49.696 -14.552 -20.147 1.00 28.32 383 GLY B N 1
ATOM 5975 C CA . GLY B 1 380 ? 50.256 -15.903 -20.074 1.00 29.79 383 GLY B CA 1
ATOM 5976 C C . GLY B 1 380 ? 49.218 -16.817 -19.451 1.00 31.20 383 GLY B C 1
ATOM 5977 O O . GLY B 1 380 ? 48.974 -17.916 -19.949 1.00 32.90 383 GLY B O 1
ATOM 5978 N N . ASN B 1 381 ? 48.579 -16.362 -18.369 1.00 30.62 384 ASN B N 1
ATOM 5979 C CA . ASN B 1 381 ? 47.575 -17.186 -17.717 1.00 30.42 384 ASN B CA 1
ATOM 5980 C C . ASN B 1 381 ? 46.395 -17.416 -18.668 1.00 29.98 384 ASN B C 1
ATOM 5981 O O . ASN B 1 381 ? 45.874 -18.525 -18.780 1.00 28.71 384 ASN B O 1
ATOM 5986 N N . ALA B 1 382 ? 45.979 -16.363 -19.363 1.00 29.18 385 ALA B N 1
ATOM 5987 C CA . ALA B 1 382 ? 44.861 -16.487 -20.289 1.00 29.90 385 ALA B CA 1
ATOM 5988 C C . ALA B 1 382 ? 45.189 -17.553 -21.314 1.00 29.53 385 ALA B C 1
ATOM 5989 O O . ALA B 1 382 ? 44.363 -18.416 -21.603 1.00 32.10 385 ALA B O 1
ATOM 5991 N N . SER B 1 383 ? 46.408 -17.503 -21.837 1.00 28.44 386 SER B N 1
ATOM 5992 C CA . SER B 1 383 ? 46.869 -18.458 -22.850 1.00 29.44 386 SER B CA 1
ATOM 5993 C C . SER B 1 383 ? 46.865 -19.899 -22.309 1.00 29.86 386 SER B C 1
ATOM 5994 O O . SER B 1 383 ? 46.416 -20.825 -22.992 1.00 30.16 386 SER B O 1
ATOM 5997 N N . ILE B 1 384 ? 47.342 -20.081 -21.076 1.00 28.30 387 ILE B N 1
ATOM 5998 C CA . ILE B 1 384 ? 47.281 -21.394 -20.435 1.00 28.29 387 ILE B CA 1
ATOM 5999 C C . ILE B 1 384 ? 45.819 -21.848 -20.360 1.00 29.21 387 ILE B C 1
ATOM 6000 O O . ILE B 1 384 ? 45.489 -22.982 -20.741 1.00 30.49 387 ILE B O 1
ATOM 6005 N N . PHE B 1 385 ? 44.930 -20.961 -19.916 1.00 29.76 388 PHE B N 1
ATOM 6006 C CA . PHE B 1 385 ? 43.496 -21.333 -19.783 1.00 32.16 388 PHE B CA 1
ATOM 6007 C C . PHE B 1 385 ? 42.885 -21.690 -21.139 1.00 32.34 388 PHE B C 1
ATOM 6008 O O . PHE B 1 385 ? 42.191 -22.678 -21.260 1.00 34.64 388 PHE B O 1
ATOM 6016 N N . ILE B 1 386 ? 43.190 -20.898 -22.161 1.00 31.21 389 ILE B N 1
ATOM 6017 C CA . ILE B 1 386 ? 42.723 -21.167 -23.516 1.00 30.25 389 ILE B CA 1
ATOM 6018 C C . ILE B 1 386 ? 43.155 -22.565 -23.972 1.00 32.15 389 ILE B C 1
ATOM 6019 O O . ILE B 1 386 ? 42.352 -23.312 -24.507 1.00 34.81 389 ILE B O 1
ATOM 6024 N N . SER B 1 387 ? 44.409 -22.930 -23.716 1.00 33.23 390 SER B N 1
ATOM 6025 C CA . SER B 1 387 ? 44.919 -24.253 -24.073 1.00 34.60 390 SER B CA 1
ATOM 6026 C C . SER B 1 387 ? 44.201 -25.354 -23.318 1.00 37.07 390 SER B C 1
ATOM 6027 O O . SER B 1 387 ? 44.189 -26.482 -23.757 1.00 40.26 390 SER B O 1
ATOM 6030 N N . ASN B 1 388 ? 43.630 -25.024 -22.166 1.00 38.21 391 ASN B N 1
ATOM 6031 C CA . ASN B 1 388 ? 42.945 -25.994 -21.332 1.00 39.68 391 ASN B CA 1
ATOM 6032 C C . ASN B 1 388 ? 41.430 -26.016 -21.581 1.00 40.58 391 ASN B C 1
ATOM 6033 O O . ASN B 1 388 ? 40.687 -26.666 -20.858 1.00 41.12 391 ASN B O 1
ATOM 6038 N N . GLY B 1 389 ? 40.968 -25.271 -22.580 1.00 40.38 392 GLY B N 1
ATOM 6039 C CA . GLY B 1 389 ? 39.552 -25.301 -22.955 1.00 40.92 392 GLY B CA 1
ATOM 6040 C C . GLY B 1 389 ? 38.655 -24.197 -22.434 1.00 41.03 392 GLY B C 1
ATOM 6041 O O . GLY B 1 389 ? 37.469 -24.208 -22.705 1.00 41.51 392 GLY B O 1
ATOM 6042 N N . LYS B 1 390 ? 39.199 -23.250 -21.684 1.00 39.57 393 LYS B N 1
ATOM 6043 C CA . LYS B 1 390 ? 38.407 -22.131 -21.175 1.00 40.33 393 LYS B CA 1
ATOM 6044 C C . LYS B 1 390 ? 37.868 -21.284 -22.338 1.00 39.47 393 LYS B C 1
ATOM 6045 O O . LYS B 1 390 ? 38.538 -21.097 -23.333 1.00 38.30 393 LYS B O 1
ATOM 6051 N N . ASN B 1 391 ? 36.655 -20.765 -22.198 1.00 41.84 394 ASN B N 1
ATOM 6052 C CA . ASN B 1 391 ? 36.075 -19.871 -23.194 1.00 42.11 394 ASN B CA 1
ATOM 6053 C C . ASN B 1 391 ? 37.076 -18.710 -23.413 1.00 40.50 394 ASN B C 1
ATOM 6054 O O . ASN B 1 391 ? 37.404 -17.985 -22.475 1.00 39.09 394 ASN B O 1
ATOM 6059 N N . PRO B 1 392 ? 37.610 -18.577 -24.644 1.00 39.94 395 PRO B N 1
ATOM 6060 C CA . PRO B 1 392 ? 38.585 -17.527 -24.897 1.00 38.07 395 PRO B CA 1
ATOM 6061 C C . PRO B 1 392 ? 38.112 -16.097 -24.589 1.00 39.55 395 PRO B C 1
ATOM 6062 O O . PRO B 1 392 ? 38.920 -15.300 -24.103 1.00 37.15 395 PRO B O 1
ATOM 6066 N N . LYS B 1 393 ? 36.841 -15.763 -24.840 1.00 41.40 396 LYS B N 1
ATOM 6067 C CA . LYS B 1 393 ? 36.388 -14.405 -24.528 1.00 43.07 396 LYS B CA 1
ATOM 6068 C C . LYS B 1 393 ? 36.513 -14.155 -23.015 1.00 42.82 396 LYS B C 1
ATOM 6069 O O . LYS B 1 393 ? 36.990 -13.098 -22.592 1.00 40.79 396 LYS B O 1
ATOM 6075 N N . GLN B 1 394 ? 36.055 -15.126 -22.220 1.00 44.16 397 GLN B N 1
ATOM 6076 C CA . GLN B 1 394 ? 36.119 -15.041 -20.762 1.00 44.55 397 GLN B CA 1
ATOM 6077 C C . GLN B 1 394 ? 37.565 -14.934 -20.305 1.00 41.58 397 GLN B C 1
ATOM 6078 O O . GLN B 1 394 ? 37.869 -14.151 -19.421 1.00 42.84 397 GLN B O 1
ATOM 6084 N N . ALA B 1 395 ? 38.453 -15.721 -20.902 1.00 39.31 398 ALA B N 1
ATOM 6085 C CA . ALA B 1 395 ? 39.883 -15.702 -20.526 1.00 37.43 398 ALA B CA 1
ATOM 6086 C C . ALA B 1 395 ? 40.497 -14.338 -20.760 1.00 36.57 398 ALA B C 1
ATOM 6087 O O . ALA B 1 395 ? 41.197 -13.797 -19.898 1.00 35.89 398 ALA B O 1
ATOM 6089 N N . LEU B 1 396 ? 40.229 -13.774 -21.928 1.00 36.14 399 LEU B N 1
ATOM 6090 C CA . LEU B 1 396 ? 40.782 -12.479 -22.270 1.00 35.82 399 LEU B CA 1
ATOM 6091 C C . LEU B 1 396 ? 40.078 -11.339 -21.506 1.00 36.34 399 LEU B C 1
ATOM 6092 O O . LEU B 1 396 ? 40.704 -10.322 -21.182 1.00 33.68 399 LEU B O 1
ATOM 6097 N N . ASP B 1 397 ? 38.789 -11.501 -21.220 1.00 36.90 400 ASP B N 1
ATOM 6098 C CA . ASP B 1 397 ? 38.082 -10.503 -20.423 1.00 39.07 400 ASP B CA 1
ATOM 6099 C C . ASP B 1 397 ? 38.674 -10.468 -19.012 1.00 38.66 400 ASP B C 1
ATOM 6100 O O . ASP B 1 397 ? 38.833 -9.401 -18.409 1.00 39.29 400 ASP B O 1
ATOM 6105 N N . GLU B 1 398 ? 39.009 -11.639 -18.493 1.00 37.99 401 GLU B N 1
ATOM 6106 C CA . GLU B 1 398 ? 39.562 -11.730 -17.161 1.00 38.44 401 GLU B CA 1
ATOM 6107 C C . GLU B 1 398 ? 40.989 -11.214 -17.097 1.00 36.20 401 GLU B C 1
ATOM 6108 O O . GLU B 1 398 ? 41.349 -10.553 -16.127 1.00 35.90 401 GLU B O 1
ATOM 6114 N N . ALA B 1 399 ? 41.773 -11.455 -18.145 1.00 34.27 402 ALA B N 1
ATOM 6115 C CA . ALA B 1 399 ? 43.139 -10.958 -18.201 1.00 32.61 402 ALA B CA 1
ATOM 6116 C C . ALA B 1 399 ? 43.115 -9.422 -18.237 1.00 33.45 402 ALA B C 1
ATOM 6117 O O . ALA B 1 399 ? 43.886 -8.752 -17.542 1.00 31.88 402 ALA B O 1
ATOM 6119 N N . THR B 1 400 ? 42.214 -8.877 -19.052 1.00 35.45 403 THR B N 1
ATOM 6120 C CA . THR B 1 400 ? 42.071 -7.431 -19.207 1.00 36.61 403 THR B CA 1
ATOM 6121 C C . THR B 1 400 ? 41.689 -6.787 -17.876 1.00 37.40 403 THR B C 1
ATOM 6122 O O . THR B 1 400 ? 42.273 -5.787 -17.482 1.00 36.64 403 THR B O 1
ATOM 6126 N N A ASN B 1 401 ? 40.714 -7.377 -17.193 0.50 38.86 404 ASN B N 1
ATOM 6127 N N B ASN B 1 401 ? 40.698 -7.355 -17.194 0.50 37.99 404 ASN B N 1
ATOM 6128 C CA A ASN B 1 401 ? 40.287 -6.895 -15.888 0.50 40.39 404 ASN B CA 1
ATOM 6129 C CA B ASN B 1 401 ? 40.290 -6.838 -15.893 0.50 38.85 404 ASN B CA 1
ATOM 6130 C C A ASN B 1 401 ? 41.469 -6.919 -14.923 0.50 38.36 404 ASN B C 1
ATOM 6131 C C B ASN B 1 401 ? 41.462 -6.919 -14.903 0.50 37.46 404 ASN B C 1
ATOM 6132 O O A ASN B 1 401 ? 41.770 -5.924 -14.254 0.50 38.33 404 ASN B O 1
ATOM 6133 O O B ASN B 1 401 ? 41.755 -5.948 -14.195 0.50 37.48 404 ASN B O 1
ATOM 6142 N N . ASP B 1 402 ? 42.148 -8.060 -14.880 1.00 35.98 405 ASP B N 1
ATOM 6143 C CA . ASP B 1 402 ? 43.315 -8.238 -13.997 1.00 35.87 405 ASP B CA 1
ATOM 6144 C C . ASP B 1 402 ? 44.454 -7.235 -14.302 1.00 35.11 405 ASP B C 1
ATOM 6145 O O . ASP B 1 402 ? 45.027 -6.621 -13.391 1.00 34.54 405 ASP B O 1
ATOM 6150 N N . ILE B 1 403 ? 44.741 -7.029 -15.580 1.00 34.51 406 ILE B N 1
ATOM 6151 C CA . ILE B 1 403 ? 45.776 -6.064 -15.974 1.00 33.29 406 ILE B CA 1
ATOM 6152 C C . ILE B 1 403 ? 45.382 -4.670 -15.521 1.00 34.45 406 ILE B C 1
ATOM 6153 O O . ILE B 1 403 ? 46.189 -3.932 -14.949 1.00 35.19 406 ILE B O 1
ATOM 6158 N N . THR B 1 404 ? 44.131 -4.312 -15.765 1.00 36.28 407 THR B N 1
ATOM 6159 C CA . THR B 1 404 ? 43.624 -2.997 -15.356 1.00 37.12 407 THR B CA 1
ATOM 6160 C C . THR B 1 404 ? 43.826 -2.757 -13.865 1.00 38.12 407 THR B C 1
ATOM 6161 O O . THR B 1 404 ? 44.398 -1.743 -13.490 1.00 38.31 407 THR B O 1
ATOM 6165 N N . GLN B 1 405 ? 43.383 -3.693 -13.022 1.00 38.03 408 GLN B N 1
ATOM 6166 C CA . GLN B 1 405 ? 43.504 -3.497 -11.584 1.00 40.52 408 GLN B CA 1
ATOM 6167 C C . GLN B 1 405 ? 44.961 -3.567 -11.094 1.00 37.84 408 GLN B C 1
ATOM 6168 O O . GLN B 1 405 ? 45.324 -2.891 -10.137 1.00 37.71 408 GLN B O 1
ATOM 6174 N N . ASN B 1 406 ? 45.798 -4.363 -11.755 1.00 35.37 409 ASN B N 1
ATOM 6175 C CA . ASN B 1 406 ? 47.203 -4.455 -11.350 1.00 34.22 409 ASN B CA 1
ATOM 6176 C C . ASN B 1 406 ? 47.969 -3.179 -11.691 1.00 34.63 409 ASN B C 1
ATOM 6177 O O . ASN B 1 406 ? 48.837 -2.749 -10.919 1.00 33.99 409 ASN B O 1
ATOM 6182 N N . ILE B 1 407 ? 47.642 -2.567 -12.833 1.00 35.97 410 ILE B N 1
ATOM 6183 C CA . ILE B 1 407 ? 48.274 -1.308 -13.213 1.00 36.14 410 ILE B CA 1
ATOM 6184 C C . ILE B 1 407 ? 47.917 -0.261 -12.177 1.00 38.71 410 ILE B C 1
ATOM 6185 O O . ILE B 1 407 ? 48.800 0.447 -11.693 1.00 39.97 410 ILE B O 1
ATOM 6190 N N . LYS B 1 408 ? 46.643 -0.197 -11.786 1.00 41.16 411 LYS B N 1
ATOM 6191 C CA . LYS B 1 408 ? 46.209 0.772 -10.774 1.00 44.18 411 LYS B CA 1
ATOM 6192 C C . LYS B 1 408 ? 46.984 0.612 -9.467 1.00 43.69 411 LYS B C 1
ATOM 6193 O O . LYS B 1 408 ? 47.329 1.603 -8.823 1.00 44.65 411 LYS B O 1
ATOM 6199 N N . ILE B 1 409 ? 47.231 -0.635 -9.071 1.00 41.63 412 ILE B N 1
ATOM 6200 C CA . ILE B 1 409 ? 47.931 -0.920 -7.819 1.00 42.12 412 ILE B CA 1
ATOM 6201 C C . ILE B 1 409 ? 49.384 -0.488 -7.891 1.00 41.58 412 ILE B C 1
ATOM 6202 O O . ILE B 1 409 ? 49.864 0.231 -7.024 1.00 42.32 412 ILE B O 1
ATOM 6207 N N . LEU B 1 410 ? 50.074 -0.907 -8.943 1.00 39.90 413 LEU B N 1
ATOM 6208 C CA . LEU B 1 410 ? 51.487 -0.585 -9.093 1.00 39.69 413 LEU B CA 1
ATOM 6209 C C . LEU B 1 410 ? 51.768 0.786 -9.723 1.00 42.10 413 LEU B C 1
ATOM 6210 O O . LEU B 1 410 ? 52.906 1.253 -9.678 1.00 42.66 413 LEU B O 1
ATOM 6215 N N . HIS B 1 411 ? 50.754 1.420 -10.321 1.00 44.77 414 HIS B N 1
ATOM 6216 C CA . HIS B 1 411 ? 50.933 2.747 -10.944 1.00 47.25 414 HIS B CA 1
ATOM 6217 C C . HIS B 1 411 ? 49.708 3.617 -10.741 1.00 51.31 414 HIS B C 1
ATOM 6218 O O . HIS B 1 411 ? 48.967 3.889 -11.688 1.00 53.88 414 HIS B O 1
ATOM 6225 N N . PRO B 1 412 ? 49.496 4.081 -9.513 1.00 55.44 415 PRO B N 1
ATOM 6226 C CA . PRO B 1 412 ? 48.326 4.929 -9.242 1.00 59.09 415 PRO B CA 1
ATOM 6227 C C . PRO B 1 412 ? 48.155 6.095 -10.242 1.00 61.56 415 PRO B C 1
ATOM 6228 O O . PRO B 1 412 ? 48.477 7.249 -9.941 1.00 64.65 415 PRO B O 1
#

B-factor: mean 43.18, std 13.27, range [16.05, 101.85]

Organism: Staphylococcus aureus (strain NCTC 8325 / PS 47) (NCBI:txid93061)

InterPro domains:
  IPR006059 Bacterial-type extracellular solute-binding protein [PF13416] (61-350)
  IPR006060 Maltose/Cyclodextrin ABC transporter, substrate-binding protein [PR00181] (49-67)
  IPR006060 Maltose/Cyclodextrin ABC transporter, substrate-binding protein [PR00181] (145-164)
  IPR006060 Maltose/Cyclodextrin ABC transporter, substrate-binding protein [PR00181] (188-207)
  IPR006060 Maltose/Cyclodextrin ABC transporter, substrate-binding protein [PR00181] (370-389)